Protein AF-0000000083873954 (afdb_homodimer)

Sequence (874 aa):
MDRERCCVRLSVQPSRGLVDEKFVVLVEGALPGVQLTVHAAHQSEDGHSWEAFAHYNANATGAVNVAKDPSLGGTYSGVEPMGLLWSLRPVPGSIPGLRVRKTDVQTPMVVTISVYQGQLTEGFVDEVPLASVVVERWYMAPGVRRIPITEGGLTATLFLPPGPGPFPGLLDLWGGSGGLLEYRAALLASHGVASLALDYLTPRITVETGKMVDSQYIETAYRVLQQHPQILSCRIAMLGLCFGAGVVFKMAAYSQVIKPRCAVCLSGTHVQPVNGFMEELIDVLRKQENKCRFSEENEVIWRDLVLPIPTDPKLKVDVGRIRCPLLLVVGEDDQSWPAHESAMDMKEMMERAGNSHLLTILSYPNTGHLIEPPYTPHTRASRFRGVKGSQTLMALWGGEMVAHSRAQEDAWRKILVFLRENLYGGSNPGPASLSNLMDRERCCVRLSVQPSRGLVDEKFVVLVEGALPGVQLTVHAAHQSEDGHSWEAFAHYNANATGAVNVAKDPSLGGTYSGVEPMGLLWSLRPVPGSIPGLRVRKTDVQTPMVVTISVYQGQLTEGFVDEVPLASVVVERWYMAPGVRRIPITEGGLTATLFLPPGPGPFPGLLDLWGGSGGLLEYRAALLASHGVASLALDYLTPRITVETGKMVDSQYIETAYRVLQQHPQILSCRIAMLGLCFGAGVVFKMAAYSQVIKPRCAVCLSGTHVQPVNGFMEELIDVLRKQENKCRFSEENEVIWRDLVLPIPTDPKLKVDVGRIRCPLLLVVGEDDQSWPAHESAMDMKEMMERAGNSHLLTILSYPNTGHLIEPPYTPHTRASRFRGVKGSQTLMALWGGEMVAHSRAQEDAWRKILVFLRENLYGGSNPGPASLSNL

Structure (mmCIF, N/CA/C/O backbone):
data_AF-0000000083873954-model_v1
#
loop_
_entity.id
_entity.type
_entity.pdbx_description
1 polymer 'Acyl-CoA thioesterase 19'
#
loop_
_atom_site.group_PDB
_atom_site.id
_atom_site.type_symbol
_atom_site.label_atom_id
_atom_site.label_alt_id
_atom_site.label_comp_id
_atom_site.label_asym_id
_atom_site.label_entity_id
_atom_site.label_seq_id
_atom_site.pdbx_PDB_ins_code
_atom_site.Cartn_x
_atom_site.Cartn_y
_atom_site.Cartn_z
_atom_site.occupancy
_atom_site.B_iso_or_equiv
_atom_site.auth_seq_id
_atom_site.auth_comp_id
_atom_site.auth_asym_id
_atom_site.auth_atom_id
_atom_site.pdbx_PDB_model_num
ATOM 1 N N . MET A 1 1 ? 30.406 24.078 -0.153 1 28.25 1 MET A N 1
ATOM 2 C CA . MET A 1 1 ? 30.344 22.625 -0.349 1 28.25 1 MET A CA 1
ATOM 3 C C . MET A 1 1 ? 29.078 22.062 0.292 1 28.25 1 MET A C 1
ATOM 5 O O . MET A 1 1 ? 28.578 21 -0.123 1 28.25 1 MET A O 1
ATOM 9 N N . ASP A 1 2 ? 28.703 22.5 1.502 1 37.72 2 ASP A N 1
ATOM 10 C CA . ASP A 1 2 ? 27.578 22.266 2.398 1 37.72 2 ASP A CA 1
ATOM 11 C C . ASP A 1 2 ? 26.266 22.672 1.745 1 37.72 2 ASP A C 1
ATOM 13 O O . ASP A 1 2 ? 25.203 22.203 2.129 1 37.72 2 ASP A O 1
ATOM 17 N N . ARG A 1 3 ? 26.391 23.891 1.05 1 40.47 3 ARG A N 1
ATOM 18 C CA . ARG A 1 3 ? 25.312 24.625 0.391 1 40.47 3 ARG A CA 1
ATOM 19 C C . ARG A 1 3 ? 24.547 23.734 -0.567 1 40.47 3 ARG A C 1
ATOM 21 O O . ARG A 1 3 ? 23.328 23.875 -0.711 1 40.47 3 ARG A O 1
ATOM 28 N N . GLU A 1 4 ? 25.391 22.891 -1.502 1 44.5 4 GLU A N 1
ATOM 29 C CA . GLU A 1 4 ? 24.969 22.328 -2.789 1 44.5 4 GLU A CA 1
ATOM 30 C C . GLU A 1 4 ? 24.297 20.984 -2.617 1 44.5 4 GLU A C 1
ATOM 32 O O . GLU A 1 4 ? 24 20.297 -3.602 1 44.5 4 GLU A O 1
ATOM 37 N N . ARG A 1 5 ? 24.75 20.297 -1.562 1 49.09 5 ARG A N 1
ATOM 38 C CA . ARG A 1 5 ? 24.062 19.031 -1.396 1 49.09 5 ARG A CA 1
ATOM 39 C C . ARG A 1 5 ? 22.562 19.188 -1.576 1 49.09 5 ARG A C 1
ATOM 41 O O . ARG A 1 5 ? 21.875 19.766 -0.719 1 49.09 5 ARG A O 1
ATOM 48 N N . CYS A 1 6 ? 22.141 19.406 -2.682 1 55.19 6 CYS A N 1
ATOM 49 C CA . CYS A 1 6 ? 20.922 19.609 -3.465 1 55.19 6 CYS A CA 1
ATOM 50 C C . CYS A 1 6 ? 19.766 18.797 -2.898 1 55.19 6 CYS A C 1
ATOM 52 O O . CYS A 1 6 ? 19.984 17.734 -2.301 1 55.19 6 CYS A O 1
ATOM 54 N N . CYS A 1 7 ? 18.578 19.422 -2.848 1 76.5 7 CYS A N 1
ATOM 55 C CA . CYS A 1 7 ? 17.141 19.266 -2.68 1 76.5 7 CYS A CA 1
ATOM 56 C C . CYS A 1 7 ? 16.609 18.094 -3.5 1 76.5 7 CYS A C 1
ATOM 58 O O . CYS A 1 7 ? 15.531 18.188 -4.082 1 76.5 7 CYS A O 1
ATOM 60 N N . VAL A 1 8 ? 17.578 17.062 -3.531 1 88.31 8 VAL A N 1
ATOM 61 C CA . VAL A 1 8 ? 17.094 15.961 -4.355 1 88.31 8 VAL A CA 1
ATOM 62 C C . VAL A 1 8 ? 15.961 15.227 -3.623 1 88.31 8 VAL A C 1
ATOM 64 O O . VAL A 1 8 ? 16.078 14.93 -2.434 1 88.31 8 VAL A O 1
ATOM 67 N N . ARG A 1 9 ? 14.992 14.984 -4.414 1 90.19 9 ARG A N 1
ATOM 68 C CA . ARG A 1 9 ? 13.828 14.266 -3.893 1 90.19 9 ARG A CA 1
ATOM 69 C C . ARG A 1 9 ? 13.648 12.93 -4.594 1 90.19 9 ARG A C 1
ATOM 71 O O . ARG A 1 9 ? 13.773 12.836 -5.816 1 90.19 9 ARG A O 1
ATOM 78 N N . LEU A 1 10 ? 13.43 11.914 -3.777 1 95.12 10 LEU A N 1
ATOM 79 C CA . LEU A 1 10 ? 13.156 10.57 -4.277 1 95.12 10 LEU A CA 1
ATOM 80 C C . LEU A 1 10 ? 11.773 10.102 -3.84 1 95.12 10 LEU A C 1
ATOM 82 O O . LEU A 1 10 ? 11.422 10.211 -2.664 1 95.12 10 LEU A O 1
ATOM 86 N N . SER A 1 11 ? 11.023 9.648 -4.805 1 94.62 11 SER A N 1
ATOM 87 C CA . SER A 1 11 ? 9.703 9.109 -4.477 1 94.62 11 SER A CA 1
ATOM 88 C C . SER A 1 11 ? 9.445 7.797 -5.211 1 94.62 11 SER A C 1
ATOM 90 O O . SER A 1 11 ? 9.984 7.574 -6.297 1 94.62 11 SER A O 1
ATOM 92 N N . VAL A 1 12 ? 8.758 6.941 -4.559 1 96.81 12 VAL A N 1
ATOM 93 C CA . VAL A 1 12 ? 8.273 5.699 -5.145 1 96.81 12 VAL A CA 1
ATOM 94 C C . VAL A 1 12 ? 6.77 5.566 -4.902 1 96.81 12 VAL A C 1
ATOM 96 O O . VAL A 1 12 ? 6.305 5.672 -3.766 1 96.81 12 VAL A O 1
ATOM 99 N N . GLN A 1 13 ? 6.004 5.332 -5.945 1 94.31 13 GLN A N 1
ATOM 100 C CA . GLN A 1 13 ? 4.555 5.211 -5.844 1 94.31 13 GLN A CA 1
ATOM 101 C C . GLN A 1 13 ? 4.047 4.008 -6.633 1 94.31 13 GLN A C 1
ATOM 103 O O . GLN A 1 13 ? 4.32 3.887 -7.828 1 94.31 13 GLN A O 1
ATOM 108 N N . PRO A 1 14 ? 3.26 3.09 -6.051 1 94.81 14 PRO A N 1
ATOM 109 C CA . PRO A 1 14 ? 2.965 3.094 -4.617 1 94.81 14 PRO A CA 1
ATOM 110 C C . PRO A 1 14 ? 4.137 2.598 -3.771 1 94.81 14 PRO A C 1
ATOM 112 O O . PRO A 1 14 ? 4.914 1.753 -4.223 1 94.81 14 PRO A O 1
ATOM 115 N N . SER A 1 15 ? 4.254 3.113 -2.537 1 96.12 15 SER A N 1
ATOM 116 C CA . SER A 1 15 ? 5.312 2.674 -1.636 1 96.12 15 SER A CA 1
ATOM 117 C C . SER A 1 15 ? 4.945 1.362 -0.951 1 96.12 15 SER A C 1
ATOM 119 O O . SER A 1 15 ? 5.816 0.664 -0.428 1 96.12 15 SER A O 1
ATOM 121 N N . ARG A 1 16 ? 3.65 1.095 -0.907 1 97.06 16 ARG A N 1
ATOM 122 C CA . ARG A 1 16 ? 3.125 -0.187 -0.447 1 97.06 16 ARG A CA 1
ATOM 123 C C . ARG A 1 16 ? 2.25 -0.834 -1.515 1 97.06 16 ARG A C 1
ATOM 125 O O . ARG A 1 16 ? 1.313 -0.212 -2.02 1 97.06 16 ARG A O 1
ATOM 132 N N . GLY A 1 17 ? 2.59 -2.055 -1.876 1 96.69 17 GLY A N 1
ATOM 133 C CA . GLY A 1 17 ? 1.799 -2.76 -2.871 1 96.69 17 GLY A CA 1
ATOM 134 C C . GLY A 1 17 ? 2.088 -4.25 -2.916 1 96.69 17 GLY A C 1
ATOM 135 O O . GLY A 1 17 ? 2.951 -4.742 -2.188 1 96.69 17 GLY A O 1
ATOM 136 N N . LEU A 1 18 ? 1.318 -4.922 -3.686 1 97.69 18 LEU A N 1
ATOM 137 C CA . LEU A 1 18 ? 1.562 -6.344 -3.891 1 97.69 18 LEU A CA 1
ATOM 138 C C . LEU A 1 18 ? 2.836 -6.566 -4.703 1 97.69 18 LEU A C 1
ATOM 140 O O . LEU A 1 18 ? 3.291 -5.664 -5.406 1 97.69 18 LEU A O 1
ATOM 144 N N . VAL A 1 19 ? 3.357 -7.691 -4.629 1 97.88 19 VAL A N 1
ATOM 145 C CA . VAL A 1 19 ? 4.625 -8.039 -5.266 1 97.88 19 VAL A CA 1
ATOM 146 C C . VAL A 1 19 ? 4.477 -7.969 -6.785 1 97.88 19 VAL A C 1
ATOM 148 O O . VAL A 1 19 ? 5.453 -7.738 -7.5 1 97.88 19 VAL A O 1
ATOM 151 N N . ASP A 1 20 ? 3.242 -8.164 -7.273 1 97.88 20 ASP A N 1
ATOM 152 C CA . ASP A 1 20 ? 3.047 -8.203 -8.719 1 97.88 20 ASP A CA 1
ATOM 153 C C . ASP A 1 20 ? 2.494 -6.875 -9.234 1 97.88 20 ASP A C 1
ATOM 155 O O . ASP A 1 20 ? 1.973 -6.801 -10.344 1 97.88 20 ASP A O 1
ATOM 159 N N . GLU A 1 21 ? 2.529 -5.848 -8.406 1 96.06 21 GLU A N 1
ATOM 160 C CA . GLU A 1 21 ? 2.158 -4.496 -8.812 1 96.06 21 GLU A CA 1
ATOM 161 C C . GLU A 1 21 ? 3.391 -3.66 -9.141 1 96.06 21 GLU A C 1
ATOM 163 O O . GLU A 1 21 ? 4.391 -3.709 -8.422 1 96.06 21 GLU A O 1
ATOM 168 N N . LYS A 1 22 ? 3.275 -2.924 -10.195 1 96.75 22 LYS A N 1
ATOM 169 C CA . LYS A 1 22 ? 4.375 -2.031 -10.547 1 96.75 22 LYS A CA 1
ATOM 170 C C . LYS A 1 22 ? 4.387 -0.794 -9.656 1 96.75 22 LYS A C 1
ATOM 172 O O . LYS A 1 22 ? 3.361 -0.438 -9.07 1 96.75 22 LYS A O 1
ATOM 177 N N . PHE A 1 23 ? 5.535 -0.218 -9.445 1 96.44 23 PHE A N 1
ATOM 178 C CA . PHE A 1 23 ? 5.676 1.108 -8.859 1 96.44 23 PHE A CA 1
ATOM 179 C C . PHE A 1 23 ? 6.555 1.998 -9.727 1 96.44 23 PHE A C 1
ATOM 181 O O . PHE A 1 23 ? 7.215 1.516 -10.656 1 96.44 23 PHE A O 1
ATOM 188 N N . VAL A 1 24 ? 6.512 3.27 -9.531 1 97.44 24 VAL A N 1
ATOM 189 C CA . VAL A 1 24 ? 7.297 4.254 -10.273 1 97.44 24 VAL A CA 1
ATOM 190 C C . VAL A 1 24 ? 8.297 4.926 -9.336 1 97.44 24 VAL A C 1
ATOM 192 O O . VAL A 1 24 ? 7.926 5.418 -8.266 1 97.44 24 VAL A O 1
ATOM 195 N N . VAL A 1 25 ? 9.508 4.906 -9.734 1 98.31 25 VAL A N 1
ATOM 196 C CA . VAL A 1 25 ? 10.586 5.59 -9.023 1 98.31 25 VAL A CA 1
ATOM 197 C C . VAL A 1 25 ? 10.914 6.906 -9.719 1 98.31 25 VAL A C 1
ATOM 199 O O . VAL A 1 25 ? 11.258 6.918 -10.906 1 98.31 25 VAL A O 1
ATOM 202 N N . LEU A 1 26 ? 10.828 8 -8.969 1 97.69 26 LEU A N 1
ATOM 203 C CA . LEU A 1 26 ? 11.094 9.328 -9.516 1 97.69 26 LEU A CA 1
ATOM 204 C C . LEU A 1 26 ? 12.148 10.062 -8.688 1 97.69 26 LEU A C 1
ATOM 206 O O . LEU A 1 26 ? 12.062 10.102 -7.461 1 97.69 26 LEU A O 1
ATOM 210 N N . VAL A 1 27 ? 13.117 10.539 -9.344 1 96.88 27 VAL A N 1
ATOM 211 C CA . VAL A 1 27 ? 14.102 11.445 -8.766 1 96.88 27 VAL A CA 1
ATOM 212 C C . VAL A 1 27 ? 13.883 12.859 -9.297 1 96.88 27 VAL A C 1
ATOM 214 O O . VAL A 1 27 ? 13.742 13.062 -10.5 1 96.88 27 VAL A O 1
ATOM 217 N N . GLU A 1 28 ? 13.852 13.773 -8.406 1 92.94 28 GLU A N 1
ATOM 218 C CA . GLU A 1 28 ? 13.672 15.172 -8.789 1 92.94 28 GLU A CA 1
ATOM 219 C C . GLU A 1 28 ? 14.641 16.078 -8.047 1 92.94 28 GLU A C 1
ATOM 221 O O . GLU A 1 28 ? 15.164 15.711 -6.996 1 92.94 28 GLU A O 1
ATOM 226 N N . GLY A 1 29 ? 14.859 17.281 -8.602 1 89.19 29 GLY A N 1
ATOM 227 C CA . GLY A 1 29 ? 15.641 18.312 -7.934 1 89.19 29 GLY A CA 1
ATOM 228 C C . GLY A 1 29 ? 17.125 18.156 -8.148 1 89.19 29 GLY A C 1
ATOM 229 O O . GLY A 1 29 ? 17.922 18.859 -7.52 1 89.19 29 GLY A O 1
ATOM 230 N N . ALA A 1 30 ? 17.562 17.203 -9 1 92.44 30 ALA A N 1
ATOM 231 C CA . ALA A 1 30 ? 18.984 17.062 -9.32 1 92.44 30 ALA A CA 1
ATOM 232 C C . ALA A 1 30 ? 19.422 18.109 -10.336 1 92.44 30 ALA A C 1
ATOM 234 O O . ALA A 1 30 ? 18.594 18.797 -10.93 1 92.44 30 ALA A O 1
ATOM 235 N N . LEU A 1 31 ? 20.734 18.328 -10.406 1 92.25 31 LEU A N 1
ATOM 236 C CA . LEU A 1 31 ? 21.25 19.203 -11.461 1 92.25 31 LEU A CA 1
ATOM 237 C C . LEU A 1 31 ? 21.047 18.594 -12.836 1 92.25 31 LEU A C 1
ATOM 239 O O . LEU A 1 31 ? 21.219 17.375 -13.008 1 92.25 31 LEU A O 1
ATOM 243 N N . PRO A 1 32 ? 20.656 19.422 -13.797 1 93.88 32 PRO A N 1
ATOM 244 C CA . PRO A 1 32 ? 20.5 18.891 -15.156 1 93.88 32 PRO A CA 1
ATOM 245 C C . PRO A 1 32 ? 21.75 18.188 -15.664 1 93.88 32 PRO A C 1
ATOM 247 O O . PRO A 1 32 ? 22.859 18.703 -15.492 1 93.88 32 PRO A O 1
ATOM 250 N N . GLY A 1 33 ? 21.562 17 -16.172 1 94.75 33 GLY A N 1
ATOM 251 C CA . GLY A 1 33 ? 22.641 16.281 -16.828 1 94.75 33 GLY A CA 1
ATOM 252 C C . GLY A 1 33 ? 23.516 15.508 -15.867 1 94.75 33 GLY A C 1
ATOM 253 O O . GLY A 1 33 ? 24.391 14.75 -16.281 1 94.75 33 GLY A O 1
ATOM 254 N N . VAL A 1 34 ? 23.25 15.656 -14.609 1 95.88 34 VAL A N 1
ATOM 255 C CA . VAL A 1 34 ? 24.109 15.008 -13.625 1 95.88 34 VAL A CA 1
ATOM 256 C C . VAL A 1 34 ? 23.922 13.492 -13.695 1 95.88 34 VAL A C 1
ATOM 258 O O . VAL A 1 34 ? 22.844 13.008 -14.023 1 95.88 34 VAL A O 1
ATOM 261 N N . GLN A 1 35 ? 25 12.805 -13.43 1 97.75 35 GLN A N 1
ATOM 262 C CA . GLN A 1 35 ? 24.953 11.344 -13.383 1 97.75 35 GLN A CA 1
ATOM 263 C C . GLN A 1 35 ? 24.484 10.859 -12.016 1 97.75 35 GLN A C 1
ATOM 265 O O . GLN A 1 35 ? 24.938 11.367 -10.977 1 97.75 35 GLN A O 1
ATOM 270 N N . LEU A 1 36 ? 23.578 9.93 -12.008 1 98.12 36 LEU A N 1
ATOM 271 C CA . LEU A 1 36 ? 23 9.391 -10.781 1 98.12 36 LEU A CA 1
ATOM 272 C C . LEU A 1 36 ? 23 7.871 -10.805 1 98.12 36 LEU A C 1
ATOM 274 O O . LEU A 1 36 ? 22.922 7.262 -11.875 1 98.12 36 LEU A O 1
ATOM 278 N N . THR A 1 37 ? 23.078 7.246 -9.695 1 98.75 37 THR A N 1
ATOM 279 C CA . THR A 1 37 ? 22.828 5.82 -9.492 1 98.75 37 THR A CA 1
ATOM 280 C C . THR A 1 37 ? 21.594 5.605 -8.609 1 98.75 37 THR A C 1
ATOM 282 O O . THR A 1 37 ? 21.516 6.145 -7.508 1 98.75 37 THR A O 1
ATOM 285 N N . VAL A 1 38 ? 20.641 4.945 -9.125 1 98.81 38 VAL A N 1
ATOM 286 C CA . VAL A 1 38 ? 19.516 4.492 -8.312 1 98.81 38 VAL A CA 1
ATOM 287 C C . VAL A 1 38 ? 19.766 3.064 -7.832 1 98.81 38 VAL A C 1
ATOM 289 O O . VAL A 1 38 ? 20.078 2.182 -8.633 1 98.81 38 VAL A O 1
ATOM 292 N N . HIS A 1 39 ? 19.672 2.857 -6.535 1 98.75 39 HIS A N 1
ATOM 293 C CA . HIS A 1 39 ? 20.094 1.623 -5.883 1 98.75 39 HIS A CA 1
ATOM 294 C C . HIS A 1 39 ? 18.969 1.025 -5.055 1 98.75 39 HIS A C 1
ATOM 296 O O . HIS A 1 39 ? 18.234 1.752 -4.375 1 98.75 39 HIS A O 1
ATOM 302 N N . ALA A 1 40 ? 18.734 -0.279 -5.199 1 98.81 40 ALA A N 1
ATOM 303 C CA . ALA A 1 40 ? 17.812 -1.037 -4.359 1 98.81 40 ALA A CA 1
ATOM 304 C C . ALA A 1 40 ? 18.562 -1.998 -3.445 1 98.81 40 ALA A C 1
ATOM 306 O O . ALA A 1 40 ? 19.469 -2.703 -3.889 1 98.81 40 ALA A O 1
ATOM 307 N N . ALA A 1 41 ? 18.172 -1.979 -2.178 1 98.31 41 ALA A N 1
ATOM 308 C CA . ALA A 1 41 ? 18.766 -2.887 -1.189 1 98.31 41 ALA A CA 1
ATOM 309 C C . ALA A 1 41 ? 17.672 -3.664 -0.455 1 98.31 41 ALA A C 1
ATOM 311 O O . ALA A 1 41 ? 16.656 -3.092 -0.047 1 98.31 41 ALA A O 1
ATOM 312 N N . HIS A 1 42 ? 17.859 -4.969 -0.32 1 98.19 42 HIS A N 1
ATOM 313 C CA . HIS A 1 42 ? 16.938 -5.859 0.359 1 98.19 42 HIS A CA 1
ATOM 314 C C . HIS A 1 42 ? 17.672 -6.867 1.236 1 98.19 42 HIS A C 1
ATOM 316 O O . HIS A 1 42 ? 18.719 -7.383 0.847 1 98.19 42 HIS A O 1
ATOM 322 N N . GLN A 1 43 ? 17.172 -7.039 2.451 1 97.62 43 GLN A N 1
ATOM 323 C CA . GLN A 1 43 ? 17.641 -8.133 3.301 1 97.62 43 GLN A CA 1
ATOM 324 C C . GLN A 1 43 ? 16.594 -9.242 3.385 1 97.62 43 GLN A C 1
ATOM 326 O O . GLN A 1 43 ? 15.492 -9.031 3.896 1 97.62 43 GLN A O 1
ATOM 331 N N . SER A 1 44 ? 16.969 -10.391 2.861 1 96.56 44 SER A N 1
ATOM 332 C CA . SER A 1 44 ? 16.031 -11.508 2.863 1 96.56 44 SER A CA 1
ATOM 333 C C . SER A 1 44 ? 15.836 -12.062 4.27 1 96.56 44 SER A C 1
ATOM 335 O O . SER A 1 44 ? 16.594 -11.742 5.18 1 96.56 44 SER A O 1
ATOM 337 N N . GLU A 1 45 ? 14.812 -12.875 4.453 1 95.19 45 GLU A N 1
ATOM 338 C CA . GLU A 1 45 ? 14.43 -13.406 5.758 1 95.19 45 GLU A CA 1
ATOM 339 C C . GLU A 1 45 ? 15.523 -14.289 6.336 1 95.19 45 GLU A C 1
ATOM 341 O O . GLU A 1 45 ? 15.648 -14.414 7.559 1 95.19 45 GLU A O 1
ATOM 346 N N . ASP A 1 46 ? 16.344 -14.844 5.504 1 93.75 46 ASP A N 1
ATOM 347 C CA . ASP A 1 46 ? 17.422 -15.719 5.953 1 93.75 46 ASP A CA 1
ATOM 348 C C . ASP A 1 46 ? 18.672 -14.914 6.277 1 93.75 46 ASP A C 1
ATOM 350 O O . ASP A 1 46 ? 19.75 -15.484 6.504 1 93.75 46 ASP A O 1
ATOM 354 N N . GLY A 1 47 ? 18.641 -13.625 6.156 1 95.44 47 GLY A N 1
ATOM 355 C CA . GLY A 1 47 ? 19.688 -12.758 6.664 1 95.44 47 GLY A CA 1
ATOM 356 C C . GLY A 1 47 ? 20.672 -12.32 5.59 1 95.44 47 GLY A C 1
ATOM 357 O O . GLY A 1 47 ? 21.656 -11.641 5.879 1 95.44 47 GLY A O 1
ATOM 358 N N . HIS A 1 48 ? 20.453 -12.688 4.336 1 97.12 48 HIS A N 1
ATOM 359 C CA . HIS A 1 48 ? 21.375 -12.32 3.264 1 97.12 48 HIS A CA 1
ATOM 360 C C . HIS A 1 48 ? 20.984 -10.969 2.656 1 97.12 48 HIS A C 1
ATOM 362 O O . HIS A 1 48 ? 19.812 -10.609 2.621 1 97.12 48 HIS A O 1
ATOM 368 N N . SER A 1 49 ? 21.969 -10.266 2.152 1 97.38 49 SER A N 1
ATOM 369 C CA . SER A 1 49 ? 21.781 -8.938 1.564 1 97.38 49 SER A CA 1
ATOM 370 C C . SER A 1 49 ? 21.781 -9.008 0.041 1 97.38 49 SER A C 1
ATOM 372 O O . SER A 1 49 ? 22.578 -9.727 -0.557 1 97.38 49 SER A O 1
ATOM 374 N N . TRP A 1 50 ? 20.891 -8.336 -0.531 1 98.06 50 TRP A N 1
ATOM 375 C CA . TRP A 1 50 ? 20.703 -8.266 -1.977 1 98.06 50 TRP A CA 1
ATOM 376 C C . TRP A 1 50 ? 20.734 -6.82 -2.461 1 98.06 50 TRP A C 1
ATOM 378 O O . TRP A 1 50 ? 20.328 -5.91 -1.739 1 98.06 50 TRP A O 1
ATOM 388 N N . GLU A 1 51 ? 21.234 -6.629 -3.691 1 98.25 51 GLU A N 1
ATOM 389 C CA . GLU A 1 51 ? 21.234 -5.273 -4.234 1 98.25 51 GLU A CA 1
ATOM 390 C C . GLU A 1 51 ? 21 -5.277 -5.742 1 98.25 51 GLU A C 1
ATOM 392 O O . GLU A 1 51 ? 21.188 -6.305 -6.398 1 98.25 51 GLU A O 1
ATOM 397 N N . ALA A 1 52 ? 20.484 -4.27 -6.262 1 98.69 52 ALA A N 1
ATOM 398 C CA . ALA A 1 52 ? 20.391 -3.898 -7.672 1 98.69 52 ALA A CA 1
ATOM 399 C C . ALA A 1 52 ? 20.641 -2.404 -7.863 1 98.69 52 ALA A C 1
ATOM 401 O O . ALA A 1 52 ? 20.453 -1.616 -6.934 1 98.69 52 ALA A O 1
ATOM 402 N N . PHE A 1 53 ? 21.156 -2 -8.961 1 98.75 53 PHE A N 1
ATOM 403 C CA . PHE A 1 53 ? 21.359 -0.578 -9.203 1 98.75 53 PHE A CA 1
ATOM 404 C C . PHE A 1 53 ? 21.375 -0.286 -10.703 1 98.75 53 PHE A C 1
ATOM 406 O O . PHE A 1 53 ? 21.578 -1.19 -11.516 1 98.75 53 PHE A O 1
ATOM 413 N N . ALA A 1 54 ? 21.125 0.896 -11.07 1 98.81 54 ALA A N 1
ATOM 414 C CA . ALA A 1 54 ? 21.094 1.368 -12.453 1 98.81 54 ALA A CA 1
ATOM 415 C C . ALA A 1 54 ? 21.594 2.809 -12.555 1 98.81 54 ALA A C 1
ATOM 417 O O . ALA A 1 54 ? 21.484 3.576 -11.594 1 98.81 54 ALA A O 1
ATOM 418 N N . HIS A 1 55 ? 22.172 3.133 -13.688 1 98.81 55 HIS A N 1
ATOM 419 C CA . HIS A 1 55 ? 22.75 4.445 -13.93 1 98.81 55 HIS A CA 1
ATOM 420 C C . HIS A 1 55 ? 21.859 5.297 -14.82 1 98.81 55 HIS A C 1
ATOM 422 O O . HIS A 1 55 ? 21.375 4.824 -15.852 1 98.81 55 HIS A O 1
ATOM 428 N N . TYR A 1 56 ? 21.656 6.547 -14.406 1 98.69 56 TYR A N 1
ATOM 429 C CA . TYR A 1 56 ? 20.812 7.477 -15.164 1 98.69 56 TYR A CA 1
ATOM 430 C C . TYR A 1 56 ? 21.5 8.836 -15.281 1 98.69 56 TYR A C 1
ATOM 432 O O . TYR A 1 56 ? 22.375 9.18 -14.477 1 98.69 56 TYR A O 1
ATOM 440 N N . ASN A 1 57 ? 21.125 9.523 -16.297 1 97.81 57 ASN A N 1
ATOM 441 C CA . ASN A 1 57 ? 21.375 10.961 -16.391 1 97.81 57 ASN A CA 1
ATOM 442 C C . ASN A 1 57 ? 20.094 11.758 -16.141 1 97.81 57 ASN A C 1
ATOM 444 O O . ASN A 1 57 ? 19.062 11.5 -16.75 1 97.81 57 ASN A O 1
ATOM 448 N N . ALA A 1 58 ? 20.219 12.711 -15.195 1 97 58 ALA A N 1
ATOM 449 C CA . ALA A 1 58 ? 19.062 13.586 -15 1 97 58 ALA A CA 1
ATOM 450 C C . ALA A 1 58 ? 18.734 14.359 -16.281 1 97 58 ALA A C 1
ATOM 452 O O . ALA A 1 58 ? 19.641 14.812 -16.984 1 97 58 ALA A O 1
ATOM 453 N N . ASN A 1 59 ? 17.5 14.508 -16.562 1 96.56 59 ASN A N 1
ATOM 454 C CA . ASN A 1 59 ? 17.109 15.25 -17.75 1 96.56 59 ASN A CA 1
ATOM 455 C C . ASN A 1 59 ? 17.281 16.75 -17.562 1 96.56 59 ASN A C 1
ATOM 457 O O . ASN A 1 59 ? 17.922 17.188 -16.609 1 96.56 59 ASN A O 1
ATOM 461 N N . ALA A 1 60 ? 16.703 17.547 -18.5 1 95.5 60 ALA A N 1
ATOM 462 C CA . ALA A 1 60 ? 16.906 19 -18.531 1 95.5 60 ALA A CA 1
ATOM 463 C C . ALA A 1 60 ? 16.281 19.656 -17.312 1 95.5 60 ALA A C 1
ATOM 465 O O . ALA A 1 60 ? 16.703 20.734 -16.891 1 95.5 60 ALA A O 1
ATOM 466 N N . THR A 1 61 ? 15.32 19.016 -16.719 1 93.25 61 THR A N 1
ATOM 467 C CA . THR A 1 61 ? 14.656 19.594 -15.562 1 93.25 61 THR A CA 1
ATOM 468 C C . THR A 1 61 ? 15.219 19 -14.273 1 93.25 61 THR A C 1
ATOM 470 O O . THR A 1 61 ? 14.703 19.266 -13.18 1 93.25 61 THR A O 1
ATOM 473 N N . GLY A 1 62 ? 16.25 18.141 -14.414 1 94.5 62 GLY A N 1
ATOM 474 C CA . GLY A 1 62 ? 16.875 17.547 -13.242 1 94.5 62 GLY A CA 1
ATOM 475 C C . GLY A 1 62 ? 16.125 16.359 -12.695 1 94.5 62 GLY A C 1
ATOM 476 O O . GLY A 1 62 ? 16.203 16.062 -11.5 1 94.5 62 GLY A O 1
ATOM 477 N N . ALA A 1 63 ? 15.43 15.68 -13.555 1 96.75 63 ALA A N 1
ATOM 478 C CA . ALA A 1 63 ? 14.586 14.578 -13.102 1 96.75 63 ALA A CA 1
ATOM 479 C C . ALA A 1 63 ? 14.984 13.266 -13.758 1 96.75 63 ALA A C 1
ATOM 481 O O . ALA A 1 63 ? 15.625 13.258 -14.82 1 96.75 63 ALA A O 1
ATOM 482 N N . VAL A 1 64 ? 14.719 12.188 -13.102 1 98.25 64 VAL A N 1
ATOM 483 C CA . VAL A 1 64 ? 14.82 10.828 -13.633 1 98.25 64 VAL A CA 1
ATOM 484 C C . VAL A 1 64 ? 13.531 10.07 -13.336 1 98.25 64 VAL A C 1
ATOM 486 O O . VAL A 1 64 ? 13.039 10.062 -12.203 1 98.25 64 VAL A O 1
ATOM 489 N N . ASN A 1 65 ? 12.922 9.547 -14.297 1 98.5 65 ASN A N 1
ATOM 490 C CA . ASN A 1 65 ? 11.82 8.602 -14.18 1 98.5 65 ASN A CA 1
ATOM 491 C C . ASN A 1 65 ? 12.25 7.191 -14.562 1 98.5 65 ASN A C 1
ATOM 493 O O . ASN A 1 65 ? 12.391 6.879 -15.75 1 98.5 65 ASN A O 1
ATOM 497 N N . VAL A 1 66 ? 12.352 6.34 -13.633 1 98.25 66 VAL A N 1
ATOM 498 C CA . VAL A 1 66 ? 12.93 5.016 -13.82 1 98.25 66 VAL A CA 1
ATOM 499 C C . VAL A 1 66 ? 12.062 4.199 -14.773 1 98.25 66 VAL A C 1
ATOM 501 O O . VAL A 1 66 ? 12.555 3.316 -15.477 1 98.25 66 VAL A O 1
ATOM 504 N N . ALA A 1 67 ? 10.773 4.453 -14.812 1 97.56 67 ALA A N 1
ATOM 505 C CA . ALA A 1 67 ? 9.844 3.695 -15.648 1 97.56 67 ALA A CA 1
ATOM 506 C C . ALA A 1 67 ? 9.938 4.137 -17.109 1 97.56 67 ALA A C 1
ATOM 508 O O . ALA A 1 67 ? 9.461 3.434 -18 1 97.56 67 ALA A O 1
ATOM 509 N N . LYS A 1 68 ? 10.547 5.297 -17.391 1 97.69 68 LYS A N 1
ATOM 510 C CA . LYS A 1 68 ? 10.516 5.855 -18.734 1 97.69 68 LYS A CA 1
ATOM 511 C C . LYS A 1 68 ? 11.922 6.062 -19.281 1 97.69 68 LYS A C 1
ATOM 513 O O . LYS A 1 68 ? 12.148 5.965 -20.484 1 97.69 68 LYS A O 1
ATOM 518 N N . ASP A 1 69 ? 12.828 6.406 -18.406 1 98 69 ASP A N 1
ATOM 519 C CA . ASP A 1 69 ? 14.195 6.715 -18.828 1 98 69 ASP A CA 1
ATOM 520 C C . ASP A 1 69 ? 15.039 5.445 -18.938 1 98 69 ASP A C 1
ATOM 522 O O . ASP A 1 69 ? 14.922 4.547 -18.094 1 98 69 ASP A O 1
ATOM 526 N N . PRO A 1 70 ? 15.898 5.34 -19.875 1 97.69 70 PRO A N 1
ATOM 527 C CA . PRO A 1 70 ? 16.75 4.156 -20.016 1 97.69 70 PRO A CA 1
ATOM 528 C C . PRO A 1 70 ? 17.938 4.172 -19.047 1 97.69 70 PRO A C 1
ATOM 530 O O . PRO A 1 70 ? 18.609 5.195 -18.906 1 97.69 70 PRO A O 1
ATOM 533 N N . SER A 1 71 ? 18.109 3.121 -18.359 1 97.94 71 SER A N 1
ATOM 534 C CA . SER A 1 71 ? 19.344 2.938 -17.609 1 97.94 71 SER A CA 1
ATOM 535 C C . SER A 1 71 ? 20.531 2.77 -18.531 1 97.94 71 SER A C 1
ATOM 537 O O . SER A 1 71 ? 20.453 2.074 -19.547 1 97.94 71 SER A O 1
ATOM 539 N N . LEU A 1 72 ? 21.625 3.336 -18.188 1 97.75 72 LEU A N 1
ATOM 540 C CA . LEU A 1 72 ? 22.844 3.312 -19 1 97.75 72 LEU A CA 1
ATOM 541 C C . LEU A 1 72 ? 23.781 2.203 -18.531 1 97.75 72 LEU A C 1
ATOM 543 O O . LEU A 1 72 ? 24.844 1.995 -19.125 1 97.75 72 LEU A O 1
ATOM 547 N N . GLY A 1 73 ? 23.391 1.527 -17.516 1 97.62 73 GLY A N 1
ATOM 548 C CA . GLY A 1 73 ? 24.203 0.441 -16.969 1 97.62 73 GLY A CA 1
ATOM 549 C C . GLY A 1 73 ? 23.797 0.043 -15.57 1 97.62 73 GLY A C 1
ATOM 550 O O . GLY A 1 73 ? 22.781 0.514 -15.047 1 97.62 73 GLY A O 1
ATOM 551 N N . GLY A 1 74 ? 24.641 -0.873 -14.953 1 98.12 74 GLY A N 1
ATOM 552 C CA . GLY A 1 74 ? 24.359 -1.483 -13.664 1 98.12 74 GLY A CA 1
ATOM 553 C C . GLY A 1 74 ? 23.922 -2.934 -13.773 1 98.12 74 GLY A C 1
ATOM 554 O O . GLY A 1 74 ? 24.484 -3.697 -14.555 1 98.12 74 GLY A O 1
ATOM 555 N N . THR A 1 75 ? 22.953 -3.236 -12.922 1 98.19 75 THR A N 1
ATOM 556 C CA . THR A 1 75 ? 22.5 -4.621 -12.945 1 98.19 75 THR A CA 1
ATOM 557 C C . THR A 1 75 ? 21.547 -4.863 -14.117 1 98.19 75 THR A C 1
ATOM 559 O O . THR A 1 75 ? 21.234 -6.012 -14.445 1 98.19 75 THR A O 1
ATOM 562 N N . TYR A 1 76 ? 21.078 -3.803 -14.711 1 97.75 76 TYR A N 1
ATOM 563 C CA . TYR A 1 76 ? 20.297 -3.881 -15.945 1 97.75 76 TYR A CA 1
ATOM 564 C C . TYR A 1 76 ? 20.5 -2.633 -16.797 1 97.75 76 TYR A C 1
ATOM 566 O O . TYR A 1 76 ? 21.062 -1.636 -16.328 1 97.75 76 TYR A O 1
ATOM 574 N N . SER A 1 77 ? 20.062 -2.693 -18.078 1 97.69 77 SER A N 1
ATOM 575 C CA . SER A 1 77 ? 20.062 -1.561 -18.984 1 97.69 77 SER A CA 1
ATOM 576 C C . SER A 1 77 ? 18.75 -1.444 -19.734 1 97.69 77 SER A C 1
ATOM 578 O O . SER A 1 77 ? 17.984 -2.408 -19.812 1 97.69 77 SER A O 1
ATOM 580 N N . GLY A 1 78 ? 18.484 -0.245 -20.25 1 97.44 78 GLY A N 1
ATOM 581 C CA . GLY A 1 78 ? 17.266 -0.008 -21 1 97.44 78 GLY A CA 1
ATOM 582 C C . GLY A 1 78 ? 16.125 0.507 -20.141 1 97.44 78 GLY A C 1
ATOM 583 O O . GLY A 1 78 ? 16.344 0.935 -19 1 97.44 78 GLY A O 1
ATOM 584 N N . VAL A 1 79 ? 14.992 0.636 -20.719 1 97.94 79 VAL A N 1
ATOM 585 C CA . VAL A 1 79 ? 13.812 1.105 -20 1 97.94 79 VAL A CA 1
ATOM 586 C C . VAL A 1 79 ? 13.117 -0.073 -19.312 1 97.94 79 VAL A C 1
ATOM 588 O O . VAL A 1 79 ? 12.414 -0.845 -19.969 1 97.94 79 VAL A O 1
ATOM 591 N N . GLU A 1 80 ? 13.375 -0.241 -18.078 1 97.25 80 GLU A N 1
ATOM 592 C CA . GLU A 1 80 ? 12.867 -1.352 -17.281 1 97.25 80 GLU A CA 1
ATOM 593 C C . GLU A 1 80 ? 12.266 -0.856 -15.969 1 97.25 80 GLU A C 1
ATOM 595 O O . GLU A 1 80 ? 12.961 -0.787 -14.953 1 97.25 80 GLU A O 1
ATOM 600 N N . PRO A 1 81 ? 10.977 -0.653 -15.969 1 96.5 81 PRO A N 1
ATOM 601 C CA . PRO A 1 81 ? 10.344 -0.027 -14.805 1 96.5 81 PRO A CA 1
ATOM 602 C C . PRO A 1 81 ? 10.609 -0.782 -13.508 1 96.5 81 PRO A C 1
ATOM 604 O O . PRO A 1 81 ? 10.703 -0.17 -12.438 1 96.5 81 PRO A O 1
ATOM 607 N N . MET A 1 82 ? 10.719 -2.119 -13.594 1 98.31 82 MET A N 1
ATOM 608 C CA . MET A 1 82 ? 10.859 -2.908 -12.375 1 98.31 82 MET A CA 1
ATOM 609 C C . MET A 1 82 ? 12.234 -3.566 -12.305 1 98.31 82 MET A C 1
ATOM 611 O O . MET A 1 82 ? 12.422 -4.555 -11.594 1 98.31 82 MET A O 1
ATOM 615 N N . GLY A 1 83 ? 13.164 -3.006 -13.023 1 98.5 83 GLY A N 1
ATOM 616 C CA . GLY A 1 83 ? 14.5 -3.572 -13.094 1 98.5 83 GLY A CA 1
ATOM 617 C C . GLY A 1 83 ? 15.195 -3.639 -11.742 1 98.5 83 GLY A C 1
ATOM 618 O O . GLY A 1 83 ? 15.992 -4.547 -11.492 1 98.5 83 GLY A O 1
ATOM 619 N N . LEU A 1 84 ? 14.867 -2.719 -10.844 1 98.69 84 LEU A N 1
ATOM 620 C CA . LEU A 1 84 ? 15.5 -2.643 -9.531 1 98.69 84 LEU A CA 1
ATOM 621 C C . LEU A 1 84 ? 15.086 -3.824 -8.664 1 98.69 84 LEU A C 1
ATOM 623 O O . LEU A 1 84 ? 15.727 -4.102 -7.645 1 98.69 84 LEU A O 1
ATOM 627 N N . LEU A 1 85 ? 14.016 -4.52 -9.031 1 98.56 85 LEU A N 1
ATOM 628 C CA . LEU A 1 85 ? 13.555 -5.66 -8.25 1 98.56 85 LEU A CA 1
ATOM 629 C C . LEU A 1 85 ? 14.016 -6.973 -8.883 1 98.56 85 LEU A C 1
ATOM 631 O O . LEU A 1 85 ? 14.672 -7.785 -8.234 1 98.56 85 LEU A O 1
ATOM 635 N N . TRP A 1 86 ? 13.734 -7.16 -10.172 1 98.12 86 TRP A N 1
ATOM 636 C CA . TRP A 1 86 ? 14.016 -8.469 -10.766 1 98.12 86 TRP A CA 1
ATOM 637 C C . TRP A 1 86 ? 15.508 -8.656 -10.984 1 98.12 86 TRP A C 1
ATOM 639 O O . TRP A 1 86 ? 15.969 -9.773 -11.242 1 98.12 86 TRP A O 1
ATOM 649 N N . SER A 1 87 ? 16.328 -7.551 -10.867 1 98.5 87 SER A N 1
ATOM 650 C CA . SER A 1 87 ? 17.766 -7.695 -11.07 1 98.5 87 SER A CA 1
ATOM 651 C C . SER A 1 87 ? 18.516 -7.738 -9.742 1 98.5 87 SER A C 1
ATOM 653 O O . SER A 1 87 ? 19.75 -7.652 -9.711 1 98.5 87 SER A O 1
ATOM 655 N N . LEU A 1 88 ? 17.812 -7.805 -8.648 1 98.5 88 LEU A N 1
ATOM 656 C CA . LEU A 1 88 ? 18.453 -7.992 -7.355 1 98.5 88 LEU A CA 1
ATOM 657 C C . LEU A 1 88 ? 19.406 -9.195 -7.395 1 98.5 88 LEU A C 1
ATOM 659 O O . LEU A 1 88 ? 19.047 -10.258 -7.902 1 98.5 88 LEU A O 1
ATOM 663 N N . ARG A 1 89 ? 20.531 -9.031 -6.875 1 97.69 89 ARG A N 1
ATOM 664 C CA . ARG A 1 89 ? 21.531 -10.078 -6.758 1 97.69 89 ARG A CA 1
ATOM 665 C C . ARG A 1 89 ? 22.203 -10.039 -5.391 1 97.69 89 ARG A C 1
ATOM 667 O O . ARG A 1 89 ? 22.172 -9.023 -4.703 1 97.69 89 ARG A O 1
ATOM 674 N N . PRO A 1 90 ? 22.75 -11.18 -4.984 1 97.25 90 PRO A N 1
ATOM 675 C CA . PRO A 1 90 ? 23.5 -11.141 -3.729 1 97.25 90 PRO A CA 1
ATOM 676 C C . PRO A 1 90 ? 24.656 -10.125 -3.762 1 97.25 90 PRO A C 1
ATOM 678 O O . PRO A 1 90 ? 25.312 -9.969 -4.789 1 97.25 90 PRO A O 1
ATOM 681 N N . VAL A 1 91 ? 24.828 -9.438 -2.672 1 96.62 91 VAL A N 1
ATOM 682 C CA . VAL A 1 91 ? 25.922 -8.469 -2.621 1 96.62 91 VAL A CA 1
ATOM 683 C C . VAL A 1 91 ? 27.25 -9.195 -2.777 1 96.62 91 VAL A C 1
ATOM 685 O O . VAL A 1 91 ? 27.359 -10.391 -2.494 1 96.62 91 VAL A O 1
ATOM 688 N N . PRO A 1 92 ? 28.297 -8.477 -3.221 1 93.94 92 PRO A N 1
ATOM 689 C CA . PRO A 1 92 ? 29.609 -9.102 -3.344 1 93.94 92 PRO A CA 1
ATOM 690 C C . PRO A 1 92 ? 30.094 -9.727 -2.037 1 93.94 92 PRO A C 1
ATOM 692 O O . PRO A 1 92 ? 29.906 -9.148 -0.963 1 93.94 92 PRO A O 1
ATOM 695 N N . GLY A 1 93 ? 30.625 -10.883 -2.127 1 93.44 93 GLY A N 1
ATOM 696 C CA . GLY A 1 93 ? 31.141 -11.586 -0.956 1 93.44 93 GLY A CA 1
ATOM 697 C C . GLY A 1 93 ? 30.141 -12.57 -0.373 1 93.44 93 GLY A C 1
ATOM 698 O O . GLY A 1 93 ? 30.484 -13.344 0.522 1 93.44 93 GLY A O 1
ATOM 699 N N . SER A 1 94 ? 28.969 -12.594 -0.895 1 95.31 94 SER A N 1
ATOM 700 C CA . SER A 1 94 ? 27.953 -13.539 -0.428 1 95.31 94 SER A CA 1
ATOM 701 C C . SER A 1 94 ? 28.297 -14.961 -0.844 1 95.31 94 SER A C 1
ATOM 703 O O . SER A 1 94 ? 29.047 -15.18 -1.8 1 95.31 94 SER A O 1
ATOM 705 N N . ILE A 1 95 ? 27.734 -15.883 -0.139 1 94.31 95 ILE A N 1
ATOM 706 C CA . ILE A 1 95 ? 27.906 -17.281 -0.512 1 94.31 95 ILE A CA 1
ATOM 707 C C . ILE A 1 95 ? 27.203 -17.562 -1.839 1 94.31 95 ILE A C 1
ATOM 709 O O . ILE A 1 95 ? 26.172 -16.953 -2.139 1 94.31 95 ILE A O 1
ATOM 713 N N . PRO A 1 96 ? 27.75 -18.422 -2.6 1 93.25 96 PRO A N 1
ATOM 714 C CA . PRO A 1 96 ? 27.141 -18.719 -3.898 1 93.25 96 PRO A CA 1
ATOM 715 C C . PRO A 1 96 ? 25.828 -19.484 -3.775 1 93.25 96 PRO A C 1
ATOM 717 O O . PRO A 1 96 ? 25.609 -20.188 -2.779 1 93.25 96 PRO A O 1
ATOM 720 N N . GLY A 1 97 ? 25 -19.328 -4.773 1 95.44 97 GLY A N 1
ATOM 721 C CA . GLY A 1 97 ? 23.844 -20.188 -4.941 1 95.44 97 GLY A CA 1
ATOM 722 C C . GLY A 1 97 ? 22.641 -19.75 -4.121 1 95.44 97 GLY A C 1
ATOM 723 O O . GLY A 1 97 ? 21.781 -20.562 -3.77 1 95.44 97 GLY A O 1
ATOM 724 N N . LEU A 1 98 ? 22.594 -18.484 -3.797 1 95.69 98 LEU A N 1
ATOM 725 C CA . LEU A 1 98 ? 21.469 -17.953 -3.051 1 95.69 98 LEU A CA 1
ATOM 726 C C . LEU A 1 98 ? 20.266 -17.719 -3.967 1 95.69 98 LEU A C 1
ATOM 728 O O . LEU A 1 98 ? 20.438 -17.453 -5.16 1 95.69 98 LEU A O 1
ATOM 732 N N . ARG A 1 99 ? 19.062 -17.891 -3.408 1 94.69 99 ARG A N 1
ATOM 733 C CA . ARG A 1 99 ? 17.797 -17.625 -4.078 1 94.69 99 ARG A CA 1
ATOM 734 C C . ARG A 1 99 ? 16.828 -16.922 -3.139 1 94.69 99 ARG A C 1
ATOM 736 O O . ARG A 1 99 ? 16.656 -17.328 -1.986 1 94.69 99 ARG A O 1
ATOM 743 N N . VAL A 1 100 ? 16.25 -15.914 -3.637 1 91.94 100 VAL A N 1
ATOM 744 C CA . VAL A 1 100 ? 15.266 -15.195 -2.828 1 91.94 100 VAL A CA 1
ATOM 745 C C . VAL A 1 100 ? 13.938 -15.961 -2.826 1 91.94 100 VAL A C 1
ATOM 747 O O . VAL A 1 100 ? 13.352 -16.203 -3.883 1 91.94 100 VAL A O 1
ATOM 750 N N . ARG A 1 101 ? 13.445 -16.359 -1.695 1 89.19 101 ARG A N 1
ATOM 751 C CA . ARG A 1 101 ? 12.133 -16.984 -1.517 1 89.19 101 ARG A CA 1
ATOM 752 C C . ARG A 1 101 ? 11.43 -16.422 -0.284 1 89.19 101 ARG A C 1
ATOM 754 O O . ARG A 1 101 ? 12.031 -16.328 0.788 1 89.19 101 ARG A O 1
ATOM 761 N N . LYS A 1 102 ? 10.242 -16.094 -0.493 1 93.94 102 LYS A N 1
ATOM 762 C CA . LYS A 1 102 ? 9.453 -15.578 0.624 1 93.94 102 LYS A CA 1
ATOM 763 C C . LYS A 1 102 ? 8.938 -16.719 1.504 1 93.94 102 LYS A C 1
ATOM 765 O O . LYS A 1 102 ? 8.414 -17.703 0.999 1 93.94 102 LYS A O 1
ATOM 770 N N . THR A 1 103 ? 9.086 -16.594 2.816 1 94.44 103 THR A N 1
ATOM 771 C CA . THR A 1 103 ? 8.633 -17.609 3.744 1 94.44 103 THR A CA 1
ATOM 772 C C . THR A 1 103 ? 7.414 -17.141 4.531 1 94.44 103 THR A C 1
ATOM 774 O O . THR A 1 103 ? 6.352 -17.766 4.488 1 94.44 103 THR A O 1
ATOM 777 N N . ASP A 1 104 ? 7.531 -16.031 5.188 1 97.12 104 ASP A N 1
ATOM 778 C CA . ASP A 1 104 ? 6.418 -15.477 5.953 1 97.12 104 ASP A CA 1
ATOM 779 C C . ASP A 1 104 ? 5.602 -14.508 5.109 1 97.12 104 ASP A C 1
ATOM 781 O O . ASP A 1 104 ? 5.953 -13.328 4.992 1 97.12 104 ASP A O 1
ATOM 785 N N . VAL A 1 105 ? 4.461 -14.992 4.648 1 97.81 105 VAL A N 1
ATOM 786 C CA . VAL A 1 105 ? 3.668 -14.195 3.719 1 97.81 105 VAL A CA 1
ATOM 787 C C . VAL A 1 105 ? 2.898 -13.125 4.484 1 97.81 105 VAL A C 1
ATOM 789 O O . VAL A 1 105 ? 2.277 -12.242 3.881 1 97.81 105 VAL A O 1
ATOM 792 N N . GLN A 1 106 ? 2.939 -13.094 5.809 1 97.44 106 GLN A N 1
ATOM 793 C CA . GLN A 1 106 ? 2.215 -12.117 6.617 1 97.44 106 GLN A CA 1
ATOM 794 C C . GLN A 1 106 ? 3.035 -10.852 6.816 1 97.44 106 GLN A C 1
ATOM 796 O O . GLN A 1 106 ? 2.555 -9.875 7.406 1 97.44 106 GLN A O 1
ATOM 801 N N . THR A 1 107 ? 4.254 -10.836 6.395 1 97.5 107 THR A N 1
ATOM 802 C CA . THR A 1 107 ? 5.109 -9.656 6.398 1 97.5 107 THR A CA 1
ATOM 803 C C . THR A 1 107 ? 5.543 -9.297 4.98 1 97.5 107 THR A C 1
ATOM 805 O O . THR A 1 107 ? 5.578 -10.156 4.098 1 97.5 107 THR A O 1
ATOM 808 N N . PRO A 1 108 ? 5.836 -8.078 4.73 1 97.75 108 PRO A N 1
ATOM 809 C CA . PRO A 1 108 ? 6.234 -7.68 3.377 1 97.75 108 PRO A CA 1
ATOM 810 C C . PRO A 1 108 ? 7.723 -7.906 3.109 1 97.75 108 PRO A C 1
ATOM 812 O O . PRO A 1 108 ? 8.5 -8.102 4.047 1 97.75 108 PRO A O 1
ATOM 815 N N . MET A 1 109 ? 8.055 -7.996 1.854 1 97.88 109 MET A N 1
ATOM 816 C CA . MET A 1 109 ? 9.422 -7.723 1.432 1 97.88 109 MET A CA 1
ATOM 817 C C . MET A 1 109 ? 9.734 -6.234 1.526 1 97.88 109 MET A C 1
ATOM 819 O O . MET A 1 109 ? 9.023 -5.41 0.957 1 97.88 109 MET A O 1
ATOM 823 N N . VAL A 1 110 ? 10.75 -5.875 2.275 1 98.38 110 VAL A N 1
ATOM 824 C CA . VAL A 1 110 ? 11.133 -4.48 2.463 1 98.38 110 VAL A CA 1
ATOM 825 C C . VAL A 1 110 ? 12.344 -4.152 1.597 1 98.38 110 VAL A C 1
ATOM 827 O O . VAL A 1 110 ? 13.367 -4.84 1.659 1 98.38 110 VAL A O 1
ATOM 830 N N . VAL A 1 111 ? 12.242 -3.141 0.777 1 98.56 111 VAL A N 1
ATOM 831 C CA . VAL A 1 111 ? 13.32 -2.719 -0.113 1 98.56 111 VAL A CA 1
ATOM 832 C C . VAL A 1 111 ? 13.625 -1.238 0.11 1 98.56 111 VAL A C 1
ATOM 834 O O . VAL A 1 111 ? 12.719 -0.403 0.096 1 98.56 111 VAL A O 1
ATOM 837 N N . THR A 1 112 ? 14.828 -0.923 0.361 1 98.44 112 THR A N 1
ATOM 838 C CA . THR A 1 112 ? 15.266 0.469 0.429 1 98.44 112 THR A CA 1
ATOM 839 C C . THR A 1 112 ? 15.766 0.947 -0.93 1 98.44 112 THR A C 1
ATOM 841 O O . THR A 1 112 ? 16.688 0.355 -1.504 1 98.44 112 THR A O 1
ATOM 844 N N . ILE A 1 113 ? 15.172 1.967 -1.468 1 98.69 113 ILE A N 1
ATOM 845 C CA . ILE A 1 113 ? 15.602 2.59 -2.715 1 98.69 113 ILE A CA 1
ATOM 846 C C . ILE A 1 113 ? 16.359 3.883 -2.414 1 98.69 113 ILE A C 1
ATOM 848 O O . ILE A 1 113 ? 15.852 4.746 -1.687 1 98.69 113 ILE A O 1
ATOM 852 N N . SER A 1 114 ? 17.531 4.004 -2.947 1 98.25 114 SER A N 1
ATOM 853 C CA . SER A 1 114 ? 18.375 5.168 -2.705 1 98.25 114 SER A CA 1
ATOM 854 C C . SER A 1 114 ? 18.906 5.75 -4.012 1 98.25 114 SER A C 1
ATOM 856 O O . SER A 1 114 ? 18.969 5.051 -5.027 1 98.25 114 SER A O 1
ATOM 858 N N . VAL A 1 115 ? 19.219 7 -4 1 97.62 115 VAL A N 1
ATOM 859 C CA . VAL A 1 115 ? 19.859 7.668 -5.133 1 97.62 115 VAL A CA 1
ATOM 860 C C . VAL A 1 115 ? 21.219 8.219 -4.711 1 97.62 115 VAL A C 1
ATOM 862 O O . VAL A 1 115 ? 21.344 8.828 -3.65 1 97.62 115 VAL A O 1
ATOM 865 N N . TYR A 1 116 ? 22.219 7.953 -5.488 1 97.25 116 TYR A N 1
ATOM 866 C CA . TYR A 1 116 ? 23.594 8.414 -5.27 1 97.25 116 TYR A CA 1
ATOM 867 C C . TYR A 1 116 ? 24.047 9.312 -6.414 1 97.25 116 TYR A C 1
ATOM 869 O O . TYR A 1 116 ? 23.578 9.18 -7.543 1 97.25 116 TYR A O 1
ATOM 877 N N . GLN A 1 117 ? 24.938 10.203 -6.07 1 94.94 117 GLN A N 1
ATOM 878 C CA . GLN A 1 117 ? 25.609 10.992 -7.105 1 94.94 117 GLN A CA 1
ATOM 879 C C . GLN A 1 117 ? 26.656 10.164 -7.844 1 94.94 117 GLN A C 1
ATOM 881 O O . GLN A 1 117 ? 27.391 9.398 -7.223 1 94.94 117 GLN A O 1
ATOM 886 N N . GLY A 1 118 ? 26.625 10.305 -9.164 1 96.38 118 GLY A N 1
ATOM 887 C CA . GLY A 1 118 ? 27.609 9.609 -9.969 1 96.38 118 GLY A CA 1
ATOM 888 C C . GLY A 1 118 ? 27.203 8.203 -10.359 1 96.38 118 GLY A C 1
ATOM 889 O O . GLY A 1 118 ? 26.125 7.746 -9.977 1 96.38 118 GLY A O 1
ATOM 890 N N . GLN A 1 119 ? 27.969 7.629 -11.172 1 97.12 119 GLN A N 1
ATOM 891 C CA . GLN A 1 119 ? 27.734 6.254 -11.609 1 97.12 119 GLN A CA 1
ATOM 892 C C . GLN A 1 119 ? 28.547 5.266 -10.773 1 97.12 119 GLN A C 1
ATOM 894 O O . GLN A 1 119 ? 29.625 4.844 -11.188 1 97.12 119 GLN A O 1
ATOM 899 N N . LEU A 1 120 ? 27.969 4.906 -9.695 1 97.12 120 LEU A N 1
ATOM 900 C CA . LEU A 1 120 ? 28.625 3.984 -8.766 1 97.12 120 LEU A CA 1
ATOM 901 C C . LEU A 1 120 ? 28.375 2.537 -9.18 1 97.12 120 LEU A C 1
ATOM 903 O O . LEU A 1 120 ? 27.312 2.215 -9.719 1 97.12 120 LEU A O 1
ATOM 907 N N . THR A 1 121 ? 29.359 1.688 -8.922 1 96.12 121 THR A N 1
ATOM 908 C CA . THR A 1 121 ? 29.188 0.273 -9.234 1 96.12 121 THR A CA 1
ATOM 909 C C . THR A 1 121 ? 29.406 -0.583 -7.988 1 96.12 121 THR A C 1
ATOM 911 O O . THR A 1 121 ? 29.078 -1.773 -7.984 1 96.12 121 THR A O 1
ATOM 914 N N . GLU A 1 122 ? 30.031 0.015 -6.93 1 93.81 122 GLU A N 1
ATOM 915 C CA . GLU A 1 122 ? 30.297 -0.678 -5.672 1 93.81 122 GLU A CA 1
ATOM 916 C C . GLU A 1 122 ? 30.438 0.309 -4.516 1 93.81 122 GLU A C 1
ATOM 918 O O . GLU A 1 122 ? 30.344 1.522 -4.715 1 93.81 122 GLU A O 1
ATOM 923 N N . GLY A 1 123 ? 30.438 -0.191 -3.316 1 93.25 123 GLY A N 1
ATOM 924 C CA . GLY A 1 123 ? 30.719 0.626 -2.146 1 93.25 123 GLY A CA 1
ATOM 925 C C . GLY A 1 123 ? 29.531 1.441 -1.687 1 93.25 123 GLY A C 1
ATOM 926 O O . GLY A 1 123 ? 29.688 2.527 -1.125 1 93.25 123 GLY A O 1
ATOM 927 N N . PHE A 1 124 ? 28.375 0.987 -1.974 1 93.75 124 PHE A N 1
ATOM 928 C CA . PHE A 1 124 ? 27.156 1.732 -1.639 1 93.75 124 PHE A CA 1
ATOM 929 C C . PHE A 1 124 ? 27.031 1.911 -0.131 1 93.75 124 PHE A C 1
ATOM 931 O O . PHE A 1 124 ? 26.516 2.928 0.338 1 93.75 124 PHE A O 1
ATOM 938 N N . VAL A 1 125 ? 27.516 0.966 0.65 1 88.62 125 VAL A N 1
ATOM 939 C CA . VAL A 1 125 ? 27.391 0.982 2.104 1 88.62 125 VAL A CA 1
ATOM 940 C C . VAL A 1 125 ? 28.234 2.119 2.682 1 88.62 125 VAL A C 1
ATOM 942 O O . VAL A 1 125 ? 27.906 2.66 3.742 1 88.62 125 VAL A O 1
ATOM 945 N N . ASP A 1 126 ? 29.266 2.5 1.988 1 91.69 126 ASP A N 1
ATOM 946 C CA . ASP A 1 126 ? 30.203 3.508 2.471 1 91.69 126 ASP A CA 1
ATOM 947 C C . ASP A 1 126 ? 29.812 4.898 1.974 1 91.69 126 ASP A C 1
ATOM 949 O O . ASP A 1 126 ? 30.469 5.891 2.322 1 91.69 126 ASP A O 1
ATOM 953 N N . GLU A 1 127 ? 28.844 4.949 1.161 1 93.44 127 GLU A N 1
ATOM 954 C CA . GLU A 1 127 ? 28.422 6.223 0.578 1 93.44 127 GLU A CA 1
ATOM 955 C C . GLU A 1 127 ? 27.125 6.719 1.21 1 93.44 127 GLU A C 1
ATOM 957 O O . GLU A 1 127 ? 26.25 5.918 1.543 1 93.44 127 GLU A O 1
ATOM 962 N N . VAL A 1 128 ? 27.094 8.008 1.366 1 92.25 128 VAL A N 1
ATOM 963 C CA . VAL A 1 128 ? 25.844 8.609 1.851 1 92.25 128 VAL A CA 1
ATOM 964 C C . VAL A 1 128 ? 24.938 8.938 0.67 1 92.25 128 VAL A C 1
ATOM 966 O O . VAL A 1 128 ? 25.328 9.711 -0.217 1 92.25 128 VAL A O 1
ATOM 969 N N . PRO A 1 129 ? 23.797 8.344 0.589 1 95.94 129 PRO A N 1
ATOM 970 C CA . PRO A 1 129 ? 22.906 8.664 -0.521 1 95.94 129 PRO A CA 1
ATOM 971 C C . PRO A 1 129 ? 22.375 10.094 -0.465 1 95.94 129 PRO A C 1
ATOM 973 O O . PRO A 1 129 ? 22.359 10.711 0.603 1 95.94 129 PRO A O 1
ATOM 976 N N . LEU A 1 130 ? 21.953 10.578 -1.63 1 93.81 130 LEU A N 1
ATOM 977 C CA . LEU A 1 130 ? 21.297 11.875 -1.712 1 93.81 130 LEU A CA 1
ATOM 978 C C . LEU A 1 130 ? 19.922 11.828 -1.072 1 93.81 130 LEU A C 1
ATOM 980 O O . LEU A 1 130 ? 19.5 12.789 -0.426 1 93.81 130 LEU A O 1
ATOM 984 N N . ALA A 1 131 ? 19.219 10.766 -1.3 1 94 131 ALA A N 1
ATOM 985 C CA . ALA A 1 131 ? 17.891 10.508 -0.748 1 94 131 ALA A CA 1
ATOM 986 C C . ALA A 1 131 ? 17.594 9.008 -0.693 1 94 131 ALA A C 1
ATOM 988 O O . ALA A 1 131 ? 18.188 8.227 -1.44 1 94 131 ALA A O 1
ATOM 989 N N . SER A 1 132 ? 16.734 8.594 0.195 1 96.88 132 SER A N 1
ATOM 990 C CA . SER A 1 132 ? 16.312 7.203 0.308 1 96.88 132 SER A CA 1
ATOM 991 C C . SER A 1 132 ? 14.828 7.105 0.674 1 96.88 132 SER A C 1
ATOM 993 O O . SER A 1 132 ? 14.297 7.977 1.37 1 96.88 132 SER A O 1
ATOM 995 N N . VAL A 1 133 ? 14.195 6.102 0.174 1 97.19 133 VAL A N 1
ATOM 996 C CA . VAL A 1 133 ? 12.828 5.742 0.558 1 97.19 133 VAL A CA 1
ATOM 997 C C . VAL A 1 133 ? 12.742 4.238 0.81 1 97.19 133 VAL A C 1
ATOM 999 O O . VAL A 1 133 ? 13.602 3.477 0.357 1 97.19 133 VAL A O 1
ATOM 1002 N N . VAL A 1 134 ? 11.789 3.822 1.599 1 98.44 134 VAL A N 1
ATOM 1003 C CA . VAL A 1 134 ? 11.539 2.41 1.871 1 98.44 134 VAL A CA 1
ATOM 1004 C C . VAL A 1 134 ? 10.227 1.98 1.222 1 98.44 134 VAL A C 1
ATOM 1006 O O . VAL A 1 134 ? 9.227 2.697 1.298 1 98.44 134 VAL A O 1
ATOM 1009 N N . VAL A 1 135 ? 10.219 0.874 0.561 1 98.06 135 VAL A N 1
ATOM 1010 C CA . VAL A 1 135 ? 9.016 0.353 -0.076 1 98.06 135 VAL A CA 1
ATOM 1011 C C . VAL A 1 135 ? 8.711 -1.044 0.46 1 98.06 135 VAL A C 1
ATOM 1013 O O . VAL A 1 135 ? 9.625 -1.789 0.823 1 98.06 135 VAL A O 1
ATOM 1016 N N . GLU A 1 136 ? 7.414 -1.353 0.535 1 98.44 136 GLU A N 1
ATOM 1017 C CA . GLU A 1 136 ? 6.945 -2.668 0.96 1 98.44 136 GLU A CA 1
ATOM 1018 C C . GLU A 1 136 ? 6.25 -3.402 -0.184 1 98.44 136 GLU A C 1
ATOM 1020 O O . GLU A 1 136 ? 5.383 -2.84 -0.853 1 98.44 136 GLU A O 1
ATOM 1025 N N . ARG A 1 137 ? 6.621 -4.648 -0.421 1 98.06 137 ARG A N 1
ATOM 1026 C CA . ARG A 1 137 ? 5.961 -5.543 -1.364 1 98.06 137 ARG A CA 1
ATOM 1027 C C . ARG A 1 137 ? 5.312 -6.719 -0.641 1 98.06 137 ARG A C 1
ATOM 1029 O O . ARG A 1 137 ? 5.988 -7.469 0.065 1 98.06 137 ARG A O 1
ATOM 1036 N N . TRP A 1 138 ? 4.062 -6.883 -0.84 1 98.19 138 TRP A N 1
ATOM 1037 C CA . TRP A 1 138 ? 3.275 -7.855 -0.089 1 98.19 138 TRP A CA 1
ATOM 1038 C C . TRP A 1 138 ? 2.801 -8.984 -0.993 1 98.19 138 TRP A C 1
ATOM 1040 O O . TRP A 1 138 ? 2.426 -8.758 -2.145 1 98.19 138 TRP A O 1
ATOM 1050 N N . TYR A 1 139 ? 2.781 -10.156 -0.421 1 98.12 139 TYR A N 1
ATOM 1051 C CA . TYR A 1 139 ? 2.166 -11.281 -1.124 1 98.12 139 TYR A CA 1
ATOM 1052 C C . TYR A 1 139 ? 0.694 -11.414 -0.754 1 98.12 139 TYR A C 1
ATOM 1054 O O . TYR A 1 139 ? -0.086 -12.016 -1.494 1 98.12 139 TYR A O 1
ATOM 1062 N N . MET A 1 140 ? 0.331 -10.891 0.361 1 97.94 140 MET A N 1
ATOM 1063 C CA . MET A 1 140 ? -1.029 -10.992 0.883 1 97.94 140 MET A CA 1
ATOM 1064 C C . MET A 1 140 ? -1.701 -9.617 0.922 1 97.94 140 MET A C 1
ATOM 1066 O O . MET A 1 140 ? -1.202 -8.695 1.565 1 97.94 140 MET A O 1
ATOM 1070 N N . ALA A 1 141 ? -2.795 -9.477 0.262 1 97.75 141 ALA A N 1
ATOM 1071 C CA . ALA A 1 141 ? -3.58 -8.242 0.304 1 97.75 141 ALA A CA 1
ATOM 1072 C C . ALA A 1 141 ? -4.312 -8.109 1.637 1 97.75 141 ALA A C 1
ATOM 1074 O O . ALA A 1 141 ? -4.527 -9.094 2.34 1 97.75 141 ALA A O 1
ATOM 1075 N N . PRO A 1 142 ? -4.742 -6.836 1.96 1 97.69 142 PRO A N 1
ATOM 1076 C CA . PRO A 1 142 ? -5.566 -6.688 3.162 1 97.69 142 PRO A CA 1
ATOM 1077 C C . PRO A 1 142 ? -6.84 -7.523 3.113 1 97.69 142 PRO A C 1
ATOM 1079 O O . PRO A 1 142 ? -7.488 -7.609 2.066 1 97.69 142 PRO A O 1
ATOM 1082 N N . GLY A 1 143 ? -7.125 -8.203 4.219 1 97.62 143 GLY A N 1
ATOM 1083 C CA . GLY A 1 143 ? -8.375 -8.93 4.324 1 97.62 143 GLY A CA 1
ATOM 1084 C C . GLY A 1 143 ? -8.25 -10.398 3.949 1 97.62 143 GLY A C 1
ATOM 1085 O O . GLY A 1 143 ? -9.125 -11.203 4.262 1 97.62 143 GLY A O 1
ATOM 1086 N N . VAL A 1 144 ? -7.184 -10.758 3.217 1 98.44 144 VAL A N 1
ATOM 1087 C CA . VAL A 1 144 ? -6.953 -12.172 2.932 1 98.44 144 VAL A CA 1
ATOM 1088 C C . VAL A 1 144 ? -6.715 -12.93 4.238 1 98.44 144 VAL A C 1
ATOM 1090 O O . VAL A 1 144 ? -5.988 -12.453 5.113 1 98.44 144 VAL A O 1
ATOM 1093 N N . ARG A 1 145 ? -7.344 -14.062 4.398 1 98.38 145 ARG A N 1
ATOM 1094 C CA . ARG A 1 145 ? -7.207 -14.875 5.609 1 98.38 145 ARG A CA 1
ATOM 1095 C C . ARG A 1 145 ? -6.309 -16.078 5.363 1 98.38 145 ARG A C 1
ATOM 1097 O O . ARG A 1 145 ? -6.395 -16.719 4.316 1 98.38 145 ARG A O 1
ATOM 1104 N N . ARG A 1 146 ? -5.395 -16.281 6.211 1 98.75 146 ARG A N 1
ATOM 1105 C CA . ARG A 1 146 ? -4.508 -17.438 6.223 1 98.75 146 ARG A CA 1
ATOM 1106 C C . ARG A 1 146 ? -4.98 -18.484 7.227 1 98.75 146 ARG A C 1
ATOM 1108 O O . ARG A 1 146 ? -5.051 -18.219 8.43 1 98.75 146 ARG A O 1
ATOM 1115 N N . ILE A 1 147 ? -5.289 -19.75 6.762 1 98.56 147 ILE A N 1
ATOM 1116 C CA . ILE A 1 147 ? -5.879 -20.766 7.621 1 98.56 147 ILE A CA 1
ATOM 1117 C C . ILE A 1 147 ? -5.086 -22.062 7.496 1 98.56 147 ILE A C 1
ATOM 1119 O O . ILE A 1 147 ? -5.168 -22.75 6.477 1 98.56 147 ILE A O 1
ATOM 1123 N N . PRO A 1 148 ? -4.367 -22.469 8.492 1 98.38 148 PRO A N 1
ATOM 1124 C CA . PRO A 1 148 ? -3.719 -23.781 8.453 1 98.38 148 PRO A CA 1
ATOM 1125 C C . PRO A 1 148 ? -4.719 -24.922 8.375 1 98.38 148 PRO A C 1
ATOM 1127 O O . PRO A 1 148 ? -5.75 -24.906 9.055 1 98.38 148 PRO A O 1
ATOM 1130 N N . ILE A 1 149 ? -4.484 -25.875 7.52 1 98.44 149 ILE A N 1
ATOM 1131 C CA . ILE A 1 149 ? -5.352 -27.031 7.34 1 98.44 149 ILE A CA 1
ATOM 1132 C C . ILE A 1 149 ? -4.594 -28.297 7.723 1 98.44 149 ILE A C 1
ATOM 1134 O O . ILE A 1 149 ? -3.568 -28.625 7.121 1 98.44 149 ILE A O 1
ATOM 1138 N N . THR A 1 150 ? -5.07 -28.969 8.727 1 96.56 150 THR A N 1
ATOM 1139 C CA . THR A 1 150 ? -4.465 -30.219 9.156 1 96.56 150 THR A CA 1
ATOM 1140 C C . THR A 1 150 ? -5.449 -31.375 9 1 96.56 150 THR A C 1
ATOM 1142 O O . THR A 1 150 ? -5.109 -32.531 9.273 1 96.56 150 THR A O 1
ATOM 1145 N N . GLU A 1 151 ? -6.574 -31.047 8.594 1 92.75 151 GLU A N 1
ATOM 1146 C CA . GLU A 1 151 ? -7.613 -32.062 8.391 1 92.75 151 GLU A CA 1
ATOM 1147 C C . GLU A 1 151 ? -7.133 -33.156 7.473 1 92.75 151 GLU A C 1
ATOM 1149 O O . GLU A 1 151 ? -6.484 -32.906 6.457 1 92.75 151 GLU A O 1
ATOM 1154 N N . GLY A 1 152 ? -7.457 -34.469 7.859 1 92 152 GLY A N 1
ATOM 1155 C CA . GLY A 1 152 ? -7.074 -35.594 7.043 1 92 152 GLY A CA 1
ATOM 1156 C C . GLY A 1 152 ? -5.578 -35.844 7.023 1 92 152 GLY A C 1
ATOM 1157 O O . GLY A 1 152 ? -5.059 -36.469 6.105 1 92 152 GLY A O 1
ATOM 1158 N N . GLY A 1 153 ? -4.844 -35.188 7.922 1 94.88 153 GLY A N 1
ATOM 1159 C CA . GLY A 1 153 ? -3.4 -35.375 7.977 1 94.88 153 GLY A CA 1
ATOM 1160 C C . GLY A 1 153 ? -2.646 -34.469 7.02 1 94.88 153 GLY A C 1
ATOM 1161 O O . GLY A 1 153 ? -1.45 -34.656 6.793 1 94.88 153 GLY A O 1
ATOM 1162 N N . LEU A 1 154 ? -3.355 -33.5 6.527 1 98.06 154 LEU A N 1
ATOM 1163 C CA . LEU A 1 154 ? -2.762 -32.625 5.531 1 98.06 154 LEU A CA 1
ATOM 1164 C C . LEU A 1 154 ? -1.785 -31.641 6.18 1 98.06 154 LEU A C 1
ATOM 1166 O O . LEU A 1 154 ? -1.96 -31.266 7.336 1 98.06 154 LEU A O 1
ATOM 1170 N N . THR A 1 155 ? -0.709 -31.375 5.527 1 98.56 155 THR A N 1
ATOM 1171 C CA . THR A 1 155 ? 0.119 -30.188 5.762 1 98.56 155 THR A CA 1
ATOM 1172 C C . THR A 1 155 ? -0.136 -29.125 4.695 1 98.56 155 THR A C 1
ATOM 1174 O O . THR A 1 155 ? 0.455 -29.172 3.613 1 98.56 155 THR A O 1
ATOM 1177 N N . ALA A 1 156 ? -1.072 -28.234 5.02 1 98.75 156 ALA A N 1
ATOM 1178 C CA . ALA A 1 156 ? -1.551 -27.281 4.008 1 98.75 156 ALA A CA 1
ATOM 1179 C C . ALA A 1 156 ? -1.992 -25.969 4.648 1 98.75 156 ALA A C 1
ATOM 1181 O O . ALA A 1 156 ? -2.172 -25.906 5.867 1 98.75 156 ALA A O 1
ATOM 1182 N N . THR A 1 157 ? -2.016 -24.938 3.912 1 98.88 157 THR A N 1
ATOM 1183 C CA . THR A 1 157 ? -2.559 -23.641 4.312 1 98.88 157 THR A CA 1
ATOM 1184 C C . THR A 1 157 ? -3.551 -23.125 3.271 1 98.88 157 THR A C 1
ATOM 1186 O O . THR A 1 157 ? -3.236 -23.078 2.08 1 98.88 157 THR A O 1
ATOM 1189 N N . LEU A 1 158 ? -4.73 -22.828 3.746 1 98.88 158 LEU A N 1
ATOM 1190 C CA . LEU A 1 158 ? -5.75 -22.234 2.885 1 98.88 158 LEU A CA 1
ATOM 1191 C C . LEU A 1 158 ? -5.738 -20.719 2.988 1 98.88 158 LEU A C 1
ATOM 1193 O O . LEU A 1 158 ? -5.703 -20.156 4.09 1 98.88 158 LEU A O 1
ATOM 1197 N N . PHE A 1 159 ? -5.727 -20.062 1.878 1 98.88 159 PHE A N 1
ATOM 1198 C CA . PHE A 1 159 ? -5.875 -18.609 1.804 1 98.88 159 PHE A CA 1
ATOM 1199 C C . PHE A 1 159 ? -7.223 -18.234 1.196 1 98.88 159 PHE A C 1
ATOM 1201 O O . PHE A 1 159 ? -7.562 -18.688 0.101 1 98.88 159 PHE A O 1
ATOM 1208 N N . LEU A 1 160 ? -7.996 -17.422 1.889 1 98.56 160 LEU A N 1
ATOM 1209 C CA . LEU A 1 160 ? -9.305 -16.984 1.43 1 98.56 160 LEU A CA 1
ATOM 1210 C C . LEU A 1 160 ? -9.289 -15.492 1.091 1 98.56 160 LEU A C 1
ATOM 1212 O O . LEU A 1 160 ? -8.766 -14.68 1.859 1 98.56 160 LEU A O 1
ATOM 1216 N N . PRO A 1 161 ? -9.797 -15.141 -0.13 1 96.81 161 PRO A N 1
ATOM 1217 C CA . PRO A 1 161 ? -9.961 -13.719 -0.441 1 96.81 161 PRO A CA 1
ATOM 1218 C C . PRO A 1 161 ? -10.859 -12.992 0.559 1 96.81 161 PRO A C 1
ATOM 1220 O O . PRO A 1 161 ? -11.555 -13.633 1.344 1 96.81 161 PRO A O 1
ATOM 1223 N N . PRO A 1 162 ? -10.742 -11.641 0.521 1 93.94 162 PRO A N 1
ATOM 1224 C CA . PRO A 1 162 ? -11.711 -10.906 1.328 1 93.94 162 PRO A CA 1
ATOM 1225 C C . PRO A 1 162 ? -13.133 -11.023 0.788 1 93.94 162 PRO A C 1
ATOM 1227 O O . PRO A 1 162 ? -13.336 -11.125 -0.426 1 93.94 162 PRO A O 1
ATOM 1230 N N . GLY A 1 163 ? -14.117 -10.953 1.728 1 89.25 163 GLY A N 1
ATOM 1231 C CA . GLY A 1 163 ? -15.508 -11.047 1.31 1 89.25 163 GLY A CA 1
ATOM 1232 C C . GLY A 1 163 ? -16.172 -12.336 1.739 1 89.25 163 GLY A C 1
ATOM 1233 O O . GLY A 1 163 ? -15.547 -13.188 2.371 1 89.25 163 GLY A O 1
ATOM 1234 N N . PRO A 1 164 ? -17.375 -12.461 1.346 1 87.62 164 PRO A N 1
ATOM 1235 C CA . PRO A 1 164 ? -18.156 -13.578 1.867 1 87.62 164 PRO A CA 1
ATOM 1236 C C . PRO A 1 164 ? -17.938 -14.867 1.083 1 87.62 164 PRO A C 1
ATOM 1238 O O . PRO A 1 164 ? -18.141 -15.961 1.62 1 87.62 164 PRO A O 1
ATOM 1241 N N . GLY A 1 165 ? -17.438 -14.758 -0.128 1 87.81 165 GLY A N 1
ATOM 1242 C CA . GLY A 1 165 ? -17.438 -15.922 -1 1 87.81 165 GLY A CA 1
ATOM 1243 C C . GLY A 1 165 ? -18.812 -16.281 -1.526 1 87.81 165 GLY A C 1
ATOM 1244 O O . GLY A 1 165 ? -19.703 -15.422 -1.585 1 87.81 165 GLY A O 1
ATOM 1245 N N . PRO A 1 166 ? -19.188 -17.578 -1.888 1 91.69 166 PRO A N 1
ATOM 1246 C CA . PRO A 1 166 ? -18.125 -18.562 -2.119 1 91.69 166 PRO A CA 1
ATOM 1247 C C . PRO A 1 166 ? -17.156 -18.141 -3.23 1 91.69 166 PRO A C 1
ATOM 1249 O O . PRO A 1 166 ? -17.547 -17.406 -4.148 1 91.69 166 PRO A O 1
ATOM 1252 N N . PHE A 1 167 ? -15.93 -18.516 -3.111 1 94.75 167 PHE A N 1
ATOM 1253 C CA . PHE A 1 167 ? -14.867 -18.219 -4.059 1 94.75 167 PHE A CA 1
ATOM 1254 C C . PHE A 1 167 ? -14.531 -19.453 -4.898 1 94.75 167 PHE A C 1
ATOM 1256 O O . PHE A 1 167 ? -14.734 -20.578 -4.461 1 94.75 167 PHE A O 1
ATOM 1263 N N . PRO A 1 168 ? -14.039 -19.203 -6.137 1 95.69 168 PRO A N 1
ATOM 1264 C CA . PRO A 1 168 ? -13.359 -20.344 -6.754 1 95.69 168 PRO A CA 1
ATOM 1265 C C . PRO A 1 168 ? -12.141 -20.797 -5.953 1 95.69 168 PRO A C 1
ATOM 1267 O O . PRO A 1 168 ? -11.625 -20.047 -5.125 1 95.69 168 PRO A O 1
ATOM 1270 N N . GLY A 1 169 ? -11.797 -22.062 -6.18 1 97.81 169 GLY A N 1
ATOM 1271 C CA . GLY A 1 169 ? -10.688 -22.641 -5.438 1 97.81 169 GLY A CA 1
ATOM 1272 C C . GLY A 1 169 ? -9.539 -23.078 -6.324 1 97.81 169 GLY A C 1
ATOM 1273 O O . GLY A 1 169 ? -9.695 -23.188 -7.543 1 97.81 169 GLY A O 1
ATOM 1274 N N . LEU A 1 170 ? -8.445 -23.266 -5.723 1 98.81 170 LEU A N 1
ATOM 1275 C CA . LEU A 1 170 ? -7.262 -23.734 -6.434 1 98.81 170 LEU A CA 1
ATOM 1276 C C . LEU A 1 170 ? -6.355 -24.547 -5.508 1 98.81 170 LEU A C 1
ATOM 1278 O O . LEU A 1 170 ? -6.102 -24.141 -4.371 1 98.81 170 LEU A O 1
ATOM 1282 N N . LEU A 1 171 ? -5.969 -25.703 -5.926 1 98.94 171 LEU A N 1
ATOM 1283 C CA . LEU A 1 171 ? -4.945 -26.484 -5.25 1 98.94 171 LEU A CA 1
ATOM 1284 C C . LEU A 1 171 ? -3.562 -26.188 -5.82 1 98.94 171 LEU A C 1
ATOM 1286 O O . LEU A 1 171 ? -3.312 -26.406 -7.004 1 98.94 171 LEU A O 1
ATOM 1290 N N . ASP A 1 172 ? -2.65 -25.672 -5.012 1 98.81 172 ASP A N 1
ATOM 1291 C CA . ASP A 1 172 ? -1.339 -25.203 -5.438 1 98.81 172 ASP A CA 1
ATOM 1292 C C . ASP A 1 172 ? -0.241 -26.188 -5.043 1 98.81 172 ASP A C 1
ATOM 1294 O O . ASP A 1 172 ? -0.009 -26.422 -3.855 1 98.81 172 ASP A O 1
ATOM 1298 N N . LEU A 1 173 ? 0.48 -26.703 -6.035 1 98.25 173 LEU A N 1
ATOM 1299 C CA . LEU A 1 173 ? 1.527 -27.703 -5.832 1 98.25 173 LEU A CA 1
ATOM 1300 C C . LEU A 1 173 ? 2.869 -27.188 -6.348 1 98.25 173 LEU A C 1
ATOM 1302 O O . LEU A 1 173 ? 3.039 -26.984 -7.551 1 98.25 173 LEU A O 1
ATOM 1306 N N . TRP A 1 174 ? 3.82 -27.047 -5.473 1 95.5 174 TRP A N 1
ATOM 1307 C CA . TRP A 1 174 ? 5.145 -26.562 -5.836 1 95.5 174 TRP A CA 1
ATOM 1308 C C . TRP A 1 174 ? 6.043 -27.703 -6.305 1 95.5 174 TRP A C 1
ATOM 1310 O O . TRP A 1 174 ? 5.559 -28.797 -6.582 1 95.5 174 TRP A O 1
ATOM 1320 N N . GLY A 1 175 ? 7.348 -27.453 -6.41 1 91.81 175 GLY A N 1
ATOM 1321 C CA . GLY A 1 175 ? 8.258 -28.375 -7.062 1 91.81 175 GLY A CA 1
ATOM 1322 C C . GLY A 1 175 ? 8.93 -29.328 -6.094 1 91.81 175 GLY A C 1
ATOM 1323 O O . GLY A 1 175 ? 8.398 -29.609 -5.016 1 91.81 175 GLY A O 1
ATOM 1324 N N . GLY A 1 176 ? 10.047 -29.891 -6.52 1 87.06 176 GLY A N 1
ATOM 1325 C CA . GLY A 1 176 ? 10.672 -31.062 -5.922 1 87.06 176 GLY A CA 1
ATOM 1326 C C . GLY A 1 176 ? 11.43 -30.75 -4.648 1 87.06 176 GLY A C 1
ATOM 1327 O O . GLY A 1 176 ? 11.906 -31.656 -3.957 1 87.06 176 GLY A O 1
ATOM 1328 N N . SER A 1 177 ? 11.531 -29.453 -4.297 1 84.25 177 SER A N 1
ATOM 1329 C CA . SER A 1 177 ? 12.266 -29.125 -3.08 1 84.25 177 SER A CA 1
ATOM 1330 C C . SER A 1 177 ? 11.43 -29.406 -1.837 1 84.25 177 SER A C 1
ATOM 1332 O O . SER A 1 177 ? 11.961 -29.484 -0.728 1 84.25 177 SER A O 1
ATOM 1334 N N . GLY A 1 178 ? 10.172 -29.562 -2.092 1 87.25 178 GLY A N 1
ATOM 1335 C CA . GLY A 1 178 ? 9.273 -29.781 -0.967 1 87.25 178 GLY A CA 1
ATOM 1336 C C . GLY A 1 178 ? 9.055 -28.531 -0.131 1 87.25 178 GLY A C 1
ATOM 1337 O O . GLY A 1 178 ? 9.25 -27.422 -0.609 1 87.25 178 GLY A O 1
ATOM 1338 N N . GLY A 1 179 ? 8.398 -28.812 1.087 1 92.44 179 GLY A N 1
ATOM 1339 C CA . GLY A 1 179 ? 8.078 -27.703 1.984 1 92.44 179 GLY A CA 1
ATOM 1340 C C . GLY A 1 179 ? 6.73 -27.078 1.692 1 92.44 179 GLY A C 1
ATOM 1341 O O . GLY A 1 179 ? 6.168 -27.266 0.614 1 92.44 179 GLY A O 1
ATOM 1342 N N . LEU A 1 180 ? 6.262 -26.422 2.68 1 96.94 180 LEU A N 1
ATOM 1343 C CA . LEU A 1 180 ? 5.016 -25.672 2.529 1 96.94 180 LEU A CA 1
ATOM 1344 C C . LEU A 1 180 ? 5.293 -24.25 2.072 1 96.94 180 LEU A C 1
ATOM 1346 O O . LEU A 1 180 ? 5.559 -23.359 2.895 1 96.94 180 LEU A O 1
ATOM 1350 N N . LEU A 1 181 ? 5.27 -24.031 0.812 1 96.31 181 LEU A N 1
ATOM 1351 C CA . LEU A 1 181 ? 5.461 -22.719 0.221 1 96.31 181 LEU A CA 1
ATOM 1352 C C . LEU A 1 181 ? 4.125 -22.016 0.019 1 96.31 181 LEU A C 1
ATOM 1354 O O . LEU A 1 181 ? 3.264 -22.5 -0.717 1 96.31 181 LEU A O 1
ATOM 1358 N N . GLU A 1 182 ? 4.004 -20.828 0.587 1 98.19 182 GLU A N 1
ATOM 1359 C CA . GLU A 1 182 ? 2.678 -20.219 0.721 1 98.19 182 GLU A CA 1
ATOM 1360 C C . GLU A 1 182 ? 2.523 -19.016 -0.202 1 98.19 182 GLU A C 1
ATOM 1362 O O . GLU A 1 182 ? 1.405 -18.562 -0.457 1 98.19 182 GLU A O 1
ATOM 1367 N N . TYR A 1 183 ? 3.6 -18.438 -0.688 1 97.81 183 TYR A N 1
ATOM 1368 C CA . TYR A 1 183 ? 3.555 -17.078 -1.194 1 97.81 183 TYR A CA 1
ATOM 1369 C C . TYR A 1 183 ? 2.758 -17 -2.492 1 97.81 183 TYR A C 1
ATOM 1371 O O . TYR A 1 183 ? 2.033 -16.031 -2.729 1 97.81 183 TYR A O 1
ATOM 1379 N N . ARG A 1 184 ? 2.844 -18 -3.375 1 98.12 184 ARG A N 1
ATOM 1380 C CA . ARG A 1 184 ? 2.045 -17.984 -4.594 1 98.12 184 ARG A CA 1
ATOM 1381 C C . ARG A 1 184 ? 0.559 -18.125 -4.281 1 98.12 184 ARG A C 1
ATOM 1383 O O . ARG A 1 184 ? -0.267 -17.406 -4.848 1 98.12 184 ARG A O 1
ATOM 1390 N N . ALA A 1 185 ? 0.213 -19 -3.379 1 98.75 185 ALA A N 1
ATOM 1391 C CA . ALA A 1 185 ? -1.179 -19.203 -2.979 1 98.75 185 ALA A CA 1
ATOM 1392 C C . ALA A 1 185 ? -1.756 -17.922 -2.369 1 98.75 185 ALA A C 1
ATOM 1394 O O . ALA A 1 185 ? -2.898 -17.547 -2.654 1 98.75 185 ALA A O 1
ATOM 1395 N N . ALA A 1 186 ? -0.974 -17.297 -1.531 1 98.75 186 ALA A N 1
ATOM 1396 C CA . ALA A 1 186 ? -1.4 -16.047 -0.928 1 98.75 186 ALA A CA 1
ATOM 1397 C C . ALA A 1 186 ? -1.681 -14.984 -1.996 1 98.75 186 ALA A C 1
ATOM 1399 O O . ALA A 1 186 ? -2.682 -14.273 -1.924 1 98.75 186 ALA A O 1
ATOM 1400 N N . LEU A 1 187 ? -0.793 -14.906 -2.951 1 98.62 187 LEU A N 1
ATOM 1401 C CA . LEU A 1 187 ? -0.939 -13.922 -4.023 1 98.62 187 LEU A CA 1
ATOM 1402 C C . LEU A 1 187 ? -2.164 -14.234 -4.879 1 98.62 187 LEU A C 1
ATOM 1404 O O . LEU A 1 187 ? -2.887 -13.32 -5.285 1 98.62 187 LEU A O 1
ATOM 1408 N N . LEU A 1 188 ? -2.414 -15.508 -5.133 1 98.69 188 LEU A N 1
ATOM 1409 C CA . LEU A 1 188 ? -3.594 -15.906 -5.891 1 98.69 188 LEU A CA 1
ATOM 1410 C C . LEU A 1 188 ? -4.871 -15.531 -5.141 1 98.69 188 LEU A C 1
ATOM 1412 O O . LEU A 1 188 ? -5.824 -15.031 -5.742 1 98.69 188 LEU A O 1
ATOM 1416 N N . ALA A 1 189 ? -4.906 -15.773 -3.844 1 98.5 189 ALA A N 1
ATOM 1417 C CA . ALA A 1 189 ? -6.055 -15.383 -3.031 1 98.5 189 ALA A CA 1
ATOM 1418 C C . ALA A 1 189 ? -6.258 -13.867 -3.059 1 98.5 189 ALA A C 1
ATOM 1420 O O . ALA A 1 189 ? -7.395 -13.391 -3.029 1 98.5 189 ALA A O 1
ATOM 1421 N N . SER A 1 190 ? -5.164 -13.164 -3.137 1 97.81 190 SER A N 1
ATOM 1422 C CA . SER A 1 190 ? -5.211 -11.703 -3.215 1 97.81 190 SER A CA 1
ATOM 1423 C C . SER A 1 190 ? -5.863 -11.242 -4.516 1 97.81 190 SER A C 1
ATOM 1425 O O . SER A 1 190 ? -6.281 -10.094 -4.633 1 97.81 190 SER A O 1
ATOM 1427 N N . HIS A 1 191 ? -5.902 -12.164 -5.453 1 96.06 191 HIS A N 1
ATOM 1428 C CA . HIS A 1 191 ? -6.551 -11.867 -6.727 1 96.06 191 HIS A CA 1
ATOM 1429 C C . HIS A 1 191 ? -7.895 -12.578 -6.84 1 96.06 191 HIS A C 1
ATOM 1431 O O . HIS A 1 191 ? -8.438 -12.719 -7.941 1 96.06 191 HIS A O 1
ATOM 1437 N N . GLY A 1 192 ? -8.383 -13.148 -5.766 1 94.75 192 GLY A N 1
ATOM 1438 C CA . GLY A 1 192 ? -9.773 -13.578 -5.738 1 94.75 192 GLY A CA 1
ATOM 1439 C C . GLY A 1 192 ? -9.938 -15.078 -5.898 1 94.75 192 GLY A C 1
ATOM 1440 O O . GLY A 1 192 ? -11.062 -15.57 -6.008 1 94.75 192 GLY A O 1
ATOM 1441 N N . VAL A 1 193 ? -8.875 -15.828 -5.938 1 97.19 193 VAL A N 1
ATOM 1442 C CA . VAL A 1 193 ? -8.961 -17.281 -6.051 1 97.19 193 VAL A CA 1
ATOM 1443 C C . VAL A 1 193 ? -8.5 -17.938 -4.746 1 97.19 193 VAL A C 1
ATOM 1445 O O . VAL A 1 193 ? -7.305 -17.922 -4.434 1 97.19 193 VAL A O 1
ATOM 1448 N N . ALA A 1 194 ? -9.453 -18.453 -3.998 1 98.25 194 ALA A N 1
ATOM 1449 C CA . ALA A 1 194 ? -9.055 -19.188 -2.807 1 98.25 194 ALA A CA 1
ATOM 1450 C C . ALA A 1 194 ? -8.047 -20.281 -3.154 1 98.25 194 ALA A C 1
ATOM 1452 O O . ALA A 1 194 ? -8.227 -21.016 -4.125 1 98.25 194 ALA A O 1
ATOM 1453 N N . SER A 1 195 ? -6.996 -20.359 -2.373 1 98.88 195 SER A N 1
ATOM 1454 C CA . SER A 1 195 ? -5.914 -21.25 -2.781 1 98.88 195 SER A CA 1
ATOM 1455 C C . SER A 1 195 ? -5.383 -22.062 -1.598 1 98.88 195 SER A C 1
ATOM 1457 O O . SER A 1 195 ? -5.098 -21.5 -0.538 1 98.88 195 SER A O 1
ATOM 1459 N N . LEU A 1 196 ? -5.238 -23.328 -1.777 1 98.88 196 LEU A N 1
ATOM 1460 C CA . LEU A 1 196 ? -4.664 -24.234 -0.793 1 98.88 196 LEU A CA 1
ATOM 1461 C C . LEU A 1 196 ? -3.236 -24.609 -1.17 1 98.88 196 LEU A C 1
ATOM 1463 O O . LEU A 1 196 ? -3.018 -25.344 -2.135 1 98.88 196 LEU A O 1
ATOM 1467 N N . ALA A 1 197 ? -2.299 -24.047 -0.453 1 98.81 197 ALA A N 1
ATOM 1468 C CA . ALA A 1 197 ? -0.918 -24.5 -0.579 1 98.81 197 ALA A CA 1
ATOM 1469 C C . ALA A 1 197 ? -0.725 -25.859 0.112 1 98.81 197 ALA A C 1
ATOM 1471 O O . ALA A 1 197 ? -1.06 -26 1.289 1 98.81 197 ALA A O 1
ATOM 1472 N N . LEU A 1 198 ? -0.124 -26.797 -0.602 1 98.69 198 LEU A N 1
ATOM 1473 C CA . LEU A 1 198 ? -0.011 -28.141 -0.06 1 98.69 198 LEU A CA 1
ATOM 1474 C C . LEU A 1 198 ? 1.437 -28.625 -0.085 1 98.69 198 LEU A C 1
ATOM 1476 O O . LEU A 1 198 ? 2.105 -28.547 -1.118 1 98.69 198 LEU A O 1
ATOM 1480 N N . ASP A 1 199 ? 1.928 -29.031 1.022 1 97.94 199 ASP A N 1
ATOM 1481 C CA . ASP A 1 199 ? 3.164 -29.812 1.048 1 97.94 199 ASP A CA 1
ATOM 1482 C C . ASP A 1 199 ? 2.887 -31.281 0.798 1 97.94 199 ASP A C 1
ATOM 1484 O O . ASP A 1 199 ? 2.27 -31.953 1.628 1 97.94 199 ASP A O 1
ATOM 1488 N N . TYR A 1 200 ? 3.369 -31.766 -0.292 1 96.56 200 TYR A N 1
ATOM 1489 C CA . TYR A 1 200 ? 3.051 -33.156 -0.644 1 96.56 200 TYR A CA 1
ATOM 1490 C C . TYR A 1 200 ? 4.316 -33.969 -0.75 1 96.56 200 TYR A C 1
ATOM 1492 O O . TYR A 1 200 ? 4.25 -35.188 -1.03 1 96.56 200 TYR A O 1
ATOM 1500 N N . LEU A 1 201 ? 5.441 -33.375 -0.527 1 93.75 201 LEU A N 1
ATOM 1501 C CA . LEU A 1 201 ? 6.691 -34.094 -0.599 1 93.75 201 LEU A CA 1
ATOM 1502 C C . LEU A 1 201 ? 7.293 -34.312 0.79 1 93.75 201 LEU A C 1
ATOM 1504 O O . LEU A 1 201 ? 7.914 -35.312 1.067 1 93.75 201 LEU A O 1
ATOM 1508 N N . THR A 1 202 ? 7.121 -33.25 1.658 1 93.94 202 THR A N 1
ATOM 1509 C CA . THR A 1 202 ? 7.672 -33.344 3.006 1 93.94 202 THR A CA 1
ATOM 1510 C C . THR A 1 202 ? 6.602 -33.031 4.051 1 93.94 202 THR A C 1
ATOM 1512 O O . THR A 1 202 ? 6.84 -32.281 4.984 1 93.94 202 THR A O 1
ATOM 1515 N N . PRO A 1 203 ? 5.414 -33.531 3.783 1 95.5 203 PRO A N 1
ATOM 1516 C CA . PRO A 1 203 ? 4.406 -33.281 4.82 1 95.5 203 PRO A CA 1
ATOM 1517 C C . PRO A 1 203 ? 4.754 -33.938 6.148 1 95.5 203 PRO A C 1
ATOM 1519 O O . PRO A 1 203 ? 5.633 -34.812 6.195 1 95.5 203 PRO A O 1
ATOM 1522 N N . ARG A 1 204 ? 4.102 -33.562 7.152 1 94.19 204 ARG A N 1
ATOM 1523 C CA . ARG A 1 204 ? 4.367 -34.094 8.484 1 94.19 204 ARG A CA 1
ATOM 1524 C C . ARG A 1 204 ? 4.281 -35.594 8.5 1 94.19 204 ARG A C 1
ATOM 1526 O O . ARG A 1 204 ? 5.133 -36.281 9.094 1 94.19 204 ARG A O 1
ATOM 1533 N N . ILE A 1 205 ? 3.352 -36.156 7.844 1 93.44 205 ILE A N 1
ATOM 1534 C CA . ILE A 1 205 ? 3.129 -37.594 7.848 1 93.44 205 ILE A CA 1
ATOM 1535 C C . ILE A 1 205 ? 4.32 -38.312 7.207 1 93.44 205 ILE A C 1
ATOM 1537 O O . ILE A 1 205 ? 4.727 -39.375 7.656 1 93.44 205 ILE A O 1
ATOM 1541 N N . THR A 1 206 ? 4.852 -37.75 6.145 1 91.81 206 THR A N 1
ATOM 1542 C CA . THR A 1 206 ? 6.012 -38.312 5.484 1 91.81 206 THR A CA 1
ATOM 1543 C C . THR A 1 206 ? 7.246 -38.25 6.383 1 91.81 206 THR A C 1
ATOM 1545 O O . THR A 1 206 ? 8.023 -39.188 6.473 1 91.81 206 THR A O 1
ATOM 1548 N N . VAL A 1 207 ? 7.375 -37.094 7.055 1 90.25 207 VAL A N 1
ATOM 1549 C CA . VAL A 1 207 ? 8.523 -36.906 7.945 1 90.25 207 VAL A CA 1
ATOM 1550 C C . VAL A 1 207 ? 8.43 -37.906 9.109 1 90.25 207 VAL A C 1
ATOM 1552 O O . VAL A 1 207 ? 9.438 -38.5 9.508 1 90.25 207 VAL A O 1
ATOM 1555 N N . GLU A 1 208 ? 7.32 -38.156 9.57 1 93.81 208 GLU A N 1
ATOM 1556 C CA . GLU A 1 208 ? 7.113 -39 10.75 1 93.81 208 GLU A CA 1
ATOM 1557 C C . GLU A 1 208 ? 7.211 -40.469 10.391 1 93.81 208 GLU A C 1
ATOM 1559 O O . GLU A 1 208 ? 7.734 -41.281 11.172 1 93.81 208 GLU A O 1
ATOM 1564 N N . THR A 1 209 ? 6.793 -40.875 9.227 1 92.5 209 THR A N 1
ATOM 1565 C CA . THR A 1 209 ? 6.68 -42.281 8.891 1 92.5 209 THR A CA 1
ATOM 1566 C C . THR A 1 209 ? 7.816 -42.719 7.973 1 92.5 209 THR A C 1
ATOM 1568 O O . THR A 1 209 ? 8.086 -43.906 7.836 1 92.5 209 THR A O 1
ATOM 1571 N N . GLY A 1 210 ? 8.336 -41.781 7.254 1 89.06 210 GLY A N 1
ATOM 1572 C CA . GLY A 1 210 ? 9.352 -42.094 6.266 1 89.06 210 GLY A CA 1
ATOM 1573 C C . GLY A 1 210 ? 8.773 -42.531 4.938 1 89.06 210 GLY A C 1
ATOM 1574 O O . GLY A 1 210 ? 9.523 -42.844 4.008 1 89.06 210 GLY A O 1
ATOM 1575 N N . LYS A 1 211 ? 7.473 -42.562 4.848 1 90.81 211 LYS A N 1
ATOM 1576 C CA . LYS A 1 211 ? 6.797 -43 3.629 1 90.81 211 LYS A CA 1
ATOM 1577 C C . LYS A 1 211 ? 6.227 -41.812 2.859 1 90.81 211 LYS A C 1
ATOM 1579 O O . LYS A 1 211 ? 5.648 -40.906 3.451 1 90.81 211 LYS A O 1
ATOM 1584 N N . MET A 1 212 ? 6.41 -41.844 1.58 1 91.94 212 MET A N 1
ATOM 1585 C CA . MET A 1 212 ? 5.863 -40.781 0.742 1 91.94 212 MET A CA 1
ATOM 1586 C C . MET A 1 212 ? 4.348 -40.938 0.609 1 91.94 212 MET A C 1
ATOM 1588 O O . MET A 1 212 ? 3.82 -42.031 0.62 1 91.94 212 MET A O 1
ATOM 1592 N N . VAL A 1 213 ? 3.775 -39.812 0.414 1 93.19 213 VAL A N 1
ATOM 1593 C CA . VAL A 1 213 ? 2.324 -39.844 0.276 1 93.19 213 VAL A CA 1
ATOM 1594 C C . VAL A 1 213 ? 1.938 -40.344 -1.108 1 93.19 213 VAL A C 1
ATOM 1596 O O . VAL A 1 213 ? 2.787 -40.469 -1.997 1 93.19 213 VAL A O 1
ATOM 1599 N N . ASP A 1 214 ? 0.614 -40.719 -1.241 1 93.75 214 ASP A N 1
ATOM 1600 C CA . ASP A 1 214 ? 0.109 -41.25 -2.512 1 93.75 214 ASP A CA 1
ATOM 1601 C C . ASP A 1 214 ? -1.002 -40.344 -3.061 1 93.75 214 ASP A C 1
ATOM 1603 O O . ASP A 1 214 ? -1.167 -39.219 -2.619 1 93.75 214 ASP A O 1
ATOM 1607 N N . SER A 1 215 ? -1.7 -40.844 -4.102 1 95.81 215 SER A N 1
ATOM 1608 C CA . SER A 1 215 ? -2.719 -40.031 -4.785 1 95.81 215 SER A CA 1
ATOM 1609 C C . SER A 1 215 ? -3.875 -39.688 -3.852 1 95.81 215 SER A C 1
ATOM 1611 O O . SER A 1 215 ? -4.523 -38.656 -4.012 1 95.81 215 SER A O 1
ATOM 1613 N N . GLN A 1 216 ? -4.137 -40.531 -2.879 1 96.25 216 GLN A N 1
ATOM 1614 C CA . GLN A 1 216 ? -5.227 -40.281 -1.939 1 96.25 216 GLN A CA 1
ATOM 1615 C C . GLN A 1 216 ? -4.984 -39 -1.135 1 96.25 216 GLN A C 1
ATOM 1617 O O . GLN A 1 216 ? -5.934 -38.312 -0.782 1 96.25 216 GLN A O 1
ATOM 1622 N N . TYR A 1 217 ? -3.723 -38.75 -0.849 1 97.5 217 TYR A N 1
ATOM 1623 C CA . TYR A 1 217 ? -3.355 -37.531 -0.126 1 97.5 217 TYR A CA 1
ATOM 1624 C C . TYR A 1 217 ? -3.74 -36.281 -0.918 1 97.5 217 TYR A C 1
ATOM 1626 O O . TYR A 1 217 ? -4.293 -35.344 -0.362 1 97.5 217 TYR A O 1
ATOM 1634 N N . ILE A 1 218 ? -3.475 -36.344 -2.219 1 98.19 218 ILE A N 1
ATOM 1635 C CA . ILE A 1 218 ? -3.82 -35.219 -3.096 1 98.19 218 ILE A CA 1
ATOM 1636 C C . ILE A 1 218 ? -5.34 -35.125 -3.205 1 98.19 218 ILE A C 1
ATOM 1638 O O . ILE A 1 218 ? -5.887 -34 -3.176 1 98.19 218 ILE A O 1
ATOM 1642 N N . GLU A 1 219 ? -6.02 -36.219 -3.334 1 98.31 219 GLU A N 1
ATOM 1643 C CA . GLU A 1 219 ? -7.477 -36.25 -3.42 1 98.31 219 GLU A CA 1
ATOM 1644 C C . GLU A 1 219 ? -8.117 -35.719 -2.148 1 98.31 219 GLU A C 1
ATOM 1646 O O . GLU A 1 219 ? -9.133 -35 -2.211 1 98.31 219 GLU A O 1
ATOM 1651 N N . THR A 1 220 ? -7.496 -36.031 -1.028 1 98.31 220 THR A N 1
ATOM 1652 C CA . THR A 1 220 ? -7.992 -35.5 0.24 1 98.31 220 THR A CA 1
ATOM 1653 C C . THR A 1 220 ? -7.918 -34 0.26 1 98.31 220 THR A C 1
ATOM 1655 O O . THR A 1 220 ? -8.867 -33.312 0.684 1 98.31 220 THR A O 1
ATOM 1658 N N . ALA A 1 221 ? -6.797 -33.469 -0.147 1 98.69 221 ALA A N 1
ATOM 1659 C CA . ALA A 1 221 ? -6.637 -32 -0.211 1 98.69 221 ALA A CA 1
ATOM 1660 C C . ALA A 1 221 ? -7.691 -31.375 -1.121 1 98.69 221 ALA A C 1
ATOM 1662 O O . ALA A 1 221 ? -8.289 -30.359 -0.778 1 98.69 221 ALA A O 1
ATOM 1663 N N . TYR A 1 222 ? -7.914 -31.984 -2.246 1 98.44 222 TYR A N 1
ATOM 1664 C CA . TYR A 1 222 ? -8.914 -31.516 -3.189 1 98.44 222 TYR A CA 1
ATOM 1665 C C . TYR A 1 222 ? -10.312 -31.547 -2.57 1 98.44 222 TYR A C 1
ATOM 1667 O O . TYR A 1 222 ? -11.102 -30.609 -2.75 1 98.44 222 TYR A O 1
ATOM 1675 N N . ARG A 1 223 ? -10.656 -32.594 -1.837 1 98 223 ARG A N 1
ATOM 1676 C CA . ARG A 1 223 ? -11.945 -32.719 -1.177 1 98 223 ARG A CA 1
ATOM 1677 C C . ARG A 1 223 ? -12.141 -31.641 -0.124 1 98 223 ARG A C 1
ATOM 1679 O O . ARG A 1 223 ? -13.258 -31.156 0.076 1 98 223 ARG A O 1
ATOM 1686 N N . VAL A 1 224 ? -11.055 -31.344 0.563 1 97.94 224 VAL A N 1
ATOM 1687 C CA . VAL A 1 224 ? -11.125 -30.266 1.55 1 97.94 224 VAL A CA 1
ATOM 1688 C C . VAL A 1 224 ? -11.586 -28.984 0.878 1 97.94 224 VAL A C 1
ATOM 1690 O O . VAL A 1 224 ? -12.422 -28.25 1.424 1 97.94 224 VAL A O 1
ATOM 1693 N N . LEU A 1 225 ? -11.055 -28.672 -0.295 1 97.81 225 LEU A N 1
ATOM 1694 C CA . LEU A 1 225 ? -11.492 -27.5 -1.052 1 97.81 225 LEU A CA 1
ATOM 1695 C C . LEU A 1 225 ? -12.953 -27.641 -1.464 1 97.81 225 LEU A C 1
ATOM 1697 O O . LEU A 1 225 ? -13.75 -26.719 -1.274 1 97.81 225 LEU A O 1
ATOM 1701 N N . GLN A 1 226 ? -13.336 -28.781 -1.93 1 97.12 226 GLN A N 1
ATOM 1702 C CA . GLN A 1 226 ? -14.68 -29.031 -2.438 1 97.12 226 GLN A CA 1
ATOM 1703 C C . GLN A 1 226 ? -15.727 -28.875 -1.337 1 97.12 226 GLN A C 1
ATOM 1705 O O . GLN A 1 226 ? -16.844 -28.438 -1.598 1 97.12 226 GLN A O 1
ATOM 1710 N N . GLN A 1 227 ? -15.352 -29.188 -0.202 1 97.31 227 GLN A N 1
ATOM 1711 C CA . GLN A 1 227 ? -16.312 -29.25 0.895 1 97.31 227 GLN A CA 1
ATOM 1712 C C . GLN A 1 227 ? -16.297 -27.969 1.709 1 97.31 227 GLN A C 1
ATOM 1714 O O . GLN A 1 227 ? -17.156 -27.766 2.58 1 97.31 227 GLN A O 1
ATOM 1719 N N . HIS A 1 228 ? -15.352 -27.156 1.459 1 96.62 228 HIS A N 1
ATOM 1720 C CA . HIS A 1 228 ? -15.281 -25.922 2.223 1 96.62 228 HIS A CA 1
ATOM 1721 C C . HIS A 1 228 ? -16.469 -25.016 1.923 1 96.62 228 HIS A C 1
ATOM 1723 O O . HIS A 1 228 ? -16.781 -24.766 0.757 1 96.62 228 HIS A O 1
ATOM 1729 N N . PRO A 1 229 ? -17.047 -24.438 2.916 1 95.88 229 PRO A N 1
ATOM 1730 C CA . PRO A 1 229 ? -18.297 -23.688 2.721 1 95.88 229 PRO A CA 1
ATOM 1731 C C . PRO A 1 229 ? -18.094 -22.406 1.916 1 95.88 229 PRO A C 1
ATOM 1733 O O . PRO A 1 229 ? -19.031 -21.906 1.298 1 95.88 229 PRO A O 1
ATOM 1736 N N . GLN A 1 230 ? -16.922 -21.859 1.863 1 95.19 230 GLN A N 1
ATOM 1737 C CA . GLN A 1 230 ? -16.688 -20.609 1.159 1 95.19 230 GLN A CA 1
ATOM 1738 C C . GLN A 1 230 ? -16.078 -20.859 -0.214 1 95.19 230 GLN A C 1
ATOM 1740 O O . GLN A 1 230 ? -15.586 -19.922 -0.856 1 95.19 230 GLN A O 1
ATOM 1745 N N . ILE A 1 231 ? -16.047 -22.047 -0.643 1 96.25 231 ILE A N 1
ATOM 1746 C CA . ILE A 1 231 ? -15.453 -22.359 -1.935 1 96.25 231 ILE A CA 1
ATOM 1747 C C . ILE A 1 231 ? -16.484 -23.031 -2.842 1 96.25 231 ILE A C 1
ATOM 1749 O O . ILE A 1 231 ? -17.25 -23.875 -2.395 1 96.25 231 ILE A O 1
ATOM 1753 N N . LEU A 1 232 ? -16.516 -22.578 -4.055 1 94.12 232 LEU A N 1
ATOM 1754 C CA . LEU A 1 232 ? -17.359 -23.188 -5.066 1 94.12 232 LEU A CA 1
ATOM 1755 C C . LEU A 1 232 ? -16.828 -24.578 -5.453 1 94.12 232 LEU A C 1
ATOM 1757 O O . LEU A 1 232 ? -15.82 -24.672 -6.148 1 94.12 232 LEU A O 1
ATOM 1761 N N .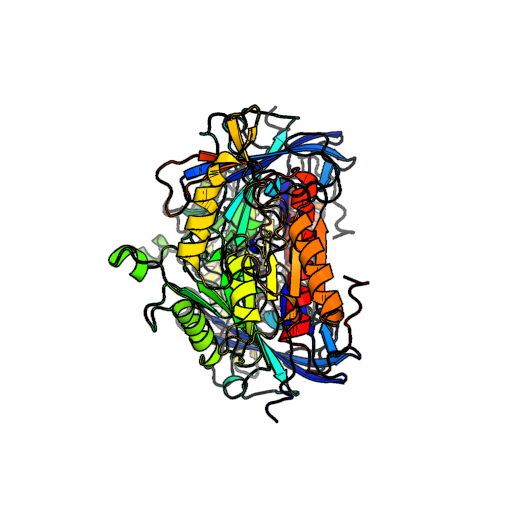 SER A 1 233 ? -17.562 -25.594 -5.113 1 94.06 233 SER A N 1
ATOM 1762 C CA . SER A 1 233 ? -17.094 -26.969 -5.219 1 94.06 233 SER A CA 1
ATOM 1763 C C . SER A 1 233 ? -16.844 -27.359 -6.672 1 94.06 233 SER A C 1
ATOM 1765 O O . SER A 1 233 ? -15.992 -28.203 -6.957 1 94.06 233 SER A O 1
ATOM 1767 N N . CYS A 1 234 ? -17.547 -26.719 -7.617 1 93 234 CYS A N 1
ATOM 1768 C CA . CYS A 1 234 ? -17.438 -27.109 -9.016 1 93 234 CYS A CA 1
ATOM 1769 C C . CYS A 1 234 ? -16.469 -26.188 -9.758 1 93 234 CYS A C 1
ATOM 1771 O O . CYS A 1 234 ? -16.281 -26.328 -10.969 1 93 234 CYS A O 1
ATOM 1773 N N . ARG A 1 235 ? -15.82 -25.266 -9.07 1 94.94 235 ARG A N 1
ATOM 1774 C CA . ARG A 1 235 ? -14.914 -24.297 -9.695 1 94.94 235 ARG A CA 1
ATOM 1775 C C . ARG A 1 235 ? -13.555 -24.312 -9.016 1 94.94 235 ARG A C 1
ATOM 1777 O O . ARG A 1 235 ? -13.109 -23.281 -8.484 1 94.94 235 ARG A O 1
ATOM 1784 N N . ILE A 1 236 ? -12.969 -25.438 -9.07 1 97.88 236 ILE A N 1
ATOM 1785 C CA . ILE A 1 236 ? -11.664 -25.625 -8.445 1 97.88 236 ILE A CA 1
ATOM 1786 C C . ILE A 1 236 ? -10.617 -25.938 -9.508 1 97.88 236 ILE A C 1
ATOM 1788 O O . ILE A 1 236 ? -10.828 -26.812 -10.352 1 97.88 236 ILE A O 1
ATOM 1792 N N . ALA A 1 237 ? -9.57 -25.188 -9.531 1 98.75 237 ALA A N 1
ATOM 1793 C CA . ALA A 1 237 ? -8.445 -25.406 -10.438 1 98.75 237 ALA A CA 1
ATOM 1794 C C . ALA A 1 237 ? -7.277 -26.062 -9.711 1 98.75 237 ALA A C 1
ATOM 1796 O O . ALA A 1 237 ? -7.312 -26.25 -8.492 1 98.75 237 ALA A O 1
ATOM 1797 N N . MET A 1 238 ? -6.293 -26.5 -10.484 1 98.81 238 MET A N 1
ATOM 1798 C CA . MET A 1 238 ? -5.004 -26.953 -9.969 1 98.81 238 MET A CA 1
ATOM 1799 C C . MET A 1 238 ? -3.859 -26.203 -10.633 1 98.81 238 MET A C 1
ATOM 1801 O O . MET A 1 238 ? -3.934 -25.875 -11.82 1 98.81 238 MET A O 1
ATOM 1805 N N . LEU A 1 239 ? -2.912 -25.891 -9.875 1 98.88 239 LEU A N 1
ATOM 1806 C CA . LEU A 1 239 ? -1.689 -25.266 -10.367 1 98.88 239 LEU A CA 1
ATOM 1807 C C . LEU A 1 239 ? -0.457 -26.016 -9.867 1 98.88 239 LEU A C 1
ATOM 1809 O O . LEU A 1 239 ? -0.33 -26.266 -8.664 1 98.88 239 LEU A O 1
ATOM 1813 N N . GLY A 1 240 ? 0.423 -26.406 -10.781 1 98.44 240 GLY A N 1
ATOM 1814 C CA . GLY A 1 240 ? 1.627 -27.141 -10.414 1 98.44 240 GLY A CA 1
ATOM 1815 C C . GLY A 1 240 ? 2.877 -26.609 -11.094 1 98.44 240 GLY A C 1
ATOM 1816 O O . GLY A 1 240 ? 2.838 -26.203 -12.258 1 98.44 240 GLY A O 1
ATOM 1817 N N . LEU A 1 241 ? 3.93 -26.594 -10.352 1 97.31 241 LEU A N 1
ATOM 1818 C CA . LEU A 1 241 ? 5.242 -26.234 -10.867 1 97.31 241 LEU A CA 1
ATOM 1819 C C . LEU A 1 241 ? 6.203 -27.406 -10.797 1 97.31 241 LEU A C 1
ATOM 1821 O O . LEU A 1 241 ? 6.309 -28.078 -9.766 1 97.31 241 LEU A O 1
ATOM 1825 N N . CYS A 1 242 ? 6.938 -27.672 -11.922 1 95.75 242 CYS A N 1
ATOM 1826 C CA . CYS A 1 242 ? 7.965 -28.703 -11.953 1 95.75 242 CYS A CA 1
ATOM 1827 C C . CYS A 1 242 ? 7.391 -30.062 -11.555 1 95.75 242 CYS A C 1
ATOM 1829 O O . CYS A 1 242 ? 6.43 -30.531 -12.164 1 95.75 242 CYS A O 1
ATOM 1831 N N . PHE A 1 243 ? 7.793 -30.625 -10.414 1 93.31 243 PHE A N 1
ATOM 1832 C CA . PHE A 1 243 ? 7.258 -31.875 -9.891 1 93.31 243 PHE A CA 1
ATOM 1833 C C . PHE A 1 243 ? 5.758 -31.766 -9.648 1 93.31 243 PHE A C 1
ATOM 1835 O O . PHE A 1 243 ? 5.008 -32.719 -9.906 1 93.31 243 PHE A O 1
ATOM 1842 N N . GLY A 1 244 ? 5.344 -30.625 -9.211 1 96.12 244 GLY A N 1
ATOM 1843 C CA . GLY A 1 244 ? 3.932 -30.391 -8.977 1 96.12 244 GLY A CA 1
ATOM 1844 C C . GLY A 1 244 ? 3.098 -30.422 -10.242 1 96.12 244 GLY A C 1
ATOM 1845 O O . GLY A 1 244 ? 1.945 -30.875 -10.219 1 96.12 244 GLY A O 1
ATOM 1846 N N . ALA A 1 245 ? 3.656 -29.969 -11.312 1 97.56 245 ALA A N 1
ATOM 1847 C CA . ALA A 1 245 ? 2.973 -30.078 -12.602 1 97.56 245 ALA A CA 1
ATOM 1848 C C . ALA A 1 245 ? 2.742 -31.531 -12.977 1 97.56 245 ALA A C 1
ATOM 1850 O O . ALA A 1 245 ? 1.681 -31.891 -13.492 1 97.56 245 ALA A O 1
ATOM 1851 N N . GLY A 1 246 ? 3.754 -32.375 -12.758 1 96.12 246 GLY A N 1
ATOM 1852 C CA . GLY A 1 246 ? 3.6 -33.781 -12.984 1 96.12 246 GLY A CA 1
ATOM 1853 C C . GLY A 1 246 ? 2.428 -34.406 -12.227 1 96.12 246 GLY A C 1
ATOM 1854 O O . GLY A 1 246 ? 1.672 -35.188 -12.781 1 96.12 246 GLY A O 1
ATOM 1855 N N . VAL A 1 247 ? 2.299 -33.969 -11 1 97.31 247 VAL A N 1
ATOM 1856 C CA . VAL A 1 247 ? 1.193 -34.438 -10.18 1 97.31 247 VAL A CA 1
ATOM 1857 C C . VAL A 1 247 ? -0.133 -33.969 -10.773 1 97.31 247 VAL A C 1
ATOM 1859 O O . VAL A 1 247 ? -1.091 -34.75 -10.852 1 97.31 247 VAL A O 1
ATOM 1862 N N . VAL A 1 248 ? -0.212 -32.75 -11.219 1 98.5 248 VAL A N 1
ATOM 1863 C CA . VAL A 1 248 ? -1.429 -32.188 -11.797 1 98.5 248 VAL A CA 1
ATOM 1864 C C . VAL A 1 248 ? -1.831 -33 -13.031 1 98.5 248 VAL A C 1
ATOM 1866 O O . VAL A 1 248 ? -2.996 -33.375 -13.188 1 98.5 248 VAL A O 1
ATOM 1869 N N . PHE A 1 249 ? -0.853 -33.344 -13.922 1 98.25 249 PHE A N 1
ATOM 1870 C CA . PHE A 1 249 ? -1.146 -34.125 -15.117 1 98.25 249 PHE A CA 1
ATOM 1871 C C . PHE A 1 249 ? -1.757 -35.469 -14.75 1 98.25 249 PHE A C 1
ATOM 1873 O O . PHE A 1 249 ? -2.793 -35.844 -15.289 1 98.25 249 PHE A O 1
ATOM 1880 N N . LYS A 1 250 ? -1.128 -36.094 -13.828 1 97.75 250 LYS A N 1
ATOM 1881 C CA . LYS A 1 250 ? -1.547 -37.438 -13.453 1 97.75 250 LYS A CA 1
ATOM 1882 C C . LYS A 1 250 ? -2.945 -37.438 -12.844 1 97.75 250 LYS A C 1
ATOM 1884 O O . LYS A 1 250 ? -3.801 -38.219 -13.227 1 97.75 250 LYS A O 1
ATOM 1889 N N . MET A 1 251 ? -3.119 -36.5 -11.891 1 98.12 251 MET A N 1
ATOM 1890 C CA . MET A 1 251 ? -4.402 -36.469 -11.195 1 98.12 251 MET A CA 1
ATOM 1891 C C . MET A 1 251 ? -5.523 -36.062 -12.156 1 98.12 251 MET A C 1
ATOM 1893 O O . MET A 1 251 ? -6.605 -36.656 -12.125 1 98.12 251 MET A O 1
ATOM 1897 N N . ALA A 1 252 ? -5.34 -35.094 -13.008 1 98.19 252 ALA A N 1
ATOM 1898 C CA . ALA A 1 252 ? -6.352 -34.625 -13.945 1 98.19 252 ALA A CA 1
ATOM 1899 C C . ALA A 1 252 ? -6.703 -35.719 -14.961 1 98.19 252 ALA A C 1
ATOM 1901 O O . ALA A 1 252 ? -7.844 -35.812 -15.414 1 98.19 252 ALA A O 1
ATOM 1902 N N . ALA A 1 253 ? -5.762 -36.562 -15.297 1 97.94 253 ALA A N 1
ATOM 1903 C CA . ALA A 1 253 ? -5.965 -37.594 -16.328 1 97.94 253 ALA A CA 1
ATOM 1904 C C . ALA A 1 253 ? -6.648 -38.812 -15.75 1 97.94 253 ALA A C 1
ATOM 1906 O O . ALA A 1 253 ? -7.48 -39.438 -16.406 1 97.94 253 ALA A O 1
ATOM 1907 N N . TYR A 1 254 ? -6.336 -39.156 -14.445 1 97.19 254 TYR A N 1
ATOM 1908 C CA . TYR A 1 254 ? -6.664 -40.531 -14.039 1 97.19 254 TYR A CA 1
ATOM 1909 C C . TYR A 1 254 ? -7.555 -40.531 -12.805 1 97.19 254 TYR A C 1
ATOM 1911 O O . TYR A 1 254 ? -8.258 -41.5 -12.539 1 97.19 254 TYR A O 1
ATOM 1919 N N . SER A 1 255 ? -7.438 -39.5 -11.992 1 97.5 255 SER A N 1
ATOM 1920 C CA . SER A 1 255 ? -8.195 -39.531 -10.742 1 97.5 255 SER A CA 1
ATOM 1921 C C . SER A 1 255 ? -9.695 -39.5 -11.008 1 97.5 255 SER A C 1
ATOM 1923 O O . SER A 1 255 ? -10.164 -38.75 -11.883 1 97.5 255 SER A O 1
ATOM 1925 N N . GLN A 1 256 ? -10.438 -40.25 -10.273 1 95.69 256 GLN A N 1
ATOM 1926 C CA . GLN A 1 256 ? -11.891 -40.219 -10.352 1 95.69 256 GLN A CA 1
ATOM 1927 C C . GLN A 1 256 ? -12.484 -39.156 -9.422 1 95.69 256 GLN A C 1
ATOM 1929 O O . GLN A 1 256 ? -13.641 -38.781 -9.562 1 95.69 256 GLN A O 1
ATOM 1934 N N . VAL A 1 257 ? -11.664 -38.688 -8.578 1 95.88 257 VAL A N 1
ATOM 1935 C CA . VAL A 1 257 ? -12.086 -37.719 -7.566 1 95.88 257 VAL A CA 1
ATOM 1936 C C . VAL A 1 257 ? -11.781 -36.281 -8.055 1 95.88 257 VAL A C 1
ATOM 1938 O O . VAL A 1 257 ? -12.633 -35.406 -7.953 1 95.88 257 VAL A O 1
ATOM 1941 N N . ILE A 1 258 ? -10.672 -36.125 -8.617 1 97.88 258 ILE A N 1
ATOM 1942 C CA . ILE A 1 258 ? -10.203 -34.812 -9 1 97.88 258 ILE A CA 1
ATOM 1943 C C . ILE A 1 258 ? -10.633 -34.5 -10.43 1 97.88 258 ILE A C 1
ATOM 1945 O O . ILE A 1 258 ? -10.117 -35.094 -11.383 1 97.88 258 ILE A O 1
ATOM 1949 N N . LYS A 1 259 ? -11.594 -33.656 -10.523 1 96.56 259 LYS A N 1
ATOM 1950 C CA . LYS A 1 259 ? -12.062 -33.094 -11.797 1 96.56 259 LYS A CA 1
ATOM 1951 C C . LYS A 1 259 ? -11.969 -31.578 -11.82 1 96.56 259 LYS A C 1
ATOM 1953 O O . LYS A 1 259 ? -12.984 -30.891 -11.727 1 96.56 259 LYS A O 1
ATOM 1958 N N . PRO A 1 260 ? -10.742 -31.078 -12 1 98.06 260 PRO A N 1
ATOM 1959 C CA . PRO A 1 260 ? -10.578 -29.625 -11.93 1 98.06 260 PRO A CA 1
ATOM 1960 C C . PRO A 1 260 ? -11.289 -28.906 -13.07 1 98.06 260 PRO A C 1
ATOM 1962 O O . PRO A 1 260 ? -11.383 -29.422 -14.18 1 98.06 260 PRO A O 1
ATOM 1965 N N . ARG A 1 261 ? -11.742 -27.703 -12.773 1 97.5 261 ARG A N 1
ATOM 1966 C CA . ARG A 1 261 ? -12.352 -26.859 -13.797 1 97.5 261 ARG A CA 1
ATOM 1967 C C . ARG A 1 261 ? -11.328 -26.422 -14.836 1 97.5 261 ARG A C 1
ATOM 1969 O O . ARG A 1 261 ? -11.664 -26.234 -16 1 97.5 261 ARG A O 1
ATOM 1976 N N . CYS A 1 262 ? -10.125 -26.234 -14.422 1 98.5 262 CYS A N 1
ATOM 1977 C CA . CYS A 1 262 ? -8.984 -25.953 -15.281 1 98.5 262 CYS A CA 1
ATOM 1978 C C . CYS A 1 262 ? -7.676 -26.25 -14.555 1 98.5 262 CYS A C 1
ATOM 1980 O O . CYS A 1 262 ? -7.676 -26.516 -13.352 1 98.5 262 CYS A O 1
ATOM 1982 N N . ALA A 1 263 ? -6.539 -26.234 -15.328 1 98.81 263 ALA A N 1
ATOM 1983 C CA . ALA A 1 263 ? -5.234 -26.516 -14.742 1 98.81 263 ALA A CA 1
ATOM 1984 C C . ALA A 1 263 ? -4.148 -25.656 -15.367 1 98.81 263 ALA A C 1
ATOM 1986 O O . ALA A 1 263 ? -4.203 -25.344 -16.562 1 98.81 263 ALA A O 1
ATOM 1987 N N . VAL A 1 264 ? -3.258 -25.188 -14.508 1 98.94 264 VAL A N 1
ATOM 1988 C CA . VAL A 1 264 ? -2.076 -24.438 -14.93 1 98.94 264 VAL A CA 1
ATOM 1989 C C . VAL A 1 264 ? -0.815 -25.219 -14.539 1 98.94 264 VAL A C 1
ATOM 1991 O O . VAL A 1 264 ? -0.631 -25.547 -13.367 1 98.94 264 VAL A O 1
ATOM 1994 N N . CYS A 1 265 ? 0.041 -25.484 -15.453 1 98.81 265 CYS A N 1
ATOM 1995 C CA . CYS A 1 265 ? 1.274 -26.219 -15.188 1 98.81 265 CYS A CA 1
ATOM 1996 C C . CYS A 1 265 ? 2.49 -25.438 -15.664 1 98.81 265 CYS A C 1
ATOM 1998 O O . CYS A 1 265 ? 2.568 -25.047 -16.828 1 98.81 265 CYS A O 1
ATOM 2000 N N . LEU A 1 266 ? 3.404 -25.172 -14.742 1 98.62 266 LEU A N 1
ATOM 2001 C CA . LEU A 1 266 ? 4.633 -24.422 -15.016 1 98.62 266 LEU A CA 1
ATOM 2002 C C . LEU A 1 266 ? 5.836 -25.359 -15.047 1 98.62 266 LEU A C 1
ATOM 2004 O O . LEU A 1 266 ? 6.066 -26.125 -14.102 1 98.62 266 LEU A O 1
ATOM 2008 N N . SER A 1 267 ? 6.586 -25.328 -16.125 1 98.25 267 SER A N 1
ATOM 2009 C CA . SER A 1 267 ? 7.879 -26 -16.234 1 98.25 267 SER A CA 1
ATOM 2010 C C . SER A 1 267 ? 7.773 -27.469 -15.891 1 98.25 267 SER A C 1
ATOM 2012 O O . SER A 1 267 ? 8.586 -28 -15.125 1 98.25 267 SER A O 1
ATOM 2014 N N . GLY A 1 268 ? 6.754 -28.094 -16.391 1 96.31 268 GLY A N 1
ATOM 2015 C CA . GLY A 1 268 ? 6.5 -29.484 -16.047 1 96.31 268 GLY A CA 1
ATOM 2016 C C . GLY A 1 268 ? 6.723 -30.453 -17.203 1 96.31 268 GLY A C 1
ATOM 2017 O O . GLY A 1 268 ? 6.945 -30.016 -18.328 1 96.31 268 GLY A O 1
ATOM 2018 N N . THR A 1 269 ? 6.754 -31.734 -16.875 1 96.12 269 THR A N 1
ATOM 2019 C CA . THR A 1 269 ? 6.789 -32.812 -17.844 1 96.12 269 THR A CA 1
ATOM 2020 C C . THR A 1 269 ? 5.77 -33.875 -17.5 1 96.12 269 THR A C 1
ATOM 2022 O O . THR A 1 269 ? 5.469 -34.094 -16.328 1 96.12 269 THR A O 1
ATOM 2025 N N . HIS A 1 270 ? 5.227 -34.469 -18.516 1 97.31 270 HIS A N 1
ATOM 2026 C CA . HIS A 1 270 ? 4.258 -35.562 -18.328 1 97.31 270 HIS A CA 1
ATOM 2027 C C . HIS A 1 270 ? 4.941 -36.906 -18.312 1 97.31 270 HIS A C 1
ATOM 2029 O O . HIS A 1 270 ? 4.289 -37.938 -18.125 1 97.31 270 HIS A O 1
ATOM 2035 N N . VAL A 1 271 ? 6.273 -36.906 -18.422 1 95.88 271 VAL A N 1
ATOM 2036 C CA . VAL A 1 271 ? 7.039 -38.125 -18.406 1 95.88 271 VAL A CA 1
ATOM 2037 C C . VAL A 1 271 ? 7.133 -38.656 -16.969 1 95.88 271 VAL A C 1
ATOM 2039 O O . VAL A 1 271 ? 7.824 -38.094 -16.141 1 95.88 271 VAL A O 1
ATOM 2042 N N . GLN A 1 272 ? 6.504 -39.719 -16.734 1 94.75 272 GLN A N 1
ATOM 2043 C CA . GLN A 1 272 ? 6.461 -40.438 -15.453 1 94.75 272 GLN A CA 1
ATOM 2044 C C . GLN A 1 272 ? 5.785 -41.781 -15.594 1 94.75 272 GLN A C 1
ATOM 2046 O O . GLN A 1 272 ? 4.965 -42 -16.5 1 94.75 272 GLN A O 1
ATOM 2051 N N . PRO A 1 273 ? 6.113 -42.719 -14.695 1 94.25 273 PRO A N 1
ATOM 2052 C CA . PRO A 1 273 ? 5.398 -44 -14.766 1 94.25 273 PRO A CA 1
ATOM 2053 C C . PRO A 1 273 ? 3.9 -43.844 -14.508 1 94.25 273 PRO A C 1
ATOM 2055 O O . PRO A 1 273 ? 3.496 -43.219 -13.523 1 94.25 273 PRO A O 1
ATOM 2058 N N . VAL A 1 274 ? 3.094 -44.438 -15.352 1 94.38 274 VAL A N 1
ATOM 2059 C CA . VAL A 1 274 ? 1.644 -44.312 -15.258 1 94.38 274 VAL A CA 1
ATOM 2060 C C . VAL A 1 274 ? 1.14 -45.031 -14.023 1 94.38 274 VAL A C 1
ATOM 2062 O O . VAL A 1 274 ? 0.244 -44.562 -13.328 1 94.38 274 VAL A O 1
ATOM 2065 N N . ASN A 1 275 ? 1.697 -46.281 -13.734 1 90.31 275 ASN A N 1
ATOM 2066 C CA . ASN A 1 275 ? 1.245 -47.094 -12.609 1 90.31 275 ASN A CA 1
ATOM 2067 C C . ASN A 1 275 ? 1.979 -46.75 -11.32 1 90.31 275 ASN A C 1
ATOM 2069 O O . ASN A 1 275 ? 1.785 -47.375 -10.289 1 90.31 275 ASN A O 1
ATOM 2073 N N . GLY A 1 276 ? 2.588 -45.688 -11.188 1 90.06 276 GLY A N 1
ATOM 2074 C CA . GLY A 1 276 ? 3.289 -45.219 -10 1 90.06 276 GLY A CA 1
ATOM 2075 C C . GLY A 1 276 ? 2.924 -43.812 -9.602 1 90.06 276 GLY A C 1
ATOM 2076 O O . GLY A 1 276 ? 2.047 -43.188 -10.211 1 90.06 276 GLY A O 1
ATOM 2077 N N . PHE A 1 277 ? 3.467 -43.469 -8.492 1 91.12 277 PHE A N 1
ATOM 2078 C CA . PHE A 1 277 ? 3.291 -42.094 -8.023 1 91.12 277 PHE A CA 1
ATOM 2079 C C . PHE A 1 277 ? 4.633 -41.469 -7.668 1 91.12 277 PHE A C 1
ATOM 2081 O O . PHE A 1 277 ? 5.582 -41.531 -8.453 1 91.12 277 PHE A O 1
ATOM 2088 N N . MET A 1 278 ? 4.836 -40.844 -6.582 1 85.19 278 MET A N 1
ATOM 2089 C CA . MET A 1 278 ? 6.016 -40.031 -6.273 1 85.19 278 MET A CA 1
ATOM 2090 C C . MET A 1 278 ? 7.242 -40.938 -6.098 1 85.19 278 MET A C 1
ATOM 2092 O O . MET A 1 278 ? 8.305 -40.656 -6.66 1 85.19 278 MET A O 1
ATOM 2096 N N . GLU A 1 279 ? 7.102 -41.969 -5.344 1 83.75 279 GLU A N 1
ATOM 2097 C CA . GLU A 1 279 ? 8.227 -42.844 -5.062 1 83.75 279 GLU A CA 1
ATOM 2098 C C . GLU A 1 279 ? 8.758 -43.5 -6.34 1 83.75 279 GLU A C 1
ATOM 2100 O O . GLU A 1 279 ? 9.969 -43.562 -6.543 1 83.75 279 GLU A O 1
ATOM 2105 N N . GLU A 1 280 ? 7.875 -43.938 -7.133 1 86.94 280 GLU A N 1
ATOM 2106 C CA . GLU A 1 280 ? 8.266 -44.594 -8.383 1 86.94 280 GLU A CA 1
ATOM 2107 C C . GLU A 1 280 ? 8.922 -43.594 -9.336 1 86.94 280 GLU A C 1
ATOM 2109 O O . GLU A 1 280 ? 9.859 -43.938 -10.055 1 86.94 280 GLU A O 1
ATOM 2114 N N . LEU A 1 281 ? 8.367 -42.438 -9.391 1 86.06 281 LEU A N 1
ATOM 2115 C CA . LEU A 1 281 ? 8.93 -41.375 -10.242 1 86.06 281 LEU A CA 1
ATOM 2116 C C . LEU A 1 281 ? 10.359 -41.062 -9.82 1 86.06 281 LEU A C 1
ATOM 2118 O O . LEU A 1 281 ? 11.258 -40.969 -10.664 1 86.06 281 LEU A O 1
ATOM 2122 N N . ILE A 1 282 ? 10.578 -40.875 -8.586 1 84.25 282 ILE A N 1
ATOM 2123 C CA . ILE A 1 282 ? 11.898 -40.562 -8.062 1 84.25 282 ILE A CA 1
ATOM 2124 C C . ILE A 1 282 ? 12.875 -41.688 -8.375 1 84.25 282 ILE A C 1
ATOM 2126 O O . ILE A 1 282 ? 14.023 -41.438 -8.75 1 84.25 282 ILE A O 1
ATOM 2130 N N . ASP A 1 283 ? 12.359 -42.906 -8.258 1 85.31 283 ASP A N 1
ATOM 2131 C CA . ASP A 1 283 ? 13.188 -44.062 -8.555 1 85.31 283 ASP A CA 1
ATOM 2132 C C . ASP A 1 283 ? 13.602 -44.094 -10.023 1 85.31 283 ASP A C 1
ATOM 2134 O O . ASP A 1 283 ? 14.75 -44.406 -10.344 1 85.31 283 ASP A O 1
ATOM 2138 N N . VAL A 1 284 ? 12.703 -43.812 -10.805 1 84.88 284 VAL A N 1
ATOM 2139 C CA . VAL A 1 284 ? 12.977 -43.781 -12.242 1 84.88 284 VAL A CA 1
ATOM 2140 C C . VAL A 1 284 ? 13.992 -42.719 -12.57 1 84.88 284 VAL A C 1
ATOM 2142 O O . VAL A 1 284 ? 14.898 -42.938 -13.383 1 84.88 284 VAL A O 1
ATOM 2145 N N . LEU A 1 285 ? 13.852 -41.594 -12.016 1 86.06 285 LEU A N 1
ATOM 2146 C CA . LEU A 1 285 ? 14.781 -40.469 -12.25 1 86.06 285 LEU A CA 1
ATOM 2147 C C . LEU A 1 285 ? 16.172 -40.812 -11.742 1 86.06 285 LEU A C 1
ATOM 2149 O O . LEU A 1 285 ? 17.172 -40.5 -12.383 1 86.06 285 LEU A O 1
ATOM 2153 N N . ARG A 1 286 ? 16.219 -41.531 -10.633 1 84.75 286 ARG A N 1
ATOM 2154 C CA . ARG A 1 286 ? 17.5 -41.938 -10.062 1 84.75 286 ARG A CA 1
ATOM 2155 C C . ARG A 1 286 ? 18.219 -42.906 -10.984 1 84.75 286 ARG A C 1
ATOM 2157 O O . ARG A 1 286 ? 19.453 -42.875 -11.102 1 84.75 286 ARG A O 1
ATOM 2164 N N . LYS A 1 287 ? 17.453 -43.719 -11.555 1 87.44 287 LYS A N 1
ATOM 2165 C CA . LYS A 1 287 ? 18.031 -44.719 -12.461 1 87.44 287 LYS A CA 1
ATOM 2166 C C . LYS A 1 287 ? 18.625 -44.031 -13.703 1 87.44 287 LYS A C 1
ATOM 2168 O O . LYS A 1 287 ? 19.484 -44.625 -14.359 1 87.44 287 LYS A O 1
ATOM 2173 N N . GLN A 1 288 ? 18.172 -42.875 -13.961 1 90 288 GLN A N 1
ATOM 2174 C CA . GLN A 1 288 ? 18.641 -42.188 -15.148 1 90 288 GLN A CA 1
ATOM 2175 C C . GLN A 1 288 ? 19.672 -41.125 -14.781 1 90 288 GLN A C 1
ATOM 2177 O O . GLN A 1 288 ? 19.969 -40.219 -15.586 1 90 288 GLN A O 1
ATOM 2182 N N . GLU A 1 289 ? 20.25 -41.156 -13.641 1 87.38 289 GLU A N 1
ATOM 2183 C CA . GLU A 1 289 ? 21.141 -40.156 -13.109 1 87.38 289 GLU A CA 1
ATOM 2184 C C . GLU A 1 289 ? 22.375 -40 -13.984 1 87.38 289 GLU A C 1
ATOM 2186 O O . GLU A 1 289 ? 22.984 -38.906 -14.016 1 87.38 289 GLU A O 1
ATOM 2191 N N . ASN A 1 290 ? 22.703 -41.031 -14.719 1 91 290 ASN A N 1
ATOM 2192 C CA . ASN A 1 290 ? 23.875 -41 -15.586 1 91 290 ASN A CA 1
ATOM 2193 C C . ASN A 1 290 ? 23.688 -40.031 -16.75 1 91 290 ASN A C 1
ATOM 2195 O O . ASN A 1 290 ? 24.656 -39.656 -17.422 1 91 290 ASN A O 1
ATOM 2199 N N . LYS A 1 291 ? 22.516 -39.562 -16.953 1 93 291 LYS A N 1
ATOM 2200 C CA . LYS A 1 291 ? 22.219 -38.656 -18.062 1 93 291 LYS A CA 1
ATOM 2201 C C . LYS A 1 291 ? 22.406 -37.219 -17.641 1 93 291 LYS A C 1
ATOM 2203 O O . LYS A 1 291 ? 22.344 -36.312 -18.484 1 93 291 LYS A O 1
ATOM 2208 N N . CYS A 1 292 ? 22.656 -37.031 -16.422 1 92.56 292 CYS A N 1
ATOM 2209 C CA . CYS A 1 292 ? 22.875 -35.656 -15.93 1 92.56 292 CYS A CA 1
ATOM 2210 C C . CYS A 1 292 ? 24.188 -35.094 -16.484 1 92.56 292 CYS A C 1
ATOM 2212 O O . CYS A 1 292 ? 25.172 -35.812 -16.609 1 92.56 292 CYS A O 1
ATOM 2214 N N . ARG A 1 293 ? 24.141 -33.812 -16.781 1 95.5 293 ARG A N 1
ATOM 2215 C CA . ARG A 1 293 ? 25.328 -33.125 -17.234 1 95.5 293 ARG A CA 1
ATOM 2216 C C . ARG A 1 293 ? 25.703 -32 -16.25 1 95.5 293 ARG A C 1
ATOM 2218 O O . ARG A 1 293 ? 24.938 -31.672 -15.359 1 95.5 293 ARG A O 1
ATOM 2225 N N . PHE A 1 294 ? 26.906 -31.562 -16.438 1 95.44 294 PHE A N 1
ATOM 2226 C CA . PHE A 1 294 ? 27.422 -30.453 -15.641 1 95.44 294 PHE A CA 1
ATOM 2227 C C . PHE A 1 294 ? 27.891 -29.312 -16.531 1 95.44 294 PHE A C 1
ATOM 2229 O O . PHE A 1 294 ? 28.484 -29.547 -17.594 1 95.44 294 PHE A O 1
ATOM 2236 N N . SER A 1 295 ? 27.594 -28.125 -16.141 1 95.62 295 SER A N 1
ATOM 2237 C CA . SER A 1 295 ? 28.109 -26.969 -16.859 1 95.62 295 SER A CA 1
ATOM 2238 C C . SER A 1 295 ? 29.609 -26.766 -16.578 1 95.62 295 SER A C 1
ATOM 2240 O O . SER A 1 295 ? 30.203 -27.5 -15.781 1 95.62 295 SER A O 1
ATOM 2242 N N . GLU A 1 296 ? 30.188 -25.766 -17.281 1 95.12 296 GLU A N 1
ATOM 2243 C CA . GLU A 1 296 ? 31.594 -25.406 -17.062 1 95.12 296 GLU A CA 1
ATOM 2244 C C . GLU A 1 296 ? 31.812 -24.938 -15.617 1 95.12 296 GLU A C 1
ATOM 2246 O O . GLU A 1 296 ? 32.906 -25.109 -15.07 1 95.12 296 GLU A O 1
ATOM 2251 N N . GLU A 1 297 ? 30.828 -24.438 -14.992 1 94.44 297 GLU A N 1
ATOM 2252 C CA . GLU A 1 297 ? 30.906 -23.938 -13.625 1 94.44 297 GLU A CA 1
ATOM 2253 C C . GLU A 1 297 ? 30.5 -25.016 -12.617 1 94.44 297 GLU A C 1
ATOM 2255 O O . GLU A 1 297 ? 30.234 -24.719 -11.453 1 94.44 297 GLU A O 1
ATOM 2260 N N . ASN A 1 298 ? 30.328 -26.25 -13.117 1 94.38 298 ASN A N 1
ATOM 2261 C CA . ASN A 1 298 ? 30.016 -27.422 -12.305 1 94.38 298 ASN A CA 1
ATOM 2262 C C . ASN A 1 298 ? 28.578 -27.344 -11.758 1 94.38 298 ASN A C 1
ATOM 2264 O O . ASN A 1 298 ? 28.328 -27.75 -10.625 1 94.38 298 ASN A O 1
ATOM 2268 N N . GLU A 1 299 ? 27.719 -26.703 -12.484 1 96.69 299 GLU A N 1
ATOM 2269 C CA . GLU A 1 299 ? 26.281 -26.703 -12.188 1 96.69 299 GLU A CA 1
ATOM 2270 C C . GLU A 1 299 ? 25.594 -27.906 -12.828 1 96.69 299 GLU A C 1
ATOM 2272 O O . GLU A 1 299 ? 25.859 -28.234 -13.984 1 96.69 299 GLU A O 1
ATOM 2277 N N . VAL A 1 300 ? 24.734 -28.562 -12.078 1 95.44 300 VAL A N 1
ATOM 2278 C CA . VAL A 1 300 ? 24.094 -29.781 -12.57 1 95.44 300 VAL A CA 1
ATOM 2279 C C . VAL A 1 300 ? 22.969 -29.406 -13.555 1 95.44 300 VAL A C 1
ATOM 2281 O O . VAL A 1 300 ? 22.172 -28.5 -13.281 1 95.44 300 VAL A O 1
ATOM 2284 N N . ILE A 1 301 ? 22.906 -30.016 -14.625 1 96.81 301 ILE A N 1
ATOM 2285 C CA . ILE A 1 301 ? 21.859 -29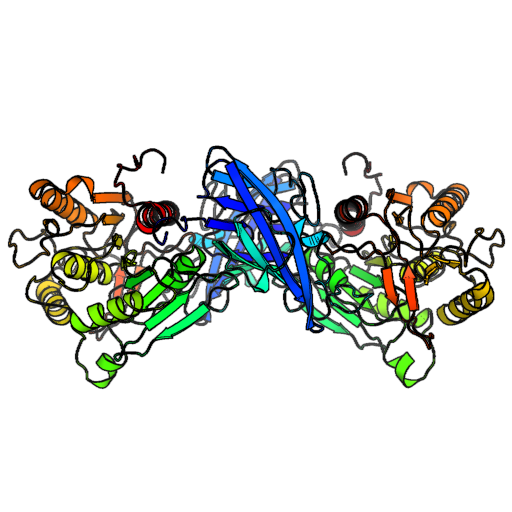.906 -15.648 1 96.81 301 ILE A CA 1
ATOM 2286 C C . ILE A 1 301 ? 21.047 -31.203 -15.695 1 96.81 301 ILE A C 1
ATOM 2288 O O . ILE A 1 301 ? 21.562 -32.25 -16.094 1 96.81 301 ILE A O 1
ATOM 2292 N N . TRP A 1 302 ? 19.766 -31.172 -15.422 1 94.06 302 TRP A N 1
ATOM 2293 C CA . TRP A 1 302 ? 18.922 -32.375 -15.281 1 94.06 302 TRP A CA 1
ATOM 2294 C C . TRP A 1 302 ? 18.062 -32.562 -16.531 1 94.06 302 TRP A C 1
ATOM 2296 O O . TRP A 1 302 ? 17.391 -33.594 -16.656 1 94.06 302 TRP A O 1
ATOM 2306 N N . ARG A 1 303 ? 18.078 -31.672 -17.391 1 94.38 303 ARG A N 1
ATOM 2307 C CA . ARG A 1 303 ? 17.156 -31.609 -18.516 1 94.38 303 ARG A CA 1
ATOM 2308 C C . ARG A 1 303 ? 17.172 -32.906 -19.312 1 94.38 303 ARG A C 1
ATOM 2310 O O . ARG A 1 303 ? 16.125 -33.312 -19.828 1 94.38 303 ARG A O 1
ATOM 2317 N N . ASP A 1 304 ? 18.188 -33.688 -19.328 1 94.12 304 ASP A N 1
ATOM 2318 C CA . ASP A 1 304 ? 18.359 -34.844 -20.188 1 94.12 304 ASP A CA 1
ATOM 2319 C C . ASP A 1 304 ? 17.844 -36.125 -19.5 1 94.12 304 ASP A C 1
ATOM 2321 O O . ASP A 1 304 ? 17.781 -37.188 -20.109 1 94.12 304 ASP A O 1
ATOM 2325 N N . LEU A 1 305 ? 17.484 -36.031 -18.297 1 92.12 305 LEU A N 1
ATOM 2326 C CA . LEU A 1 305 ? 17.062 -37.188 -17.516 1 92.12 305 LEU A CA 1
ATOM 2327 C C . LEU A 1 305 ? 15.867 -37.875 -18.156 1 92.12 305 LEU A C 1
ATOM 2329 O O . LEU A 1 305 ? 15.719 -39.094 -18.062 1 92.12 305 LEU A O 1
ATOM 2333 N N . VAL A 1 306 ? 15.023 -37.094 -18.781 1 92.12 306 VAL A N 1
ATOM 2334 C CA . VAL A 1 306 ? 13.797 -37.688 -19.297 1 92.12 306 VAL A CA 1
ATOM 2335 C C . VAL A 1 306 ? 13.75 -37.562 -20.812 1 92.12 306 VAL A C 1
ATOM 2337 O O . VAL A 1 306 ? 12.688 -37.688 -21.422 1 92.12 306 VAL A O 1
ATOM 2340 N N . LEU A 1 307 ? 14.82 -37.188 -21.391 1 92.88 307 LEU A N 1
ATOM 2341 C CA . LEU A 1 307 ? 14.93 -37.156 -22.844 1 92.88 307 LEU A CA 1
ATOM 2342 C C . LEU A 1 307 ? 15.586 -38.438 -23.375 1 92.88 307 LEU A C 1
ATOM 2344 O O . LEU A 1 307 ? 16.453 -39 -22.719 1 92.88 307 LEU A O 1
ATOM 2348 N N . PRO A 1 308 ? 15.328 -38.75 -24.594 1 94.88 308 PRO A N 1
ATOM 2349 C CA . PRO A 1 308 ? 14.195 -38.281 -25.391 1 94.88 308 PRO A CA 1
ATOM 2350 C C . PRO A 1 308 ? 12.844 -38.625 -24.781 1 94.88 308 PRO A C 1
ATOM 2352 O O . PRO A 1 308 ? 12.75 -39.562 -23.984 1 94.88 308 PRO A O 1
ATOM 2355 N N . ILE A 1 309 ? 11.844 -37.875 -25.109 1 96.38 309 ILE A N 1
ATOM 2356 C CA . ILE A 1 309 ? 10.508 -38.219 -24.625 1 96.38 309 ILE A CA 1
ATOM 2357 C C . ILE A 1 309 ? 10.141 -39.625 -25.016 1 96.38 309 ILE A C 1
ATOM 2359 O O . ILE A 1 309 ? 10.172 -40 -26.203 1 96.38 309 ILE A O 1
ATOM 2363 N N . PRO A 1 310 ? 9.758 -40.406 -24.062 1 94.75 310 PRO A N 1
ATOM 2364 C CA . PRO A 1 310 ? 9.492 -41.812 -24.359 1 94.75 310 PRO A CA 1
ATOM 2365 C C . PRO A 1 310 ? 8.273 -42 -25.266 1 94.75 310 PRO A C 1
ATOM 2367 O O . PRO A 1 310 ? 7.309 -41.25 -25.172 1 94.75 310 PRO A O 1
ATOM 2370 N N . THR A 1 311 ? 8.297 -43.125 -26.047 1 94.44 311 THR A N 1
ATOM 2371 C CA . THR A 1 311 ? 7.152 -43.5 -26.875 1 94.44 311 THR A CA 1
ATOM 2372 C C . THR A 1 311 ? 6.258 -44.469 -26.141 1 94.44 311 THR A C 1
ATOM 2374 O O . THR A 1 311 ? 5.082 -44.625 -26.484 1 94.44 311 THR A O 1
ATOM 2377 N N . ASP A 1 312 ? 6.848 -45.156 -25.141 1 94.56 312 ASP A N 1
ATOM 2378 C CA . ASP A 1 312 ? 6.109 -46.125 -24.328 1 94.56 312 ASP A CA 1
ATOM 2379 C C . ASP A 1 312 ? 5.012 -45.438 -23.516 1 94.56 312 ASP A C 1
ATOM 2381 O O . ASP A 1 312 ? 5.301 -44.625 -22.641 1 94.56 312 ASP A O 1
ATOM 2385 N N . PRO A 1 313 ? 3.764 -45.781 -23.781 1 94.56 313 PRO A N 1
ATOM 2386 C CA . PRO A 1 313 ? 2.652 -45.125 -23.078 1 94.56 313 PRO A CA 1
ATOM 2387 C C . PRO A 1 313 ? 2.676 -45.406 -21.562 1 94.56 313 PRO A C 1
ATOM 2389 O O . PRO A 1 313 ? 2 -44.688 -20.812 1 94.56 313 PRO A O 1
ATOM 2392 N N . LYS A 1 314 ? 3.451 -46.344 -21.125 1 94.94 314 LYS A N 1
ATOM 2393 C CA . LYS A 1 314 ? 3.527 -46.656 -19.703 1 94.94 314 LYS A CA 1
ATOM 2394 C C . LYS A 1 314 ? 4.453 -45.688 -18.984 1 94.94 314 LYS A C 1
ATOM 2396 O O . LYS A 1 314 ? 4.445 -45.625 -17.75 1 94.94 314 LYS A O 1
ATOM 2401 N N . LEU A 1 315 ? 5.156 -44.844 -19.781 1 94.56 315 LEU A N 1
ATOM 2402 C CA . LEU A 1 315 ? 6.195 -44 -19.172 1 94.56 315 LEU A CA 1
ATOM 2403 C C . LEU A 1 315 ? 5.836 -42.531 -19.266 1 94.56 315 LEU A C 1
ATOM 2405 O O . LEU A 1 315 ? 6.66 -41.656 -18.953 1 94.56 315 LEU A O 1
ATOM 2409 N N . LYS A 1 316 ? 4.66 -42.219 -19.672 1 96.44 316 LYS A N 1
ATOM 2410 C CA . LYS A 1 316 ? 4.203 -40.844 -19.656 1 96.44 316 LYS A CA 1
ATOM 2411 C C . LYS A 1 316 ? 2.691 -40.75 -19.469 1 96.44 316 LYS A C 1
ATOM 2413 O O . LYS A 1 316 ? 1.959 -41.656 -19.891 1 96.44 316 LYS A O 1
ATOM 2418 N N . VAL A 1 317 ? 2.229 -39.781 -18.797 1 97.69 317 VAL A N 1
ATOM 2419 C CA . VAL A 1 317 ? 0.808 -39.562 -18.547 1 97.69 317 VAL A CA 1
ATOM 2420 C C . VAL A 1 317 ? 0.067 -39.375 -19.875 1 97.69 317 VAL A C 1
ATOM 2422 O O . VAL A 1 317 ? 0.543 -38.688 -20.766 1 97.69 317 VAL A O 1
ATOM 2425 N N . ASP A 1 318 ? -1.077 -40.094 -20.031 1 98.31 318 ASP A N 1
ATOM 2426 C CA . ASP A 1 318 ? -1.94 -39.875 -21.188 1 98.31 318 ASP A CA 1
ATOM 2427 C C . ASP A 1 318 ? -2.73 -38.594 -21.062 1 98.31 318 ASP A C 1
ATOM 2429 O O . ASP A 1 318 ? -3.918 -38.594 -20.719 1 98.31 318 ASP A O 1
ATOM 2433 N N . VAL A 1 319 ? -2.115 -37.5 -21.453 1 98.31 319 VAL A N 1
ATOM 2434 C CA . VAL A 1 319 ? -2.711 -36.188 -21.25 1 98.31 319 VAL A CA 1
ATOM 2435 C C . VAL A 1 319 ? -3.918 -36.031 -22.172 1 98.31 319 VAL A C 1
ATOM 2437 O O . VAL A 1 319 ? -4.723 -35.094 -22 1 98.31 319 VAL A O 1
ATOM 2440 N N . GLY A 1 320 ? -4.074 -36.844 -23.141 1 97.88 320 GLY A N 1
ATOM 2441 C CA . GLY A 1 320 ? -5.281 -36.875 -23.938 1 97.88 320 GLY A CA 1
ATOM 2442 C C . GLY A 1 320 ? -6.535 -37.125 -23.125 1 97.88 320 GLY A C 1
ATOM 2443 O O . GLY A 1 320 ? -7.645 -36.812 -23.578 1 97.88 320 GLY A O 1
ATOM 2444 N N . ARG A 1 321 ? -6.383 -37.656 -21.984 1 97.75 321 ARG A N 1
ATOM 2445 C CA . ARG A 1 321 ? -7.508 -38 -21.109 1 97.75 321 ARG A CA 1
ATOM 2446 C C . ARG A 1 321 ? -7.992 -36.75 -20.344 1 97.75 321 ARG A C 1
ATOM 2448 O O . ARG A 1 321 ? -9.07 -36.781 -19.75 1 97.75 321 ARG A O 1
ATOM 2455 N N . ILE A 1 322 ? -7.199 -35.719 -20.344 1 98.06 322 ILE A N 1
ATOM 2456 C CA . ILE A 1 322 ? -7.574 -34.531 -19.625 1 98.06 322 ILE A CA 1
ATOM 2457 C C . ILE A 1 322 ? -8.742 -33.844 -20.328 1 98.06 322 ILE A C 1
ATOM 2459 O O . ILE A 1 322 ? -8.703 -33.625 -21.547 1 98.06 322 ILE A O 1
ATOM 2463 N N . ARG A 1 323 ? -9.766 -33.438 -19.547 1 95.88 323 ARG A N 1
ATOM 2464 C CA . ARG A 1 323 ? -11.008 -32.938 -20.125 1 95.88 323 ARG A CA 1
ATOM 2465 C C . ARG A 1 323 ? -11.25 -31.5 -19.734 1 95.88 323 ARG A C 1
ATOM 2467 O O . ARG A 1 323 ? -12.312 -30.938 -20.031 1 95.88 323 ARG A O 1
ATOM 2474 N N . CYS A 1 324 ? -10.391 -30.875 -19.047 1 97.5 324 CYS A N 1
ATOM 2475 C CA . CYS A 1 324 ? -10.508 -29.484 -18.672 1 97.5 324 CYS A CA 1
ATOM 2476 C C . CYS A 1 324 ? -9.469 -28.625 -19.375 1 97.5 324 CYS A C 1
ATOM 2478 O O . CYS A 1 324 ? -8.469 -29.141 -19.875 1 97.5 324 CYS A O 1
ATOM 2480 N N . PRO A 1 325 ? -9.75 -27.281 -19.531 1 98.5 325 PRO A N 1
ATOM 2481 C CA . PRO A 1 325 ? -8.734 -26.391 -20.094 1 98.5 325 PRO A CA 1
ATOM 2482 C C . PRO A 1 325 ? -7.395 -26.484 -19.359 1 98.5 325 PRO A C 1
ATOM 2484 O O . PRO A 1 325 ? -7.363 -26.531 -18.125 1 98.5 325 PRO A O 1
ATOM 2487 N N . LEU A 1 326 ? -6.312 -26.594 -20.141 1 98.81 326 LEU A N 1
ATOM 2488 C CA . LEU A 1 326 ? -4.957 -26.75 -19.641 1 98.81 326 LEU A CA 1
ATOM 2489 C C . LEU A 1 326 ? -4.043 -25.656 -20.172 1 98.81 326 LEU A C 1
ATOM 2491 O O . LEU A 1 326 ? -3.955 -25.453 -21.391 1 98.81 326 LEU A O 1
ATOM 2495 N N . LEU A 1 327 ? -3.438 -24.891 -19.25 1 98.88 327 LEU A N 1
ATOM 2496 C CA . LEU A 1 327 ? -2.432 -23.906 -19.609 1 98.88 327 LEU A CA 1
ATOM 2497 C C . LEU A 1 327 ? -1.031 -24.406 -19.266 1 98.88 327 LEU A C 1
ATOM 2499 O O . LEU A 1 327 ? -0.741 -24.688 -18.109 1 98.88 327 LEU A O 1
ATOM 2503 N N . LEU A 1 328 ? -0.182 -24.516 -20.281 1 98.88 328 LEU A N 1
ATOM 2504 C CA . LEU A 1 328 ? 1.226 -24.844 -20.094 1 98.88 328 LEU A CA 1
ATOM 2505 C C . LEU A 1 328 ? 2.1 -23.594 -20.219 1 98.88 328 LEU A C 1
ATOM 2507 O O . LEU A 1 328 ? 2.004 -22.859 -21.203 1 98.88 328 LEU A O 1
ATOM 2511 N N . VAL A 1 329 ? 2.9 -23.328 -19.203 1 98.88 329 VAL A N 1
ATOM 2512 C CA . VAL A 1 329 ? 3.891 -22.266 -19.234 1 98.88 329 VAL A CA 1
ATOM 2513 C C . VAL A 1 329 ? 5.297 -22.859 -19.25 1 98.88 329 VAL A C 1
ATOM 2515 O O . VAL A 1 329 ? 5.711 -23.5 -18.281 1 98.88 329 VAL A O 1
ATOM 2518 N N . VAL A 1 330 ? 6.055 -22.594 -20.328 1 98.69 330 VAL A N 1
ATOM 2519 C CA . VAL A 1 330 ? 7.336 -23.297 -20.438 1 98.69 330 VAL A CA 1
ATOM 2520 C C . VAL A 1 330 ? 8.422 -22.297 -20.859 1 98.69 330 VAL A C 1
ATOM 2522 O O . VAL A 1 330 ? 8.164 -21.391 -21.656 1 98.69 330 VAL A O 1
ATOM 2525 N N . GLY A 1 331 ? 9.57 -22.438 -20.219 1 98.69 331 GLY A N 1
ATOM 2526 C CA . GLY A 1 331 ? 10.773 -21.75 -20.672 1 98.69 331 GLY A CA 1
ATOM 2527 C C . GLY A 1 331 ? 11.586 -22.562 -21.656 1 98.69 331 GLY A C 1
ATOM 2528 O O . GLY A 1 331 ? 11.828 -23.75 -21.438 1 98.69 331 GLY A O 1
ATOM 2529 N N . GLU A 1 332 ? 12.062 -21.953 -22.688 1 98.62 332 GLU A N 1
ATOM 2530 C CA . GLU A 1 332 ? 12.766 -22.688 -23.75 1 98.62 332 GLU A CA 1
ATOM 2531 C C . GLU A 1 332 ? 14.219 -22.953 -23.359 1 98.62 332 GLU A C 1
ATOM 2533 O O . GLU A 1 332 ? 14.891 -23.766 -23.984 1 98.62 332 GLU A O 1
ATOM 2538 N N . ASP A 1 333 ? 14.633 -22.25 -22.344 1 98.5 333 ASP A N 1
ATOM 2539 C CA . ASP A 1 333 ? 15.977 -22.484 -21.828 1 98.5 333 ASP A CA 1
ATOM 2540 C C . ASP A 1 333 ? 15.93 -23.156 -20.453 1 98.5 333 ASP A C 1
ATOM 2542 O O . ASP A 1 333 ? 16.75 -22.859 -19.578 1 98.5 333 ASP A O 1
ATOM 2546 N N . ASP A 1 334 ? 14.953 -23.891 -20.203 1 98.5 334 ASP A N 1
ATOM 2547 C CA . ASP A 1 334 ? 14.859 -24.703 -19 1 98.5 334 ASP A CA 1
ATOM 2548 C C . ASP A 1 334 ? 15.938 -25.797 -18.984 1 98.5 334 ASP A C 1
ATOM 2550 O O . ASP A 1 334 ? 15.914 -26.719 -19.797 1 98.5 334 ASP A O 1
ATOM 2554 N N . GLN A 1 335 ? 16.812 -25.688 -18 1 97.88 335 GLN A N 1
ATOM 2555 C CA . GLN A 1 335 ? 17.906 -26.641 -17.906 1 97.88 335 GLN A CA 1
ATOM 2556 C C . GLN A 1 335 ? 17.641 -27.703 -16.859 1 97.88 335 GLN A C 1
ATOM 2558 O O . GLN A 1 335 ? 18.484 -28.578 -16.609 1 97.88 335 GLN A O 1
ATOM 2563 N N . SER A 1 336 ? 16.5 -27.625 -16.266 1 95.69 336 SER A N 1
ATOM 2564 C CA . SER A 1 336 ? 16.094 -28.625 -15.281 1 95.69 336 SER A CA 1
ATOM 2565 C C . SER A 1 336 ? 15.219 -29.688 -15.914 1 95.69 336 SER A C 1
ATOM 2567 O O . SER A 1 336 ? 15.445 -30.891 -15.711 1 95.69 336 SER A O 1
ATOM 2569 N N . TRP A 1 337 ? 14.18 -29.281 -16.625 1 95.12 337 TRP A N 1
ATOM 2570 C CA . TRP A 1 337 ? 13.273 -30.156 -17.344 1 95.12 337 TRP A CA 1
ATOM 2571 C C . TRP A 1 337 ? 13.211 -29.797 -18.828 1 95.12 337 TRP A C 1
ATOM 2573 O O . TRP A 1 337 ? 13.383 -28.625 -19.188 1 95.12 337 TRP A O 1
ATOM 2583 N N . PRO A 1 338 ? 13.016 -30.812 -19.641 1 96.94 338 PRO A N 1
ATOM 2584 C CA . PRO A 1 338 ? 12.703 -30.484 -21.031 1 96.94 338 PRO A CA 1
ATOM 2585 C C . PRO A 1 338 ? 11.258 -30.031 -21.219 1 96.94 338 PRO A C 1
ATOM 2587 O O . PRO A 1 338 ? 10.508 -30.656 -21.969 1 96.94 338 PRO A O 1
ATOM 2590 N N . ALA A 1 339 ? 10.945 -28.906 -20.625 1 97.5 339 ALA A N 1
ATOM 2591 C CA . ALA A 1 339 ? 9.562 -28.438 -20.531 1 97.5 339 ALA A CA 1
ATOM 2592 C C . ALA A 1 339 ? 9 -28.141 -21.922 1 97.5 339 ALA A C 1
ATOM 2594 O O . ALA A 1 339 ? 7.84 -28.453 -22.203 1 97.5 339 ALA A O 1
ATOM 2595 N N . HIS A 1 340 ? 9.797 -27.5 -22.797 1 97.88 340 HIS A N 1
ATOM 2596 C CA . HIS A 1 340 ? 9.336 -27.188 -24.141 1 97.88 340 HIS A CA 1
ATOM 2597 C C . HIS A 1 340 ? 9.055 -28.453 -24.938 1 97.88 340 HIS A C 1
ATOM 2599 O O . HIS A 1 340 ? 8.008 -28.578 -25.578 1 97.88 340 HIS A O 1
ATOM 2605 N N . GLU A 1 341 ? 9.922 -29.422 -24.953 1 97.88 341 GLU A N 1
ATOM 2606 C CA . GLU A 1 341 ? 9.75 -30.688 -25.656 1 97.88 341 GLU A CA 1
ATOM 2607 C C . GLU A 1 341 ? 8.539 -31.453 -25.125 1 97.88 341 GLU A C 1
ATOM 2609 O O . GLU A 1 341 ? 7.789 -32.062 -25.891 1 97.88 341 GLU A O 1
ATOM 2614 N N . SER A 1 342 ? 8.453 -31.406 -23.844 1 98.25 342 SER A N 1
ATOM 2615 C CA . SER A 1 342 ? 7.297 -32.062 -23.219 1 98.25 342 SER A CA 1
ATOM 2616 C C . SER A 1 342 ? 5.992 -31.422 -23.688 1 98.25 342 SER A C 1
ATOM 2618 O O . SER A 1 342 ? 5.031 -32.125 -24.016 1 98.25 342 SER A O 1
ATOM 2620 N N . ALA A 1 343 ? 5.945 -30.094 -23.719 1 98.56 343 ALA A N 1
ATOM 2621 C CA . ALA A 1 343 ? 4.75 -29.375 -24.156 1 98.56 343 ALA A CA 1
ATOM 2622 C C . ALA A 1 343 ? 4.379 -29.734 -25.594 1 98.56 343 ALA A C 1
ATOM 2624 O O . ALA A 1 343 ? 3.197 -29.891 -25.906 1 98.56 343 ALA A O 1
ATOM 2625 N N . MET A 1 344 ? 5.363 -29.875 -26.422 1 98.12 344 MET A N 1
ATOM 2626 C CA . MET A 1 344 ? 5.102 -30.234 -27.812 1 98.12 344 MET A CA 1
ATOM 2627 C C . MET A 1 344 ? 4.535 -31.656 -27.922 1 98.12 344 MET A C 1
ATOM 2629 O O . MET A 1 344 ? 3.625 -31.906 -28.719 1 98.12 344 MET A O 1
ATOM 2633 N N . ASP A 1 345 ? 5.121 -32.531 -27.156 1 98.38 345 ASP A N 1
ATOM 2634 C CA . ASP A 1 345 ? 4.594 -33.875 -27.141 1 98.38 345 ASP A CA 1
ATOM 2635 C C . ASP A 1 345 ? 3.16 -33.906 -26.625 1 98.38 345 ASP A C 1
ATOM 2637 O O . ASP A 1 345 ? 2.305 -34.594 -27.188 1 98.38 345 ASP A O 1
ATOM 2641 N N . MET A 1 346 ? 2.877 -33.156 -25.594 1 98.56 346 MET A N 1
ATOM 2642 C CA . MET A 1 346 ? 1.53 -33.062 -25.031 1 98.56 346 MET A CA 1
ATOM 2643 C C . MET A 1 346 ? 0.553 -32.5 -26.062 1 98.56 346 MET A C 1
ATOM 2645 O O . MET A 1 346 ? -0.589 -32.938 -26.141 1 98.56 346 MET A O 1
ATOM 2649 N N . LYS A 1 347 ? 1.001 -31.5 -26.766 1 98.62 347 LYS A N 1
ATOM 2650 C CA . LYS A 1 347 ? 0.179 -30.922 -27.828 1 98.62 347 LYS A CA 1
ATOM 2651 C C . LYS A 1 347 ? -0.248 -31.984 -28.828 1 98.62 347 LYS A C 1
ATOM 2653 O O . LYS A 1 347 ? -1.422 -32.062 -29.188 1 98.62 347 LYS A O 1
ATOM 2658 N N . GLU A 1 348 ? 0.658 -32.844 -29.234 1 98.12 348 GLU A N 1
ATOM 2659 C CA . GLU A 1 348 ? 0.365 -33.906 -30.172 1 98.12 348 GLU A CA 1
ATOM 2660 C C . GLU A 1 348 ? -0.604 -34.906 -29.578 1 98.12 348 GLU A C 1
ATOM 2662 O O . GLU A 1 348 ? -1.535 -35.375 -30.266 1 98.12 348 GLU A O 1
ATOM 2667 N N . MET A 1 349 ? -0.348 -35.25 -28.359 1 98.06 349 MET A N 1
ATOM 2668 C CA . MET A 1 349 ? -1.195 -36.25 -27.688 1 98.06 349 MET A CA 1
ATOM 2669 C C . MET A 1 349 ? -2.629 -35.75 -27.562 1 98.06 349 MET A C 1
ATOM 2671 O O . MET A 1 349 ? -3.578 -36.469 -27.828 1 98.06 349 MET A O 1
ATOM 2675 N N . MET A 1 350 ? -2.77 -34.5 -27.203 1 98.12 350 MET A N 1
ATOM 2676 C CA . MET A 1 350 ? -4.102 -33.906 -27.031 1 98.12 350 MET A CA 1
ATOM 2677 C C . MET A 1 350 ? -4.789 -33.719 -28.375 1 98.12 350 MET A C 1
ATOM 2679 O O . MET A 1 350 ? -6.008 -33.875 -28.484 1 98.12 350 MET A O 1
ATOM 2683 N N . GLU A 1 351 ? -4.035 -33.438 -29.422 1 98 351 GLU A N 1
ATOM 2684 C CA . GLU A 1 351 ? -4.578 -33.344 -30.781 1 98 351 GLU A CA 1
ATOM 2685 C C . GLU A 1 351 ? -5.137 -34.688 -31.234 1 98 351 GLU A C 1
ATOM 2687 O O . GLU A 1 351 ? -6.25 -34.781 -31.75 1 98 351 GLU A O 1
ATOM 2692 N N . ARG A 1 352 ? -4.449 -35.75 -31.016 1 97.69 352 ARG A N 1
ATOM 2693 C CA . ARG A 1 352 ? -4.871 -37.094 -31.391 1 97.69 352 ARG A CA 1
ATOM 2694 C C . ARG A 1 352 ? -6.145 -37.5 -30.656 1 97.69 352 ARG A C 1
ATOM 2696 O O . ARG A 1 352 ? -6.984 -38.188 -31.203 1 97.69 352 ARG A O 1
ATOM 2703 N N . ALA A 1 353 ? -6.262 -36.938 -29.484 1 97.81 353 ALA A N 1
ATOM 2704 C CA . ALA A 1 353 ? -7.418 -37.281 -28.656 1 97.81 353 ALA A CA 1
ATOM 2705 C C . ALA A 1 353 ? -8.602 -36.375 -28.984 1 97.81 353 ALA A C 1
ATOM 2707 O O . ALA A 1 353 ? -9.695 -36.531 -28.438 1 97.81 353 ALA A O 1
ATOM 2708 N N . GLY A 1 354 ? -8.422 -35.312 -29.812 1 97.5 354 GLY A N 1
ATOM 2709 C CA . GLY A 1 354 ? -9.477 -34.375 -30.172 1 97.5 354 GLY A CA 1
ATOM 2710 C C . GLY A 1 354 ? -9.68 -33.281 -29.156 1 97.5 354 GLY A C 1
ATOM 2711 O O . GLY A 1 354 ? -10.742 -32.656 -29.094 1 97.5 354 GLY A O 1
ATOM 2712 N N . ASN A 1 355 ? -8.648 -33.031 -28.312 1 97.19 355 ASN A N 1
ATOM 2713 C CA . ASN A 1 355 ? -8.781 -32.062 -27.219 1 97.19 355 ASN A CA 1
ATOM 2714 C C . ASN A 1 355 ? -7.863 -30.875 -27.422 1 97.19 355 ASN A C 1
ATOM 2716 O O . ASN A 1 355 ? -7.492 -30.203 -26.453 1 97.19 355 ASN A O 1
ATOM 2720 N N . SER A 1 356 ? -7.488 -30.562 -28.688 1 96.62 356 SER A N 1
ATOM 2721 C CA . SER A 1 356 ? -6.578 -29.453 -28.969 1 96.62 356 SER A CA 1
ATOM 2722 C C . SER A 1 356 ? -7.145 -28.125 -28.484 1 96.62 356 SER A C 1
ATOM 2724 O O . SER A 1 356 ? -6.395 -27.234 -28.078 1 96.62 356 SER A O 1
ATOM 2726 N N . HIS A 1 357 ? -8.469 -28.031 -28.469 1 96.88 357 HIS A N 1
ATOM 2727 C CA . HIS A 1 357 ? -9.141 -26.781 -28.109 1 96.88 357 HIS A CA 1
ATOM 2728 C C . HIS A 1 357 ? -8.992 -26.5 -26.609 1 96.88 357 HIS A C 1
ATOM 2730 O O . HIS A 1 357 ? -9.211 -25.375 -26.172 1 96.88 357 HIS A O 1
ATOM 2736 N N . LEU A 1 358 ? -8.555 -27.453 -25.828 1 97.94 358 LEU A N 1
ATOM 2737 C CA . LEU A 1 358 ? -8.422 -27.297 -24.375 1 97.94 358 LEU A CA 1
ATOM 2738 C C . LEU A 1 358 ? -7.027 -26.828 -24 1 97.94 358 LEU A C 1
ATOM 2740 O O . LEU A 1 358 ? -6.793 -26.406 -22.859 1 97.94 358 LEU A O 1
ATOM 2744 N N . LEU A 1 359 ? -6.105 -26.812 -24.953 1 98.62 359 LEU A N 1
ATOM 2745 C CA . LEU A 1 359 ? -4.703 -26.594 -24.609 1 98.62 359 LEU A CA 1
ATOM 2746 C C . LEU A 1 359 ? -4.254 -25.203 -25.016 1 98.62 359 LEU A C 1
ATOM 2748 O O . LEU A 1 359 ? -4.484 -24.781 -26.141 1 98.62 359 LEU A O 1
ATOM 2752 N N . THR A 1 360 ? -3.732 -24.453 -24.125 1 98.62 360 THR A N 1
ATOM 2753 C CA . THR A 1 360 ? -2.99 -23.219 -24.375 1 98.62 360 THR A CA 1
ATOM 2754 C C . THR A 1 360 ? -1.537 -23.375 -23.938 1 98.62 360 THR A C 1
ATOM 2756 O O . THR A 1 360 ? -1.261 -23.859 -22.844 1 98.62 360 THR A O 1
ATOM 2759 N N . ILE A 1 361 ? -0.575 -23.016 -24.797 1 98.69 361 ILE A N 1
ATOM 2760 C CA . ILE A 1 361 ? 0.844 -23.094 -24.469 1 98.69 361 ILE A CA 1
ATOM 2761 C C . ILE A 1 361 ? 1.468 -21.703 -24.531 1 98.69 361 ILE A C 1
ATOM 2763 O O . ILE A 1 361 ? 1.379 -21.016 -25.562 1 98.69 361 ILE A O 1
ATOM 2767 N N . LEU A 1 362 ? 1.991 -21.25 -23.422 1 98.88 362 LEU A N 1
ATOM 2768 C CA . LEU A 1 362 ? 2.867 -20.094 -23.391 1 98.88 362 LEU A CA 1
ATOM 2769 C C . LEU A 1 362 ? 4.332 -20.5 -23.375 1 98.88 362 LEU A C 1
ATOM 2771 O O . LEU A 1 362 ? 4.824 -21.031 -22.375 1 98.88 362 LEU A O 1
ATOM 2775 N N . SER A 1 363 ? 5.02 -20.344 -24.453 1 98.75 363 SER A N 1
ATOM 2776 C CA . SER A 1 363 ? 6.426 -20.703 -24.594 1 98.75 363 SER A CA 1
ATOM 2777 C C . SER A 1 363 ? 7.305 -19.453 -24.672 1 98.75 363 SER A C 1
ATOM 2779 O O . SER A 1 363 ? 7.074 -18.578 -25.516 1 98.75 363 SER A O 1
ATOM 2781 N N . TYR A 1 364 ? 8.344 -19.391 -23.844 1 98.81 364 TYR A N 1
ATOM 2782 C CA . TYR A 1 364 ? 9.133 -18.156 -23.734 1 98.81 364 TYR A CA 1
ATOM 2783 C C . TYR A 1 364 ? 10.594 -18.422 -24.047 1 98.81 364 TYR A C 1
ATOM 2785 O O . TYR A 1 364 ? 11.281 -19.141 -23.312 1 98.81 364 TYR A O 1
ATOM 2793 N N . PRO A 1 365 ? 11.125 -17.781 -25.078 1 98.62 365 PRO A N 1
ATOM 2794 C CA . PRO A 1 365 ? 12.555 -17.922 -25.375 1 98.62 365 PRO A CA 1
ATOM 2795 C C . PRO A 1 365 ? 13.445 -17.359 -24.266 1 98.62 365 PRO A C 1
ATOM 2797 O O . PRO A 1 365 ? 13.086 -16.391 -23.609 1 98.62 365 PRO A O 1
ATOM 2800 N N . ASN A 1 366 ? 14.625 -18 -24.078 1 98.56 366 ASN A N 1
ATOM 2801 C CA . ASN A 1 366 ? 15.656 -17.562 -23.141 1 98.56 366 ASN A CA 1
ATOM 2802 C C . ASN A 1 366 ? 15.133 -17.5 -21.719 1 98.56 366 ASN A C 1
ATOM 2804 O O . ASN A 1 366 ? 15.633 -16.719 -20.891 1 98.56 366 ASN A O 1
ATOM 2808 N N . THR A 1 367 ? 14.125 -18.234 -21.438 1 98.75 367 THR A N 1
ATOM 2809 C CA . THR A 1 367 ? 13.539 -18.344 -20.109 1 98.75 367 THR A CA 1
ATOM 2810 C C . THR A 1 367 ? 13.844 -19.703 -19.484 1 98.75 367 THR A C 1
ATOM 2812 O O . THR A 1 367 ? 13.789 -20.719 -20.172 1 98.75 367 THR A O 1
ATOM 2815 N N . GLY A 1 368 ? 14.156 -19.688 -18.219 1 98.62 368 GLY A N 1
ATOM 2816 C CA . GLY A 1 368 ? 14.57 -20.891 -17.531 1 98.62 368 GLY A CA 1
ATOM 2817 C C . GLY A 1 368 ? 13.43 -21.578 -16.797 1 98.62 368 GLY A C 1
ATOM 2818 O O . GLY A 1 368 ? 12.266 -21.453 -17.188 1 98.62 368 GLY A O 1
ATOM 2819 N N . HIS A 1 369 ? 13.773 -22.375 -15.82 1 98.19 369 HIS A N 1
ATOM 2820 C CA . HIS A 1 369 ? 12.883 -23.312 -15.133 1 98.19 369 HIS A CA 1
ATOM 2821 C C . HIS A 1 369 ? 12.039 -22.594 -14.086 1 98.19 369 HIS A C 1
ATOM 2823 O O . HIS A 1 369 ? 10.867 -22.938 -13.883 1 98.19 369 HIS A O 1
ATOM 2829 N N . LEU A 1 370 ? 12.625 -21.578 -13.422 1 96.94 370 LEU A N 1
ATOM 2830 C CA . LEU A 1 370 ? 12.023 -20.984 -12.234 1 96.94 370 LEU A CA 1
ATOM 2831 C C . LEU A 1 370 ? 11.148 -19.797 -12.594 1 96.94 370 LEU A C 1
ATOM 2833 O O . LEU A 1 370 ? 11.484 -18.656 -12.273 1 96.94 370 LEU A O 1
ATOM 2837 N N . ILE A 1 371 ? 10.023 -20.078 -13.133 1 97.12 371 ILE A N 1
ATOM 2838 C CA . ILE A 1 371 ? 9.094 -19.016 -13.477 1 97.12 371 ILE A CA 1
ATOM 2839 C C . ILE A 1 371 ? 8.258 -18.641 -12.25 1 97.12 371 ILE A C 1
ATOM 2841 O O . ILE A 1 371 ? 7.285 -19.328 -11.922 1 97.12 371 ILE A O 1
ATOM 2845 N N . GLU A 1 372 ? 8.648 -17.562 -11.609 1 95.62 372 GLU A N 1
ATOM 2846 C CA . GLU A 1 372 ? 8.07 -17.062 -10.367 1 95.62 372 GLU A CA 1
ATOM 2847 C C . GLU A 1 372 ? 7.109 -15.914 -10.633 1 95.62 372 GLU A C 1
ATOM 2849 O O . GLU A 1 372 ? 6.926 -15.5 -11.773 1 95.62 372 GLU A O 1
ATOM 2854 N N . PRO A 1 373 ? 6.379 -15.453 -9.539 1 96.5 373 PRO A N 1
ATOM 2855 C CA . PRO A 1 373 ? 5.594 -14.234 -9.703 1 96.5 373 PRO A CA 1
ATOM 2856 C C . PRO A 1 373 ? 6.43 -13.055 -10.203 1 96.5 373 PRO A C 1
ATOM 2858 O O . PRO A 1 373 ? 7.656 -13.062 -10.062 1 96.5 373 PRO A O 1
ATOM 2861 N N . PRO A 1 374 ? 5.75 -12.078 -10.695 1 97.62 374 PRO A N 1
ATOM 2862 C CA . PRO A 1 374 ? 6.449 -10.961 -11.328 1 97.62 374 PRO A CA 1
ATOM 2863 C C . PRO A 1 374 ? 7.445 -10.281 -10.391 1 97.62 374 PRO A C 1
ATOM 2865 O O . PRO A 1 374 ? 7.219 -10.227 -9.18 1 97.62 374 PRO A O 1
ATOM 2868 N N . TYR A 1 375 ? 8.578 -9.867 -11 1 98.06 375 TYR A N 1
ATOM 2869 C CA . TYR A 1 375 ? 9.578 -8.984 -10.406 1 98.06 375 TYR A CA 1
ATOM 2870 C C . TYR A 1 375 ? 10.391 -9.719 -9.352 1 98.06 375 TYR A C 1
ATOM 2872 O O . TYR A 1 375 ? 11.125 -9.094 -8.586 1 98.06 375 TYR A O 1
ATOM 2880 N N . THR A 1 376 ? 10.188 -11.055 -9.25 1 97.25 376 THR A N 1
ATOM 2881 C CA . THR A 1 376 ? 11.102 -11.898 -8.492 1 97.25 376 THR A CA 1
ATOM 2882 C C . THR A 1 376 ? 12.484 -11.914 -9.133 1 97.25 376 THR A C 1
ATOM 2884 O O . THR A 1 376 ? 12.602 -12.031 -10.359 1 97.25 376 THR A O 1
ATOM 2887 N N . PRO A 1 377 ? 13.492 -11.781 -8.336 1 97.75 377 PRO A N 1
ATOM 2888 C CA . PRO A 1 377 ? 14.844 -11.812 -8.906 1 97.75 377 PRO A CA 1
ATOM 2889 C C . PRO A 1 377 ? 15.125 -13.102 -9.688 1 97.75 377 PRO A C 1
ATOM 2891 O O . PRO A 1 377 ? 14.766 -14.188 -9.227 1 97.75 377 PRO A O 1
ATOM 2894 N N . HIS A 1 378 ? 15.734 -12.922 -10.82 1 96.81 378 HIS A N 1
ATOM 2895 C CA . HIS A 1 378 ? 16.125 -14.062 -11.641 1 96.81 378 HIS A CA 1
ATOM 2896 C C . HIS A 1 378 ? 17.234 -14.875 -10.977 1 96.81 378 HIS A C 1
ATOM 2898 O O . HIS A 1 378 ? 18.234 -14.305 -10.523 1 96.81 378 HIS A O 1
ATOM 2904 N N . THR A 1 379 ? 17.047 -16.141 -10.875 1 96.5 379 THR A N 1
ATOM 2905 C CA . THR A 1 379 ? 18.031 -17.078 -10.359 1 96.5 379 THR A CA 1
ATOM 2906 C C . THR A 1 379 ? 18.406 -18.109 -11.414 1 96.5 379 THR A C 1
ATOM 2908 O O . THR A 1 379 ? 17.703 -19.109 -11.586 1 96.5 379 THR A O 1
ATOM 2911 N N . ARG A 1 380 ? 19.516 -17.859 -12.031 1 97.12 380 ARG A N 1
ATOM 2912 C CA . ARG A 1 380 ? 19.922 -18.766 -13.102 1 97.12 380 ARG A CA 1
ATOM 2913 C C . ARG A 1 380 ? 20.391 -20.109 -12.531 1 97.12 380 ARG A C 1
ATOM 2915 O O . ARG A 1 380 ? 20.203 -21.156 -13.148 1 97.12 380 ARG A O 1
ATOM 2922 N N . ALA A 1 381 ? 21.062 -20.062 -11.391 1 97.38 381 ALA A N 1
ATOM 2923 C CA . ALA A 1 381 ? 21.547 -21.234 -10.672 1 97.38 381 ALA A CA 1
ATOM 2924 C C . ALA A 1 381 ? 21.484 -21.016 -9.164 1 97.38 381 ALA A C 1
ATOM 2926 O O . ALA A 1 381 ? 21.578 -19.891 -8.68 1 97.38 381 ALA A O 1
ATOM 2927 N N . SER A 1 382 ? 21.25 -22.031 -8.484 1 96.81 382 SER A N 1
ATOM 2928 C CA . SER A 1 382 ? 21.219 -21.953 -7.027 1 96.81 382 SER A CA 1
ATOM 2929 C C . SER A 1 382 ? 21.484 -23.312 -6.387 1 96.81 382 SER A C 1
ATOM 2931 O O . SER A 1 382 ? 21.438 -24.344 -7.059 1 96.81 382 SER A O 1
ATOM 2933 N N . ARG A 1 383 ? 21.828 -23.312 -5.125 1 93.25 383 ARG A N 1
ATOM 2934 C CA . ARG A 1 383 ? 21.938 -24.547 -4.344 1 93.25 383 ARG A CA 1
ATOM 2935 C C . ARG A 1 383 ? 20.578 -25.234 -4.23 1 93.25 383 ARG A C 1
ATOM 2937 O O . ARG A 1 383 ? 19.547 -24.578 -4.039 1 93.25 383 ARG A O 1
ATOM 2944 N N . PHE A 1 384 ? 20.641 -26.453 -4.398 1 90.25 384 PHE A N 1
ATOM 2945 C CA . PHE A 1 384 ? 19.406 -27.234 -4.391 1 90.25 384 PHE A CA 1
ATOM 2946 C C . PHE A 1 384 ? 19.641 -28.609 -3.76 1 90.25 384 PHE A C 1
ATOM 2948 O O . PHE A 1 384 ? 20.656 -29.25 -4.02 1 90.25 384 PHE A O 1
ATOM 2955 N N . ARG A 1 385 ? 18.812 -28.922 -2.857 1 81.94 385 ARG A N 1
ATOM 2956 C CA . ARG A 1 385 ? 18.781 -30.266 -2.287 1 81.94 385 ARG A CA 1
ATOM 2957 C C . ARG A 1 385 ? 17.422 -30.906 -2.514 1 81.94 385 ARG A C 1
ATOM 2959 O O . ARG A 1 385 ? 16.406 -30.438 -1.999 1 81.94 385 ARG A O 1
ATOM 2966 N N . GLY A 1 386 ? 17.438 -31.953 -3.268 1 76.88 386 GLY A N 1
ATOM 2967 C CA . GLY A 1 386 ? 16.203 -32.688 -3.492 1 76.88 386 GLY A CA 1
ATOM 2968 C C . GLY A 1 386 ? 15.742 -33.469 -2.271 1 76.88 386 GLY A C 1
ATOM 2969 O O . GLY A 1 386 ? 16.531 -33.719 -1.351 1 76.88 386 GLY A O 1
ATOM 2970 N N . VAL A 1 387 ? 14.516 -33.75 -2.098 1 70.88 387 VAL A N 1
ATOM 2971 C CA . VAL A 1 387 ? 13.898 -34.375 -0.937 1 70.88 387 VAL A CA 1
ATOM 2972 C C . VAL A 1 387 ? 14.648 -35.656 -0.572 1 70.88 387 VAL A C 1
ATOM 2974 O O . VAL A 1 387 ? 14.812 -35.969 0.608 1 70.88 387 VAL A O 1
ATOM 2977 N N . LYS A 1 388 ? 15.117 -36.469 -1.402 1 69.31 388 LYS A N 1
ATOM 2978 C CA . LYS A 1 388 ? 15.82 -37.688 -1.053 1 69.31 388 LYS A CA 1
ATOM 2979 C C . LYS A 1 388 ? 17.312 -37.562 -1.332 1 69.31 388 LYS A C 1
ATOM 2981 O O . LYS A 1 388 ? 18.047 -38.562 -1.312 1 69.31 388 LYS A O 1
ATOM 2986 N N . GLY A 1 389 ? 17.562 -36.312 -1.565 1 67.94 389 GLY A N 1
ATOM 2987 C CA . GLY A 1 389 ? 18.969 -36.125 -1.853 1 67.94 389 GLY A CA 1
ATOM 2988 C C . GLY A 1 389 ? 19.812 -35.906 -0.608 1 67.94 389 GLY A C 1
ATOM 2989 O O . GLY A 1 389 ? 19.359 -35.25 0.342 1 67.94 389 GLY A O 1
ATOM 2990 N N . SER A 1 390 ? 20.922 -36.5 -0.594 1 70.69 390 SER A N 1
ATOM 2991 C CA . SER A 1 390 ? 21.812 -36.375 0.559 1 70.69 390 SER A CA 1
ATOM 2992 C C . SER A 1 390 ? 22.75 -35.188 0.406 1 70.69 390 SER A C 1
ATOM 2994 O O . SER A 1 390 ? 23.312 -34.688 1.391 1 70.69 390 SER A O 1
ATOM 2996 N N . GLN A 1 391 ? 22.844 -34.719 -0.802 1 80.12 391 GLN A N 1
ATOM 2997 C CA . GLN A 1 391 ? 23.844 -33.688 -1.028 1 80.12 391 GLN A CA 1
ATOM 2998 C C . GLN A 1 391 ? 23.203 -32.438 -1.663 1 80.12 391 GLN A C 1
ATOM 3000 O O . GLN A 1 391 ? 22.281 -32.562 -2.461 1 80.12 391 GLN A O 1
ATOM 3005 N N . THR A 1 392 ? 23.703 -31.328 -1.158 1 87.69 392 THR A N 1
ATOM 3006 C CA . THR A 1 392 ? 23.344 -30.062 -1.811 1 87.69 392 THR A CA 1
ATOM 3007 C C . THR A 1 392 ? 24.203 -29.859 -3.061 1 87.69 392 THR A C 1
ATOM 3009 O O . THR A 1 392 ? 25.422 -30.016 -3.023 1 87.69 392 THR A O 1
ATOM 3012 N N . LEU A 1 393 ? 23.531 -29.688 -4.145 1 90.62 393 LEU A N 1
ATOM 3013 C CA . LEU A 1 393 ? 24.219 -29.453 -5.418 1 90.62 393 LEU A CA 1
ATOM 3014 C C . LEU A 1 393 ? 23.875 -28.062 -5.965 1 90.62 393 LEU A C 1
ATOM 3016 O O . LEU A 1 393 ? 22.906 -27.438 -5.523 1 90.62 393 LEU A O 1
ATOM 3020 N N . MET A 1 394 ? 24.75 -27.609 -6.82 1 95.75 394 MET A N 1
ATOM 3021 C CA . MET A 1 394 ? 24.422 -26.406 -7.574 1 95.75 394 MET A CA 1
ATOM 3022 C C . MET A 1 394 ? 23.625 -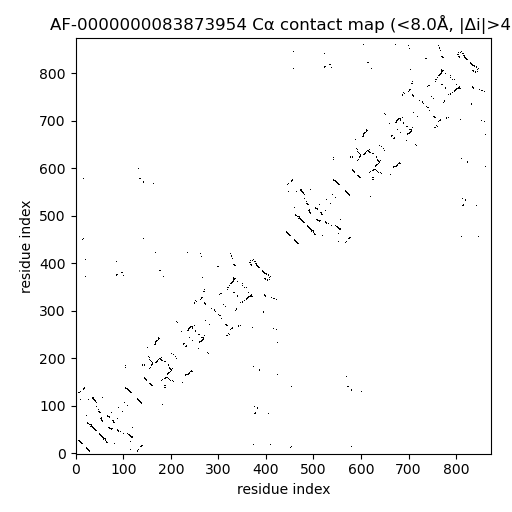26.734 -8.828 1 95.75 394 MET A C 1
ATOM 3024 O O . MET A 1 394 ? 24.141 -27.344 -9.758 1 95.75 394 MET A O 1
ATOM 3028 N N . ALA A 1 395 ? 22.391 -26.359 -8.828 1 96.06 395 ALA A N 1
ATOM 3029 C CA . ALA A 1 395 ? 21.516 -26.656 -9.953 1 96.06 395 ALA A CA 1
ATOM 3030 C C . ALA A 1 395 ? 21.516 -25.516 -10.961 1 96.06 395 ALA A C 1
ATOM 3032 O O . ALA A 1 395 ? 21.438 -24.344 -10.586 1 96.06 395 ALA A O 1
ATOM 3033 N N . LEU A 1 396 ? 21.609 -25.844 -12.203 1 97.81 396 LEU A N 1
ATOM 3034 C CA . LEU A 1 396 ? 21.391 -24.859 -13.266 1 97.81 396 LEU A CA 1
ATOM 3035 C C . LEU A 1 396 ? 19.922 -24.844 -13.703 1 97.81 396 LEU A C 1
ATOM 3037 O O . LEU A 1 396 ? 19.438 -25.828 -14.258 1 97.81 396 LEU A O 1
ATOM 3041 N N . TRP A 1 397 ? 19.266 -23.734 -13.492 1 97.62 397 TRP A N 1
ATOM 3042 C CA . TRP A 1 397 ? 17.859 -23.609 -13.844 1 97.62 397 TRP A CA 1
ATOM 3043 C C . TRP A 1 397 ? 17.688 -23.062 -15.258 1 97.62 397 TRP A C 1
ATOM 3045 O O . TRP A 1 397 ? 16.75 -23.422 -15.961 1 97.62 397 TRP A O 1
ATOM 3055 N N . GLY A 1 398 ? 18.594 -22.188 -15.648 1 98.19 398 GLY A N 1
ATOM 3056 C CA . GLY A 1 398 ? 18.578 -21.594 -16.969 1 98.19 398 GLY A CA 1
ATOM 3057 C C . GLY A 1 398 ? 17.938 -20.219 -17 1 98.19 398 GLY A C 1
ATOM 3058 O O . GLY A 1 398 ? 17.641 -19.641 -15.961 1 98.19 398 GLY A O 1
ATOM 3059 N N . GLY A 1 399 ? 17.891 -19.641 -18.281 1 98.38 399 GLY A N 1
ATOM 3060 C CA . GLY A 1 399 ? 17.266 -18.359 -18.531 1 98.38 399 GLY A CA 1
ATOM 3061 C C . GLY A 1 399 ? 18.266 -17.203 -18.562 1 98.38 399 GLY A C 1
ATOM 3062 O O . GLY A 1 399 ? 19.328 -17.281 -17.953 1 98.38 399 GLY A O 1
ATOM 3063 N N . GLU A 1 400 ? 17.875 -16.234 -19.297 1 98.19 400 GLU A N 1
ATOM 3064 C CA . GLU A 1 400 ? 18.531 -14.938 -19.297 1 98.19 400 GLU A CA 1
ATOM 3065 C C . GLU A 1 400 ? 17.734 -13.891 -18.531 1 98.19 400 GLU A C 1
ATOM 3067 O O . GLU A 1 400 ? 16.5 -13.82 -18.672 1 98.19 400 GLU A O 1
ATOM 3072 N N . MET A 1 401 ? 18.391 -13.117 -17.828 1 97.81 401 MET A N 1
ATOM 3073 C CA . MET A 1 401 ? 17.766 -12.297 -16.797 1 97.81 401 MET A CA 1
ATOM 3074 C C . MET A 1 401 ? 16.609 -11.484 -17.359 1 97.81 401 MET A C 1
ATOM 3076 O O . MET A 1 401 ? 15.477 -11.617 -16.891 1 97.81 401 MET A O 1
ATOM 3080 N N . VAL A 1 402 ? 16.828 -10.648 -18.375 1 97.81 402 VAL A N 1
ATOM 3081 C CA . VAL A 1 402 ? 15.812 -9.742 -18.891 1 97.81 402 VAL A CA 1
ATOM 3082 C C . VAL A 1 402 ? 14.664 -10.539 -19.5 1 97.81 402 VAL A C 1
ATOM 3084 O O . VAL A 1 402 ? 13.5 -10.297 -19.188 1 97.81 402 VAL A O 1
ATOM 3087 N N . ALA A 1 403 ? 14.984 -11.547 -20.328 1 98.12 403 ALA A N 1
ATOM 3088 C CA . ALA A 1 403 ? 13.969 -12.359 -20.984 1 98.12 403 ALA A CA 1
ATOM 3089 C C . ALA A 1 403 ? 13.141 -13.133 -19.969 1 98.12 403 ALA A C 1
ATOM 3091 O O . ALA A 1 403 ? 11.914 -13.227 -20.078 1 98.12 403 ALA A O 1
ATOM 3092 N N . HIS A 1 404 ? 13.844 -13.688 -19.031 1 98.5 404 HIS A N 1
ATOM 3093 C CA . HIS A 1 404 ? 13.164 -14.445 -17.984 1 98.5 404 HIS A CA 1
ATOM 3094 C C . HIS A 1 404 ? 12.211 -13.562 -17.188 1 98.5 404 HIS A C 1
ATOM 3096 O O . HIS A 1 404 ? 11.078 -13.961 -16.906 1 98.5 404 HIS A O 1
ATOM 3102 N N . SER A 1 405 ? 12.703 -12.359 -16.859 1 98.12 405 SER A N 1
ATOM 3103 C CA . SER A 1 405 ? 11.883 -11.438 -16.062 1 98.12 405 SER A CA 1
ATOM 3104 C C . SER A 1 405 ? 10.648 -11.008 -16.844 1 98.12 405 SER A C 1
ATOM 3106 O O . SER A 1 405 ? 9.555 -10.914 -16.281 1 98.12 405 SER A O 1
ATOM 3108 N N . ARG A 1 406 ? 10.781 -10.789 -18.078 1 97.94 406 ARG A N 1
ATOM 3109 C CA . ARG A 1 406 ? 9.641 -10.43 -18.906 1 97.94 406 ARG A CA 1
ATOM 3110 C C . ARG A 1 406 ? 8.656 -11.586 -19.031 1 97.94 406 ARG A C 1
ATOM 3112 O O . ARG A 1 406 ? 7.445 -11.375 -19.047 1 97.94 406 ARG A O 1
ATOM 3119 N N . ALA A 1 407 ? 9.203 -12.766 -19.109 1 98.75 407 ALA A N 1
ATOM 3120 C CA . ALA A 1 407 ? 8.352 -13.953 -19.156 1 98.75 407 ALA A CA 1
ATOM 3121 C C . ALA A 1 407 ? 7.531 -14.102 -17.875 1 98.75 407 ALA A C 1
ATOM 3123 O O . ALA A 1 407 ? 6.34 -14.422 -17.938 1 98.75 407 ALA A O 1
ATOM 3124 N N . GLN A 1 408 ? 8.188 -13.844 -16.766 1 98.5 408 GLN A N 1
ATOM 3125 C CA . GLN A 1 408 ? 7.492 -13.922 -15.492 1 98.5 408 GLN A CA 1
ATOM 3126 C C . GLN A 1 408 ? 6.305 -12.969 -15.445 1 98.5 408 GLN A C 1
ATOM 3128 O O . GLN A 1 408 ? 5.211 -13.344 -15.023 1 98.5 408 GLN A O 1
ATOM 3133 N N . GLU A 1 409 ? 6.516 -11.805 -15.844 1 98.25 409 GLU A N 1
ATOM 3134 C CA . GLU A 1 409 ? 5.465 -10.789 -15.836 1 98.25 409 GLU A CA 1
ATOM 3135 C C . GLU A 1 409 ? 4.332 -11.164 -16.781 1 98.25 409 GLU A C 1
ATOM 3137 O O . GLU A 1 4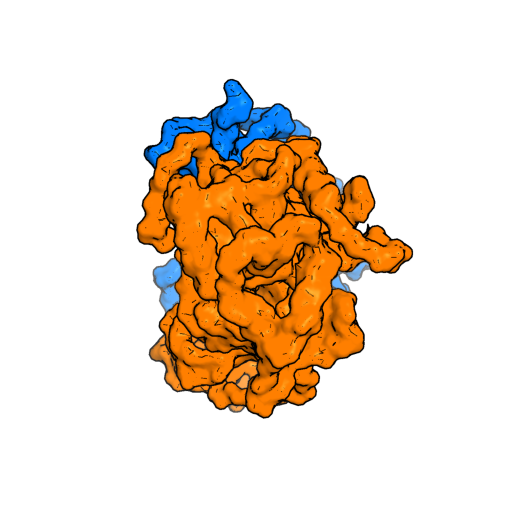09 ? 3.158 -11.125 -16.406 1 98.25 409 GLU A O 1
ATOM 3142 N N . ASP A 1 410 ? 4.656 -11.523 -17.984 1 98.62 410 ASP A N 1
ATOM 3143 C CA . ASP A 1 410 ? 3.66 -11.867 -19 1 98.62 410 ASP A CA 1
ATOM 3144 C C . ASP A 1 410 ? 2.879 -13.117 -18.609 1 98.62 410 ASP A C 1
ATOM 3146 O O . ASP A 1 410 ? 1.649 -13.133 -18.688 1 98.62 410 ASP A O 1
ATOM 3150 N N . ALA A 1 411 ? 3.572 -14.125 -18.188 1 98.81 411 ALA A N 1
ATOM 3151 C CA . ALA A 1 411 ? 2.941 -15.391 -17.828 1 98.81 411 ALA A CA 1
ATOM 3152 C C . ALA A 1 411 ? 1.952 -15.203 -16.672 1 98.81 411 ALA A C 1
ATOM 3154 O O . ALA A 1 411 ? 0.841 -15.734 -16.703 1 98.81 411 ALA A O 1
ATOM 3155 N N . TRP A 1 412 ? 2.371 -14.453 -15.703 1 98.75 412 TRP A N 1
ATOM 3156 C CA . TRP A 1 412 ? 1.497 -14.242 -14.555 1 98.75 412 TRP A CA 1
ATOM 3157 C C . TRP A 1 412 ? 0.204 -13.547 -14.969 1 98.75 412 TRP A C 1
ATOM 3159 O O . TRP A 1 412 ? -0.886 -13.961 -14.57 1 98.75 412 TRP A O 1
ATOM 3169 N N . ARG A 1 413 ? 0.382 -12.5 -15.75 1 98.06 413 ARG A N 1
ATOM 3170 C CA . ARG A 1 413 ? -0.8 -11.812 -16.266 1 98.06 413 ARG A CA 1
ATOM 3171 C C . ARG A 1 413 ? -1.725 -12.781 -16.984 1 98.06 413 ARG A C 1
ATOM 3173 O O . ARG A 1 413 ? -2.934 -12.797 -16.75 1 98.06 413 ARG A O 1
ATOM 3180 N N . LYS A 1 414 ? -1.231 -13.633 -17.797 1 98.69 414 LYS A N 1
ATOM 3181 C CA . LYS A 1 414 ? -2.02 -14.555 -18.609 1 98.69 414 LYS A CA 1
ATOM 3182 C C . LYS A 1 414 ? -2.586 -15.688 -17.766 1 98.69 414 LYS A C 1
ATOM 3184 O O . LYS A 1 414 ? -3.682 -16.188 -18.031 1 98.69 414 LYS A O 1
ATOM 3189 N N . ILE A 1 415 ? -1.871 -16.109 -16.75 1 98.81 415 ILE A N 1
ATOM 3190 C CA . ILE A 1 415 ? -2.375 -17.094 -15.805 1 98.81 415 ILE A CA 1
ATOM 3191 C C . ILE A 1 415 ? -3.619 -16.562 -15.102 1 98.81 415 ILE A C 1
ATOM 3193 O O . ILE A 1 415 ? -4.637 -17.25 -15.023 1 98.81 415 ILE A O 1
ATOM 3197 N N . LEU A 1 416 ? -3.521 -15.312 -14.617 1 97.56 416 LEU A N 1
ATOM 3198 C CA . LEU A 1 416 ? -4.66 -14.727 -13.922 1 97.56 416 LEU A CA 1
ATOM 3199 C C . LEU A 1 416 ? -5.863 -14.609 -14.852 1 97.56 416 LEU A C 1
ATOM 3201 O O . LEU A 1 416 ? -6.996 -14.883 -14.445 1 97.56 416 LEU A O 1
ATOM 3205 N N . VAL A 1 417 ? -5.637 -14.172 -16.062 1 96.19 417 VAL A N 1
ATOM 3206 C CA . VAL A 1 417 ? -6.715 -14.062 -17.047 1 96.19 417 VAL A CA 1
ATOM 3207 C C . VAL A 1 417 ? -7.324 -15.438 -17.297 1 96.19 417 VAL A C 1
ATOM 3209 O O . VAL A 1 417 ? -8.547 -15.594 -17.312 1 96.19 417 VAL A O 1
ATOM 3212 N N . PHE A 1 418 ? -6.492 -16.438 -17.484 1 98.19 418 PHE A N 1
ATOM 3213 C CA . PHE A 1 418 ? -6.918 -17.812 -17.734 1 98.19 418 PHE A CA 1
ATOM 3214 C C . PHE A 1 418 ? -7.785 -18.328 -16.594 1 98.19 418 PHE A C 1
ATOM 3216 O O . PHE A 1 418 ? -8.844 -18.906 -16.828 1 98.19 418 PHE A O 1
ATOM 3223 N N . LEU A 1 419 ? -7.332 -18.141 -15.367 1 97.44 419 LEU A N 1
ATOM 3224 C CA . LEU A 1 419 ? -8.078 -18.594 -14.195 1 97.44 419 LEU A CA 1
ATOM 3225 C C . LEU A 1 419 ? -9.414 -17.875 -14.094 1 97.44 419 LEU A C 1
ATOM 3227 O O . LEU A 1 419 ? -10.438 -18.5 -13.812 1 97.44 419 LEU A O 1
ATOM 3231 N N . ARG A 1 420 ? -9.367 -16.609 -14.344 1 92.31 420 ARG A N 1
ATOM 3232 C CA . ARG A 1 420 ? -10.602 -15.828 -14.273 1 92.31 420 ARG A CA 1
ATOM 3233 C C . ARG A 1 420 ? -11.617 -16.312 -15.297 1 92.31 420 ARG A C 1
ATOM 3235 O O . ARG A 1 420 ? -12.797 -16.484 -14.977 1 92.31 420 ARG A O 1
ATOM 3242 N N . GLU A 1 421 ? -11.164 -16.531 -16.484 1 92.81 421 GLU A N 1
ATOM 3243 C CA . GLU A 1 421 ? -12.047 -16.953 -17.562 1 92.81 421 GLU A CA 1
ATOM 3244 C C . GLU A 1 421 ? -12.664 -18.328 -17.266 1 92.81 421 GLU A C 1
ATOM 3246 O O . GLU A 1 421 ? -13.844 -18.547 -17.531 1 92.81 421 GLU A O 1
ATOM 3251 N N . ASN A 1 422 ? -11.914 -19.188 -16.672 1 95.25 422 ASN A N 1
ATOM 3252 C CA . ASN A 1 422 ? -12.375 -20.562 -16.5 1 95.25 422 ASN A CA 1
ATOM 3253 C C . ASN A 1 422 ? -13.078 -20.75 -15.164 1 95.25 422 ASN A C 1
ATOM 3255 O O . ASN A 1 422 ? -13.945 -21.609 -15.039 1 95.25 422 ASN A O 1
ATOM 3259 N N . LEU A 1 423 ? -12.742 -19.938 -14.203 1 93.31 423 LEU A N 1
ATOM 3260 C CA . LEU A 1 423 ? -13.297 -20.156 -12.875 1 93.31 423 LEU A CA 1
ATOM 3261 C C . LEU A 1 423 ? -14.508 -19.25 -12.633 1 93.31 423 LEU A C 1
ATOM 3263 O O . LEU A 1 423 ? -15.398 -19.594 -11.852 1 93.31 423 LEU A O 1
ATOM 3267 N N . TYR A 1 424 ? -14.531 -18.062 -13.195 1 81.62 424 TYR A N 1
ATOM 3268 C CA . TYR A 1 424 ? -15.625 -17.125 -12.992 1 81.62 424 TYR A CA 1
ATOM 3269 C C . TYR A 1 424 ? -16.562 -17.109 -14.195 1 81.62 424 TYR A C 1
ATOM 3271 O O . TYR A 1 424 ? -17.703 -16.656 -14.102 1 81.62 424 TYR A O 1
ATOM 3279 N N . GLY A 1 425 ? -16.047 -17.484 -15.398 1 72.38 425 GLY A N 1
ATOM 3280 C CA . GLY A 1 425 ? -16.875 -17.469 -16.594 1 72.38 425 GLY A CA 1
ATOM 3281 C C . GLY A 1 425 ? -17.969 -18.531 -16.594 1 72.38 425 GLY A C 1
ATOM 3282 O O . GLY A 1 425 ? -17.875 -19.516 -15.859 1 72.38 425 GLY A O 1
ATOM 3283 N N . GLY A 1 426 ? -19.172 -18.172 -16.969 1 58.62 426 GLY A N 1
ATOM 3284 C CA . GLY A 1 426 ? -20.312 -19.062 -17.094 1 58.62 426 GLY A CA 1
ATOM 3285 C C . GLY A 1 426 ? -20.031 -20.266 -17.969 1 58.62 426 GLY A C 1
ATOM 3286 O O . GLY A 1 426 ? -18.984 -20.344 -18.625 1 58.62 426 GLY A O 1
ATOM 3287 N N . SER A 1 427 ? -20.656 -21.453 -17.891 1 44.66 427 SER A N 1
ATOM 3288 C CA . SER A 1 427 ? -20.562 -22.734 -18.578 1 44.66 427 SER A CA 1
ATOM 3289 C C . SER A 1 427 ? -20.391 -22.547 -20.078 1 44.66 427 SER A C 1
ATOM 3291 O O . SER A 1 427 ? -20.312 -23.531 -20.828 1 44.66 427 SER A O 1
ATOM 3293 N N . ASN A 1 428 ? -20.859 -21.453 -20.766 1 37.47 428 ASN A N 1
ATOM 3294 C CA . ASN A 1 428 ? -20.75 -21.641 -22.203 1 37.47 428 ASN A CA 1
ATOM 3295 C C . ASN A 1 428 ? -19.297 -21.547 -22.672 1 37.47 428 ASN A C 1
ATOM 3297 O O . ASN A 1 428 ? -18.688 -20.484 -22.562 1 37.47 428 ASN A O 1
ATOM 3301 N N . PRO A 1 429 ? -18.672 -22.672 -22.828 1 37.09 429 PRO A N 1
ATOM 3302 C CA . PRO A 1 429 ? -17.281 -22.797 -23.266 1 37.09 429 PRO A CA 1
ATOM 3303 C C . PRO A 1 429 ? -16.969 -21.938 -24.469 1 37.09 429 PRO A C 1
ATOM 3305 O O . PRO A 1 429 ? -16.062 -22.266 -25.25 1 37.09 429 PRO A O 1
ATOM 3308 N N . GLY A 1 430 ? -17.609 -20.781 -24.797 1 34.06 430 GLY A N 1
ATOM 3309 C CA . GLY A 1 430 ? -17.062 -20.266 -26.047 1 34.06 430 GLY A CA 1
ATOM 3310 C C . GLY A 1 430 ? -15.594 -19.906 -25.969 1 34.06 430 GLY A C 1
ATOM 3311 O O . GLY A 1 430 ? -15.062 -19.719 -24.875 1 34.06 430 GLY A O 1
ATOM 3312 N N . PRO A 1 431 ? -14.758 -20.281 -27.031 1 29.12 431 PRO A N 1
ATOM 3313 C CA . PRO A 1 431 ? -13.312 -20.047 -27.094 1 29.12 431 PRO A CA 1
ATOM 3314 C C . PRO A 1 431 ? -12.945 -18.609 -26.766 1 29.12 431 PRO A C 1
ATOM 3316 O O . PRO A 1 431 ? -13.508 -17.672 -27.328 1 29.12 431 PRO A O 1
ATOM 3319 N N . ALA A 1 432 ? -12.703 -18.156 -25.625 1 39.44 432 ALA A N 1
ATOM 3320 C CA . ALA A 1 432 ? -12.062 -16.859 -25.391 1 39.44 432 ALA A CA 1
ATOM 3321 C C . ALA A 1 432 ? -10.836 -16.688 -26.281 1 39.44 432 ALA A C 1
ATOM 3323 O O . ALA A 1 432 ? -9.891 -17.469 -26.203 1 39.44 432 ALA A O 1
ATOM 3324 N N . SER A 1 433 ? -10.945 -16.219 -27.594 1 29.94 433 SER A N 1
ATOM 3325 C CA . SER A 1 433 ? -9.773 -15.953 -28.438 1 29.94 433 SER A CA 1
ATOM 3326 C C . SER A 1 433 ? -8.68 -15.258 -27.641 1 29.94 433 SER A C 1
ATOM 3328 O O . SER A 1 433 ? -8.914 -14.219 -27.016 1 29.94 433 SER A O 1
ATOM 3330 N N . LEU A 1 434 ? -7.66 -15.93 -27.109 1 33.47 434 LEU A N 1
ATOM 3331 C CA . LEU A 1 434 ? 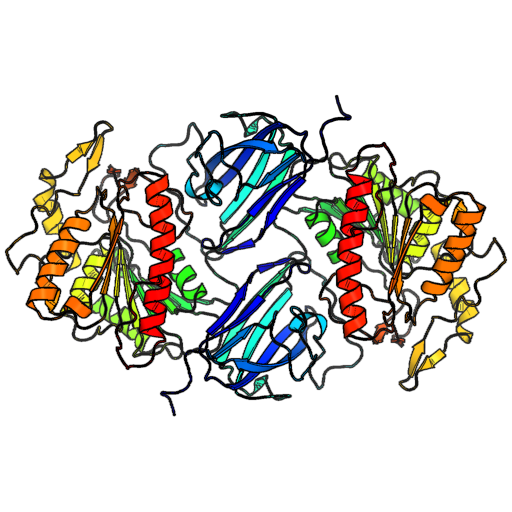-6.391 -15.555 -26.5 1 33.47 434 LEU A CA 1
ATOM 3332 C C . LEU A 1 434 ? -5.766 -14.375 -27.234 1 33.47 434 LEU A C 1
ATOM 3334 O O . LEU A 1 434 ? -4.637 -13.977 -26.938 1 33.47 434 LEU A O 1
ATOM 3338 N N . SER A 1 435 ? -6.281 -13.945 -28.359 1 30.16 435 SER A N 1
ATOM 3339 C CA . SER A 1 435 ? -5.559 -12.961 -29.156 1 30.16 435 SER A CA 1
ATOM 3340 C C . SER A 1 435 ? -5.285 -11.695 -28.359 1 30.16 435 SER A C 1
ATOM 3342 O O . SER A 1 435 ? -4.363 -10.938 -28.672 1 30.16 435 SER A O 1
ATOM 3344 N N . ASN A 1 436 ? -6.352 -11.188 -27.578 1 28.17 436 ASN A N 1
ATOM 3345 C CA . ASN A 1 436 ? -6.07 -9.867 -27.031 1 28.17 436 ASN A CA 1
ATOM 3346 C C . ASN A 1 436 ? -5.418 -9.961 -25.656 1 28.17 436 ASN A C 1
ATOM 3348 O O . ASN A 1 436 ? -5.508 -9.023 -24.844 1 28.17 436 ASN A O 1
ATOM 3352 N N . LEU A 1 437 ? -5.012 -11.07 -25.188 1 26.23 437 LEU A N 1
ATOM 3353 C CA . LEU A 1 437 ? -4.18 -11.109 -23.984 1 26.23 437 LEU A CA 1
ATOM 3354 C C . LEU A 1 437 ? -2.758 -10.656 -24.297 1 26.23 437 LEU A C 1
ATOM 3356 O O . LEU A 1 437 ? -2.205 -11.008 -25.344 1 26.23 437 LEU A O 1
ATOM 3360 N N . MET B 1 1 ? -31.328 -20.297 -9.43 1 28.28 1 MET B N 1
ATOM 3361 C CA . MET B 1 1 ? -31.141 -19.172 -8.523 1 28.28 1 MET B CA 1
ATOM 3362 C C . MET B 1 1 ? -29.688 -19.078 -8.078 1 28.28 1 MET B C 1
ATOM 3364 O O . MET B 1 1 ? -29.219 -18 -7.672 1 28.28 1 MET B O 1
ATOM 3368 N N . ASP B 1 2 ? -29.031 -20.188 -7.77 1 37.88 2 ASP B N 1
ATOM 3369 C CA . ASP B 1 2 ? -27.672 -20.516 -7.359 1 37.88 2 ASP B CA 1
ATOM 3370 C C . ASP B 1 2 ? -26.656 -20.125 -8.438 1 37.88 2 ASP B C 1
ATOM 3372 O O . ASP B 1 2 ? -25.469 -19.922 -8.141 1 37.88 2 ASP B O 1
ATOM 3376 N N . ARG B 1 3 ? -27.078 -20.406 -9.727 1 40.06 3 ARG B N 1
ATOM 3377 C CA . ARG B 1 3 ? -26.344 -20.234 -10.977 1 40.06 3 ARG B CA 1
ATOM 3378 C C . ARG B 1 3 ? -25.844 -18.797 -11.117 1 40.06 3 ARG B C 1
ATOM 3380 O O . ARG B 1 3 ? -24.797 -18.562 -11.727 1 40.06 3 ARG B O 1
ATOM 3387 N N . GLU B 1 4 ? -26.828 -17.703 -10.836 1 45.16 4 GLU B N 1
ATOM 3388 C CA . GLU B 1 4 ? -26.797 -16.344 -11.344 1 45.16 4 GLU B CA 1
ATOM 3389 C C . GLU B 1 4 ? -25.891 -15.453 -10.477 1 45.16 4 GLU B C 1
ATOM 3391 O O . GLU B 1 4 ? -25.891 -14.234 -10.641 1 45.16 4 GLU B O 1
ATOM 3396 N N . ARG B 1 5 ? -25.875 -15.82 -9.195 1 49.72 5 ARG B N 1
ATOM 3397 C CA . ARG B 1 5 ? -25.016 -14.906 -8.453 1 49.72 5 ARG B CA 1
ATOM 3398 C C . ARG B 1 5 ? -23.703 -14.68 -9.188 1 49.72 5 ARG B C 1
ATOM 3400 O O . ARG B 1 5 ? -22.891 -15.602 -9.344 1 49.72 5 ARG B O 1
ATOM 3407 N N . CYS B 1 6 ? -23.75 -13.93 -10.195 1 57.09 6 CYS B N 1
ATOM 3408 C CA . CYS B 1 6 ? -22.812 -13.344 -11.133 1 57.09 6 CYS B CA 1
ATOM 3409 C C . CYS B 1 6 ? -21.469 -13.07 -10.461 1 57.09 6 CYS B C 1
ATOM 3411 O O . CYS B 1 6 ? -21.406 -12.836 -9.25 1 57.09 6 CYS B O 1
ATOM 3413 N N . CYS B 1 7 ? -20.391 -13.562 -11.078 1 77.31 7 CYS B N 1
ATOM 3414 C CA . CYS B 1 7 ? -18.938 -13.438 -11.055 1 77.31 7 CYS B CA 1
ATOM 3415 C C . CYS B 1 7 ? -18.516 -11.984 -10.922 1 77.31 7 CYS B C 1
ATOM 3417 O O . CYS B 1 7 ? -17.672 -11.5 -11.695 1 77.31 7 CYS B O 1
ATOM 3419 N N . VAL B 1 8 ? -19.312 -11.289 -10 1 88.44 8 VAL B N 1
ATOM 3420 C CA . VAL B 1 8 ? -18.938 -9.891 -9.867 1 88.44 8 VAL B CA 1
ATOM 3421 C C . VAL B 1 8 ? -17.578 -9.789 -9.172 1 88.44 8 VAL B C 1
ATOM 3423 O O . VAL B 1 8 ? -17.328 -10.461 -8.172 1 88.44 8 VAL B O 1
ATOM 3426 N N . ARG B 1 9 ? -16.828 -8.945 -9.789 1 90.19 9 ARG B N 1
ATOM 3427 C CA . ARG B 1 9 ? -15.492 -8.703 -9.25 1 90.19 9 ARG B CA 1
ATOM 3428 C C . ARG B 1 9 ? -15.352 -7.262 -8.773 1 90.19 9 ARG B C 1
ATOM 3430 O O . ARG B 1 9 ? -15.789 -6.328 -9.453 1 90.19 9 ARG B O 1
ATOM 3437 N N . LEU B 1 10 ? -14.805 -7.125 -7.582 1 95.25 10 LEU B N 1
ATOM 3438 C CA . LEU B 1 10 ? -14.523 -5.816 -7 1 95.25 10 LEU B CA 1
ATOM 3439 C C . LEU B 1 10 ? -13.023 -5.652 -6.75 1 95.25 10 LEU B C 1
ATOM 3441 O O . LEU B 1 10 ? -12.383 -6.535 -6.176 1 95.25 10 LEU B O 1
ATOM 3445 N N . SER B 1 11 ? -12.5 -4.562 -7.242 1 94.75 11 SER B N 1
ATOM 3446 C CA . SER B 1 11 ? -11.094 -4.281 -6.992 1 94.75 11 SER B CA 1
ATOM 3447 C C . SER B 1 11 ? -10.883 -2.826 -6.578 1 94.75 11 SER B C 1
ATOM 3449 O O . SER B 1 11 ? -11.664 -1.949 -6.961 1 94.75 11 SER B O 1
ATOM 3451 N N . VAL B 1 12 ? -9.953 -2.633 -5.734 1 96.88 12 VAL B N 1
ATOM 3452 C CA . VAL B 1 12 ? -9.492 -1.306 -5.332 1 96.88 12 VAL B CA 1
ATOM 3453 C C . VAL B 1 12 ? -7.977 -1.213 -5.484 1 96.88 12 VAL B C 1
ATOM 3455 O O . VAL B 1 12 ? -7.242 -2.053 -4.957 1 96.88 12 VAL B O 1
ATOM 3458 N N . GLN B 1 13 ? -7.492 -0.216 -6.18 1 94.31 13 GLN B N 1
ATOM 3459 C CA . GLN B 1 13 ? -6.062 -0.041 -6.414 1 94.31 13 GLN B CA 1
ATOM 3460 C C . GLN B 1 13 ? -5.641 1.408 -6.188 1 94.31 13 GLN B C 1
ATOM 3462 O O . GLN B 1 13 ? -6.211 2.326 -6.781 1 94.31 13 GLN B O 1
ATOM 3467 N N . PRO B 1 14 ? -4.629 1.705 -5.363 1 94.88 14 PRO B N 1
ATOM 3468 C CA . PRO B 1 14 ? -3.967 0.701 -4.527 1 94.88 14 PRO B CA 1
ATOM 3469 C C . PRO B 1 14 ? -4.809 0.292 -3.32 1 94.88 14 PRO B C 1
ATOM 3471 O O . PRO B 1 14 ? -5.57 1.104 -2.791 1 94.88 14 PRO B O 1
ATOM 3474 N N . SER B 1 15 ? -4.648 -0.966 -2.871 1 96.19 15 SER B N 1
ATOM 3475 C CA . SER B 1 15 ? -5.375 -1.441 -1.697 1 96.19 15 SER B CA 1
ATOM 3476 C C . SER B 1 15 ? -4.684 -1.007 -0.408 1 96.19 15 SER B C 1
ATOM 3478 O O . SER B 1 15 ? -5.297 -1.015 0.662 1 96.19 15 SER B O 1
ATOM 3480 N N . ARG B 1 16 ? -3.404 -0.706 -0.529 1 97.06 16 ARG B N 1
ATOM 3481 C CA . ARG B 1 16 ? -2.623 -0.109 0.549 1 97.06 16 ARG B CA 1
ATOM 3482 C C . ARG B 1 16 ? -1.991 1.206 0.105 1 97.06 16 ARG B C 1
ATOM 3484 O O . ARG B 1 16 ? -1.3 1.255 -0.915 1 97.06 16 ARG B O 1
ATOM 3491 N N . GLY B 1 17 ? -2.275 2.254 0.84 1 96.69 17 GLY B N 1
ATOM 3492 C CA . GLY B 1 17 ? -1.696 3.545 0.503 1 96.69 17 GLY B CA 1
ATOM 3493 C C . GLY B 1 17 ? -1.809 4.559 1.625 1 96.69 17 GLY B C 1
ATOM 3494 O O . GLY B 1 17 ? -2.377 4.27 2.678 1 96.69 17 GLY B O 1
ATOM 3495 N N . LEU B 1 18 ? -1.199 5.668 1.412 1 97.69 18 LEU B N 1
ATOM 3496 C CA . LEU B 1 18 ? -1.32 6.762 2.369 1 97.69 18 LEU B CA 1
ATOM 3497 C C . LEU B 1 18 ? -2.73 7.344 2.354 1 97.69 18 LEU B C 1
ATOM 3499 O O . LEU B 1 18 ? -3.461 7.184 1.373 1 97.69 18 LEU B O 1
ATOM 3503 N N . VAL B 1 19 ? -3.068 8 3.348 1 97.88 19 VAL B N 1
ATOM 3504 C CA . VAL B 1 19 ? -4.41 8.547 3.529 1 97.88 19 VAL B CA 1
ATOM 3505 C C . VAL B 1 19 ? -4.684 9.609 2.471 1 97.88 19 VAL B C 1
ATOM 3507 O O . VAL B 1 19 ? -5.836 9.852 2.105 1 97.88 19 VAL B O 1
ATOM 3510 N N . ASP B 1 20 ? -3.611 10.242 1.982 1 97.81 20 ASP B N 1
ATOM 3511 C CA . ASP B 1 20 ? -3.809 11.336 1.033 1 97.81 20 ASP B CA 1
ATOM 3512 C C . ASP B 1 20 ? -3.572 10.867 -0.4 1 97.81 20 ASP B C 1
ATOM 3514 O O . ASP B 1 20 ? -3.383 11.688 -1.304 1 97.81 20 ASP B O 1
ATOM 3518 N N . GLU B 1 21 ? -3.504 9.57 -0.609 1 96 21 GLU B N 1
ATOM 3519 C CA . GLU B 1 21 ? -3.416 8.992 -1.944 1 96 21 GLU B CA 1
ATOM 3520 C C . GLU B 1 21 ? -4.781 8.508 -2.428 1 96 21 GLU B C 1
ATOM 3522 O O . GLU B 1 21 ? -5.539 7.906 -1.667 1 96 21 GLU B O 1
ATOM 3527 N N . LYS B 1 22 ? -5.043 8.789 -3.666 1 96.69 22 LYS B N 1
ATOM 3528 C CA . LYS B 1 22 ? -6.297 8.305 -4.238 1 96.69 22 LYS B CA 1
ATOM 3529 C C . LYS B 1 22 ? -6.211 6.812 -4.562 1 96.69 22 LYS B C 1
ATOM 3531 O O . LYS B 1 22 ? -5.117 6.27 -4.73 1 96.69 22 LYS B O 1
ATOM 3536 N N . PHE B 1 23 ? -7.324 6.137 -4.527 1 96.5 23 PHE B N 1
ATOM 3537 C CA . PHE B 1 23 ? -7.461 4.793 -5.07 1 96.5 23 PHE B CA 1
ATOM 3538 C C . PHE B 1 23 ? -8.641 4.715 -6.035 1 96.5 23 PHE B C 1
ATOM 3540 O O . PHE B 1 23 ? -9.453 5.633 -6.102 1 96.5 23 PHE B O 1
ATOM 3547 N N . VAL B 1 24 ? -8.695 3.723 -6.844 1 97.5 24 VAL B N 1
ATOM 3548 C CA . VAL B 1 24 ? -9.758 3.498 -7.816 1 97.5 24 VAL B CA 1
ATOM 3549 C C . VAL B 1 24 ? -10.547 2.248 -7.438 1 97.5 24 VAL B C 1
ATOM 3551 O O . VAL B 1 24 ? -9.969 1.182 -7.219 1 97.5 24 VAL B O 1
ATOM 3554 N N . VAL B 1 25 ? -11.812 2.4 -7.359 1 98.31 25 VAL B N 1
ATOM 3555 C CA . VAL B 1 25 ? -12.727 1.294 -7.113 1 98.31 25 VAL B CA 1
ATOM 3556 C C . VAL B 1 25 ? -13.383 0.869 -8.422 1 98.31 25 VAL B C 1
ATOM 3558 O O . VAL B 1 25 ? -14.031 1.678 -9.094 1 98.31 25 VAL B O 1
ATOM 3561 N N . LEU B 1 26 ? -13.234 -0.407 -8.75 1 97.75 26 LEU B N 1
ATOM 3562 C CA . LEU B 1 26 ? -13.789 -0.94 -9.984 1 97.75 26 LEU B CA 1
ATOM 3563 C C . LEU B 1 26 ? -14.664 -2.16 -9.711 1 97.75 26 LEU B C 1
ATOM 3565 O O . LEU B 1 26 ? -14.258 -3.066 -8.984 1 97.75 26 LEU B O 1
ATOM 3569 N N . VAL B 1 27 ? -15.828 -2.125 -10.219 1 96.94 27 VAL B N 1
ATOM 3570 C CA . VAL B 1 27 ? -16.719 -3.279 -10.25 1 96.94 27 VAL B CA 1
ATOM 3571 C C . VAL B 1 27 ? -16.812 -3.83 -11.672 1 96.94 27 VAL B C 1
ATOM 3573 O O . VAL B 1 27 ? -17.016 -3.076 -12.625 1 96.94 27 VAL B O 1
ATOM 3576 N N . GLU B 1 28 ? -16.656 -5.09 -11.773 1 93 28 GLU B N 1
ATOM 3577 C CA . GLU B 1 28 ? -16.75 -5.738 -13.078 1 93 28 GLU B CA 1
ATOM 3578 C C . GLU B 1 28 ? -17.578 -7.012 -13.008 1 93 28 GLU B C 1
ATOM 3580 O O . GLU B 1 28 ? -17.766 -7.586 -11.93 1 93 28 GLU B O 1
ATOM 3585 N N . GLY B 1 29 ? -18.078 -7.449 -14.164 1 89.31 29 GLY B N 1
ATOM 3586 C CA . GLY B 1 29 ? -18.766 -8.727 -14.273 1 89.31 29 GLY B CA 1
ATOM 3587 C C . GLY B 1 29 ? -20.234 -8.648 -13.906 1 89.31 29 GLY B C 1
ATOM 3588 O O . GLY B 1 29 ? -20.906 -9.672 -13.805 1 89.31 29 GLY B O 1
ATOM 3589 N N . ALA B 1 30 ? -20.766 -7.426 -13.641 1 92.5 30 ALA B N 1
ATOM 3590 C CA . ALA B 1 30 ? -22.188 -7.266 -13.367 1 92.5 30 ALA B CA 1
ATOM 3591 C C . ALA B 1 30 ? -23 -7.297 -14.664 1 92.5 30 ALA B C 1
ATOM 3593 O O . ALA B 1 30 ? -22.453 -7.227 -15.758 1 92.5 30 ALA B O 1
ATOM 3594 N N . LEU B 1 31 ? -24.312 -7.543 -14.523 1 92.31 31 LEU B N 1
ATOM 3595 C CA . LEU B 1 31 ? -25.188 -7.434 -15.688 1 92.31 31 LEU B CA 1
ATOM 3596 C C . LEU B 1 31 ? -25.281 -5.988 -16.172 1 92.31 31 LEU B C 1
ATOM 3598 O O . LEU B 1 31 ? -25.344 -5.066 -15.352 1 92.31 31 LEU B O 1
ATOM 3602 N N . PRO B 1 32 ? -25.266 -5.816 -17.484 1 94 32 PRO B N 1
ATOM 3603 C CA . PRO B 1 32 ? -25.406 -4.453 -18 1 94 32 PRO B CA 1
ATOM 3604 C C . PRO B 1 32 ? -26.672 -3.752 -17.484 1 94 32 PRO B C 1
ATOM 3606 O O . PRO B 1 32 ? -27.75 -4.355 -17.438 1 94 32 PRO B O 1
ATOM 3609 N N . GLY B 1 33 ? -26.484 -2.561 -17 1 94.81 33 GLY B N 1
ATOM 3610 C CA . GLY B 1 33 ? -27.609 -1.722 -16.609 1 94.81 33 GLY B CA 1
ATOM 3611 C C . GLY B 1 33 ? -28.094 -1.999 -15.211 1 94.81 33 GLY B C 1
ATOM 3612 O O . GLY B 1 33 ? -28.953 -1.282 -14.695 1 94.81 33 GLY B O 1
ATOM 3613 N N . VAL B 1 34 ? -27.516 -2.982 -14.578 1 95.94 34 VAL B N 1
ATOM 3614 C CA . VAL B 1 34 ? -28 -3.357 -13.258 1 95.94 34 VAL B CA 1
ATOM 3615 C C . VAL B 1 34 ? -27.672 -2.256 -12.25 1 95.94 34 VAL B C 1
ATOM 3617 O O . VAL B 1 34 ? -26.656 -1.554 -12.398 1 95.94 34 VAL B O 1
ATOM 3620 N N . GLN B 1 35 ? -28.531 -2.105 -11.305 1 97.81 35 GLN B N 1
ATOM 3621 C CA . GLN B 1 35 ? -28.312 -1.146 -10.227 1 97.81 35 GLN B CA 1
ATOM 3622 C C . GLN B 1 35 ? -27.453 -1.748 -9.125 1 97.81 35 GLN B C 1
ATOM 3624 O O . GLN B 1 35 ? -27.672 -2.891 -8.711 1 97.81 35 GLN B O 1
ATOM 3629 N N . LEU B 1 36 ? -26.469 -1.015 -8.695 1 98.19 36 LEU B N 1
ATOM 3630 C CA . LEU B 1 36 ? -25.531 -1.47 -7.676 1 98.19 36 LEU B CA 1
ATOM 3631 C C . LEU B 1 36 ? -25.344 -0.415 -6.59 1 98.19 36 LEU B C 1
ATOM 3633 O O . LEU B 1 36 ? -25.484 0.782 -6.852 1 98.19 36 LEU B O 1
ATOM 3637 N N . THR B 1 37 ? -25.062 -0.811 -5.402 1 98.75 37 THR B N 1
ATOM 3638 C CA . THR B 1 37 ? -24.594 0.04 -4.312 1 98.75 37 THR B CA 1
ATOM 3639 C C . THR B 1 37 ? -23.172 -0.306 -3.922 1 98.75 37 THR B C 1
ATOM 3641 O O . THR B 1 37 ? -22.859 -1.465 -3.633 1 98.75 37 THR B O 1
ATOM 3644 N N . VAL B 1 38 ? -22.297 0.628 -4.02 1 98.81 38 VAL B N 1
ATOM 3645 C CA . VAL B 1 38 ? -20.953 0.477 -3.471 1 98.81 38 VAL B CA 1
ATOM 3646 C C . VAL B 1 38 ? -20.906 1.072 -2.064 1 98.81 38 VAL B C 1
ATOM 3648 O O . VAL B 1 38 ? -21.312 2.215 -1.852 1 98.81 38 VAL B O 1
ATOM 3651 N N . HIS B 1 39 ? -20.438 0.29 -1.121 1 98.75 39 HIS B N 1
ATOM 3652 C CA . HIS B 1 39 ? -20.531 0.608 0.3 1 98.75 39 HIS B CA 1
ATOM 3653 C C . HIS B 1 39 ? -19.156 0.55 0.958 1 98.75 39 HIS B C 1
ATOM 3655 O O . HIS B 1 39 ? -18.359 -0.351 0.672 1 98.75 39 HIS B O 1
ATOM 3661 N N . ALA B 1 40 ? -18.828 1.572 1.751 1 98.81 40 ALA B N 1
ATOM 3662 C CA . ALA B 1 40 ? -17.625 1.59 2.586 1 98.81 40 ALA B CA 1
ATOM 3663 C C . ALA B 1 40 ? -17.984 1.493 4.066 1 98.81 40 ALA B C 1
ATOM 3665 O O . ALA B 1 40 ? -18.891 2.184 4.535 1 98.81 40 ALA B O 1
ATOM 3666 N N . ALA B 1 41 ? -17.281 0.61 4.746 1 98.31 41 ALA B N 1
ATOM 3667 C CA . ALA B 1 41 ? -17.453 0.443 6.188 1 98.31 41 ALA B CA 1
ATOM 3668 C C . ALA B 1 41 ? -16.125 0.569 6.926 1 98.31 41 ALA B C 1
ATOM 3670 O O . ALA B 1 41 ? -15.117 0.002 6.504 1 98.31 41 ALA B O 1
ATOM 3671 N N . HIS B 1 42 ? -16.125 1.334 8.008 1 98.19 42 HIS B N 1
ATOM 3672 C CA . HIS B 1 42 ? -14.945 1.56 8.836 1 98.19 42 HIS B CA 1
ATOM 3673 C C . HIS B 1 42 ? -15.305 1.522 10.32 1 98.19 42 HIS B C 1
ATOM 3675 O O . HIS B 1 42 ? -16.344 2.035 10.727 1 98.19 42 HIS B O 1
ATOM 3681 N N . GLN B 1 43 ? -14.492 0.823 11.094 1 97.62 43 GLN B N 1
ATOM 3682 C CA . GLN B 1 43 ? -14.578 0.896 12.547 1 97.62 43 GLN B CA 1
ATOM 3683 C C . GLN B 1 43 ? -13.43 1.719 13.125 1 97.62 43 GLN B C 1
ATOM 3685 O O . GLN B 1 43 ? -12.258 1.337 13 1 97.62 43 GLN B O 1
ATOM 3690 N N . SER B 1 44 ? -13.789 2.826 13.711 1 96.5 44 SER B N 1
ATOM 3691 C CA . SER B 1 44 ? -12.758 3.697 14.266 1 96.5 44 SER B CA 1
ATOM 3692 C C . SER B 1 44 ? -12.133 3.082 15.516 1 96.5 44 SER B C 1
ATOM 3694 O O . SER B 1 44 ? -12.656 2.111 16.062 1 96.5 44 SER B O 1
ATOM 3696 N N . GLU B 1 45 ? -11.016 3.631 15.945 1 95.12 45 GLU B N 1
ATOM 3697 C CA . GLU B 1 45 ? -10.234 3.092 17.062 1 95.12 45 GLU B CA 1
ATOM 3698 C C . GLU B 1 45 ? -11.016 3.148 18.359 1 95.12 45 GLU B C 1
ATOM 3700 O O . GLU B 1 45 ? -10.797 2.334 19.266 1 95.12 45 GLU B O 1
ATOM 3705 N N . ASP B 1 46 ? -11.953 4.027 18.438 1 93.69 46 ASP B N 1
ATOM 3706 C CA . ASP B 1 46 ? -12.766 4.172 19.641 1 93.69 46 ASP B CA 1
ATOM 3707 C C . ASP B 1 46 ? -13.977 3.24 19.609 1 93.69 46 ASP B C 1
ATOM 3709 O O . ASP B 1 46 ? -14.867 3.338 20.453 1 93.69 46 ASP B O 1
ATOM 3713 N N . GLY B 1 47 ? -14.133 2.455 18.609 1 95.44 47 GLY B N 1
ATOM 3714 C CA . GLY B 1 47 ? -15.109 1.375 18.578 1 95.44 47 GLY B CA 1
ATOM 3715 C C . GLY B 1 47 ? -16.391 1.738 17.844 1 95.44 47 GLY B C 1
ATOM 3716 O O . GLY B 1 47 ? -17.328 0.949 17.812 1 95.44 47 GLY B O 1
ATOM 3717 N N . HIS B 1 48 ? -16.453 2.914 17.25 1 97.19 48 HIS B N 1
ATOM 3718 C CA . HIS B 1 48 ? -17.656 3.328 16.547 1 97.19 48 HIS B CA 1
ATOM 3719 C C . HIS B 1 48 ? -17.625 2.896 15.078 1 97.19 48 HIS B C 1
ATOM 3721 O O . HIS B 1 48 ? -16.547 2.816 14.484 1 97.19 48 HIS B O 1
ATOM 3727 N N . SER B 1 49 ? -18.781 2.666 14.508 1 97.38 49 SER B N 1
ATOM 3728 C CA . SER B 1 49 ? -18.906 2.209 13.125 1 97.38 49 SER B CA 1
ATOM 3729 C C . SER B 1 49 ? -19.297 3.357 12.195 1 97.38 49 SER B C 1
ATOM 3731 O O . SER B 1 49 ? -20.156 4.18 12.547 1 97.38 49 SER B O 1
ATOM 3733 N N . TRP B 1 50 ? -18.672 3.424 11.117 1 98.12 50 TRP B N 1
ATOM 3734 C CA . TRP B 1 50 ? -18.891 4.445 10.094 1 98.12 50 TRP B CA 1
ATOM 3735 C C . TRP B 1 50 ? -19.219 3.805 8.75 1 98.12 50 TRP B C 1
ATOM 3737 O O . TRP B 1 50 ? -18.734 2.711 8.438 1 98.12 50 TRP B O 1
ATOM 3747 N N . GLU B 1 51 ? -20.047 4.508 7.961 1 98.25 51 GLU B N 1
ATOM 3748 C CA . GLU B 1 51 ? -20.359 3.975 6.637 1 98.25 51 GLU B CA 1
ATOM 3749 C C . GLU B 1 51 ? -20.531 5.098 5.617 1 98.25 51 GLU B C 1
ATOM 3751 O O . GLU B 1 51 ? -20.75 6.25 5.992 1 98.25 51 GLU B O 1
ATOM 3756 N N . ALA B 1 52 ? -20.312 4.844 4.414 1 98.69 52 ALA B N 1
ATOM 3757 C CA . ALA B 1 52 ? -20.641 5.625 3.225 1 98.69 52 ALA B CA 1
ATOM 3758 C C . ALA B 1 52 ? -21.094 4.719 2.086 1 98.69 52 ALA B C 1
ATOM 3760 O O . ALA B 1 52 ? -20.781 3.529 2.062 1 98.69 52 ALA B O 1
ATOM 3761 N N . PHE B 1 53 ? -21.938 5.172 1.233 1 98.75 53 PHE B N 1
ATOM 3762 C CA . PHE B 1 53 ? -22.359 4.359 0.103 1 98.75 53 PHE B CA 1
ATOM 3763 C C . PHE B 1 53 ? -22.812 5.238 -1.058 1 98.75 53 PHE B C 1
ATOM 3765 O O . PHE B 1 53 ? -23.109 6.422 -0.869 1 98.75 53 PHE B O 1
ATOM 3772 N N . ALA B 1 54 ? -22.812 4.734 -2.215 1 98.81 54 ALA B N 1
ATOM 3773 C CA . ALA B 1 54 ? -23.203 5.418 -3.445 1 98.81 54 ALA B CA 1
ATOM 3774 C C . ALA B 1 54 ? -23.875 4.449 -4.418 1 98.81 54 ALA B C 1
ATOM 3776 O O . ALA B 1 54 ? -23.609 3.246 -4.395 1 98.81 54 ALA B O 1
ATOM 3777 N N . HIS B 1 55 ? -24.766 4.98 -5.223 1 98.81 55 HIS B N 1
ATOM 3778 C CA . HIS B 1 55 ? -25.547 4.195 -6.168 1 98.81 55 HIS B CA 1
ATOM 3779 C C . HIS B 1 55 ? -25.031 4.367 -7.594 1 98.81 55 HIS B C 1
ATOM 3781 O O . HIS B 1 55 ? -24.781 5.492 -8.039 1 98.81 55 HIS B O 1
ATOM 3787 N N . TYR B 1 56 ? -24.859 3.242 -8.289 1 98.69 56 TYR B N 1
ATOM 3788 C CA . TYR B 1 56 ? -24.375 3.256 -9.664 1 98.69 56 TYR B CA 1
ATOM 3789 C C . TYR B 1 56 ? -25.219 2.334 -10.547 1 98.69 56 TYR B C 1
ATOM 3791 O O . TYR B 1 56 ? -25.875 1.422 -10.047 1 98.69 56 TYR B O 1
ATOM 3799 N N . ASN B 1 57 ? -25.219 2.658 -11.781 1 97.88 57 ASN B N 1
ATOM 3800 C CA . ASN B 1 57 ? -25.641 1.719 -12.812 1 97.88 57 ASN B CA 1
ATOM 3801 C C . ASN B 1 57 ? -24.453 1.135 -13.562 1 97.88 57 ASN B C 1
ATOM 3803 O O . ASN B 1 57 ? -23.594 1.874 -14.047 1 97.88 57 ASN B O 1
ATOM 3807 N N . ALA B 1 58 ? -24.438 -0.204 -13.641 1 97.12 58 ALA B N 1
ATOM 3808 C CA . ALA B 1 58 ? -23.375 -0.807 -14.453 1 97.12 58 ALA B CA 1
ATOM 3809 C C . ALA B 1 58 ? -23.5 -0.374 -15.914 1 97.12 58 ALA B C 1
ATOM 3811 O O . ALA B 1 58 ? -24.609 -0.275 -16.453 1 97.12 58 ALA B O 1
ATOM 3812 N N . ASN B 1 59 ? -22.406 -0.121 -16.531 1 96.62 59 ASN B N 1
ATOM 3813 C CA . ASN B 1 59 ? -22.438 0.288 -17.922 1 96.62 59 ASN B CA 1
ATOM 3814 C C . ASN B 1 59 ? -22.734 -0.892 -18.859 1 96.62 59 ASN B C 1
ATOM 3816 O O . ASN B 1 59 ? -23.141 -1.963 -18.391 1 96.62 59 ASN B O 1
ATOM 3820 N N . ALA B 1 60 ? -22.516 -0.683 -20.188 1 95.62 60 ALA B N 1
ATOM 3821 C CA . ALA B 1 60 ? -22.891 -1.678 -21.188 1 95.62 60 ALA B CA 1
ATOM 3822 C C . ALA B 1 60 ? -22.031 -2.936 -21.047 1 95.62 60 ALA B C 1
ATOM 3824 O O . ALA B 1 60 ? -22.469 -4.023 -21.453 1 95.62 60 ALA B O 1
ATOM 3825 N N . THR B 1 61 ? -20.891 -2.811 -20.469 1 93.5 61 THR B N 1
ATOM 3826 C CA . THR B 1 61 ? -20.016 -3.963 -20.312 1 93.5 61 THR B CA 1
ATOM 3827 C C . THR B 1 61 ? -20.141 -4.562 -18.906 1 93.5 61 THR B C 1
ATOM 3829 O O . THR B 1 61 ? -19.391 -5.469 -18.547 1 93.5 61 THR B O 1
ATOM 3832 N N . GLY B 1 62 ? -21.062 -3.996 -18.109 1 94.62 62 GLY B N 1
ATOM 3833 C CA . GLY B 1 62 ? -21.281 -4.52 -16.781 1 94.62 62 GLY B CA 1
ATOM 3834 C C . GLY B 1 62 ? -20.281 -4.012 -15.758 1 94.62 62 GLY B C 1
ATOM 3835 O O . GLY B 1 62 ? -20 -4.691 -14.766 1 94.62 62 GLY B O 1
ATOM 3836 N N . ALA B 1 63 ? -19.766 -2.848 -16 1 96.94 63 ALA B N 1
ATOM 3837 C CA . ALA B 1 63 ? -18.703 -2.332 -15.141 1 96.94 63 ALA B CA 1
ATOM 3838 C C . ALA B 1 63 ? -19.109 -1.007 -14.5 1 96.94 63 ALA B C 1
ATOM 3840 O O . ALA B 1 63 ? -20 -0.319 -15 1 96.94 63 ALA B O 1
ATOM 3841 N N . VAL B 1 64 ? -18.547 -0.72 -13.375 1 98.25 64 VAL B N 1
ATOM 3842 C CA . VAL B 1 64 ? -18.625 0.574 -12.703 1 98.25 64 VAL B CA 1
ATOM 3843 C C . VAL B 1 64 ? -17.234 1.036 -12.312 1 98.25 64 VAL B C 1
ATOM 3845 O O . VAL B 1 64 ? -16.469 0.276 -11.711 1 98.25 64 VAL B O 1
ATOM 3848 N N . ASN B 1 65 ? -16.844 2.139 -12.711 1 98.5 65 ASN B N 1
ATOM 3849 C CA . ASN B 1 65 ? -15.641 2.832 -12.25 1 98.5 65 ASN B CA 1
ATOM 3850 C C . ASN B 1 65 ? -15.992 4.02 -11.359 1 98.5 65 ASN B C 1
ATOM 3852 O O . ASN B 1 65 ? -16.406 5.07 -11.844 1 98.5 65 ASN B O 1
ATOM 3856 N N . VAL B 1 66 ? -15.742 3.914 -10.125 1 98.31 66 VAL B N 1
ATOM 3857 C CA . VAL B 1 66 ? -16.188 4.887 -9.133 1 98.31 66 VAL B CA 1
ATOM 3858 C C . VAL B 1 66 ? -15.516 6.23 -9.375 1 98.31 66 VAL B C 1
ATOM 3860 O O . VAL B 1 66 ? -16.062 7.281 -9.047 1 98.31 66 VAL B O 1
ATOM 3863 N N . ALA B 1 67 ? -14.328 6.242 -9.93 1 97.62 67 ALA B N 1
ATOM 3864 C CA . ALA B 1 67 ? -13.578 7.473 -10.164 1 97.62 67 ALA B CA 1
ATOM 3865 C C . ALA B 1 67 ? -14.102 8.211 -11.391 1 97.62 67 ALA B C 1
ATOM 3867 O O . ALA B 1 67 ? -13.805 9.398 -11.586 1 97.62 67 ALA B O 1
ATOM 3868 N N . LYS B 1 68 ? -14.891 7.551 -12.25 1 97.75 68 LYS B N 1
ATOM 3869 C CA . LYS B 1 68 ? -15.289 8.148 -13.523 1 97.75 68 LYS B CA 1
ATOM 3870 C C . LYS B 1 68 ? -16.812 8.234 -13.641 1 97.75 68 LYS B C 1
ATOM 3872 O O . LYS B 1 68 ? -17.344 9.148 -14.273 1 97.75 68 LYS B O 1
ATOM 3877 N N . ASP B 1 69 ? -17.484 7.25 -13.094 1 98 69 ASP B N 1
ATOM 3878 C CA . ASP B 1 69 ? -18.938 7.18 -13.219 1 98 69 ASP B CA 1
ATOM 3879 C C . ASP B 1 69 ? -19.625 8.016 -12.141 1 98 69 ASP B C 1
ATOM 3881 O O . ASP B 1 69 ? -19.172 8.039 -10.992 1 98 69 ASP B O 1
ATOM 3885 N N . PRO B 1 70 ? -20.688 8.672 -12.438 1 97.69 70 PRO B N 1
ATOM 3886 C CA . PRO B 1 70 ? -21.391 9.469 -11.438 1 97.69 70 PRO B CA 1
ATOM 3887 C C . PRO B 1 70 ? -22.266 8.625 -10.516 1 97.69 70 PRO B C 1
ATOM 3889 O O . PRO B 1 70 ? -23 7.746 -10.984 1 97.69 70 PRO B O 1
ATOM 3892 N N . SER B 1 71 ? -22.125 8.836 -9.273 1 97.88 71 SER B N 1
ATOM 3893 C CA . SER B 1 71 ? -23.078 8.273 -8.328 1 97.88 71 SER B CA 1
ATOM 3894 C C . SER B 1 71 ? -24.453 8.922 -8.484 1 97.88 71 SER B C 1
ATOM 3896 O O . SER B 1 71 ? -24.562 10.133 -8.641 1 97.88 71 SER B O 1
ATOM 3898 N N . LEU B 1 72 ? -25.469 8.172 -8.383 1 97.69 72 LEU B N 1
ATOM 3899 C CA . LEU B 1 72 ? -26.844 8.625 -8.555 1 97.69 72 LEU B CA 1
ATOM 3900 C C . LEU B 1 72 ? -27.484 8.938 -7.207 1 97.69 72 LEU B C 1
ATOM 3902 O O . LEU B 1 72 ? -28.641 9.383 -7.148 1 97.69 72 LEU B O 1
ATOM 3906 N N . GLY B 1 73 ? -26.766 8.688 -6.176 1 97.62 73 GLY B N 1
ATOM 3907 C CA . GLY B 1 73 ? -27.266 8.945 -4.832 1 97.62 73 GLY B CA 1
ATOM 3908 C C . GLY B 1 73 ? -26.453 8.242 -3.754 1 97.62 73 GLY B C 1
ATOM 3909 O O . GLY B 1 73 ? -25.406 7.66 -4.031 1 97.62 73 GLY B O 1
ATOM 3910 N N . GLY B 1 74 ? -26.984 8.336 -2.482 1 98.12 74 GLY B N 1
ATOM 3911 C CA . GLY B 1 74 ? -26.297 7.852 -1.295 1 98.12 74 GLY B CA 1
ATOM 3912 C C . GLY B 1 74 ? -25.75 8.969 -0.431 1 98.12 74 GLY B C 1
ATOM 3913 O O . GLY B 1 74 ? -26.406 9.992 -0.226 1 98.12 74 GLY B O 1
ATOM 3914 N N . THR B 1 75 ? -24.547 8.68 0.076 1 98.19 75 THR B N 1
ATOM 3915 C CA . THR B 1 75 ? -23.953 9.688 0.943 1 98.19 75 THR B CA 1
ATOM 3916 C C . THR B 1 75 ? -23.344 10.812 0.117 1 98.19 75 THR B C 1
ATOM 3918 O O . THR B 1 75 ? -22.984 11.867 0.656 1 98.19 75 THR B O 1
ATOM 3921 N N . TYR B 1 76 ? -23.172 10.57 -1.155 1 97.75 76 TYR B N 1
ATOM 3922 C CA . TYR B 1 76 ? -22.75 11.602 -2.092 1 97.75 76 TYR B CA 1
ATOM 3923 C C . TYR B 1 76 ? -23.312 11.344 -3.484 1 97.75 76 TYR B C 1
ATOM 3925 O O . TYR B 1 76 ? -23.844 10.258 -3.756 1 97.75 76 TYR B O 1
ATOM 3933 N N . SER B 1 77 ? -23.219 12.352 -4.379 1 97.69 77 SER B N 1
ATOM 3934 C CA . SER B 1 77 ? -23.609 12.242 -5.781 1 97.69 77 SER B CA 1
ATOM 3935 C C . SER B 1 77 ? -22.562 12.859 -6.695 1 97.69 77 SER B C 1
ATOM 3937 O O . SER B 1 77 ? -21.719 13.648 -6.25 1 97.69 77 SER B O 1
ATOM 3939 N N . GLY B 1 78 ? -22.594 12.445 -7.957 1 97.5 78 GLY B N 1
ATOM 3940 C CA . GLY B 1 78 ? -21.641 12.969 -8.93 1 97.5 78 GLY B CA 1
ATOM 3941 C C . GLY B 1 78 ? -20.391 12.125 -9.062 1 97.5 78 GLY B C 1
ATOM 3942 O O . GLY B 1 78 ? -20.344 10.984 -8.594 1 97.5 78 GLY B O 1
ATOM 3943 N N . VAL B 1 79 ? -19.484 12.602 -9.82 1 97.94 79 VAL B N 1
ATOM 3944 C CA . VAL B 1 79 ? -18.219 11.898 -10.016 1 97.94 79 VAL B CA 1
ATOM 3945 C C . VAL B 1 79 ? -17.234 12.289 -8.914 1 97.94 79 VAL B C 1
ATOM 3947 O O . VAL B 1 79 ? -16.625 13.367 -8.961 1 97.94 79 VAL B O 1
ATOM 3950 N N . GLU B 1 80 ? -17.125 11.484 -7.922 1 97.25 80 GLU B N 1
ATOM 3951 C CA . GLU B 1 80 ? -16.297 11.719 -6.746 1 97.25 80 GLU B CA 1
ATOM 3952 C C . GLU B 1 80 ? -15.43 10.5 -6.426 1 97.25 80 GLU B C 1
ATOM 3954 O O . GLU B 1 80 ? -15.828 9.641 -5.637 1 97.25 80 GLU B O 1
ATOM 3959 N N . PRO B 1 81 ? -14.219 10.516 -6.922 1 96.5 81 PRO B N 1
ATOM 3960 C CA . PRO B 1 81 ? -13.375 9.32 -6.801 1 96.5 81 PRO B CA 1
ATOM 3961 C C . PRO B 1 81 ? -13.195 8.867 -5.355 1 96.5 81 PRO B C 1
ATOM 3963 O O . PRO B 1 81 ? -13.062 7.672 -5.09 1 96.5 81 PRO B O 1
ATOM 3966 N N . MET B 1 82 ? -13.172 9.828 -4.414 1 98.31 82 MET B N 1
ATOM 3967 C CA . MET B 1 82 ? -12.891 9.469 -3.027 1 98.31 82 MET B CA 1
ATOM 3968 C C . MET B 1 82 ? -14.109 9.711 -2.143 1 98.31 82 MET B C 1
ATOM 3970 O O . MET B 1 82 ? -13.984 9.844 -0.925 1 98.31 82 MET B O 1
ATOM 3974 N N . GLY B 1 83 ? -15.258 9.734 -2.756 1 98.5 83 GLY B N 1
ATOM 3975 C CA . GLY B 1 83 ? -16.484 10.016 -2.031 1 98.5 83 GLY B CA 1
ATOM 3976 C C . GLY B 1 83 ? -16.781 9 -0.941 1 98.5 83 GLY B C 1
ATOM 3977 O O . GLY B 1 83 ? -17.359 9.336 0.089 1 98.5 83 GLY B O 1
ATOM 3978 N N . LEU B 1 84 ? -16.344 7.762 -1.129 1 98.69 84 LEU B N 1
ATOM 3979 C CA . LEU B 1 84 ? -16.594 6.684 -0.182 1 98.69 84 LEU B CA 1
ATOM 3980 C C . LEU B 1 84 ? -15.828 6.906 1.118 1 98.69 84 LEU B C 1
ATOM 3982 O O . LEU B 1 84 ? -16.125 6.273 2.135 1 98.69 84 LEU B O 1
ATOM 3986 N N . LEU B 1 85 ? -14.828 7.781 1.106 1 98.56 85 LEU B N 1
ATOM 3987 C CA . LEU B 1 85 ? -14.047 8.047 2.309 1 98.56 85 LEU B CA 1
ATOM 3988 C C . LEU B 1 85 ? -14.492 9.344 2.975 1 98.56 85 LEU B C 1
ATOM 3990 O O . LEU B 1 85 ? -14.852 9.344 4.152 1 98.56 85 LEU B O 1
ATOM 3994 N N . TRP B 1 86 ? -14.555 10.438 2.209 1 98.12 86 TRP B N 1
ATOM 3995 C CA . TRP B 1 86 ? -14.82 11.719 2.848 1 98.12 86 TRP B CA 1
ATOM 3996 C C . TRP B 1 86 ? -16.297 11.836 3.244 1 98.12 86 TRP B C 1
ATOM 3998 O O . TRP B 1 86 ? -16.672 12.727 4.012 1 98.12 86 TRP B O 1
ATOM 4008 N N . SER B 1 87 ? -17.172 10.898 2.742 1 98.5 87 SER B N 1
ATOM 4009 C CA . SER B 1 87 ? -18.578 10.977 3.1 1 98.5 87 SER B CA 1
ATOM 4010 C C . SER B 1 87 ? -18.938 9.953 4.18 1 98.5 87 SER B C 1
ATOM 4012 O O . SER B 1 87 ? -20.109 9.727 4.461 1 98.5 87 SER B O 1
ATOM 4014 N N . LEU B 1 88 ? -17.969 9.297 4.742 1 98.5 88 LEU B N 1
ATOM 4015 C CA . LEU B 1 88 ? -18.219 8.414 5.875 1 98.5 88 LEU B CA 1
ATOM 4016 C C . LEU B 1 88 ? -18.984 9.141 6.969 1 98.5 88 LEU B C 1
ATOM 4018 O O . LEU B 1 88 ? -18.656 10.281 7.312 1 98.5 88 LEU B O 1
ATOM 4022 N N . ARG B 1 89 ? -19.938 8.523 7.484 1 97.69 89 ARG B N 1
ATOM 4023 C CA . ARG B 1 89 ? -20.75 9.039 8.586 1 97.69 89 ARG B CA 1
ATOM 4024 C C . ARG B 1 89 ? -21.031 7.945 9.609 1 97.69 89 ARG B C 1
ATOM 4026 O O . ARG B 1 89 ? -20.938 6.754 9.297 1 97.69 89 ARG B O 1
ATOM 4033 N N . PRO B 1 90 ? -21.312 8.359 10.836 1 97.25 90 PRO B N 1
ATOM 4034 C CA . PRO B 1 90 ? -21.703 7.332 11.805 1 97.25 90 PRO B CA 1
ATOM 4035 C C . PRO B 1 90 ? -22.922 6.531 11.352 1 97.25 90 PRO B C 1
ATOM 4037 O O . PRO B 1 90 ? -23.859 7.094 10.766 1 97.25 90 PRO B O 1
ATOM 4040 N N . VAL B 1 91 ? -22.891 5.254 11.594 1 96.69 91 VAL B N 1
ATOM 4041 C CA . VAL B 1 91 ? -24.031 4.43 11.219 1 96.69 91 VAL B CA 1
ATOM 4042 C C . VAL B 1 91 ? -25.266 4.875 12 1 96.69 91 VAL B C 1
ATOM 4044 O O . VAL B 1 91 ? -25.156 5.469 13.07 1 96.69 91 VAL B O 1
ATOM 4047 N N . PRO B 1 92 ? -26.469 4.586 11.469 1 93.94 92 PRO B N 1
ATOM 4048 C CA . PRO B 1 92 ? -27.688 4.945 12.195 1 93.94 92 PRO B CA 1
ATOM 4049 C C . PRO B 1 92 ? -27.719 4.371 13.609 1 93.94 92 PRO B C 1
ATOM 4051 O O . PRO B 1 92 ? -27.328 3.223 13.82 1 93.94 92 PRO B O 1
ATOM 4054 N N . GLY B 1 93 ? -28.125 5.172 14.531 1 93.38 93 GLY B N 1
ATOM 4055 C CA . GLY B 1 93 ? -28.219 4.738 15.914 1 93.38 93 GLY B CA 1
ATOM 4056 C C . GLY B 1 93 ? -26.984 5.105 16.734 1 93.38 93 GLY B C 1
ATOM 4057 O O . GLY B 1 93 ? -26.984 4.949 17.953 1 93.38 93 GLY B O 1
ATOM 4058 N N . SER B 1 94 ? -26 5.641 16.125 1 95.31 94 SER B N 1
ATOM 4059 C CA . SER B 1 94 ? -24.797 6.062 16.828 1 95.31 94 SER B CA 1
ATOM 4060 C C . SER B 1 94 ? -25.062 7.297 17.688 1 95.31 94 SER B C 1
ATOM 4062 O O . SER B 1 94 ? -26.016 8.047 17.438 1 95.31 94 SER B O 1
ATOM 4064 N N . ILE B 1 95 ? -24.219 7.477 18.656 1 94.38 95 ILE B N 1
ATOM 4065 C CA . ILE B 1 95 ? -24.328 8.68 19.484 1 94.38 95 ILE B CA 1
ATOM 4066 C C . ILE B 1 95 ? -23.984 9.906 18.641 1 94.38 95 ILE B C 1
ATOM 4068 O O . ILE B 1 95 ? -23.141 9.836 17.734 1 94.38 95 ILE B O 1
ATOM 4072 N N . PRO B 1 96 ? -24.594 10.984 18.938 1 93.31 96 PRO B N 1
ATOM 4073 C CA . PRO B 1 96 ? -24.328 12.195 18.141 1 93.31 96 PRO B CA 1
ATOM 4074 C C . PRO B 1 96 ? -22.953 12.781 18.422 1 93.31 96 PRO B C 1
ATOM 4076 O O . PRO B 1 96 ? -22.391 12.57 19.516 1 93.31 96 PRO B O 1
ATOM 4079 N N . GLY B 1 97 ? -22.469 13.5 17.469 1 95.5 97 GLY B N 1
ATOM 4080 C CA . GLY B 1 97 ? -21.297 14.336 17.672 1 95.5 97 GLY B CA 1
ATOM 4081 C C . GLY B 1 97 ? -19.984 13.578 17.547 1 95.5 97 GLY B C 1
ATOM 4082 O O . GLY B 1 97 ? -18.984 13.977 18.141 1 95.5 97 GLY B O 1
ATOM 4083 N N . LEU B 1 98 ? -20 12.484 16.812 1 95.69 98 LEU B N 1
ATOM 4084 C CA . LEU B 1 98 ? -18.781 11.711 16.609 1 95.69 98 LEU B CA 1
ATOM 4085 C C . LEU B 1 98 ? -17.906 12.359 15.539 1 95.69 98 LEU B C 1
ATOM 4087 O O . LEU B 1 98 ? -18.422 13.008 14.625 1 95.69 98 LEU B O 1
ATOM 4091 N N . ARG B 1 99 ? -16.578 12.227 15.711 1 94.69 99 ARG B N 1
ATOM 4092 C CA . ARG B 1 99 ? -15.578 12.672 14.75 1 94.69 99 ARG B CA 1
ATOM 4093 C C . ARG B 1 99 ? -14.477 11.633 14.586 1 94.69 99 ARG B C 1
ATOM 4095 O O . ARG B 1 99 ? -13.969 11.102 15.578 1 94.69 99 ARG B O 1
ATOM 4102 N N . VAL B 1 100 ? -14.172 11.367 13.375 1 91.75 100 VAL B N 1
ATOM 4103 C CA . VAL B 1 100 ? -13.094 10.414 13.117 1 91.75 100 VAL B CA 1
ATOM 4104 C C . VAL B 1 100 ? -11.742 11.094 13.32 1 91.75 100 VAL B C 1
ATOM 4106 O O . VAL B 1 100 ? -11.438 12.094 12.672 1 91.75 100 VAL B O 1
ATOM 4109 N N . ARG B 1 101 ? -10.914 10.602 14.195 1 89 101 ARG B N 1
ATOM 4110 C CA . ARG B 1 101 ? -9.539 11.055 14.406 1 89 101 ARG B CA 1
ATOM 4111 C C . ARG B 1 101 ? -8.602 9.867 14.602 1 89 101 ARG B C 1
ATOM 4113 O O . ARG B 1 101 ? -8.898 8.953 15.383 1 89 101 ARG B O 1
ATOM 4120 N N . LYS B 1 102 ? -7.574 9.922 13.898 1 93.81 102 LYS B N 1
ATOM 4121 C CA . LYS B 1 102 ? -6.582 8.859 14.023 1 93.81 102 LYS B CA 1
ATOM 4122 C C . LYS B 1 102 ? -5.719 9.062 15.266 1 93.81 102 LYS B C 1
ATOM 4124 O O . LYS B 1 102 ? -5.227 10.164 15.516 1 93.81 102 LYS B O 1
ATOM 4129 N N . THR B 1 103 ? -5.516 8.016 16.062 1 94.25 103 THR B N 1
ATOM 4130 C CA . THR B 1 103 ? -4.707 8.109 17.266 1 94.25 103 THR B CA 1
ATOM 4131 C C . THR B 1 103 ? -3.391 7.352 17.094 1 94.25 103 THR B C 1
ATOM 4133 O O . THR B 1 103 ? -2.312 7.93 17.234 1 94.25 103 THR B O 1
ATOM 4136 N N . ASP B 1 104 ? -3.467 6.105 16.75 1 97.06 104 ASP B N 1
ATOM 4137 C CA . ASP B 1 104 ? -2.266 5.301 16.531 1 97.06 104 ASP B CA 1
ATOM 4138 C C . ASP B 1 104 ? -1.827 5.348 15.07 1 97.06 104 ASP B C 1
ATOM 4140 O O . ASP B 1 104 ? -2.328 4.582 14.242 1 97.06 104 ASP B O 1
ATOM 4144 N N . VAL B 1 105 ? -0.805 6.137 14.82 1 97.75 105 VAL B N 1
ATOM 4145 C CA . VAL B 1 105 ? -0.389 6.359 13.438 1 97.75 105 VAL B CA 1
ATOM 4146 C C . VAL B 1 105 ? 0.426 5.164 12.945 1 97.75 105 VAL B C 1
ATOM 4148 O O . VAL B 1 105 ? 0.753 5.074 11.766 1 97.75 105 VAL B O 1
ATOM 4151 N N . GLN B 1 106 ? 0.747 4.191 13.781 1 97.44 106 GLN B N 1
ATOM 4152 C CA . GLN B 1 106 ? 1.542 3.031 13.398 1 97.44 106 GLN B CA 1
ATOM 4153 C C . GLN B 1 106 ? 0.66 1.925 12.828 1 97.44 106 GLN B C 1
ATOM 4155 O O . GLN B 1 106 ? 1.163 0.896 12.375 1 97.44 106 GLN B O 1
ATOM 4160 N N . THR B 1 107 ? -0.614 2.076 12.891 1 97.44 107 THR B N 1
ATOM 4161 C CA . THR B 1 107 ? -1.571 1.167 12.266 1 97.44 107 THR B CA 1
ATOM 4162 C C . THR B 1 107 ? -2.402 1.896 11.211 1 97.44 107 THR B C 1
ATOM 4164 O O . THR B 1 107 ? -2.568 3.117 11.281 1 97.44 107 THR B O 1
ATOM 4167 N N . PRO B 1 108 ? -2.896 1.207 10.25 1 97.75 108 PRO B N 1
ATOM 4168 C CA . PRO B 1 108 ? -3.684 1.868 9.211 1 97.75 108 PRO B CA 1
ATOM 4169 C C . PRO B 1 108 ? -5.152 2.039 9.602 1 97.75 108 PRO B C 1
ATOM 4171 O O . PRO B 1 108 ? -5.621 1.405 10.547 1 97.75 108 PRO B O 1
ATOM 4174 N N . MET B 1 109 ? -5.797 2.973 8.961 1 97.88 109 MET B N 1
ATOM 4175 C CA . MET B 1 109 ? -7.25 2.934 8.859 1 97.88 109 MET B CA 1
ATOM 4176 C C . MET B 1 109 ? -7.703 1.815 7.926 1 97.88 109 MET B C 1
ATOM 4178 O O . MET B 1 109 ? -7.27 1.75 6.773 1 97.88 109 MET B O 1
ATOM 4182 N N . VAL B 1 110 ? -8.523 0.911 8.422 1 98.38 110 VAL B N 1
ATOM 4183 C CA . VAL B 1 110 ? -9 -0.221 7.637 1 98.38 110 VAL B CA 1
ATOM 4184 C C . VAL B 1 110 ? -10.43 0.04 7.172 1 98.38 110 VAL B C 1
ATOM 4186 O O . VAL B 1 110 ? -11.305 0.343 7.984 1 98.38 110 VAL B O 1
ATOM 4189 N N . VAL B 1 111 ? -10.68 -0.044 5.895 1 98.56 111 VAL B N 1
ATOM 4190 C CA . VAL B 1 111 ? -11.992 0.184 5.312 1 98.56 111 VAL B CA 1
ATOM 4191 C C . VAL B 1 111 ? -12.398 -1.02 4.465 1 98.56 111 VAL B C 1
ATOM 4193 O O . VAL B 1 111 ? -11.633 -1.472 3.609 1 98.56 111 VAL B O 1
ATOM 4196 N N . THR B 1 112 ? -13.523 -1.554 4.703 1 98.44 112 THR B N 1
ATOM 4197 C CA . THR B 1 112 ? -14.086 -2.602 3.857 1 98.44 112 THR B CA 1
ATOM 4198 C C . THR B 1 112 ? -14.984 -2.002 2.779 1 98.44 112 THR B C 1
ATOM 4200 O O . THR B 1 112 ? -15.945 -1.296 3.088 1 98.44 112 THR B O 1
ATOM 4203 N N . ILE B 1 113 ? -14.68 -2.236 1.546 1 98.69 113 ILE B N 1
ATOM 4204 C CA . ILE B 1 113 ? -15.5 -1.811 0.417 1 98.69 113 ILE B CA 1
ATOM 4205 C C . ILE B 1 113 ? -16.281 -2.998 -0.124 1 98.69 113 ILE B C 1
ATOM 4207 O O . ILE B 1 113 ? -15.719 -4.055 -0.414 1 98.69 113 ILE B O 1
ATOM 4211 N N . SER B 1 114 ? -17.562 -2.824 -0.245 1 98.25 114 SER B N 1
ATOM 4212 C CA . SER B 1 114 ? -18.453 -3.891 -0.704 1 98.25 114 SER B CA 1
ATOM 4213 C C . SER B 1 114 ? -19.375 -3.402 -1.816 1 98.25 114 SER B C 1
ATOM 4215 O O . SER B 1 114 ? -19.625 -2.203 -1.94 1 98.25 114 SER B O 1
ATOM 4217 N N . VAL B 1 115 ? -19.828 -4.309 -2.621 1 97.62 115 VAL B N 1
ATOM 4218 C CA . VAL B 1 115 ? -20.812 -4.02 -3.658 1 97.62 115 VAL B CA 1
ATOM 4219 C C . VAL B 1 115 ? -22.062 -4.859 -3.426 1 97.62 115 VAL B C 1
ATOM 4221 O O . VAL B 1 115 ? -21.969 -6.059 -3.158 1 97.62 115 VAL B O 1
ATOM 4224 N N . TYR B 1 116 ? -23.203 -4.234 -3.465 1 97.25 116 TYR B N 1
ATOM 4225 C CA . TYR B 1 116 ? -24.5 -4.867 -3.303 1 97.25 116 TYR B CA 1
ATOM 4226 C C . TYR B 1 116 ? -25.359 -4.703 -4.559 1 97.25 116 TYR B C 1
ATOM 4228 O O . TYR B 1 116 ? -25.172 -3.742 -5.312 1 97.25 116 TYR B O 1
ATOM 4236 N N . GLN B 1 117 ? -26.234 -5.652 -4.746 1 95 117 GLN B N 1
ATOM 4237 C CA . GLN B 1 117 ? -27.234 -5.516 -5.801 1 95 117 GLN B CA 1
ATOM 4238 C C . GLN B 1 117 ? -28.328 -4.539 -5.395 1 95 117 GLN B C 1
ATOM 4240 O O . GLN B 1 117 ? -28.781 -4.551 -4.25 1 95 117 GLN B O 1
ATOM 4245 N N . GLY B 1 118 ? -28.672 -3.688 -6.348 1 96.38 118 GLY B N 1
ATOM 4246 C CA . GLY B 1 118 ? -29.75 -2.752 -6.098 1 96.38 118 GLY B CA 1
ATOM 4247 C C . GLY B 1 118 ? -29.281 -1.466 -5.438 1 96.38 118 GLY B C 1
ATOM 4248 O O . GLY B 1 118 ? -28.094 -1.298 -5.16 1 96.38 118 GLY B O 1
ATOM 4249 N N . GLN B 1 119 ? -30.172 -0.574 -5.324 1 97.12 119 GLN B N 1
ATOM 4250 C CA . GLN B 1 119 ? -29.891 0.698 -4.668 1 97.12 119 GLN B CA 1
ATOM 4251 C C . GLN B 1 119 ? -30.328 0.671 -3.207 1 97.12 119 GLN B C 1
ATOM 4253 O O . GLN B 1 119 ? -31.438 1.121 -2.875 1 97.12 119 GLN B O 1
ATOM 4258 N N . LEU B 1 120 ? -29.453 0.209 -2.408 1 97.06 120 LEU B N 1
ATOM 4259 C CA . LEU B 1 120 ? -29.719 0.09 -0.979 1 97.06 120 LEU B CA 1
ATOM 4260 C C . LEU B 1 120 ? -29.422 1.4 -0.26 1 97.06 120 LEU B C 1
ATOM 4262 O O . LEU B 1 120 ? -28.5 2.133 -0.653 1 97.06 120 LEU B O 1
ATOM 4266 N N . THR B 1 121 ? -30.188 1.679 0.775 1 96.12 121 THR B N 1
ATOM 4267 C CA . THR B 1 121 ? -29.938 2.885 1.556 1 96.12 121 THR B CA 1
ATOM 4268 C C . THR B 1 121 ? -29.719 2.543 3.025 1 96.12 121 THR B C 1
ATOM 4270 O O . THR B 1 121 ? -29.281 3.387 3.805 1 96.12 121 THR B O 1
ATOM 4273 N N . GLU B 1 122 ? -30.094 1.285 3.428 1 93.81 122 GLU B N 1
ATOM 4274 C CA . GLU B 1 122 ? -29.938 0.816 4.801 1 93.81 122 GLU B CA 1
ATOM 4275 C C . GLU B 1 122 ? -29.875 -0.708 4.859 1 93.81 122 GLU B C 1
ATOM 4277 O O . GLU B 1 122 ? -30 -1.38 3.834 1 93.81 122 GLU B O 1
ATOM 4282 N N . GLY B 1 123 ? -29.516 -1.231 5.996 1 93.25 123 GLY B N 1
ATOM 4283 C CA . GLY B 1 123 ? -29.578 -2.666 6.223 1 93.25 123 GLY B CA 1
ATOM 4284 C C . GLY B 1 123 ? -28.406 -3.414 5.613 1 93.25 123 GLY B C 1
ATOM 4285 O O . GLY B 1 123 ? -28.531 -4.578 5.223 1 93.25 123 GLY B O 1
ATOM 4286 N N . PHE B 1 124 ? -27.297 -2.758 5.449 1 93.81 124 PHE B N 1
ATOM 4287 C CA . PHE B 1 124 ? -26.141 -3.363 4.801 1 93.81 124 PHE B CA 1
ATOM 4288 C C . PHE B 1 124 ? -25.641 -4.562 5.598 1 93.81 124 PHE B C 1
ATOM 4290 O O . PHE B 1 124 ? -25.141 -5.531 5.023 1 93.81 124 PHE B O 1
ATOM 4297 N N . VAL B 1 125 ? -25.781 -4.539 6.91 1 88.5 125 VAL B N 1
ATOM 4298 C CA . VAL B 1 125 ? -25.281 -5.59 7.789 1 88.5 125 VAL B CA 1
ATOM 4299 C C . VAL B 1 125 ? -26.062 -6.879 7.559 1 88.5 125 VAL B C 1
ATOM 4301 O O . VAL B 1 125 ? -25.547 -7.977 7.758 1 88.5 125 VAL B O 1
ATOM 4304 N N . ASP B 1 126 ? -27.281 -6.746 7.117 1 91.69 126 ASP B N 1
ATOM 4305 C CA . ASP B 1 126 ? -28.172 -7.891 6.945 1 91.69 126 ASP B CA 1
ATOM 4306 C C . ASP B 1 126 ? -28.094 -8.438 5.523 1 91.69 126 ASP B C 1
ATOM 4308 O O . ASP B 1 126 ? -28.734 -9.445 5.203 1 91.69 126 ASP B O 1
ATOM 4312 N N . GLU B 1 127 ? -27.406 -7.777 4.703 1 93.5 127 GLU B N 1
ATOM 4313 C CA . GLU B 1 127 ? -27.312 -8.172 3.301 1 93.5 127 GLU B CA 1
ATOM 4314 C C . GLU B 1 127 ? -25.953 -8.812 2.998 1 93.5 127 GLU B C 1
ATOM 4316 O O . GLU B 1 127 ? -24.938 -8.406 3.547 1 93.5 127 GLU B O 1
ATOM 4321 N N . VAL B 1 128 ? -26.031 -9.805 2.164 1 92.38 128 VAL B N 1
ATOM 4322 C CA . VAL B 1 128 ? -24.781 -10.422 1.707 1 92.38 128 VAL B CA 1
ATOM 4323 C C . VAL B 1 128 ? -24.266 -9.688 0.47 1 92.38 128 VAL B C 1
ATOM 4325 O O . VAL B 1 128 ? -24.953 -9.617 -0.549 1 92.38 128 VAL B O 1
ATOM 4328 N N . PRO B 1 129 ? -23.141 -9.086 0.544 1 95.94 129 PRO B N 1
ATOM 4329 C CA . PRO B 1 129 ? -22.609 -8.391 -0.632 1 95.94 129 PRO B CA 1
ATOM 4330 C C . PRO B 1 129 ? -22.25 -9.344 -1.771 1 95.94 129 PRO B C 1
ATOM 4332 O O . PRO B 1 129 ? -22.047 -10.539 -1.539 1 95.94 129 PRO B O 1
ATOM 4335 N N . LEU B 1 130 ? -22.219 -8.781 -2.979 1 93.81 130 LEU B N 1
ATOM 4336 C CA . LEU B 1 130 ? -21.766 -9.531 -4.145 1 93.81 130 LEU B CA 1
ATOM 4337 C C . LEU B 1 130 ? -20.266 -9.797 -4.07 1 93.81 130 LEU B C 1
ATOM 4339 O O . LEU B 1 130 ? -19.797 -10.867 -4.469 1 93.81 130 LEU B O 1
ATOM 4343 N N . ALA B 1 131 ? -19.531 -8.828 -3.639 1 94 131 ALA B N 1
ATOM 4344 C CA . ALA B 1 131 ? -18.078 -8.891 -3.457 1 94 131 ALA B CA 1
ATOM 4345 C C . ALA B 1 131 ? -17.609 -7.879 -2.416 1 94 131 ALA B C 1
ATOM 4347 O O . ALA B 1 131 ? -18.297 -6.883 -2.16 1 94 131 ALA B O 1
ATOM 4348 N N . SER B 1 132 ? -16.5 -8.125 -1.784 1 96.81 132 SER B N 1
ATOM 4349 C CA . SER B 1 132 ? -15.906 -7.211 -0.819 1 96.81 132 SER B CA 1
ATOM 4350 C C . SER B 1 132 ? -14.383 -7.234 -0.908 1 96.81 132 SER B C 1
ATOM 4352 O O . SER B 1 132 ? -13.789 -8.266 -1.238 1 96.81 132 SER B O 1
ATOM 4354 N N . VAL B 1 133 ? -13.789 -6.125 -0.661 1 97.19 133 VAL B N 1
ATOM 4355 C CA . VAL B 1 133 ? -12.344 -5.996 -0.521 1 97.19 133 VAL B CA 1
ATOM 4356 C C . VAL B 1 133 ? -12.016 -5.145 0.706 1 97.19 133 VAL B C 1
ATOM 4358 O O . VAL B 1 133 ? -12.859 -4.395 1.191 1 97.19 133 VAL B O 1
ATOM 4361 N N . VAL B 1 134 ? -10.844 -5.32 1.262 1 98.44 134 VAL B N 1
ATOM 4362 C CA . VAL B 1 134 ? -10.367 -4.527 2.389 1 98.44 134 VAL B CA 1
ATOM 4363 C C . VAL B 1 134 ? -9.234 -3.611 1.935 1 98.44 134 VAL B C 1
ATOM 4365 O O . VAL B 1 134 ? -8.344 -4.039 1.199 1 98.44 134 VAL B O 1
ATOM 4368 N N . VAL B 1 135 ? -9.281 -2.385 2.309 1 98.06 135 VAL B N 1
ATOM 4369 C CA . VAL B 1 135 ? -8.234 -1.429 1.954 1 98.06 135 VAL B CA 1
ATOM 4370 C C . VAL B 1 135 ? -7.633 -0.827 3.223 1 98.06 135 VAL B C 1
ATOM 4372 O O . VAL B 1 135 ? -8.32 -0.687 4.238 1 98.06 135 VAL B O 1
ATOM 4375 N N . GLU B 1 136 ? -6.336 -0.514 3.148 1 98.44 136 GLU B N 1
ATOM 4376 C CA . GLU B 1 136 ? -5.617 0.129 4.246 1 98.44 136 GLU B CA 1
ATOM 4377 C C . GLU B 1 136 ? -5.172 1.537 3.863 1 98.44 136 GLU B C 1
ATOM 4379 O O . GLU B 1 136 ? -4.586 1.741 2.797 1 98.44 136 GLU B O 1
ATOM 4384 N N . ARG B 1 137 ? -5.438 2.51 4.703 1 98.06 137 ARG B N 1
ATOM 4385 C CA . ARG B 1 137 ? -4.953 3.883 4.578 1 98.06 137 ARG B CA 1
ATOM 4386 C C . ARG B 1 137 ? -4 4.234 5.711 1 98.06 137 ARG B C 1
ATOM 4388 O O . ARG B 1 137 ? -4.367 4.156 6.887 1 98.06 137 ARG B O 1
ATOM 4395 N N . TRP B 1 138 ? -2.834 4.633 5.379 1 98.19 138 TRP B N 1
ATOM 4396 C CA . TRP B 1 138 ? -1.764 4.844 6.348 1 98.19 138 TRP B CA 1
ATOM 4397 C C . TRP B 1 138 ? -1.42 6.324 6.469 1 98.19 138 TRP B C 1
ATOM 4399 O O . TRP B 1 138 ? -1.393 7.043 5.469 1 98.19 138 TRP B O 1
ATOM 4409 N N . TYR B 1 139 ? -1.115 6.711 7.668 1 98.06 139 TYR B N 1
ATOM 4410 C CA . TYR B 1 139 ? -0.585 8.055 7.867 1 98.06 139 TYR B CA 1
ATOM 4411 C C . TYR B 1 139 ? 0.938 8.055 7.816 1 98.06 139 TYR B C 1
ATOM 4413 O O . TYR B 1 139 ? 1.558 9.102 7.594 1 98.06 139 TYR B O 1
ATOM 4421 N N . MET B 1 140 ? 1.523 6.93 8.039 1 97.88 140 MET B N 1
ATOM 4422 C CA . MET B 1 140 ? 2.975 6.781 8.086 1 97.88 140 MET B CA 1
ATOM 4423 C C . MET B 1 140 ? 3.469 5.902 6.945 1 97.88 140 MET B C 1
ATOM 4425 O O . MET B 1 140 ? 3.055 4.746 6.82 1 97.88 140 MET B O 1
ATOM 4429 N N . ALA B 1 141 ? 4.32 6.422 6.125 1 97.75 141 ALA B N 1
ATOM 4430 C CA . ALA B 1 141 ? 4.938 5.645 5.055 1 97.75 141 ALA B CA 1
ATOM 4431 C C . ALA B 1 141 ? 5.973 4.672 5.609 1 97.75 141 ALA B C 1
ATOM 4433 O O . ALA B 1 141 ? 6.484 4.859 6.715 1 97.75 141 ALA B O 1
ATOM 4434 N N . PRO B 1 142 ? 6.328 3.619 4.773 1 97.69 142 PRO B N 1
ATOM 4435 C CA . PRO B 1 142 ? 7.418 2.742 5.211 1 97.69 142 PRO B CA 1
ATOM 4436 C C . PRO B 1 142 ? 8.727 3.496 5.449 1 97.69 142 PRO B C 1
ATOM 4438 O O . PRO B 1 142 ? 9.078 4.387 4.668 1 97.69 142 PRO B O 1
ATOM 4441 N N . GLY B 1 143 ? 9.367 3.191 6.566 1 97.69 143 GLY B N 1
ATOM 4442 C CA . GLY B 1 143 ? 10.68 3.762 6.832 1 97.69 143 GLY B CA 1
ATOM 4443 C C . GLY B 1 143 ? 10.625 5.016 7.684 1 97.69 143 GLY B C 1
ATOM 4444 O O . GLY B 1 143 ? 11.641 5.445 8.234 1 97.69 143 GLY B O 1
ATOM 4445 N N . VAL B 1 144 ? 9.453 5.66 7.77 1 98.5 144 VAL B N 1
ATOM 4446 C CA . VAL B 1 144 ? 9.32 6.801 8.664 1 98.5 144 VAL B CA 1
ATOM 4447 C C . VAL B 1 144 ? 9.523 6.352 10.109 1 98.5 144 VAL B C 1
ATOM 4449 O O . VAL B 1 144 ? 9.008 5.309 10.523 1 98.5 144 VAL B O 1
ATOM 4452 N N . ARG B 1 145 ? 10.312 7.102 10.867 1 98.38 145 ARG B N 1
ATOM 4453 C CA . ARG B 1 145 ? 10.602 6.762 12.258 1 98.38 145 ARG B CA 1
ATOM 4454 C C . ARG B 1 145 ? 9.812 7.652 13.211 1 98.38 145 ARG B C 1
ATOM 4456 O O . ARG B 1 145 ? 9.688 8.859 12.984 1 98.38 145 ARG B O 1
ATOM 4463 N N . ARG B 1 146 ? 9.18 7.066 14.148 1 98.75 146 ARG B N 1
ATOM 4464 C CA . ARG B 1 146 ? 8.469 7.742 15.227 1 98.75 146 ARG B CA 1
ATOM 4465 C C . ARG B 1 146 ? 9.312 7.785 16.5 1 98.75 146 ARG B C 1
ATOM 4467 O O . ARG B 1 146 ? 9.664 6.738 17.047 1 98.75 146 ARG B O 1
ATOM 4474 N N . ILE B 1 147 ? 9.641 9.008 17.016 1 98.56 147 ILE B N 1
ATOM 4475 C CA . ILE B 1 147 ? 10.555 9.156 18.156 1 98.56 147 ILE B CA 1
ATOM 4476 C C . ILE B 1 147 ? 9.922 10.039 19.219 1 98.56 147 ILE B C 1
ATOM 4478 O O . ILE B 1 147 ? 9.805 11.25 19.047 1 98.56 147 ILE B O 1
ATOM 4482 N N . PRO B 1 148 ? 9.547 9.5 20.344 1 98.38 148 PRO B N 1
ATOM 4483 C CA . PRO B 1 148 ? 9.07 10.352 21.438 1 98.38 148 PRO B CA 1
ATOM 4484 C C . PRO B 1 148 ? 10.148 11.305 21.938 1 98.38 148 PRO B C 1
ATOM 4486 O O . PRO B 1 148 ? 11.312 10.922 22.078 1 98.38 148 PRO B O 1
ATOM 4489 N N . ILE B 1 149 ? 9.805 12.547 22.141 1 98.44 149 ILE B N 1
ATOM 4490 C CA . ILE B 1 149 ? 10.719 13.562 22.641 1 98.44 149 ILE B CA 1
ATOM 4491 C C . ILE B 1 149 ? 10.25 14.062 24 1 98.44 149 ILE B C 1
ATOM 4493 O O . ILE B 1 149 ? 9.148 14.602 24.125 1 98.44 149 ILE B O 1
ATOM 4497 N N . THR B 1 150 ? 11.055 13.859 24.984 1 96.56 150 THR B N 1
ATOM 4498 C CA . THR B 1 150 ? 10.742 14.336 26.328 1 96.56 150 THR B CA 1
ATOM 4499 C C . THR B 1 150 ? 11.773 15.352 26.797 1 96.56 150 THR B C 1
ATOM 4501 O O . THR B 1 150 ? 11.664 15.898 27.906 1 96.56 150 THR B O 1
ATOM 4504 N N . GLU B 1 151 ? 12.703 15.555 26 1 92.62 151 GLU B N 1
ATOM 4505 C CA . GLU B 1 151 ? 13.766 16.5 26.328 1 92.62 151 GLU B CA 1
ATOM 4506 C C . GLU B 1 151 ? 13.188 17.875 26.688 1 92.62 151 GLU B C 1
ATOM 4508 O O . GLU B 1 151 ? 12.273 18.359 26.016 1 92.62 151 GLU B O 1
ATOM 4513 N N . GLY B 1 152 ? 13.766 18.5 27.766 1 91.94 152 GLY B N 1
ATOM 4514 C CA . GLY B 1 152 ? 13.32 19.812 28.172 1 91.94 152 GLY B CA 1
ATOM 4515 C C . GLY B 1 152 ? 11.914 19.828 28.734 1 91.94 152 GLY B C 1
ATOM 4516 O O . GLY B 1 152 ? 11.242 20.859 28.75 1 91.94 152 GLY B O 1
ATOM 4517 N N . GLY B 1 153 ? 11.367 18.656 29.031 1 94.81 153 GLY B N 1
ATOM 4518 C CA . GLY B 1 153 ? 10.031 18.562 29.594 1 94.81 153 GLY B CA 1
ATOM 4519 C C . GLY B 1 153 ? 8.945 18.547 28.531 1 94.81 153 GLY B C 1
ATOM 4520 O O . GLY B 1 153 ? 7.762 18.703 28.844 1 94.81 153 GLY B O 1
ATOM 4521 N N . LEU B 1 154 ? 9.359 18.328 27.328 1 98.06 154 LEU B N 1
ATOM 4522 C CA . LEU B 1 154 ? 8.422 18.375 26.203 1 98.06 154 LEU B CA 1
ATOM 4523 C C . LEU B 1 154 ? 7.547 17.125 26.172 1 98.06 154 LEU B C 1
ATOM 4525 O O . LEU B 1 154 ? 7.98 16.047 26.594 1 98.06 154 LEU B O 1
ATOM 4529 N N . THR B 1 155 ? 6.316 17.281 25.844 1 98.5 155 THR B N 1
ATOM 4530 C CA . THR B 1 155 ? 5.449 16.203 25.359 1 98.5 155 THR B CA 1
ATOM 4531 C C . THR B 1 155 ? 5.281 16.281 23.844 1 98.5 155 THR B C 1
ATOM 4533 O O . THR B 1 155 ? 4.426 17.031 23.359 1 98.5 155 THR B O 1
ATOM 4536 N N . ALA B 1 156 ? 6.152 15.547 23.156 1 98.75 156 ALA B N 1
ATOM 4537 C CA . ALA B 1 156 ? 6.227 15.695 21.703 1 98.75 156 ALA B CA 1
ATOM 4538 C C . ALA B 1 156 ? 6.668 14.391 21.047 1 98.75 156 ALA B C 1
ATOM 4540 O O . ALA B 1 156 ? 7.152 13.477 21.719 1 98.75 156 ALA B O 1
ATOM 4541 N N . THR B 1 157 ? 6.367 14.219 19.828 1 98.88 157 THR B N 1
ATOM 4542 C CA . THR B 1 157 ? 6.84 13.117 19 1 98.88 157 THR B CA 1
ATOM 4543 C C . THR B 1 157 ? 7.453 13.633 17.703 1 98.88 157 THR B C 1
ATOM 4545 O O . THR B 1 157 ? 6.828 14.414 16.984 1 98.88 157 THR B O 1
ATOM 4548 N N . LEU B 1 158 ? 8.672 13.219 17.469 1 98.88 158 LEU B N 1
ATOM 4549 C CA . LEU B 1 158 ? 9.352 13.555 16.219 1 98.88 158 LEU B CA 1
ATOM 4550 C C . LEU B 1 158 ? 9.188 12.445 15.188 1 98.88 158 LEU B C 1
ATOM 4552 O O . LEU B 1 158 ? 9.383 11.266 15.508 1 98.88 158 LEU B O 1
ATOM 4556 N N . PHE B 1 159 ? 8.805 12.805 14.023 1 98.88 159 PHE B N 1
ATOM 4557 C CA . PHE B 1 159 ? 8.758 11.883 12.891 1 98.88 159 PHE B CA 1
ATOM 4558 C C . PHE B 1 159 ? 9.836 12.227 11.875 1 98.88 159 PHE B C 1
ATOM 4560 O O . PHE B 1 159 ? 9.93 13.367 11.406 1 98.88 159 PHE B O 1
ATOM 4567 N N . LEU B 1 160 ? 10.664 11.258 11.523 1 98.56 160 LEU B N 1
ATOM 4568 C CA . LEU B 1 160 ? 11.742 11.445 10.555 1 98.56 160 LEU B CA 1
ATOM 4569 C C . LEU B 1 160 ? 11.461 10.672 9.273 1 98.56 160 LEU B C 1
ATOM 4571 O O . LEU B 1 160 ? 11.07 9.5 9.32 1 98.56 160 LEU B O 1
ATOM 4575 N N . PRO B 1 161 ? 11.578 11.367 8.094 1 96.88 161 PRO B N 1
ATOM 4576 C CA . PRO B 1 161 ? 11.492 10.641 6.824 1 96.88 161 PRO B CA 1
ATOM 4577 C C . PRO B 1 161 ? 12.531 9.531 6.707 1 96.88 161 PRO B C 1
ATOM 4579 O O . PRO B 1 161 ? 13.484 9.492 7.484 1 96.88 161 PRO B O 1
ATOM 4582 N N . PRO B 1 162 ? 12.242 8.633 5.742 1 94.06 162 PRO B N 1
ATOM 4583 C CA . PRO B 1 162 ? 13.305 7.664 5.469 1 94.06 162 PRO B CA 1
ATOM 4584 C C . PRO B 1 162 ? 14.539 8.305 4.824 1 94.06 162 PRO B C 1
ATOM 4586 O O . PRO B 1 162 ? 14.406 9.273 4.07 1 94.06 162 PRO B O 1
ATOM 4589 N N . GLY B 1 163 ? 15.727 7.688 5.109 1 89.25 163 GLY B N 1
ATOM 4590 C CA . GLY B 1 163 ? 16.953 8.211 4.535 1 89.25 163 GLY B CA 1
ATOM 4591 C C . GLY B 1 163 ? 17.859 8.867 5.559 1 89.25 163 GLY B C 1
ATOM 4592 O O . GLY B 1 163 ? 17.531 8.922 6.746 1 89.25 163 GLY B O 1
ATOM 4593 N N . PRO B 1 164 ? 18.906 9.367 5.086 1 87.69 164 PRO B N 1
ATOM 4594 C CA . PRO B 1 164 ? 19.938 9.852 6.016 1 87.69 164 PRO B CA 1
ATOM 4595 C C . PRO B 1 164 ? 19.656 11.273 6.504 1 87.69 164 PRO B C 1
ATOM 4597 O O . PRO B 1 164 ? 20.094 11.648 7.594 1 87.69 164 PRO B O 1
ATOM 4600 N N . GLY B 1 165 ? 18.859 12.008 5.773 1 87.81 165 GLY B N 1
ATOM 4601 C CA . GLY B 1 165 ? 18.75 13.438 6.059 1 87.81 165 GLY B CA 1
ATOM 4602 C C . GLY B 1 165 ? 19.969 14.227 5.613 1 87.81 165 GLY B C 1
ATOM 4603 O O . GLY B 1 165 ? 20.688 13.797 4.715 1 87.81 165 GLY B O 1
ATOM 4604 N N . PRO B 1 166 ? 20.375 15.422 6.234 1 91.75 166 PRO B N 1
ATOM 4605 C CA . PRO B 1 166 ? 19.406 16.125 7.074 1 91.75 166 PRO B CA 1
ATOM 4606 C C . PRO B 1 166 ? 18.156 16.531 6.316 1 91.75 166 PRO B C 1
ATOM 4608 O O . PRO B 1 166 ? 18.203 16.75 5.102 1 91.75 166 PRO B O 1
ATOM 4611 N N . PHE B 1 167 ? 17.047 16.547 7 1 94.75 167 PHE B N 1
ATOM 4612 C CA . PHE B 1 167 ? 15.742 16.906 6.465 1 94.75 167 PHE B CA 1
ATOM 4613 C C . PHE B 1 167 ? 15.336 18.312 6.902 1 94.75 167 PHE B C 1
ATOM 4615 O O . PHE B 1 167 ? 15.781 18.797 7.949 1 94.75 167 PHE B O 1
ATOM 4622 N N . PRO B 1 168 ? 14.523 19 6.07 1 95.69 168 PRO B N 1
ATOM 4623 C CA . PRO B 1 168 ? 13.836 20.141 6.68 1 95.69 168 PRO B CA 1
ATOM 4624 C C . PRO B 1 168 ? 12.938 19.719 7.844 1 95.69 168 PRO B C 1
ATOM 4626 O O . PRO B 1 168 ? 12.57 18.547 7.965 1 95.69 168 PRO B O 1
ATOM 4629 N N . GLY B 1 169 ? 12.695 20.703 8.688 1 97.81 169 GLY B N 1
ATOM 4630 C CA . GLY B 1 169 ? 11.906 20.422 9.875 1 97.81 169 GLY B CA 1
ATOM 4631 C C . GLY B 1 169 ? 10.617 21.219 9.938 1 97.81 169 GLY B C 1
ATOM 4632 O O . GLY B 1 169 ? 10.453 22.203 9.195 1 97.81 169 GLY B O 1
ATOM 4633 N N . LEU B 1 170 ? 9.758 20.797 10.758 1 98.81 170 LEU B N 1
ATOM 4634 C CA . LEU B 1 170 ? 8.484 21.484 10.961 1 98.81 170 LEU B CA 1
ATOM 4635 C C . LEU B 1 170 ? 7.961 21.266 12.375 1 98.81 170 LEU B C 1
ATOM 4637 O O . LEU B 1 170 ? 7.98 20.125 12.867 1 98.81 170 LEU B O 1
ATOM 4641 N N . LEU B 1 171 ? 7.625 22.312 13.047 1 98.88 171 LEU B N 1
ATOM 4642 C CA . LEU B 1 171 ? 6.914 22.234 14.32 1 98.88 171 LEU B CA 1
ATOM 4643 C C . LEU B 1 171 ? 5.406 22.281 14.102 1 98.88 171 LEU B C 1
ATOM 4645 O O . LEU B 1 171 ? 4.875 23.266 13.578 1 98.88 171 LEU B O 1
ATOM 4649 N N . ASP B 1 172 ? 4.684 21.25 14.5 1 98.81 172 ASP B N 1
ATOM 4650 C CA . ASP B 1 172 ? 3.258 21.078 14.234 1 98.81 172 ASP B CA 1
ATOM 4651 C C . ASP B 1 172 ? 2.432 21.328 15.492 1 98.81 172 ASP B C 1
ATOM 4653 O O . ASP B 1 172 ? 2.555 20.609 16.484 1 98.81 172 ASP B O 1
ATOM 4657 N N . LEU B 1 173 ? 1.545 22.312 15.43 1 98.19 173 LEU B N 1
ATOM 4658 C CA . LEU B 1 173 ? 0.714 22.734 16.562 1 98.19 173 LEU B CA 1
ATOM 4659 C C . LEU B 1 173 ? -0.767 22.594 16.219 1 98.19 173 LEU B C 1
ATOM 4661 O O . LEU B 1 173 ? -1.277 23.312 15.352 1 98.19 173 LEU B O 1
ATOM 4665 N N . TRP B 1 174 ? -1.469 21.75 16.938 1 95.31 174 TRP B N 1
ATOM 4666 C CA . TRP B 1 174 ? -2.891 21.516 16.703 1 95.31 174 TRP B CA 1
ATOM 4667 C C . TRP B 1 174 ? -3.738 22.531 17.469 1 95.31 174 TRP B C 1
ATOM 4669 O O . TRP B 1 174 ? -3.221 23.531 17.969 1 95.31 174 TRP B O 1
ATOM 4679 N N . GLY B 1 175 ? -5.043 22.281 17.562 1 91.5 175 GLY B N 1
ATOM 4680 C CA . GLY B 1 175 ? -5.98 23.266 18.062 1 91.5 175 GLY B CA 1
ATOM 4681 C C . GLY B 1 175 ? -6.246 23.141 19.547 1 91.5 175 GLY B C 1
ATOM 4682 O O . GLY B 1 175 ? -5.41 22.625 20.297 1 91.5 175 GLY B O 1
ATOM 4683 N N . GLY B 1 176 ? -7.355 23.703 20 1 86.81 176 GLY B N 1
ATOM 4684 C CA . GLY B 1 176 ? -7.66 23.984 21.391 1 86.81 176 GLY B CA 1
ATOM 4685 C C . GLY B 1 176 ? -8.078 22.766 22.172 1 86.81 176 GLY B C 1
ATOM 4686 O O . GLY B 1 176 ? -8.227 22.828 23.406 1 86.81 176 GLY B O 1
ATOM 4687 N N . SER B 1 177 ? -8.234 21.641 21.484 1 84.12 177 SER B N 1
ATOM 4688 C CA . SER B 1 177 ? -8.648 20.438 22.219 1 84.12 177 SER B CA 1
ATOM 4689 C C . SER B 1 177 ? -7.48 19.828 22.984 1 84.12 177 SER B C 1
ATOM 4691 O O . SER B 1 177 ? -7.68 19.016 23.891 1 84.12 177 SER B O 1
ATOM 4693 N N . GLY B 1 178 ? -6.336 20.281 22.609 1 87.12 178 GLY B N 1
ATOM 4694 C CA . GLY B 1 178 ? -5.148 19.719 23.25 1 87.12 178 GLY B CA 1
ATOM 4695 C C . GLY B 1 178 ? -4.863 18.281 22.812 1 87.12 178 GLY B C 1
ATOM 4696 O O . GLY B 1 178 ? -5.32 17.844 21.75 1 87.12 178 GLY B O 1
ATOM 4697 N N . GLY B 1 179 ? -3.873 17.656 23.609 1 92.44 179 GLY B N 1
ATOM 4698 C CA . GLY B 1 179 ? -3.453 16.312 23.297 1 92.44 179 GLY B CA 1
ATOM 4699 C C . GLY B 1 179 ? -2.316 16.25 22.297 1 92.44 179 GLY B C 1
ATOM 4700 O O . GLY B 1 179 ? -2.035 17.234 21.609 1 92.44 179 GLY B O 1
ATOM 4701 N N . LEU B 1 180 ? -1.7 15.133 22.312 1 96.81 180 LEU B N 1
ATOM 4702 C CA . LEU B 1 180 ? -0.634 14.883 21.344 1 96.81 180 LEU B CA 1
ATOM 4703 C C . LEU B 1 180 ? -1.182 14.203 20.094 1 96.81 180 LEU B C 1
ATOM 4705 O O . LEU B 1 180 ? -1.309 12.977 20.047 1 96.81 180 LEU B O 1
ATOM 4709 N N . LEU B 1 181 ? -1.53 14.984 19.141 1 96.19 181 LEU B N 1
ATOM 4710 C CA . LEU B 1 181 ? -2.025 14.484 17.859 1 96.19 181 LEU B CA 1
ATOM 4711 C C . LEU B 1 181 ? -0.883 14.312 16.875 1 96.19 181 LEU B C 1
ATOM 4713 O O . LEU B 1 181 ? -0.203 15.273 16.516 1 96.19 181 LEU B O 1
ATOM 4717 N N . GLU B 1 182 ? -0.757 13.102 16.344 1 98.19 182 GLU B N 1
ATOM 4718 C CA . GLU B 1 182 ? 0.473 12.758 15.633 1 98.19 182 GLU B CA 1
ATOM 4719 C C . GLU B 1 182 ? 0.231 12.617 14.133 1 98.19 182 GLU B C 1
ATOM 4721 O O . GLU B 1 182 ? 1.177 12.625 13.344 1 98.19 182 GLU B O 1
ATOM 4726 N N . TYR B 1 183 ? -0.995 12.445 13.695 1 97.75 183 TYR B N 1
ATOM 4727 C CA . TYR B 1 183 ? -1.249 11.891 12.367 1 97.75 183 TYR B CA 1
ATOM 4728 C C . TYR B 1 183 ? -0.84 12.875 11.273 1 97.75 183 TYR B C 1
ATOM 4730 O O . TYR B 1 183 ? -0.324 12.469 10.234 1 97.75 183 TYR B O 1
ATOM 4738 N N . ARG B 1 184 ? -1.039 14.188 11.461 1 98.06 184 ARG B N 1
ATOM 4739 C CA . ARG B 1 184 ? -0.602 15.156 10.461 1 98.06 184 ARG B CA 1
ATOM 4740 C C . ARG B 1 184 ? 0.919 15.188 10.359 1 98.06 184 ARG B C 1
ATOM 4742 O O . ARG B 1 184 ? 1.473 15.211 9.258 1 98.06 184 ARG B O 1
ATOM 4749 N N . ALA B 1 185 ? 1.599 15.18 11.484 1 98.75 185 ALA B N 1
ATOM 4750 C CA . ALA B 1 185 ? 3.059 15.188 11.508 1 98.75 185 ALA B CA 1
ATOM 4751 C C . ALA B 1 185 ? 3.623 13.945 10.82 1 98.75 185 ALA B C 1
ATOM 4753 O O . ALA B 1 185 ? 4.594 14.039 10.07 1 98.75 185 ALA B O 1
ATOM 4754 N N . ALA B 1 186 ? 3.02 12.828 11.109 1 98.75 186 ALA B N 1
ATOM 4755 C CA . ALA B 1 186 ? 3.441 11.578 10.469 1 98.75 186 ALA B CA 1
ATOM 4756 C C . ALA B 1 186 ? 3.301 11.672 8.953 1 98.75 186 ALA B C 1
ATOM 4758 O O . ALA B 1 186 ? 4.195 11.25 8.219 1 98.75 186 ALA B O 1
ATOM 4759 N N . LEU B 1 187 ? 2.186 12.195 8.523 1 98.62 187 LEU B N 1
ATOM 4760 C CA . LEU B 1 187 ? 1.924 12.32 7.094 1 98.62 187 LEU B CA 1
ATOM 4761 C C . LEU B 1 187 ? 2.904 13.289 6.445 1 98.62 187 LEU B C 1
ATOM 4763 O O . LEU B 1 187 ? 3.381 13.047 5.332 1 98.62 187 LEU B O 1
ATOM 4767 N N . LEU B 1 188 ? 3.229 14.375 7.133 1 98.69 188 LEU B N 1
ATOM 4768 C CA . LEU B 1 188 ? 4.203 15.336 6.625 1 98.69 188 LEU B CA 1
ATOM 4769 C C . LEU B 1 188 ? 5.578 14.695 6.492 1 98.69 188 LEU B C 1
ATOM 4771 O O . LEU B 1 188 ? 6.273 14.898 5.492 1 98.69 188 LEU B O 1
ATOM 4775 N N . ALA B 1 189 ? 5.988 13.914 7.484 1 98.5 189 ALA B N 1
ATOM 4776 C CA . ALA B 1 189 ? 7.258 13.203 7.418 1 98.5 189 ALA B CA 1
ATOM 4777 C C . ALA B 1 189 ? 7.27 12.211 6.25 1 98.5 189 ALA B C 1
ATOM 4779 O O . ALA B 1 189 ? 8.305 12 5.621 1 98.5 189 ALA B O 1
ATOM 4780 N N . SER B 1 190 ? 6.117 11.656 5.988 1 97.88 190 SER B N 1
ATOM 4781 C CA . SER B 1 190 ? 5.973 10.727 4.871 1 97.88 190 SER B CA 1
ATOM 4782 C C . SER B 1 190 ? 6.191 11.43 3.535 1 97.88 190 SER B C 1
ATOM 4784 O O . SER B 1 190 ? 6.43 10.773 2.518 1 97.88 190 SER B O 1
ATOM 4786 N N . HIS B 1 191 ? 6.09 12.742 3.584 1 96.12 191 HIS B N 1
ATOM 4787 C CA . HIS B 1 191 ? 6.336 13.531 2.385 1 96.12 191 HIS B CA 1
ATOM 4788 C C . HIS B 1 191 ? 7.672 14.258 2.467 1 96.12 191 HIS B C 1
ATOM 4790 O O . HIS B 1 191 ? 7.914 15.211 1.723 1 96.12 191 HIS B O 1
ATOM 4796 N N . GLY B 1 192 ? 8.492 13.93 3.436 1 94.75 192 GLY B N 1
ATOM 4797 C CA . GLY B 1 192 ? 9.875 14.359 3.393 1 94.75 192 GLY B CA 1
ATOM 4798 C C . GLY B 1 192 ? 10.172 15.516 4.328 1 94.75 192 GLY B C 1
ATOM 4799 O O . GLY B 1 192 ? 11.281 16.062 4.316 1 94.75 192 GLY B O 1
ATOM 4800 N N . VAL B 1 193 ? 9.234 15.938 5.133 1 97.19 193 VAL B N 1
ATOM 4801 C CA . VAL B 1 193 ? 9.453 17.016 6.086 1 97.19 193 VAL B CA 1
ATOM 4802 C C . VAL B 1 193 ? 9.438 16.453 7.508 1 97.19 193 VAL B C 1
ATOM 4804 O O . VAL B 1 193 ? 8.383 16.094 8.023 1 97.19 193 VAL B O 1
ATOM 4807 N N . ALA B 1 194 ? 10.609 16.375 8.102 1 98.25 194 ALA B N 1
ATOM 4808 C CA . ALA B 1 194 ? 10.633 15.977 9.508 1 98.25 194 ALA B CA 1
ATOM 4809 C C . ALA B 1 194 ? 9.703 16.859 10.344 1 98.25 194 ALA B C 1
ATOM 4811 O O . ALA B 1 194 ? 9.711 18.078 10.203 1 98.25 194 ALA B O 1
ATOM 4812 N N . SER B 1 195 ? 8.922 16.219 11.188 1 98.88 195 SER B N 1
ATOM 4813 C CA . SER B 1 195 ? 7.883 17 11.852 1 98.88 195 SER B CA 1
ATOM 4814 C C . SER B 1 195 ? 7.781 16.641 13.328 1 98.88 195 SER B C 1
ATOM 4816 O O . SER B 1 195 ? 7.73 15.453 13.68 1 98.88 195 SER B O 1
ATOM 4818 N N . LEU B 1 196 ? 7.742 17.609 14.164 1 98.88 196 LEU B N 1
ATOM 4819 C CA . LEU B 1 196 ? 7.566 17.453 15.609 1 98.88 196 LEU B CA 1
ATOM 4820 C C . LEU B 1 196 ? 6.145 17.812 16.016 1 98.88 196 LEU B C 1
ATOM 4822 O O . LEU B 1 196 ? 5.766 18.984 16 1 98.88 196 LEU B O 1
ATOM 4826 N N . ALA B 1 197 ? 5.371 16.797 16.328 1 98.75 197 ALA B N 1
ATOM 4827 C CA . ALA B 1 197 ? 4.074 17.031 16.953 1 98.75 197 ALA B CA 1
ATOM 4828 C C . ALA B 1 197 ? 4.23 17.422 18.406 1 98.75 197 ALA B C 1
ATOM 4830 O O . ALA B 1 197 ? 4.883 16.719 19.188 1 98.75 197 ALA B O 1
ATOM 4831 N N . LEU B 1 198 ? 3.58 18.516 18.797 1 98.69 198 LEU B N 1
ATOM 4832 C CA . LEU B 1 198 ? 3.775 19.031 20.156 1 98.69 198 LEU B CA 1
ATOM 4833 C C . LEU B 1 198 ? 2.441 19.203 20.859 1 98.69 198 LEU B C 1
ATOM 4835 O O . LEU B 1 198 ? 1.514 19.812 20.328 1 98.69 198 LEU B O 1
ATOM 4839 N N . ASP B 1 199 ? 2.316 18.625 22 1 97.81 199 ASP B N 1
ATOM 4840 C CA . ASP B 1 199 ? 1.235 18.984 22.906 1 97.81 199 ASP B CA 1
ATOM 4841 C C . ASP B 1 199 ? 1.608 20.203 23.75 1 97.81 199 ASP B C 1
ATOM 4843 O O . ASP B 1 199 ? 2.496 20.141 24.594 1 97.81 199 ASP B O 1
ATOM 4847 N N . TYR B 1 200 ? 0.917 21.266 23.516 1 96.38 200 TYR B N 1
ATOM 4848 C CA . TYR B 1 200 ? 1.29 22.5 24.203 1 96.38 200 TYR B CA 1
ATOM 4849 C C . TYR B 1 200 ? 0.152 23 25.094 1 96.38 200 TYR B C 1
ATOM 4851 O O . TYR B 1 200 ? 0.281 24.031 25.75 1 96.38 200 TYR B O 1
ATOM 4859 N N . LEU B 1 201 ? -0.938 22.281 25.078 1 93.56 201 LEU B N 1
ATOM 4860 C CA . LEU B 1 201 ? -2.066 22.688 25.906 1 93.56 201 LEU B CA 1
ATOM 4861 C C . LEU B 1 201 ? -2.242 21.75 27.094 1 93.56 201 LEU B C 1
ATOM 4863 O O . LEU B 1 201 ? -2.641 22.172 28.188 1 93.56 201 LEU B O 1
ATOM 4867 N N . THR B 1 202 ? -1.968 20.438 26.844 1 93.81 202 THR B N 1
ATOM 4868 C CA . THR B 1 202 ? -2.125 19.453 27.922 1 93.81 202 THR B CA 1
ATOM 4869 C C . THR B 1 202 ? -0.857 18.625 28.078 1 93.81 202 THR B C 1
ATOM 4871 O O . THR B 1 202 ? -0.922 17.391 28.188 1 93.81 202 THR B O 1
ATOM 4874 N N . PRO B 1 203 ? 0.257 19.281 27.938 1 95.31 203 PRO B N 1
ATOM 4875 C CA . PRO B 1 203 ? 1.471 18.484 28.156 1 95.31 203 PRO B CA 1
ATOM 4876 C C . PRO B 1 203 ? 1.573 17.938 29.578 1 95.31 203 PRO B C 1
ATOM 4878 O O . PRO B 1 203 ? 0.846 18.391 30.469 1 95.31 203 PRO B O 1
ATOM 4881 N N . ARG B 1 204 ? 2.424 17.031 29.75 1 93.94 204 ARG B N 1
ATOM 4882 C CA . ARG B 1 204 ? 2.592 16.391 31.062 1 93.94 204 ARG B CA 1
ATOM 4883 C C . ARG B 1 204 ? 2.857 17.422 32.156 1 93.94 204 ARG B C 1
ATOM 4885 O O . ARG B 1 204 ? 2.281 17.344 33.25 1 93.94 204 ARG B O 1
ATOM 4892 N N . ILE B 1 205 ? 3.637 18.391 31.875 1 93.31 205 ILE B N 1
ATOM 4893 C CA . ILE B 1 205 ? 4.016 19.391 32.875 1 93.31 205 ILE B CA 1
ATOM 4894 C C . ILE B 1 205 ? 2.787 20.188 33.281 1 93.31 205 ILE B C 1
ATOM 4896 O O . ILE B 1 205 ? 2.648 20.547 34.469 1 93.31 205 ILE B O 1
ATOM 4900 N N . THR B 1 206 ? 1.935 20.516 32.344 1 91.5 206 THR B N 1
ATOM 4901 C CA . THR B 1 206 ? 0.716 21.25 32.656 1 91.5 206 THR B CA 1
ATOM 4902 C C . THR B 1 206 ? -0.232 20.406 33.5 1 91.5 206 THR B C 1
ATOM 4904 O O . THR B 1 206 ? -0.84 20.891 34.438 1 91.5 206 THR B O 1
ATOM 4907 N N . VAL B 1 207 ? -0.311 19.125 33.156 1 90.12 207 VAL B N 1
ATOM 4908 C CA . VAL B 1 207 ? -1.185 18.234 33.875 1 90.12 207 VAL B CA 1
ATOM 4909 C C . VAL B 1 207 ? -0.669 18.062 35.312 1 90.12 207 VAL B C 1
ATOM 4911 O O . VAL B 1 207 ? -1.452 18.062 36.25 1 90.12 207 VAL B O 1
ATOM 4914 N N . GLU B 1 208 ? 0.545 18.047 35.5 1 93.69 208 GLU B N 1
ATOM 4915 C CA . GLU B 1 208 ? 1.161 17.797 36.781 1 93.69 208 GLU B CA 1
ATOM 4916 C C . GLU B 1 208 ? 1.143 19.047 37.656 1 93.69 208 GLU B C 1
ATOM 4918 O O . GLU B 1 208 ? 0.945 18.969 38.875 1 93.69 208 GLU B O 1
ATOM 4923 N N . THR B 1 209 ? 1.271 20.203 37.094 1 92.31 209 THR B N 1
ATOM 4924 C CA . THR B 1 209 ? 1.453 21.422 37.875 1 92.31 209 THR B CA 1
ATOM 4925 C C . THR B 1 209 ? 0.167 22.25 37.906 1 92.31 209 THR B C 1
ATOM 4927 O O . THR B 1 209 ? 0.006 23.125 38.75 1 92.31 209 THR B O 1
ATOM 4930 N N . GLY B 1 210 ? -0.641 22.031 36.875 1 88.81 210 GLY B N 1
ATOM 4931 C CA . GLY B 1 210 ? -1.843 22.844 36.75 1 88.81 210 GLY B CA 1
ATOM 4932 C C . GLY B 1 210 ? -1.592 24.188 36.062 1 88.81 210 GLY B C 1
ATOM 4933 O O . GLY B 1 210 ? -2.516 24.984 35.906 1 88.81 210 GLY B O 1
ATOM 4934 N N . LYS B 1 211 ? -0.364 24.422 35.688 1 90.56 211 LYS B N 1
ATOM 4935 C CA . LYS B 1 211 ? 0.004 25.672 35.031 1 90.56 211 LYS B CA 1
ATOM 4936 C C . LYS B 1 211 ? 0.202 25.484 33.531 1 90.56 211 LYS B C 1
ATOM 4938 O O . LYS B 1 211 ? 0.805 24.5 33.094 1 90.56 211 LYS B O 1
ATOM 4943 N N . MET B 1 212 ? -0.305 26.422 32.812 1 91.81 212 MET B N 1
ATOM 4944 C CA . MET B 1 212 ? -0.127 26.375 31.359 1 91.81 212 MET B CA 1
ATOM 4945 C C . MET B 1 212 ? 1.302 26.734 30.969 1 91.81 212 MET B C 1
ATOM 4947 O O . MET B 1 212 ? 1.942 27.547 31.641 1 91.81 212 MET B O 1
ATOM 4951 N N . VAL B 1 213 ? 1.678 26.203 29.891 1 92.94 213 VAL B N 1
ATOM 4952 C CA . VAL B 1 213 ? 3.031 26.484 29.422 1 92.94 213 VAL B CA 1
ATOM 4953 C C . VAL B 1 213 ? 3.088 27.875 28.812 1 92.94 213 VAL B C 1
ATOM 4955 O O . VAL B 1 213 ? 2.051 28.484 28.547 1 92.94 213 VAL B O 1
ATOM 4958 N N . ASP B 1 214 ? 4.363 28.391 28.641 1 93.62 214 ASP B N 1
ATOM 4959 C CA . ASP B 1 214 ? 4.562 29.703 28.062 1 93.62 214 ASP B CA 1
ATOM 4960 C C . ASP B 1 214 ? 5.371 29.641 26.781 1 93.62 214 ASP B C 1
ATOM 4962 O O . ASP B 1 214 ? 5.512 28.562 26.188 1 93.62 214 ASP B O 1
ATOM 4966 N N . SER B 1 215 ? 5.809 30.781 26.281 1 95.75 215 SER B N 1
ATOM 4967 C CA . SER B 1 215 ? 6.508 30.875 25 1 95.75 215 SER B CA 1
ATOM 4968 C C . SER B 1 215 ? 7.824 30.094 25.031 1 95.75 215 SER B C 1
ATOM 4970 O O . SER B 1 215 ? 8.281 29.578 24.016 1 95.75 215 SER B O 1
ATOM 4972 N N . GLN B 1 216 ? 8.43 30 26.203 1 96.19 216 GLN B N 1
ATOM 4973 C CA . GLN B 1 216 ? 9.695 29.281 26.328 1 96.19 216 GLN B CA 1
ATOM 4974 C C . GLN B 1 216 ? 9.531 27.797 25.984 1 96.19 216 GLN B C 1
ATOM 4976 O O . GLN B 1 216 ? 10.445 27.188 25.453 1 96.19 216 GLN B O 1
ATOM 4981 N N . TYR B 1 217 ? 8.375 27.266 26.312 1 97.44 217 TYR B N 1
ATOM 4982 C CA . TYR B 1 217 ? 8.078 25.875 26 1 97.44 217 TYR B CA 1
ATOM 4983 C C . TYR B 1 217 ? 8.086 25.641 24.484 1 97.44 217 TYR B C 1
ATOM 4985 O O . TYR B 1 217 ? 8.648 24.656 24 1 97.44 217 TYR B O 1
ATOM 4993 N N . ILE B 1 218 ? 7.48 26.578 23.766 1 98.19 218 ILE B N 1
ATOM 4994 C CA . ILE B 1 218 ? 7.445 26.5 22.312 1 98.19 218 ILE B CA 1
ATOM 4995 C C . ILE B 1 218 ? 8.852 26.672 21.75 1 98.19 218 ILE B C 1
ATOM 4997 O O . ILE B 1 218 ? 9.25 25.969 20.828 1 98.19 218 ILE B O 1
ATOM 5001 N N . GLU B 1 219 ? 9.609 27.609 22.297 1 98.31 219 GLU B N 1
ATOM 5002 C CA . GLU B 1 219 ? 10.977 27.875 21.859 1 98.31 219 GLU B CA 1
ATOM 5003 C C . GLU B 1 219 ? 11.867 26.656 22.109 1 98.31 219 GLU B C 1
ATOM 5005 O O . GLU B 1 219 ? 12.742 26.344 21.297 1 98.31 219 GLU B O 1
ATOM 5010 N N . THR B 1 220 ? 11.609 26 23.219 1 98.31 220 THR B N 1
ATOM 5011 C CA . THR B 1 220 ? 12.359 24.781 23.531 1 98.31 220 THR B CA 1
ATOM 5012 C C . THR B 1 220 ? 12.117 23.719 22.453 1 98.31 220 THR B C 1
ATOM 5014 O O . THR B 1 220 ? 13.062 23.062 22 1 98.31 220 THR B O 1
ATOM 5017 N N . ALA B 1 221 ? 10.875 23.516 22.109 1 98.62 221 ALA B N 1
ATOM 5018 C CA . ALA B 1 221 ? 10.539 22.562 21.062 1 98.62 221 ALA B CA 1
ATOM 5019 C C . ALA B 1 221 ? 11.227 22.906 19.75 1 98.62 221 ALA B C 1
ATOM 5021 O O . ALA B 1 221 ? 11.758 22.031 19.062 1 98.62 221 ALA B O 1
ATOM 5022 N N . TYR B 1 222 ? 11.203 24.172 19.406 1 98.44 222 TYR B N 1
ATOM 5023 C CA . TYR B 1 222 ? 11.859 24.641 18.188 1 98.44 222 TYR B CA 1
ATOM 5024 C C . TYR B 1 222 ? 13.359 24.391 18.25 1 98.44 222 TYR B C 1
ATOM 5026 O O . TYR B 1 222 ? 13.961 23.984 17.25 1 98.44 222 TYR B O 1
ATOM 5034 N N . ARG B 1 223 ? 14 24.609 19.375 1 98 223 ARG B N 1
ATOM 5035 C CA . ARG B 1 223 ? 15.43 24.375 19.547 1 98 223 ARG B CA 1
ATOM 5036 C C . ARG B 1 223 ? 15.773 22.891 19.391 1 98 223 ARG B C 1
ATOM 5038 O O . ARG B 1 223 ? 16.828 22.562 18.859 1 98 223 ARG B O 1
ATOM 5045 N N . VAL B 1 224 ? 14.883 22.078 19.906 1 97.94 224 VAL B N 1
ATOM 5046 C CA . VAL B 1 224 ? 15.094 20.641 19.734 1 97.94 224 VAL B CA 1
ATOM 5047 C C . VAL B 1 224 ? 15.203 20.297 18.25 1 97.94 224 VAL B C 1
ATOM 5049 O O . VAL B 1 224 ? 16.062 19.516 17.844 1 97.94 224 VAL B O 1
ATOM 5052 N N . LEU B 1 225 ? 14.328 20.859 17.422 1 97.88 225 LEU B N 1
ATOM 5053 C CA . LEU B 1 225 ? 14.414 20.672 15.977 1 97.88 225 LEU B CA 1
ATOM 5054 C C . LEU B 1 225 ? 15.719 21.234 15.422 1 97.88 225 LEU B C 1
ATOM 5056 O O . LEU B 1 225 ? 16.422 20.562 14.664 1 97.88 225 LEU B O 1
ATOM 5060 N N . GLN B 1 226 ? 16.094 22.406 15.859 1 97.19 226 GLN B N 1
ATOM 5061 C CA . GLN B 1 226 ? 17.281 23.109 15.359 1 97.19 226 GLN B CA 1
ATOM 5062 C C . GLN B 1 226 ? 18.547 22.328 15.664 1 97.19 226 GLN B C 1
ATOM 5064 O O . GLN B 1 226 ? 19.5 22.344 14.883 1 97.19 226 GLN B O 1
ATOM 5069 N N . GLN B 1 227 ? 18.531 21.656 16.719 1 97.31 227 GLN B N 1
ATOM 5070 C CA . GLN B 1 227 ? 19.75 21.031 17.203 1 97.31 227 GLN B CA 1
ATOM 5071 C C . GLN B 1 227 ? 19.812 19.562 16.797 1 97.31 227 GLN B C 1
ATOM 5073 O O . GLN B 1 227 ? 20.828 18.891 16.969 1 97.31 227 GLN B O 1
ATOM 5078 N N . HIS B 1 228 ? 18.734 19.094 16.297 1 96.75 228 HIS B N 1
ATOM 5079 C CA . HIS B 1 228 ? 18.719 17.688 15.922 1 96.75 228 HIS B CA 1
ATOM 5080 C C . HIS B 1 228 ? 19.672 17.422 14.758 1 96.75 228 HIS B C 1
ATOM 5082 O O . HIS B 1 228 ? 19.641 18.125 13.75 1 96.75 228 HIS B O 1
ATOM 5088 N N . PRO B 1 229 ? 20.422 16.375 14.82 1 95.88 229 PRO B N 1
ATOM 5089 C CA . PRO B 1 229 ? 21.469 16.156 13.82 1 95.88 229 PRO B CA 1
ATOM 5090 C C . PRO B 1 229 ? 20.906 15.836 12.438 1 95.88 229 PRO B C 1
ATOM 5092 O O . PRO B 1 229 ? 21.594 16.047 11.43 1 95.88 229 PRO B O 1
ATOM 5095 N N . GLN B 1 230 ? 19.734 15.359 12.32 1 95.25 230 GLN B N 1
ATOM 5096 C CA . GLN B 1 230 ? 19.172 14.984 11.023 1 95.25 230 GLN B CA 1
ATOM 5097 C C . GLN B 1 230 ? 18.25 16.078 10.492 1 95.25 230 GLN B C 1
ATOM 5099 O O . GLN B 1 230 ? 17.5 15.844 9.531 1 95.25 230 GLN B O 1
ATOM 5104 N N . ILE B 1 231 ? 18.234 17.203 11.094 1 96.31 231 ILE B N 1
ATOM 5105 C CA . ILE B 1 231 ? 17.344 18.281 10.648 1 96.31 231 ILE B CA 1
ATOM 5106 C C . ILE B 1 231 ? 18.172 19.5 10.266 1 96.31 231 ILE B C 1
ATOM 5108 O O . ILE B 1 231 ? 19.141 19.859 10.961 1 96.31 231 ILE B O 1
ATOM 5112 N N . LEU B 1 232 ? 17.828 20.078 9.156 1 94.12 232 LEU B N 1
ATOM 5113 C CA . LEU B 1 232 ? 18.438 21.328 8.734 1 94.12 232 LEU B CA 1
ATOM 5114 C C . LEU B 1 232 ? 18 22.484 9.625 1 94.12 232 LEU B C 1
ATOM 5116 O O . LEU B 1 232 ? 16.859 22.938 9.531 1 94.12 232 LEU B O 1
ATOM 5120 N N . SER B 1 233 ? 18.906 23.016 10.398 1 94.12 233 SER B N 1
ATOM 5121 C CA . SER B 1 233 ? 18.594 23.984 11.445 1 94.12 233 SER B CA 1
ATOM 5122 C C . SER B 1 233 ? 18.016 25.266 10.867 1 94.12 233 SER B C 1
ATOM 5124 O O . SER B 1 233 ? 17.219 25.938 11.523 1 94.12 233 SER B O 1
ATOM 5126 N N . CYS B 1 234 ? 18.359 25.594 9.609 1 92.94 234 CYS B N 1
ATOM 5127 C CA . CYS B 1 234 ? 17.922 26.859 9.023 1 92.94 234 CYS B CA 1
ATOM 5128 C C . CYS B 1 234 ? 16.703 26.656 8.148 1 92.94 234 CYS B C 1
ATOM 5130 O O . CYS B 1 234 ? 16.203 27.594 7.535 1 92.94 234 CYS B O 1
ATOM 5132 N N . ARG B 1 235 ? 16.141 25.438 8.078 1 94.94 235 ARG B N 1
ATOM 5133 C CA . ARG B 1 235 ? 14.992 25.125 7.23 1 94.94 235 ARG B CA 1
ATOM 5134 C C . ARG B 1 235 ? 13.875 24.484 8.039 1 94.94 235 ARG B C 1
ATOM 5136 O O . ARG B 1 235 ? 13.469 23.359 7.746 1 94.94 235 ARG B O 1
ATOM 5143 N N . ILE B 1 236 ? 13.438 25.234 8.969 1 97.88 236 ILE B N 1
ATOM 5144 C CA . ILE B 1 236 ? 12.383 24.734 9.852 1 97.88 236 ILE B CA 1
ATOM 5145 C C . ILE B 1 236 ? 11.133 25.594 9.68 1 97.88 236 ILE B C 1
ATOM 5147 O O . ILE B 1 236 ? 11.211 26.828 9.711 1 97.88 236 ILE B O 1
ATOM 5151 N N . ALA B 1 237 ? 10.039 24.984 9.414 1 98.75 237 ALA B N 1
ATOM 5152 C CA . ALA B 1 237 ? 8.742 25.656 9.289 1 98.75 237 ALA B CA 1
ATOM 5153 C C . ALA B 1 237 ? 7.898 25.453 10.547 1 98.75 237 ALA B C 1
ATOM 5155 O O . ALA B 1 237 ? 8.289 24.703 11.445 1 98.75 237 ALA B O 1
ATOM 5156 N N . MET B 1 238 ? 6.801 26.188 10.633 1 98.81 238 MET B N 1
ATOM 5157 C CA . MET B 1 238 ? 5.758 25.969 11.633 1 98.81 238 MET B CA 1
ATOM 5158 C C . MET B 1 238 ? 4.398 25.812 10.969 1 98.81 238 MET B C 1
ATOM 5160 O O . MET B 1 238 ? 4.109 26.438 9.953 1 98.81 238 MET B O 1
ATOM 5164 N N . LEU B 1 239 ? 3.65 24.922 11.484 1 98.88 239 LEU B N 1
ATOM 5165 C CA . LEU B 1 239 ? 2.275 24.719 11.039 1 98.88 239 LEU B CA 1
ATOM 5166 C C . LEU B 1 239 ? 1.32 24.703 12.234 1 98.88 239 LEU B C 1
ATOM 5168 O O . LEU B 1 239 ? 1.552 24 13.219 1 98.88 239 LEU B O 1
ATOM 5172 N N . GLY B 1 240 ? 0.286 25.547 12.172 1 98.38 240 GLY B N 1
ATOM 5173 C CA . GLY B 1 240 ? -0.681 25.641 13.258 1 98.38 240 GLY B CA 1
ATOM 5174 C C . GLY B 1 240 ? -2.119 25.609 12.773 1 98.38 240 GLY B C 1
ATOM 5175 O O . GLY B 1 240 ? -2.441 26.172 11.727 1 98.38 240 GLY B O 1
ATOM 5176 N N . LEU B 1 241 ? -2.93 24.953 13.531 1 97.25 241 LEU B N 1
ATOM 5177 C CA . LEU B 1 241 ? -4.367 24.906 13.281 1 97.25 241 LEU B CA 1
ATOM 5178 C C . LEU B 1 241 ? -5.133 25.562 14.438 1 97.25 241 LEU B C 1
ATOM 5180 O O . LEU B 1 241 ? -4.879 25.25 15.602 1 97.25 241 LEU B O 1
ATOM 5184 N N . CYS B 1 242 ? -6.109 26.469 14.102 1 95.69 242 CYS B N 1
ATOM 5185 C CA . CYS B 1 242 ? -6.977 27.062 15.102 1 95.69 242 CYS B CA 1
ATOM 5186 C C . CYS B 1 242 ? -6.16 27.766 16.172 1 95.69 242 CYS B C 1
ATOM 5188 O O . CYS B 1 242 ? -5.344 28.641 15.875 1 95.69 242 CYS B O 1
ATOM 5190 N N . PHE B 1 243 ? -6.176 27.297 17.422 1 93.12 243 PHE B N 1
ATOM 5191 C CA . PHE B 1 243 ? -5.375 27.828 18.516 1 93.12 243 PHE B CA 1
ATOM 5192 C C . PHE B 1 243 ? -3.891 27.75 18.188 1 93.12 243 PHE B C 1
ATOM 5194 O O . PHE B 1 243 ? -3.131 28.672 18.516 1 93.12 243 PHE B O 1
ATOM 5201 N N . GLY B 1 244 ? -3.506 26.719 17.531 1 95.94 244 GLY B N 1
ATOM 5202 C CA . GLY B 1 244 ? -2.117 26.547 17.141 1 95.94 244 GLY B CA 1
ATOM 5203 C C . GLY B 1 244 ? -1.648 27.578 16.141 1 95.94 244 GLY B C 1
ATOM 5204 O O . GLY B 1 244 ? -0.487 28 16.172 1 95.94 244 GLY B O 1
ATOM 5205 N N . ALA B 1 245 ? -2.527 27.984 15.266 1 97.5 245 ALA B N 1
ATOM 5206 C CA . ALA B 1 245 ? -2.203 29.062 14.344 1 97.5 245 ALA B CA 1
ATOM 5207 C C . ALA B 1 245 ? -1.909 30.359 15.102 1 97.5 245 ALA B C 1
ATOM 5209 O O . ALA B 1 245 ? -0.991 31.094 14.734 1 97.5 245 ALA B O 1
ATOM 5210 N N . GLY B 1 246 ? -2.719 30.641 16.109 1 96 246 GLY B N 1
ATOM 5211 C CA . GLY B 1 246 ? -2.463 31.797 16.953 1 96 246 GLY B CA 1
ATOM 5212 C C . GLY B 1 246 ? -1.069 31.812 17.562 1 96 246 GLY B C 1
ATOM 5213 O O . G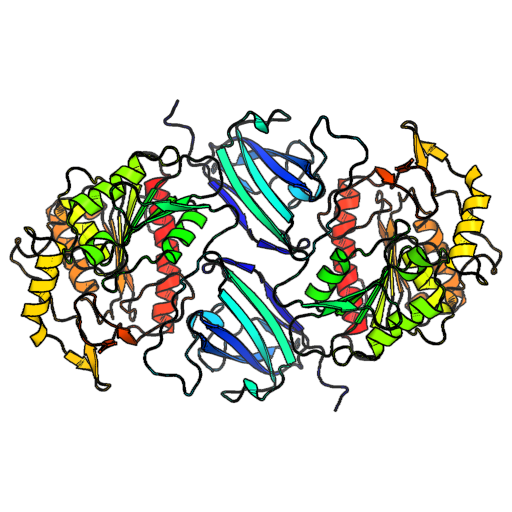LY B 1 246 ? -0.402 32.844 17.578 1 96 246 GLY B O 1
ATOM 5214 N N . VAL B 1 247 ? -0.666 30.641 17.984 1 97.19 247 VAL B N 1
ATOM 5215 C CA . VAL B 1 247 ? 0.667 30.5 18.562 1 97.19 247 VAL B CA 1
ATOM 5216 C C . VAL B 1 247 ? 1.724 30.766 17.5 1 97.19 247 VAL B C 1
ATOM 5218 O O . VAL B 1 247 ? 2.713 31.453 17.75 1 97.19 247 VAL B O 1
ATOM 5221 N N . VAL B 1 248 ? 1.53 30.266 16.312 1 98.5 248 VAL B N 1
ATOM 5222 C CA . VAL B 1 248 ? 2.475 30.438 15.219 1 98.5 248 VAL B CA 1
ATOM 5223 C C . VAL B 1 248 ? 2.623 31.922 14.891 1 98.5 248 VAL B C 1
ATOM 5225 O O . VAL B 1 248 ? 3.742 32.438 14.758 1 98.5 248 VAL B O 1
ATOM 5228 N N . PHE B 1 249 ? 1.488 32.688 14.82 1 98.19 249 PHE B N 1
ATOM 5229 C CA . PHE B 1 249 ? 1.542 34.125 14.547 1 98.19 249 PHE B CA 1
ATOM 5230 C C . PHE B 1 249 ? 2.385 34.844 15.594 1 98.19 249 PHE B C 1
ATOM 5232 O O . PHE B 1 249 ? 3.271 35.625 15.25 1 98.19 249 PHE B O 1
ATOM 5239 N N . LYS B 1 250 ? 2.109 34.531 16.797 1 97.69 250 LYS B N 1
ATOM 5240 C CA . LYS B 1 250 ? 2.77 35.219 17.906 1 97.69 250 LYS B CA 1
ATOM 5241 C C . LYS B 1 250 ? 4.27 34.938 17.906 1 97.69 250 LYS B C 1
ATOM 5243 O O . LYS B 1 250 ? 5.078 35.875 18.031 1 97.69 250 LYS B O 1
ATOM 5248 N N . MET B 1 251 ? 4.582 33.656 17.812 1 98.12 251 MET B N 1
ATOM 5249 C CA . MET B 1 251 ? 5.988 33.25 17.875 1 98.12 251 MET B CA 1
ATOM 5250 C C . MET B 1 251 ? 6.758 33.812 16.688 1 98.12 251 MET B C 1
ATOM 5252 O O . MET B 1 251 ? 7.875 34.312 16.828 1 98.12 251 MET B O 1
ATOM 5256 N N . ALA B 1 252 ? 6.238 33.75 15.477 1 98.19 252 ALA B N 1
ATOM 5257 C CA . ALA B 1 252 ? 6.898 34.219 14.266 1 98.19 252 ALA B CA 1
ATOM 5258 C C . ALA B 1 252 ? 7.09 35.75 14.312 1 98.19 252 ALA B C 1
ATOM 5260 O O . ALA B 1 252 ? 8.07 36.281 13.789 1 98.19 252 ALA B O 1
ATOM 5261 N N . ALA B 1 253 ? 6.203 36.469 14.977 1 97.88 253 ALA B N 1
ATOM 5262 C CA . ALA B 1 253 ? 6.242 37.906 15 1 97.88 253 ALA B CA 1
ATOM 5263 C C . ALA B 1 253 ? 7.195 38.438 16.078 1 97.88 253 ALA B C 1
ATOM 5265 O O . ALA B 1 253 ? 7.887 39.438 15.883 1 97.88 253 ALA B O 1
ATOM 5266 N N . TYR B 1 254 ? 7.285 37.688 17.234 1 97.19 254 TYR B N 1
ATOM 5267 C CA . TYR B 1 254 ? 7.867 38.344 18.391 1 97.19 254 TYR B CA 1
ATOM 5268 C C . TYR B 1 254 ? 9.047 37.562 18.938 1 97.19 254 TYR B C 1
ATOM 5270 O O . TYR B 1 254 ? 9.906 38.125 19.625 1 97.19 254 TYR B O 1
ATOM 5278 N N . SER B 1 255 ? 9.039 36.25 18.75 1 97.5 255 SER B N 1
ATOM 5279 C CA . SER B 1 255 ? 10.094 35.469 19.359 1 97.5 255 SER B CA 1
ATOM 5280 C C . SER B 1 255 ? 11.461 35.812 18.766 1 97.5 255 SER B C 1
ATOM 5282 O O . SER B 1 255 ? 11.586 36 17.547 1 97.5 255 SER B O 1
ATOM 5284 N N . GLN B 1 256 ? 12.453 35.875 19.578 1 95.69 256 GLN B N 1
ATOM 5285 C CA . GLN B 1 256 ? 13.82 36.094 19.125 1 95.69 256 GLN B CA 1
ATOM 5286 C C . GLN B 1 256 ? 14.508 34.781 18.797 1 95.69 256 GLN B C 1
ATOM 5288 O O . GLN B 1 256 ? 15.531 34.75 18.109 1 95.69 256 GLN B O 1
ATOM 5293 N N . VAL B 1 257 ? 13.891 33.719 19.203 1 95.81 257 VAL B N 1
ATOM 5294 C CA . VAL B 1 257 ? 14.445 32.375 19.031 1 95.81 257 VAL B CA 1
ATOM 5295 C C . VAL B 1 257 ? 13.859 31.734 17.781 1 95.81 257 VAL B C 1
ATOM 5297 O O . VAL B 1 257 ? 14.594 31.156 16.969 1 95.81 257 VAL B O 1
ATOM 5300 N N . ILE B 1 258 ? 12.633 31.906 17.594 1 97.81 258 ILE B N 1
ATOM 5301 C CA . ILE B 1 258 ? 11.922 31.219 16.531 1 97.81 258 ILE B CA 1
ATOM 5302 C C . ILE B 1 258 ? 11.922 32.094 15.273 1 97.81 258 ILE B C 1
ATOM 5304 O O . ILE B 1 258 ? 11.234 33.125 15.227 1 97.81 258 ILE B O 1
ATOM 5308 N N . LYS B 1 259 ? 12.711 31.703 14.344 1 96.56 259 LYS B N 1
ATOM 5309 C CA . LYS B 1 259 ? 12.766 32.312 13.023 1 96.56 259 LYS B CA 1
ATOM 5310 C C . LYS B 1 259 ? 12.477 31.266 11.93 1 96.56 259 LYS B C 1
ATOM 5312 O O . LYS B 1 259 ? 13.391 30.844 11.219 1 96.56 259 LYS B O 1
ATOM 5317 N N . PRO B 1 260 ? 11.195 30.922 11.773 1 98.06 260 PRO B N 1
ATOM 5318 C CA . PRO B 1 260 ? 10.891 29.859 10.812 1 98.06 260 PRO B CA 1
ATOM 5319 C C . PRO B 1 260 ? 11.172 30.266 9.375 1 98.06 260 PRO B C 1
ATOM 5321 O O . PRO B 1 260 ? 11.031 31.453 9.023 1 98.06 260 PRO B O 1
ATOM 5324 N N . ARG B 1 261 ? 11.539 29.297 8.578 1 97.56 261 ARG B N 1
ATOM 5325 C CA . ARG B 1 261 ? 11.75 29.531 7.152 1 97.56 261 ARG B CA 1
ATOM 5326 C C . ARG B 1 261 ? 10.445 29.859 6.449 1 97.56 261 ARG B C 1
ATOM 5328 O O . ARG B 1 261 ? 10.43 30.625 5.477 1 97.56 261 ARG B O 1
ATOM 5335 N N . CYS B 1 262 ? 9.383 29.297 6.895 1 98.5 262 CYS B N 1
ATOM 5336 C CA . CYS B 1 262 ? 8.023 29.594 6.457 1 98.5 262 CYS B CA 1
ATOM 5337 C C . CYS B 1 262 ? 7.004 29.125 7.48 1 98.5 262 CYS B C 1
ATOM 5339 O O . CYS B 1 262 ? 7.359 28.438 8.445 1 98.5 262 CYS B O 1
ATOM 5341 N N . ALA B 1 263 ? 5.715 29.531 7.293 1 98.81 263 ALA B N 1
ATOM 5342 C CA . ALA B 1 263 ? 4.652 29.156 8.219 1 98.81 263 ALA B CA 1
ATOM 5343 C C . ALA B 1 263 ? 3.348 28.891 7.48 1 98.81 263 ALA B C 1
ATOM 5345 O O . ALA B 1 263 ? 3.041 29.547 6.488 1 98.81 263 ALA B O 1
ATOM 5346 N N . VAL B 1 264 ? 2.668 27.844 7.93 1 98.88 264 VAL B N 1
ATOM 5347 C CA . VAL B 1 264 ? 1.337 27.5 7.438 1 98.88 264 VAL B CA 1
ATOM 5348 C C . VAL B 1 264 ? 0.327 27.594 8.578 1 98.88 264 VAL B C 1
ATOM 5350 O O . VAL B 1 264 ? 0.502 26.953 9.625 1 98.88 264 VAL B O 1
ATOM 5353 N N . CYS B 1 265 ? -0.709 28.344 8.422 1 98.81 265 CYS B N 1
ATOM 5354 C CA . CYS B 1 265 ? -1.731 28.5 9.453 1 98.81 265 CYS B CA 1
ATOM 5355 C C . CYS B 1 265 ? -3.113 28.172 8.898 1 98.81 265 CYS B C 1
ATOM 5357 O O . CYS B 1 265 ? -3.547 28.75 7.902 1 98.81 265 CYS B O 1
ATOM 5359 N N . LEU B 1 266 ? -3.77 27.219 9.547 1 98.62 266 LEU B N 1
ATOM 5360 C CA . LEU B 1 266 ? -5.102 26.766 9.172 1 98.62 266 LEU B CA 1
ATOM 5361 C C . LEU B 1 266 ? -6.152 27.281 10.141 1 98.62 266 LEU B C 1
ATOM 5363 O O . LEU B 1 266 ? -6.031 27.094 11.352 1 98.62 266 LEU B O 1
ATOM 5367 N N . SER B 1 267 ? -7.16 27.953 9.633 1 98.25 267 SER B N 1
ATOM 5368 C CA . SER B 1 267 ? -8.352 28.328 10.391 1 98.25 267 SER B CA 1
ATOM 5369 C C . SER B 1 267 ? -7.98 29.109 11.648 1 98.25 267 SER B C 1
ATOM 5371 O O . SER B 1 267 ? -8.492 28.812 12.734 1 98.25 267 SER B O 1
ATOM 5373 N N . GLY B 1 268 ? -7.062 30.016 11.508 1 96.25 268 GLY B N 1
ATOM 5374 C CA . GLY B 1 268 ? -6.566 30.734 12.664 1 96.25 268 GLY B CA 1
ATOM 5375 C C . GLY B 1 268 ? -6.973 32.188 12.672 1 96.25 268 GLY B C 1
ATOM 5376 O O . GLY B 1 268 ? -7.543 32.688 11.695 1 96.25 268 GLY B O 1
ATOM 5377 N N . THR B 1 269 ? -6.762 32.844 13.812 1 96.06 269 THR B N 1
ATOM 5378 C CA . THR B 1 269 ? -6.926 34.281 13.984 1 96.06 269 THR B CA 1
ATOM 5379 C C . THR B 1 269 ? -5.73 34.875 14.711 1 96.06 269 THR B C 1
ATOM 5381 O O . THR B 1 269 ? -5.094 34.219 15.531 1 96.06 269 THR B O 1
ATOM 5384 N N . HIS B 1 270 ? -5.414 36.062 14.352 1 97.25 270 HIS B N 1
ATOM 5385 C CA . HIS B 1 270 ? -4.312 36.812 14.984 1 97.25 270 HIS B CA 1
ATOM 5386 C C . HIS B 1 270 ? -4.805 37.625 16.156 1 97.25 270 HIS B C 1
ATOM 5388 O O . HIS B 1 270 ? -4.004 38.281 16.844 1 97.25 270 HIS B O 1
ATOM 5394 N N . VAL B 1 271 ? -6.109 37.531 16.438 1 95.88 271 VAL B N 1
ATOM 5395 C CA . VAL B 1 271 ? -6.688 38.281 17.547 1 95.88 271 VAL B CA 1
ATOM 5396 C C . VAL B 1 271 ? -6.332 37.594 18.859 1 95.88 271 VAL B C 1
ATOM 5398 O O . VAL B 1 271 ? -6.836 36.5 19.156 1 95.88 271 VAL B O 1
ATOM 5401 N N . GLN B 1 272 ? -5.527 38.219 19.625 1 94.75 272 GLN B N 1
ATOM 5402 C CA . GLN B 1 272 ? -5.059 37.781 20.938 1 94.75 272 GLN B CA 1
ATOM 5403 C C . GLN B 1 272 ? -4.289 38.875 21.641 1 94.75 272 GLN B C 1
ATOM 5405 O O . GLN B 1 272 ? -3.729 39.781 21 1 94.75 272 GLN B O 1
ATOM 5410 N N . PRO B 1 273 ? -4.25 38.844 22.969 1 94.31 273 PRO B N 1
ATOM 5411 C CA . PRO B 1 273 ? -3.436 39.844 23.656 1 94.31 273 PRO B CA 1
ATOM 5412 C C . PRO B 1 273 ? -1.952 39.719 23.312 1 94.31 273 PRO B C 1
ATOM 5414 O O . PRO B 1 273 ? -1.376 38.625 23.375 1 94.31 273 PRO B O 1
ATOM 5417 N N . VAL B 1 274 ? -1.355 40.812 22.984 1 94.31 274 VAL B N 1
ATOM 5418 C CA . VAL B 1 274 ? 0.041 40.844 22.562 1 94.31 274 VAL B CA 1
ATOM 5419 C C . VAL B 1 274 ? 0.943 40.5 23.734 1 94.31 274 VAL B C 1
ATOM 5421 O O . VAL B 1 274 ? 1.936 39.781 23.594 1 94.31 274 VAL B O 1
ATOM 5424 N N . ASN B 1 275 ? 0.636 41.062 24.984 1 90.19 275 ASN B N 1
ATOM 5425 C CA . ASN B 1 275 ? 1.47 40.875 26.172 1 90.19 275 ASN B CA 1
ATOM 5426 C C . ASN B 1 275 ? 1.078 39.594 26.922 1 90.19 275 ASN B C 1
ATOM 5428 O O . ASN B 1 275 ? 1.613 39.312 28 1 90.19 275 ASN B O 1
ATOM 5432 N N . GLY B 1 276 ? 0.375 38.719 26.406 1 90.12 276 GLY B N 1
ATOM 5433 C CA . GLY B 1 276 ? -0.028 37.469 27.031 1 90.12 276 GLY B CA 1
ATOM 5434 C C . GLY B 1 276 ? 0.263 36.25 26.156 1 90.12 276 GLY B C 1
ATOM 5435 O O . GLY B 1 276 ? 0.86 36.375 25.094 1 90.12 276 GLY B O 1
ATOM 5436 N N . PHE B 1 277 ? -0.006 35.156 26.766 1 90.88 277 PHE B N 1
ATOM 5437 C CA . PHE B 1 277 ? 0.13 33.906 26.031 1 90.88 277 PHE B CA 1
ATOM 5438 C C . PHE B 1 277 ? -1.132 33.062 26.172 1 90.88 277 PHE B C 1
ATOM 5440 O O . PHE B 1 277 ? -2.242 33.562 25.969 1 90.88 277 PHE B O 1
ATOM 5447 N N . MET B 1 278 ? -1.111 31.828 26.453 1 84.44 278 MET B N 1
ATOM 5448 C CA . MET B 1 278 ? -2.252 30.922 26.391 1 84.44 278 MET B CA 1
ATOM 5449 C C . MET B 1 278 ? -3.271 31.25 27.469 1 84.44 278 MET B C 1
ATOM 5451 O O . MET B 1 278 ? -4.469 31.344 27.188 1 84.44 278 MET B O 1
ATOM 5455 N N . GLU B 1 279 ? -2.814 31.438 28.656 1 83.44 279 GLU B N 1
ATOM 5456 C CA . GLU B 1 279 ? -3.713 31.703 29.766 1 83.44 279 GLU B CA 1
ATOM 5457 C C . GLU B 1 279 ? -4.484 33 29.562 1 83.44 279 GLU B C 1
ATOM 5459 O O . GLU B 1 279 ? -5.688 33.062 29.812 1 83.44 279 GLU B O 1
ATOM 5464 N N . GLU B 1 280 ? -3.799 33.969 29.141 1 86.75 280 GLU B N 1
ATOM 5465 C CA . GLU B 1 280 ? -4.426 35.281 28.906 1 86.75 280 GLU B CA 1
ATOM 5466 C C . GLU B 1 280 ? -5.422 35.219 27.75 1 86.75 280 GLU B C 1
ATOM 5468 O O . GLU B 1 280 ? -6.477 35.844 27.797 1 86.75 280 GLU B O 1
ATOM 5473 N N . LEU B 1 281 ? -5.051 34.531 26.75 1 85.88 281 LEU B N 1
ATOM 5474 C CA . LEU B 1 281 ? -5.941 34.344 25.594 1 85.88 281 LEU B CA 1
ATOM 5475 C C . LEU B 1 281 ? -7.234 33.656 26 1 85.88 281 LEU B C 1
ATOM 5477 O O . LEU B 1 281 ? -8.328 34.094 25.641 1 85.88 281 LEU B O 1
ATOM 5481 N N . ILE B 1 282 ? -7.129 32.625 26.734 1 83.81 282 ILE B N 1
ATOM 5482 C CA . ILE B 1 282 ? -8.289 31.875 27.188 1 83.81 282 ILE B CA 1
ATOM 5483 C C . ILE B 1 282 ? -9.172 32.75 28.062 1 83.81 282 ILE B C 1
ATOM 5485 O O . ILE B 1 282 ? -10.398 32.719 27.953 1 83.81 282 ILE B O 1
ATOM 5489 N N . ASP B 1 283 ? -8.508 33.562 28.875 1 84.81 283 ASP B N 1
ATOM 5490 C CA . ASP B 1 283 ? -9.234 34.469 29.75 1 84.81 283 ASP B CA 1
ATOM 5491 C C . ASP B 1 283 ? -10.016 35.5 28.938 1 84.81 283 ASP B C 1
ATOM 5493 O O . ASP B 1 283 ? -11.164 35.812 29.266 1 84.81 283 ASP B O 1
ATOM 5497 N N . VAL B 1 284 ? -9.406 35.969 28 1 84.62 284 VAL B N 1
ATOM 5498 C CA . VAL B 1 284 ? -10.047 36.969 27.141 1 84.62 284 VAL B CA 1
ATOM 5499 C C . VAL B 1 284 ? -11.242 36.344 26.422 1 84.62 284 VAL B C 1
ATOM 5501 O O . VAL B 1 284 ? -12.305 36.969 26.312 1 84.62 284 VAL B O 1
ATOM 5504 N N . LEU B 1 285 ? -11.102 35.188 25.938 1 85.69 285 LEU B N 1
ATOM 5505 C CA . LEU B 1 285 ? -12.18 34.5 25.234 1 85.69 285 LEU B CA 1
ATOM 5506 C C . LEU B 1 285 ? -13.336 34.188 26.188 1 85.69 285 LEU B C 1
ATOM 5508 O O . LEU B 1 285 ? -14.508 34.312 25.797 1 85.69 285 LEU B O 1
ATOM 5512 N N . ARG B 1 286 ? -12.992 33.875 27.406 1 84.31 286 ARG B N 1
ATOM 5513 C CA . ARG B 1 286 ? -14.016 33.594 28.406 1 84.31 286 ARG B CA 1
ATOM 5514 C C . ARG B 1 286 ? -14.836 34.844 28.703 1 84.31 286 ARG B C 1
ATOM 5516 O O . ARG B 1 286 ? -16.047 34.75 28.938 1 84.31 286 ARG B O 1
ATOM 5523 N N . LYS B 1 287 ? -14.148 35.906 28.734 1 87.19 287 LYS B N 1
ATOM 5524 C CA . LYS B 1 287 ? -14.82 37.156 29.031 1 87.19 287 LYS B CA 1
ATOM 5525 C C . LYS B 1 287 ? -15.797 37.531 27.922 1 87.19 287 LYS B C 1
ATOM 5527 O O . LYS B 1 287 ? -16.734 38.312 28.156 1 87.19 287 LYS B O 1
ATOM 5532 N N . GLN B 1 288 ? -15.578 36.969 26.797 1 89.88 288 GLN B N 1
ATOM 5533 C CA . GLN B 1 288 ? -16.422 37.312 25.641 1 89.88 288 GLN B CA 1
ATOM 5534 C C . GLN B 1 288 ? -17.453 36.188 25.391 1 89.88 288 GLN B C 1
ATOM 5536 O O . GLN B 1 288 ? -18.062 36.156 24.328 1 89.88 288 GLN B O 1
ATOM 5541 N N . GLU B 1 289 ? -17.688 35.344 26.312 1 87.44 289 GLU B N 1
ATOM 5542 C CA . GLU B 1 289 ? -18.531 34.156 26.156 1 87.44 289 GLU B CA 1
ATOM 5543 C C . GLU B 1 289 ? -19.969 34.531 25.812 1 87.44 289 GLU B C 1
ATOM 5545 O O . GLU B 1 289 ? -20.688 33.781 25.172 1 87.44 289 GLU B O 1
ATOM 5550 N N . ASN B 1 290 ? -20.359 35.75 26.188 1 90.94 290 ASN B N 1
ATOM 5551 C CA . ASN B 1 290 ? -21.703 36.219 25.922 1 90.94 290 ASN B CA 1
ATOM 5552 C C . ASN B 1 290 ? -21.953 36.406 24.438 1 90.94 290 ASN B C 1
ATOM 5554 O O . ASN B 1 290 ? -23.094 36.531 24 1 90.94 290 ASN B O 1
ATOM 5558 N N . LYS B 1 291 ? -20.922 36.375 23.656 1 93 291 LYS B N 1
ATOM 5559 C CA . LYS B 1 291 ? -21.031 36.594 22.219 1 93 291 LYS B CA 1
ATOM 5560 C C . LYS B 1 291 ? -21.281 35.281 21.469 1 93 291 LYS B C 1
ATOM 5562 O O . LYS B 1 291 ? -21.562 35.281 20.281 1 93 291 LYS B O 1
ATOM 5567 N N . CYS B 1 292 ? -21.234 34.219 22.188 1 92.69 292 CYS B N 1
ATOM 5568 C CA . CYS B 1 292 ? -21.469 32.938 21.578 1 92.69 292 CYS B CA 1
ATOM 5569 C C . CYS B 1 292 ? -22.922 32.781 21.156 1 92.69 292 CYS B C 1
ATOM 5571 O O . CYS B 1 292 ? -23.828 33.25 21.859 1 92.69 292 CYS B O 1
ATOM 5573 N N . ARG B 1 293 ? -23.094 32.156 20.047 1 95.44 293 ARG B N 1
ATOM 5574 C CA . ARG B 1 293 ? -24.438 31.844 19.562 1 95.44 293 ARG B CA 1
ATOM 5575 C C . ARG B 1 293 ? -24.688 30.344 19.5 1 95.44 293 ARG B C 1
ATOM 5577 O O . ARG B 1 293 ? -23.734 29.562 19.594 1 95.44 293 ARG B O 1
ATOM 5584 N N . PHE B 1 294 ? -25.938 30.031 19.375 1 95.44 294 PHE B N 1
ATOM 5585 C CA . PHE B 1 294 ? -26.344 28.641 19.219 1 95.44 294 PHE B CA 1
ATOM 5586 C C . PHE B 1 294 ? -27.172 28.453 17.953 1 95.44 294 PHE B C 1
ATOM 5588 O O . PHE B 1 294 ? -27.984 29.312 17.609 1 95.44 294 PHE B O 1
ATOM 5595 N N . SER B 1 295 ? -26.938 27.406 17.281 1 95.62 295 SER B N 1
ATOM 5596 C CA . SER B 1 295 ? -27.75 27.062 16.125 1 95.62 295 SER B CA 1
ATOM 5597 C C . SER B 1 295 ? -29.125 26.547 16.547 1 95.62 295 SER B C 1
ATOM 5599 O O . SER B 1 295 ? -29.406 26.406 17.734 1 95.62 295 SER B O 1
ATOM 5601 N N . GLU B 1 296 ? -30 26.312 15.539 1 95.06 296 GLU B N 1
ATOM 5602 C CA . GLU B 1 296 ? -31.312 25.734 15.805 1 95.06 296 GLU B CA 1
ATOM 5603 C C . GLU B 1 296 ? -31.188 24.359 16.438 1 95.06 296 GLU B C 1
ATOM 5605 O O . GLU B 1 296 ? -32.062 23.938 17.203 1 95.06 296 GLU B O 1
ATOM 5610 N N . GLU B 1 297 ? -30.141 23.672 16.219 1 94.44 297 GLU B N 1
ATOM 5611 C CA . GLU B 1 297 ? -29.906 22.344 16.75 1 94.44 297 GLU B CA 1
ATOM 5612 C C . GLU B 1 297 ? -29.125 22.391 18.062 1 94.44 297 GLU B C 1
ATOM 5614 O O . GLU B 1 297 ? -28.594 21.375 18.516 1 94.44 297 GLU B O 1
ATOM 5619 N N . ASN B 1 298 ? -28.953 23.625 18.594 1 94.31 298 ASN B N 1
ATOM 5620 C CA . ASN B 1 298 ? -28.281 23.859 19.859 1 94.31 298 ASN B CA 1
ATOM 5621 C C . ASN B 1 298 ? -26.781 23.594 19.766 1 94.31 298 ASN B C 1
ATOM 5623 O O . ASN B 1 298 ? -26.188 23.078 20.719 1 94.31 298 ASN B O 1
ATOM 5627 N N . GLU B 1 299 ? -26.234 23.766 18.609 1 96.62 299 GLU B N 1
ATOM 5628 C CA . GLU B 1 299 ? -24.781 23.734 18.422 1 96.62 299 GLU B CA 1
ATOM 5629 C C . GLU B 1 299 ? -24.156 25.094 18.703 1 96.62 299 GLU B C 1
ATOM 5631 O O . GLU B 1 299 ? -24.672 26.125 18.266 1 96.62 299 GLU B O 1
ATOM 5636 N N . VAL B 1 300 ? -23.047 25.109 19.406 1 95.5 300 VAL B N 1
ATOM 5637 C CA . VAL B 1 300 ? -22.422 26.359 19.797 1 95.5 300 VAL B CA 1
ATOM 5638 C C . VAL B 1 300 ? -21.656 26.953 18.609 1 95.5 300 VAL B C 1
ATOM 5640 O O . VAL B 1 300 ? -20.922 26.234 17.922 1 95.5 300 VAL B O 1
ATOM 5643 N N . ILE B 1 301 ? -21.812 28.141 18.344 1 96.81 301 ILE B N 1
ATOM 5644 C CA . ILE B 1 301 ? -21.094 28.922 17.328 1 96.81 301 ILE B CA 1
ATOM 5645 C C . ILE B 1 301 ? -20.188 29.938 18.016 1 96.81 301 ILE B C 1
ATOM 5647 O O . ILE B 1 301 ? -20.656 30.875 18.656 1 96.81 301 ILE B O 1
ATOM 5651 N N . TRP B 1 302 ? -18.859 29.875 17.828 1 94.06 302 TRP B N 1
ATOM 5652 C CA . TRP B 1 302 ? -17.891 30.672 18.562 1 94.06 302 TRP B CA 1
ATOM 5653 C C . TRP B 1 302 ? -17.375 31.828 17.688 1 94.06 302 TRP B C 1
ATOM 5655 O O . TRP B 1 302 ? -16.641 32.688 18.172 1 94.06 302 TRP B O 1
ATOM 5665 N N . ARG B 1 303 ? -17.734 31.828 16.484 1 94.38 303 ARG B N 1
ATOM 5666 C CA . ARG B 1 303 ? -17.156 32.719 15.469 1 94.38 303 ARG B CA 1
ATOM 5667 C C . ARG B 1 303 ? -17.219 34.156 15.906 1 94.38 303 ARG B C 1
ATOM 5669 O O . ARG B 1 303 ? -16.328 34.969 15.609 1 94.38 303 ARG B O 1
ATOM 5676 N N . ASP B 1 304 ? -18.125 34.594 16.734 1 94.12 304 ASP B N 1
ATOM 5677 C CA . ASP B 1 304 ? -18.375 36 17.078 1 94.12 304 ASP B CA 1
ATOM 5678 C C . ASP B 1 304 ? -17.562 36.406 18.297 1 94.12 304 ASP B C 1
ATOM 5680 O O . ASP B 1 304 ? -17.516 37.594 18.656 1 94.12 304 ASP B O 1
ATOM 5684 N N . LEU B 1 305 ? -16.891 35.531 18.906 1 92.19 305 LEU B N 1
ATOM 5685 C CA . LEU B 1 305 ? -16.141 35.812 20.125 1 92.19 305 LEU B CA 1
ATOM 5686 C C . LEU B 1 305 ? -15.086 36.875 19.891 1 92.19 305 LEU B C 1
ATOM 5688 O O . LEU B 1 305 ? -14.766 37.656 20.797 1 92.19 305 LEU B O 1
ATOM 5692 N N . VAL B 1 306 ? -14.555 36.875 18.688 1 92.19 306 VAL B N 1
ATOM 5693 C CA . VAL B 1 306 ? -13.445 37.812 18.453 1 92.19 306 VAL B CA 1
ATOM 5694 C C . VAL B 1 306 ? -13.82 38.812 17.375 1 92.19 306 VAL B C 1
ATOM 5696 O O . VAL B 1 306 ? -12.953 39.469 16.797 1 92.19 306 VAL B O 1
ATOM 5699 N N . LEU B 1 307 ? -15.031 38.844 17.031 1 93.06 307 LEU B N 1
ATOM 5700 C CA . LEU B 1 307 ? -15.531 39.875 16.109 1 93.06 307 LEU B CA 1
ATOM 5701 C C . LEU B 1 307 ? -16.156 41.031 16.859 1 93.06 307 LEU B C 1
ATOM 5703 O O . LEU B 1 307 ? -16.734 40.844 17.938 1 93.06 307 LEU B O 1
ATOM 5707 N N . PRO B 1 308 ? -16.203 42.188 16.25 1 94.94 308 PRO B N 1
ATOM 5708 C CA . PRO B 1 308 ? -15.391 42.562 15.102 1 94.94 308 PRO B CA 1
ATOM 5709 C C . PRO B 1 308 ? -13.891 42.5 15.383 1 94.94 308 PRO B C 1
ATOM 5711 O O . PRO B 1 308 ? -13.477 42.594 16.547 1 94.94 308 PRO B O 1
ATOM 5714 N N . ILE B 1 309 ? -13.109 42.375 14.367 1 96.38 309 ILE B N 1
ATOM 5715 C CA . ILE B 1 309 ? -11.664 42.406 14.555 1 96.38 309 ILE B CA 1
ATOM 5716 C C . ILE B 1 309 ? -11.25 43.688 15.242 1 96.38 309 ILE B C 1
ATOM 5718 O O . ILE B 1 309 ? -11.547 44.781 14.75 1 96.38 309 ILE B O 1
ATOM 5722 N N . PRO B 1 310 ? -10.531 43.594 16.328 1 94.69 310 PRO B N 1
ATOM 5723 C CA . PRO B 1 310 ? -10.188 44.812 17.078 1 94.69 310 PRO B CA 1
ATOM 5724 C C . PRO B 1 310 ? -9.242 45.719 16.297 1 94.69 310 PRO B C 1
ATOM 5726 O O . PRO B 1 310 ? -8.383 45.25 15.555 1 94.69 310 PRO B O 1
ATOM 5729 N N . THR B 1 311 ? -9.352 47.031 16.609 1 94.5 311 THR B N 1
ATOM 5730 C CA . THR B 1 311 ? -8.438 48 16.047 1 94.5 311 THR B CA 1
ATOM 5731 C C . THR B 1 311 ? -7.266 48.281 16.984 1 94.5 311 THR B C 1
ATOM 5733 O O . THR B 1 311 ? -6.219 48.75 16.562 1 94.5 311 THR B O 1
ATOM 5736 N N . ASP B 1 312 ? -7.488 47.938 18.266 1 94.56 312 ASP B N 1
ATOM 5737 C CA . ASP B 1 312 ? -6.449 48.094 19.281 1 94.56 312 ASP B CA 1
ATOM 5738 C C . ASP B 1 312 ? -5.262 47.188 19.016 1 94.56 312 ASP B C 1
ATOM 5740 O O . ASP B 1 312 ? -5.395 45.969 19.078 1 94.56 312 ASP B O 1
ATOM 5744 N N . PRO B 1 313 ? -4.094 47.719 18.766 1 94.5 313 PRO B N 1
ATOM 5745 C CA . PRO B 1 313 ? -2.92 46.906 18.453 1 94.5 313 PRO B CA 1
ATOM 5746 C C . PRO B 1 313 ? -2.51 46 19.609 1 94.5 313 PRO B C 1
ATOM 5748 O O . PRO B 1 313 ? -1.747 45.062 19.406 1 94.5 313 PRO B O 1
ATOM 5751 N N . LYS B 1 314 ? -3.027 46.25 20.766 1 94.88 314 LYS B N 1
ATOM 5752 C CA . LYS B 1 314 ? -2.682 45.406 21.922 1 94.88 314 LYS B CA 1
ATOM 5753 C C . LYS B 1 314 ? -3.484 44.125 21.938 1 94.88 314 LYS B C 1
ATOM 5755 O O . LYS B 1 314 ? -3.156 43.188 22.672 1 94.88 314 LYS B O 1
ATOM 5760 N N . LEU B 1 315 ? -4.469 44.031 21.016 1 94.44 315 LEU B N 1
ATOM 5761 C CA . LEU B 1 315 ? -5.398 42.906 21.078 1 94.44 315 LEU B CA 1
ATOM 5762 C C . LEU B 1 315 ? -5.254 42.031 19.844 1 94.44 315 LEU B C 1
ATOM 5764 O O . LEU B 1 315 ? -6.051 41.094 19.641 1 94.44 315 LEU B O 1
ATOM 5768 N N . LYS B 1 316 ? -4.266 42.25 19.047 1 96.38 316 LYS B N 1
ATOM 5769 C CA . LYS B 1 316 ? -3.986 41.344 17.938 1 96.38 316 LYS B CA 1
ATOM 5770 C C . LYS B 1 316 ? -2.498 41.344 17.609 1 96.38 316 LYS B C 1
ATOM 5772 O O . LYS B 1 316 ? -1.807 42.344 17.781 1 96.38 316 LYS B O 1
ATOM 5777 N N . VAL B 1 317 ? -1.99 40.25 17.188 1 97.62 317 VAL B N 1
ATOM 5778 C CA . VAL B 1 317 ? -0.591 40.062 16.812 1 97.62 317 VAL B CA 1
ATOM 5779 C C . VAL B 1 317 ? -0.257 41 15.648 1 97.62 317 VAL B C 1
ATOM 5781 O O . VAL B 1 317 ? -1.035 41.125 14.703 1 97.62 317 VAL B O 1
ATOM 5784 N N . ASP B 1 318 ? 0.875 41.719 15.75 1 98.25 318 ASP B N 1
ATOM 5785 C CA . ASP B 1 318 ? 1.365 42.531 14.633 1 98.25 318 ASP B CA 1
ATOM 5786 C C . ASP B 1 318 ? 1.998 41.625 13.562 1 98.25 318 ASP B C 1
ATOM 5788 O O . ASP B 1 318 ? 3.225 41.562 13.461 1 98.25 318 ASP B O 1
ATOM 5792 N N . VAL B 1 319 ? 1.175 41.125 12.695 1 98.25 319 VAL B N 1
ATOM 5793 C CA . VAL B 1 319 ? 1.634 40.156 11.695 1 98.25 319 VAL B CA 1
ATOM 5794 C C . VAL B 1 319 ? 2.525 40.844 10.672 1 98.25 319 VAL B C 1
ATOM 5796 O O . VAL B 1 319 ? 3.234 40.188 9.906 1 98.25 319 VAL B O 1
ATOM 5799 N N . GLY B 1 320 ? 2.514 42.125 10.625 1 97.81 320 GLY B N 1
ATOM 5800 C CA . GLY B 1 320 ? 3.455 42.875 9.805 1 97.81 320 GLY B CA 1
ATOM 5801 C C . GLY B 1 320 ? 4.902 42.594 10.172 1 97.81 320 GLY B C 1
ATOM 5802 O O . GLY B 1 320 ? 5.809 42.844 9.367 1 97.81 320 GLY B O 1
ATOM 5803 N N . ARG B 1 321 ? 5.133 42.125 11.336 1 97.75 321 ARG B N 1
ATOM 5804 C CA . ARG B 1 321 ? 6.48 41.844 11.82 1 97.75 321 ARG B CA 1
ATOM 5805 C C . ARG B 1 321 ? 7 40.5 11.289 1 97.75 321 ARG B C 1
ATOM 5807 O O . ARG B 1 321 ? 8.195 40.219 11.375 1 97.75 321 ARG B O 1
ATOM 5814 N N . ILE B 1 322 ? 6.129 39.719 10.75 1 98.06 322 ILE B N 1
ATOM 5815 C CA . ILE B 1 322 ? 6.535 38.406 10.242 1 98.06 322 ILE B CA 1
ATOM 5816 C C . ILE B 1 322 ? 7.387 38.594 8.984 1 98.06 322 ILE B C 1
ATOM 5818 O O . ILE B 1 322 ? 7 39.312 8.062 1 98.06 322 ILE B O 1
ATOM 5822 N N . ARG B 1 323 ? 8.523 37.875 8.945 1 95.88 323 ARG B N 1
ATOM 5823 C CA . ARG B 1 323 ? 9.5 38.094 7.883 1 95.88 323 ARG B CA 1
ATOM 5824 C C . ARG B 1 323 ? 9.664 36.844 7.012 1 95.88 323 ARG B C 1
ATOM 5826 O O . ARG B 1 323 ? 10.531 36.812 6.137 1 95.88 323 ARG B O 1
ATOM 5833 N N . CYS B 1 324 ? 8.945 35.844 7.23 1 97.5 324 CYS B N 1
ATOM 5834 C CA . CYS B 1 324 ? 9 34.625 6.43 1 97.5 324 CYS B CA 1
ATOM 5835 C C . CYS B 1 324 ? 7.711 34.438 5.633 1 97.5 324 CYS B C 1
ATOM 5837 O O . CYS B 1 324 ? 6.68 35.031 5.969 1 97.5 324 CYS B O 1
ATOM 5839 N N . PRO B 1 325 ? 7.777 33.656 4.5 1 98.44 325 PRO B N 1
ATOM 5840 C CA . PRO B 1 325 ? 6.551 33.344 3.766 1 98.44 325 PRO B CA 1
ATOM 5841 C C . PRO B 1 325 ? 5.477 32.719 4.656 1 98.44 325 PRO B C 1
ATOM 5843 O O . PRO B 1 325 ? 5.781 31.859 5.488 1 98.44 325 PRO B O 1
ATOM 5846 N N . LEU B 1 326 ? 4.246 33.219 4.523 1 98.81 326 LEU B N 1
ATOM 5847 C CA . LEU B 1 326 ? 3.105 32.812 5.328 1 98.81 326 LEU B CA 1
ATOM 5848 C C . LEU B 1 326 ? 1.959 32.344 4.438 1 98.81 326 LEU B C 1
ATOM 5850 O O . LEU B 1 326 ? 1.529 33.062 3.537 1 98.81 326 LEU B O 1
ATOM 5854 N N . LEU B 1 327 ? 1.534 31.094 4.641 1 98.88 327 LEU B N 1
ATOM 5855 C CA . LEU B 1 327 ? 0.359 30.547 3.961 1 98.88 327 LEU B CA 1
ATOM 5856 C C . LEU B 1 327 ? -0.83 30.484 4.914 1 98.88 327 LEU B C 1
ATOM 5858 O O . LEU B 1 327 ? -0.761 29.812 5.945 1 98.88 327 LEU B O 1
ATOM 5862 N N . LEU B 1 328 ? -1.896 31.188 4.578 1 98.88 328 LEU B N 1
ATOM 5863 C CA . LEU B 1 328 ? -3.152 31.109 5.316 1 98.88 328 LEU B CA 1
ATOM 5864 C C . LEU B 1 328 ? -4.172 30.25 4.57 1 98.88 328 LEU B C 1
ATOM 5866 O O . LEU B 1 328 ? -4.426 30.484 3.385 1 98.88 328 LEU B O 1
ATOM 5870 N N . VAL B 1 329 ? -4.699 29.234 5.23 1 98.88 329 VAL B N 1
ATOM 5871 C CA . VAL B 1 329 ? -5.781 28.422 4.699 1 98.88 329 VAL B CA 1
ATOM 5872 C C . VAL B 1 329 ? -7.059 28.672 5.5 1 98.88 329 VAL B C 1
ATOM 5874 O O . VAL B 1 329 ? -7.121 28.359 6.691 1 98.88 329 VAL B O 1
ATOM 5877 N N . VAL B 1 330 ? -8.094 29.188 4.844 1 98.69 330 VAL B N 1
ATOM 5878 C CA . VAL B 1 330 ? -9.273 29.578 5.609 1 98.69 330 VAL B CA 1
ATOM 5879 C C . VAL B 1 330 ? -10.531 29.094 4.914 1 98.69 330 VAL B C 1
ATOM 5881 O O . VAL B 1 330 ? -10.609 29.078 3.684 1 98.69 330 VAL B O 1
ATOM 5884 N N . GLY B 1 331 ? -11.453 28.578 5.719 1 98.69 331 GLY B N 1
ATOM 5885 C CA . GLY B 1 331 ? -12.805 28.297 5.262 1 98.69 331 GLY B CA 1
ATOM 5886 C C . GLY B 1 331 ? -13.75 29.469 5.438 1 98.69 331 GLY B C 1
ATOM 5887 O O . GLY B 1 331 ? -13.789 30.078 6.504 1 98.69 331 GLY B O 1
ATOM 5888 N N . GLU B 1 332 ? -14.547 29.75 4.473 1 98.62 332 GLU B N 1
ATOM 5889 C CA . GLU B 1 332 ? -15.414 30.922 4.512 1 98.62 332 GLU B CA 1
ATOM 5890 C C . GLU B 1 332 ? -16.672 30.656 5.34 1 98.62 332 GLU B C 1
ATOM 5892 O O . GLU B 1 332 ? -17.391 31.578 5.715 1 98.62 332 GLU B O 1
ATOM 5897 N N . ASP B 1 333 ? -16.875 29.391 5.59 1 98.5 333 ASP B N 1
ATOM 5898 C CA . ASP B 1 333 ? -18 29.016 6.453 1 98.5 333 ASP B CA 1
ATOM 5899 C C . ASP B 1 333 ? -17.5 28.5 7.801 1 98.5 333 ASP B C 1
ATOM 5901 O O . ASP B 1 333 ? -18.094 27.578 8.375 1 98.5 333 ASP B O 1
ATOM 5905 N N . ASP B 1 334 ? -16.422 28.938 8.227 1 98.5 334 ASP B N 1
ATOM 5906 C CA . ASP B 1 334 ? -15.906 28.625 9.562 1 98.5 334 ASP B CA 1
ATOM 5907 C C . ASP B 1 334 ? -16.797 29.219 10.648 1 98.5 334 ASP B C 1
ATOM 5909 O O . ASP B 1 334 ? -16.891 30.453 10.781 1 98.5 334 ASP B O 1
ATOM 5913 N N . GLN B 1 335 ? -17.375 28.344 11.438 1 97.88 335 GLN B N 1
ATOM 5914 C CA . GLN B 1 335 ? -18.297 28.797 12.469 1 97.88 335 GLN B CA 1
ATOM 5915 C C . GLN B 1 335 ? -17.625 28.797 13.844 1 97.88 335 GLN B C 1
ATOM 5917 O O . GLN B 1 335 ? -18.266 29.109 14.852 1 97.88 335 GLN B O 1
ATOM 5922 N N . SER B 1 336 ? -16.406 28.438 13.852 1 95.69 336 SER B N 1
ATOM 5923 C CA . SER B 1 336 ? -15.633 28.453 15.094 1 95.69 336 SER B CA 1
ATOM 5924 C C . SER B 1 336 ? -14.836 29.75 15.234 1 95.69 336 SER B C 1
ATOM 5926 O O . SER B 1 336 ? -14.859 30.375 16.281 1 95.69 336 SER B O 1
ATOM 5928 N N . TRP B 1 337 ? -14.078 30.109 14.195 1 95.12 337 TRP B N 1
ATOM 5929 C CA . TRP B 1 337 ? -13.305 31.344 14.133 1 95.12 337 TRP B CA 1
ATOM 5930 C C . TRP B 1 337 ? -13.688 32.156 12.898 1 95.12 337 TRP B C 1
ATOM 5932 O O . TRP B 1 337 ? -14.086 31.609 11.875 1 95.12 337 TRP B O 1
ATOM 5942 N N . PRO B 1 338 ? -13.602 33.469 13.07 1 96.94 338 PRO B N 1
ATOM 5943 C CA . PRO B 1 338 ? -13.711 34.281 11.859 1 96.94 338 PRO B CA 1
ATOM 5944 C C . PRO B 1 338 ? -12.438 34.281 11.023 1 96.94 338 PRO B C 1
ATOM 5946 O O . PRO B 1 338 ? -11.836 35.344 10.797 1 96.94 338 PRO B O 1
ATOM 5949 N N . ALA B 1 339 ? -12.102 33.125 10.516 1 97.56 339 ALA B N 1
ATOM 5950 C CA . ALA B 1 339 ? -10.82 32.906 9.859 1 97.56 339 ALA B CA 1
ATOM 5951 C C . ALA B 1 339 ? -10.688 33.781 8.609 1 97.56 339 ALA B C 1
ATOM 5953 O O . ALA B 1 339 ? -9.617 34.312 8.344 1 97.56 339 ALA B O 1
ATOM 5954 N N . HIS B 1 340 ? -11.758 33.875 7.809 1 97.94 340 HIS B N 1
ATOM 5955 C CA . HIS B 1 340 ? -11.711 34.656 6.598 1 97.94 340 HIS B CA 1
ATOM 5956 C C . HIS B 1 340 ? -11.516 36.156 6.922 1 97.94 340 HIS B C 1
ATOM 5958 O O . HIS B 1 340 ? -10.664 36.812 6.328 1 97.94 340 HIS B O 1
ATOM 5964 N N . GLU B 1 341 ? -12.234 36.719 7.84 1 97.88 341 GLU B N 1
ATOM 5965 C CA . GLU B 1 341 ? -12.102 38.094 8.258 1 97.88 341 GLU B CA 1
ATOM 5966 C C . GLU B 1 341 ? -10.719 38.375 8.836 1 97.88 341 GLU B C 1
ATOM 5968 O O . GLU B 1 341 ? -10.133 39.438 8.578 1 97.88 341 GLU B O 1
ATOM 5973 N N . SER B 1 342 ? -10.281 37.438 9.602 1 98.25 342 SER B N 1
ATOM 5974 C CA . SER B 1 342 ? -8.938 37.562 10.156 1 98.25 342 SER B CA 1
ATOM 5975 C C . SER B 1 342 ? -7.891 37.625 9.055 1 98.25 342 SER B C 1
ATOM 5977 O O . SER B 1 342 ? -6.977 38.469 9.102 1 98.25 342 SER B O 1
ATOM 5979 N N . ALA B 1 343 ? -8.016 36.75 8.055 1 98.62 343 ALA B N 1
ATOM 5980 C CA . ALA B 1 343 ? -7.07 36.719 6.941 1 98.62 343 ALA B CA 1
ATOM 5981 C C . ALA B 1 343 ? -7.059 38.062 6.188 1 98.62 343 ALA B C 1
ATOM 5983 O O . ALA B 1 343 ? -5.996 38.531 5.777 1 98.62 343 ALA B O 1
ATOM 5984 N N . MET B 1 344 ? -8.203 38.625 6.02 1 98.19 344 MET B N 1
ATOM 5985 C CA . MET B 1 344 ? -8.289 39.906 5.316 1 98.19 344 MET B CA 1
ATOM 5986 C C . MET B 1 344 ? -7.605 41.031 6.117 1 98.19 344 MET B C 1
ATOM 5988 O O . MET B 1 344 ? -6.918 41.875 5.547 1 98.19 344 MET B O 1
ATOM 5992 N N . ASP B 1 345 ? -7.859 41 7.395 1 98.38 345 ASP B N 1
ATOM 5993 C CA . ASP B 1 345 ? -7.195 41.969 8.242 1 98.38 345 ASP B CA 1
ATOM 5994 C C . ASP B 1 345 ? -5.68 41.781 8.211 1 98.38 345 ASP B C 1
ATOM 5996 O O . ASP B 1 345 ? -4.93 42.781 8.133 1 98.38 345 ASP B O 1
ATOM 6000 N N . MET B 1 346 ? -5.223 40.562 8.25 1 98.56 346 MET B N 1
ATOM 6001 C CA . MET B 1 346 ? -3.797 40.25 8.18 1 98.56 346 MET B CA 1
ATOM 6002 C C . MET B 1 346 ? -3.203 40.719 6.855 1 98.56 346 MET B C 1
ATOM 6004 O O . MET B 1 346 ? -2.082 41.219 6.82 1 98.56 346 MET B O 1
ATOM 6008 N N . LYS B 1 347 ? -3.936 40.5 5.809 1 98.62 347 LYS B N 1
ATOM 6009 C CA . LYS B 1 347 ? -3.5 40.969 4.496 1 98.62 347 LYS B CA 1
ATOM 6010 C C . LYS B 1 347 ? -3.236 42.469 4.508 1 98.62 347 LYS B C 1
ATOM 6012 O O . LYS B 1 347 ? -2.203 42.906 4.02 1 98.62 347 LYS B O 1
ATOM 6017 N N . GLU B 1 348 ? -4.109 43.219 5.098 1 98.12 348 GLU B N 1
ATOM 6018 C CA . GLU B 1 348 ? -3.959 44.688 5.188 1 98.12 348 GLU B CA 1
ATOM 6019 C C . GLU B 1 348 ? -2.752 45.062 6.043 1 98.12 348 GLU B C 1
ATOM 6021 O O . GLU B 1 348 ? -1.993 45.969 5.688 1 98.12 348 GLU B O 1
ATOM 6026 N N . MET B 1 349 ? -2.631 44.375 7.145 1 98.06 349 MET B N 1
ATOM 6027 C CA . MET B 1 349 ? -1.525 44.656 8.055 1 98.06 349 MET B CA 1
ATOM 6028 C C . MET B 1 349 ? -0.183 44.406 7.379 1 98.06 349 MET B C 1
ATOM 6030 O O . MET B 1 349 ? 0.742 45.219 7.496 1 98.06 349 MET B O 1
ATOM 6034 N N . MET B 1 350 ? -0.101 43.312 6.668 1 98.12 350 MET B N 1
ATOM 6035 C CA . MET B 1 350 ? 1.15 42.938 6.008 1 98.12 350 MET B CA 1
ATOM 6036 C C . MET B 1 350 ? 1.426 43.875 4.824 1 98.12 350 MET B C 1
ATOM 6038 O O . MET B 1 350 ? 2.58 44.188 4.539 1 98.12 350 MET B O 1
ATOM 6042 N N . GLU B 1 351 ? 0.389 44.344 4.152 1 98 351 GLU B N 1
ATOM 6043 C CA . GLU B 1 351 ? 0.538 45.312 3.086 1 98 351 GLU B CA 1
ATOM 6044 C C . GLU B 1 351 ? 1.11 46.625 3.619 1 98 351 GLU B C 1
ATOM 6046 O O . GLU B 1 351 ? 2.041 47.188 3.037 1 98 351 GLU B O 1
ATOM 6051 N N . ARG B 1 352 ? 0.633 47.094 4.695 1 97.69 352 ARG B N 1
ATOM 6052 C CA . ARG B 1 352 ? 1.097 48.344 5.312 1 97.69 352 ARG B CA 1
ATOM 6053 C C . ARG B 1 352 ? 2.559 48.219 5.727 1 97.69 352 ARG B C 1
ATOM 6055 O O . ARG B 1 352 ? 3.303 49.219 5.672 1 97.69 352 ARG B O 1
ATOM 6062 N N . ALA B 1 353 ? 2.92 47.031 6.055 1 97.81 353 ALA B N 1
ATOM 6063 C CA . ALA B 1 353 ? 4.289 46.781 6.508 1 97.81 353 ALA B CA 1
ATOM 6064 C C . ALA B 1 353 ? 5.227 46.562 5.328 1 97.81 353 ALA B C 1
ATOM 6066 O O . ALA B 1 353 ? 6.438 46.438 5.512 1 97.81 353 ALA B O 1
ATOM 6067 N N . GLY B 1 354 ? 4.707 46.406 4.09 1 97.56 354 GLY B N 1
ATOM 6068 C CA . GLY B 1 354 ? 5.508 46.156 2.9 1 97.56 354 GLY B CA 1
ATOM 6069 C C . GLY B 1 354 ? 5.836 44.688 2.697 1 97.56 354 GLY B C 1
ATOM 6070 O O . GLY B 1 354 ? 6.793 44.375 1.998 1 97.56 354 GLY B O 1
ATOM 6071 N N . ASN B 1 355 ? 5.051 43.781 3.328 1 97.19 355 ASN B N 1
ATOM 6072 C CA . ASN B 1 355 ? 5.359 42.375 3.305 1 97.19 355 ASN B CA 1
ATOM 6073 C C . ASN B 1 355 ? 4.293 41.562 2.555 1 97.19 355 ASN B C 1
ATOM 6075 O O . ASN B 1 355 ? 4.121 40.375 2.789 1 97.19 355 ASN B O 1
ATOM 6079 N N . SER B 1 356 ? 3.557 42.25 1.628 1 96.69 356 SER B N 1
ATOM 6080 C CA . SER B 1 356 ? 2.48 41.562 0.896 1 96.69 356 SER B CA 1
ATOM 6081 C C . SER B 1 356 ? 3.004 40.375 0.094 1 96.69 356 SER B C 1
ATOM 6083 O O . SER B 1 356 ? 2.291 39.406 -0.097 1 96.69 356 SER B O 1
ATOM 6085 N N . HIS B 1 357 ? 4.258 40.469 -0.327 1 96.88 357 HIS B N 1
ATOM 6086 C CA . HIS B 1 357 ? 4.855 39.438 -1.167 1 96.88 357 HIS B CA 1
ATOM 6087 C C . HIS B 1 357 ? 5.074 38.156 -0.381 1 96.88 357 HIS B C 1
ATOM 6089 O O . HIS B 1 357 ? 5.27 37.094 -0.971 1 96.88 357 HIS B O 1
ATOM 6095 N N . LEU B 1 358 ? 4.969 38.188 0.925 1 97.94 358 LEU B N 1
ATOM 6096 C CA . LEU B 1 358 ? 5.211 37.031 1.775 1 97.94 358 LEU B CA 1
ATOM 6097 C C . LEU B 1 358 ? 3.918 36.25 2.039 1 97.94 358 LEU B C 1
ATOM 6099 O O . LEU B 1 358 ? 3.949 35.125 2.527 1 97.94 358 LEU B O 1
ATOM 6103 N N . LEU B 1 359 ? 2.793 36.844 1.673 1 98.62 359 LEU B N 1
ATOM 6104 C CA . LEU B 1 359 ? 1.519 36.281 2.113 1 98.62 359 LEU B CA 1
ATOM 6105 C C . LEU B 1 359 ? 0.812 35.562 0.966 1 98.62 359 LEU B C 1
ATOM 6107 O O . LEU B 1 359 ? 0.676 36.125 -0.126 1 98.62 359 LEU B O 1
ATOM 6111 N N . THR B 1 360 ? 0.469 34.344 1.141 1 98.62 360 THR B N 1
ATOM 6112 C CA . THR B 1 360 ? -0.453 33.594 0.29 1 98.62 360 THR B CA 1
ATOM 6113 C C . THR B 1 360 ? -1.709 33.219 1.064 1 98.62 360 THR B C 1
ATOM 6115 O O . THR B 1 360 ? -1.622 32.719 2.188 1 98.62 360 THR B O 1
ATOM 6118 N N . ILE B 1 361 ? -2.893 33.469 0.516 1 98.69 361 ILE B N 1
ATOM 6119 C CA . ILE B 1 361 ? -4.156 33.125 1.16 1 98.69 361 ILE B CA 1
ATOM 6120 C C . ILE B 1 361 ? -4.93 32.156 0.28 1 98.69 361 ILE B C 1
ATOM 6122 O O . ILE B 1 361 ? -5.199 32.438 -0.89 1 98.69 361 ILE B O 1
ATOM 6126 N N . LEU B 1 362 ? -5.195 30.984 0.804 1 98.88 362 LEU B N 1
ATOM 6127 C CA . LEU B 1 362 ? -6.16 30.062 0.217 1 98.88 362 LEU B CA 1
ATOM 6128 C C . LEU B 1 362 ? -7.508 30.172 0.917 1 98.88 362 LEU B C 1
ATOM 6130 O O . LEU B 1 362 ? -7.652 29.75 2.068 1 98.88 362 LEU B O 1
ATOM 6134 N N . SER B 1 363 ? -8.477 30.75 0.303 1 98.75 363 SER B N 1
ATOM 6135 C CA . SER B 1 363 ? -9.82 30.922 0.839 1 98.75 363 SER B CA 1
ATOM 6136 C C . SER B 1 363 ? -10.82 30.031 0.123 1 98.75 363 SER B C 1
ATOM 6138 O O . SER B 1 363 ? -10.922 30.062 -1.105 1 98.75 363 SER B O 1
ATOM 6140 N N . TYR B 1 364 ? -11.609 29.25 0.879 1 98.81 364 TYR B N 1
ATOM 6141 C CA . TYR B 1 364 ? -12.469 28.25 0.275 1 98.81 364 TYR B CA 1
ATOM 6142 C C . TYR B 1 364 ? -13.93 28.484 0.654 1 98.81 364 TYR B C 1
ATOM 6144 O O . TYR B 1 364 ? -14.297 28.359 1.824 1 98.81 364 TYR B O 1
ATOM 6152 N N . PRO B 1 365 ? -14.781 28.734 -0.315 1 98.62 365 PRO B N 1
ATOM 6153 C CA . PRO B 1 365 ? -16.219 28.875 -0.038 1 98.62 365 PRO B CA 1
ATOM 6154 C C . PRO B 1 365 ? -16.828 27.594 0.512 1 98.62 365 PRO B C 1
ATOM 6156 O O . PRO B 1 365 ? -16.438 26.484 0.124 1 98.62 365 PRO B O 1
ATOM 6159 N N . ASN B 1 366 ? -17.828 27.75 1.412 1 98.56 366 ASN B N 1
ATOM 6160 C CA . ASN B 1 366 ? -18.625 26.656 1.971 1 98.56 366 ASN B CA 1
ATOM 6161 C C . ASN B 1 366 ? -17.734 25.656 2.699 1 98.56 366 ASN B C 1
ATOM 6163 O O . ASN B 1 366 ? -18.094 24.469 2.791 1 98.56 366 ASN B O 1
ATOM 6167 N N . THR B 1 367 ? -16.625 26.062 3.131 1 98.75 367 THR B N 1
ATOM 6168 C CA . THR B 1 367 ? -15.688 25.25 3.896 1 98.75 367 THR B CA 1
ATOM 6169 C C . THR B 1 367 ? -15.656 25.688 5.359 1 98.75 367 THR B C 1
ATOM 6171 O O . THR B 1 367 ? -15.672 26.891 5.652 1 98.75 367 THR B O 1
ATOM 6174 N N . GLY B 1 368 ? -15.633 24.719 6.234 1 98.62 368 GLY B N 1
ATOM 6175 C CA . GLY B 1 368 ? -15.695 25 7.66 1 98.62 368 GLY B CA 1
ATOM 6176 C C . GLY B 1 368 ? -14.336 25.062 8.32 1 98.62 368 GLY B C 1
ATOM 6177 O O . GLY B 1 368 ? -13.344 25.422 7.676 1 98.62 368 GLY B O 1
ATOM 6178 N N . HIS B 1 369 ? -14.297 24.875 9.617 1 98.12 369 HIS B N 1
ATOM 6179 C CA . HIS B 1 369 ? -13.156 25.125 10.492 1 98.12 369 HIS B CA 1
ATOM 6180 C C . HIS B 1 369 ? -12.148 23.984 10.422 1 98.12 369 HIS B C 1
ATOM 6182 O O . HIS B 1 369 ? -10.938 24.203 10.484 1 98.12 369 HIS B O 1
ATOM 6188 N N . LEU B 1 370 ? -12.656 22.734 10.266 1 96.88 370 LEU B N 1
ATOM 6189 C CA . LEU B 1 370 ? -11.836 21.547 10.438 1 96.88 370 LEU B CA 1
ATOM 6190 C C . LEU B 1 370 ? -11.234 21.094 9.109 1 96.88 370 LEU B C 1
ATOM 6192 O O . LEU B 1 370 ? -11.602 20.031 8.586 1 96.88 370 LEU B O 1
ATOM 6196 N N . ILE B 1 371 ? -10.273 21.812 8.664 1 97.12 371 ILE B N 1
ATOM 6197 C CA . ILE B 1 371 ? -9.594 21.438 7.422 1 97.12 371 ILE B CA 1
ATOM 6198 C C . ILE B 1 371 ? -8.516 20.406 7.719 1 97.12 371 ILE B C 1
ATOM 6200 O O . ILE B 1 371 ? -7.418 20.75 8.164 1 97.12 371 ILE B O 1
ATOM 6204 N N . GLU B 1 372 ? -8.844 19.172 7.445 1 95.62 372 GLU B N 1
ATOM 6205 C CA . GLU B 1 372 ? -8.016 18 7.723 1 95.62 372 GLU B CA 1
ATOM 6206 C C . GLU B 1 372 ? -7.301 17.516 6.465 1 95.62 372 GLU B C 1
ATOM 6208 O O . GLU B 1 372 ? -7.492 18.078 5.383 1 95.62 372 GLU B O 1
ATOM 6213 N N . PRO B 1 373 ? -6.363 16.484 6.641 1 96.44 373 PRO B N 1
ATOM 6214 C CA . PRO B 1 373 ? -5.801 15.867 5.438 1 96.44 373 PRO B CA 1
ATOM 6215 C C . PRO B 1 373 ? -6.875 15.32 4.496 1 96.44 373 PRO B C 1
ATOM 6217 O O . PRO B 1 373 ? -8.016 15.094 4.918 1 96.44 373 PRO B O 1
ATOM 6220 N N . PRO B 1 374 ? -6.469 15.102 3.293 1 97.62 374 PRO B N 1
ATOM 6221 C CA . PRO B 1 374 ? -7.441 14.711 2.268 1 97.62 374 PRO B CA 1
ATOM 6222 C C . PRO B 1 374 ? -8.227 13.461 2.645 1 97.62 374 PRO B C 1
ATOM 6224 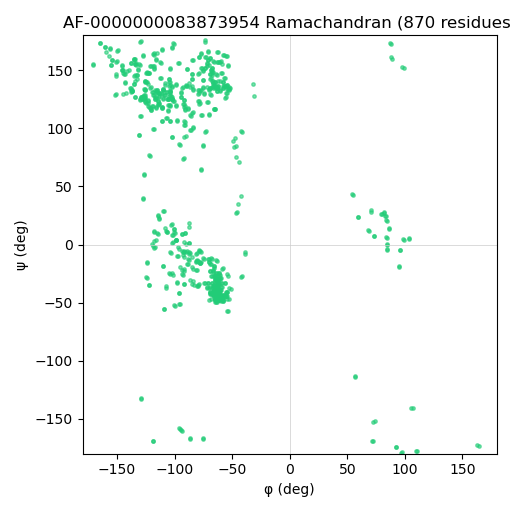O O . PRO B 1 374 ? -7.699 12.57 3.316 1 97.62 374 PRO B O 1
ATOM 6227 N N . TYR B 1 375 ? -9.523 13.492 2.254 1 98 375 TYR B N 1
ATOM 6228 C CA . TYR B 1 375 ? -10.43 12.344 2.262 1 98 375 TYR B CA 1
ATOM 6229 C C . TYR B 1 375 ? -10.844 11.992 3.686 1 98 375 TYR B C 1
ATOM 6231 O O . TYR B 1 375 ? -11.414 10.922 3.922 1 98 375 TYR B O 1
ATOM 6239 N N . THR B 1 376 ? -10.453 12.852 4.66 1 97.31 376 THR B N 1
ATOM 6240 C CA . THR B 1 376 ? -11.031 12.758 5.996 1 97.31 376 THR B CA 1
ATOM 6241 C C . THR B 1 376 ? -12.523 13.07 5.969 1 97.31 376 THR B C 1
ATOM 6243 O O . THR B 1 376 ? -12.953 14.016 5.305 1 97.31 376 THR B O 1
ATOM 6246 N N . PRO B 1 377 ? -13.289 12.297 6.656 1 97.75 377 PRO B N 1
ATOM 6247 C CA . PRO B 1 377 ? -14.727 12.57 6.672 1 97.75 377 PRO B CA 1
ATOM 6248 C C . PRO B 1 377 ? -15.055 13.977 7.18 1 97.75 377 PRO B C 1
ATOM 6250 O O . PRO B 1 377 ? -14.461 14.438 8.156 1 97.75 377 PRO B O 1
ATOM 6253 N N . HIS B 1 378 ? -15.961 14.602 6.496 1 96.81 378 HIS B N 1
ATOM 6254 C CA . HIS B 1 378 ? -16.406 15.93 6.902 1 96.81 378 HIS B CA 1
ATOM 6255 C C . HIS B 1 378 ? -17.203 15.867 8.211 1 96.81 378 HIS B C 1
ATOM 6257 O O . HIS B 1 378 ? -18.109 15.047 8.352 1 96.81 378 HIS B O 1
ATOM 6263 N N . THR B 1 379 ? -16.844 16.672 9.133 1 96.44 379 THR B N 1
ATOM 6264 C CA . THR B 1 379 ? -17.531 16.828 10.406 1 96.44 379 THR B CA 1
ATOM 6265 C C . THR B 1 379 ? -18.062 18.25 10.57 1 96.44 379 THR B C 1
ATOM 6267 O O . THR B 1 379 ? -17.312 19.141 10.992 1 96.44 379 THR B O 1
ATOM 6270 N N . ARG B 1 380 ? -19.297 18.391 10.297 1 97.06 380 ARG B N 1
ATOM 6271 C CA . ARG B 1 380 ? -19.891 19.734 10.391 1 97.06 380 ARG B CA 1
ATOM 6272 C C . ARG B 1 380 ? -20.031 20.172 11.844 1 97.06 380 ARG B C 1
ATOM 6274 O O . ARG B 1 380 ? -19.875 21.359 12.156 1 97.06 380 ARG B O 1
ATOM 6281 N N . ALA B 1 381 ? -20.375 19.234 12.711 1 97.38 381 ALA B N 1
ATOM 6282 C CA . ALA B 1 381 ? -20.516 19.469 14.148 1 97.38 381 ALA B CA 1
ATOM 6283 C C . ALA B 1 381 ? -20.062 18.234 14.938 1 97.38 381 ALA B C 1
ATOM 6285 O O . ALA B 1 381 ? -20.172 17.109 14.461 1 97.38 381 ALA B O 1
ATOM 6286 N N . SER B 1 382 ? -19.578 18.469 16.094 1 96.75 382 SER B N 1
ATOM 6287 C CA . SER B 1 382 ? -19.172 17.359 16.953 1 96.75 382 SER B CA 1
ATOM 6288 C C . SER B 1 382 ? -19.109 17.781 18.422 1 96.75 382 SER B C 1
ATOM 6290 O O . SER B 1 382 ? -19.141 18.969 18.719 1 96.75 382 SER B O 1
ATOM 6292 N N . ARG B 1 383 ? -19.047 16.766 19.266 1 94.31 383 ARG B N 1
ATOM 6293 C CA . ARG B 1 383 ? -18.781 17.016 20.672 1 94.31 383 ARG B CA 1
ATOM 6294 C C . ARG B 1 383 ? -17.375 17.562 20.891 1 94.31 383 ARG B C 1
ATOM 6296 O O . ARG B 1 383 ? -16.438 17.125 20.234 1 94.31 383 ARG B O 1
ATOM 6303 N N . PHE B 1 384 ? -17.344 18.562 21.688 1 90.75 384 PHE B N 1
ATOM 6304 C CA . PHE B 1 384 ? -16.062 19.234 21.938 1 90.75 384 PHE B CA 1
ATOM 6305 C C . PHE B 1 384 ? -15.953 19.672 23.391 1 90.75 384 PHE B C 1
ATOM 6307 O O . PHE B 1 384 ? -16.922 20.156 23.969 1 90.75 384 PHE B O 1
ATOM 6314 N N . ARG B 1 385 ? -14.875 19.344 23.969 1 82 385 ARG B N 1
ATOM 6315 C CA . ARG B 1 385 ? -14.531 19.844 25.281 1 82 385 ARG B CA 1
ATOM 6316 C C . ARG B 1 385 ? -13.211 20.609 25.25 1 82 385 ARG B C 1
ATOM 6318 O O . ARG B 1 385 ? -12.156 20.031 24.984 1 82 385 ARG B O 1
ATOM 6325 N N . GLY B 1 386 ? -13.312 21.859 25.531 1 76.94 386 GLY B N 1
ATOM 6326 C CA . GLY B 1 386 ? -12.102 22.672 25.594 1 76.94 386 GLY B CA 1
ATOM 6327 C C . GLY B 1 386 ? -11.25 22.375 26.812 1 76.94 386 GLY B C 1
ATOM 6328 O O . GLY B 1 386 ? -11.727 21.797 27.797 1 76.94 386 GLY B O 1
ATOM 6329 N N . VAL B 1 387 ? -10.016 22.609 26.812 1 70.88 387 VAL B N 1
ATOM 6330 C CA . VAL B 1 387 ? -9.047 22.266 27.844 1 70.88 387 VAL B CA 1
ATOM 6331 C C . VAL B 1 387 ? -9.523 22.797 29.203 1 70.88 387 VAL B C 1
ATOM 6333 O O . VAL B 1 387 ? -9.336 22.141 30.234 1 70.88 387 VAL B O 1
ATOM 6336 N N . LYS B 1 388 ? -10.109 23.891 29.281 1 68.5 388 LYS B N 1
ATOM 6337 C CA . LYS B 1 388 ? -10.547 24.406 30.578 1 68.5 388 LYS B CA 1
ATOM 6338 C C . LYS B 1 388 ? -12.062 24.344 30.703 1 68.5 388 LYS B C 1
ATOM 6340 O O . LYS B 1 388 ? -12.641 24.938 31.625 1 68.5 388 LYS B O 1
ATOM 6345 N N . GLY B 1 389 ? -12.516 23.609 29.797 1 67.69 389 GLY B N 1
ATOM 6346 C CA . GLY B 1 389 ? -13.961 23.5 29.844 1 67.69 389 GLY B CA 1
ATOM 6347 C C . GLY B 1 389 ? -14.453 22.344 30.703 1 67.69 389 GLY B C 1
ATOM 6348 O O . GLY B 1 389 ? -13.836 21.281 30.719 1 67.69 389 GLY B O 1
ATOM 6349 N N . SER B 1 390 ? -15.445 22.625 31.453 1 69.94 390 SER B N 1
ATOM 63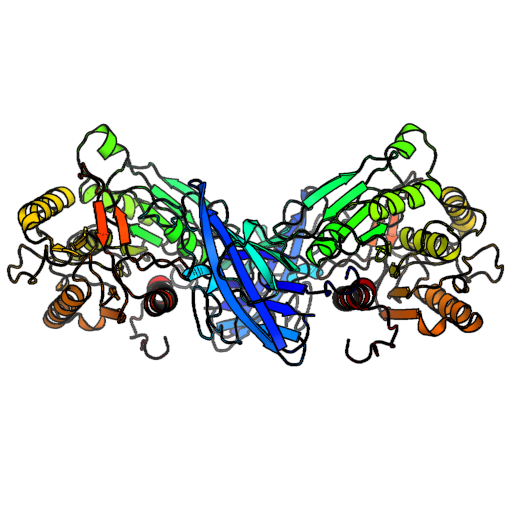50 C CA . SER B 1 390 ? -16 21.594 32.312 1 69.94 390 SER B CA 1
ATOM 6351 C C . SER B 1 390 ? -17.078 20.781 31.609 1 69.94 390 SER B C 1
ATOM 6353 O O . SER B 1 390 ? -17.406 19.672 32.031 1 69.94 390 SER B O 1
ATOM 6355 N N . GLN B 1 391 ? -17.531 21.344 30.562 1 80.12 391 GLN B N 1
ATOM 6356 C CA . GLN B 1 391 ? -18.656 20.672 29.922 1 80.12 391 GLN B CA 1
ATOM 6357 C C . GLN B 1 391 ? -18.375 20.359 28.453 1 80.12 391 GLN B C 1
ATOM 6359 O O . GLN B 1 391 ? -17.688 21.141 27.781 1 80.12 391 GLN B O 1
ATOM 6364 N N . THR B 1 392 ? -18.828 19.188 28.094 1 87.56 392 THR B N 1
ATOM 6365 C CA . THR B 1 392 ? -18.812 18.844 26.672 1 87.56 392 THR B CA 1
ATOM 6366 C C . THR B 1 392 ? -19.984 19.5 25.953 1 87.56 392 THR B C 1
ATOM 6368 O O . THR B 1 392 ? -21.125 19.438 26.422 1 87.56 392 THR B O 1
ATOM 6371 N N . LEU B 1 393 ? -19.672 20.25 24.969 1 90.62 393 LEU B N 1
ATOM 6372 C CA . LEU B 1 393 ? -20.688 20.922 24.172 1 90.62 393 LEU B CA 1
ATOM 6373 C C . LEU B 1 393 ? -20.656 20.406 22.734 1 90.62 393 LEU B C 1
ATOM 6375 O O . LEU B 1 393 ? -19.688 19.781 22.297 1 90.62 393 LEU B O 1
ATOM 6379 N N . MET B 1 394 ? -21.781 20.641 22.078 1 95.75 394 MET B N 1
ATOM 6380 C CA . MET B 1 394 ? -21.828 20.391 20.641 1 95.75 394 MET B CA 1
ATOM 6381 C C . MET B 1 394 ? -21.344 21.625 19.875 1 95.75 394 MET B C 1
ATOM 6383 O O . MET B 1 394 ? -22.016 22.656 19.859 1 95.75 394 MET B O 1
ATOM 6387 N N . ALA B 1 395 ? -20.219 21.516 19.25 1 96.06 395 ALA B N 1
ATOM 6388 C CA . ALA B 1 395 ? -19.641 22.625 18.516 1 96.06 395 ALA B CA 1
ATOM 6389 C C . ALA B 1 395 ? -20.031 22.578 17.047 1 96.06 395 ALA B C 1
ATOM 6391 O O . ALA B 1 395 ? -20 21.516 16.422 1 96.06 395 ALA B O 1
ATOM 6392 N N . LEU B 1 396 ? -20.422 23.688 16.516 1 97.81 396 LEU B N 1
ATOM 6393 C CA . LEU B 1 396 ? -20.609 23.828 15.078 1 97.81 396 LEU B CA 1
ATOM 6394 C C . LEU B 1 396 ? -19.328 24.312 14.398 1 97.81 396 LEU B C 1
ATOM 6396 O O . LEU B 1 396 ? -18.891 25.438 14.625 1 97.81 396 LEU B O 1
ATOM 6400 N N . TRP B 1 397 ? -18.766 23.469 13.539 1 97.62 397 TRP B N 1
ATOM 6401 C CA . TRP B 1 397 ? -17.531 23.797 12.852 1 97.62 397 TRP B CA 1
ATOM 6402 C C . TRP B 1 397 ? -17.812 24.469 11.508 1 97.62 397 TRP B C 1
ATOM 6404 O O . TRP B 1 397 ? -17.047 25.328 11.07 1 97.62 397 TRP B O 1
ATOM 6414 N N . GLY B 1 398 ? -18.891 24.062 10.875 1 98.19 398 GLY B N 1
ATOM 6415 C CA . GLY B 1 398 ? -19.297 24.609 9.594 1 98.19 398 GLY B CA 1
ATOM 6416 C C . GLY B 1 398 ? -18.844 23.781 8.406 1 98.19 398 GLY B C 1
ATOM 6417 O O . GLY B 1 398 ? -18.359 22.656 8.586 1 98.19 398 GLY B O 1
ATOM 6418 N N . GLY B 1 399 ? -19.219 24.312 7.16 1 98.38 399 GLY B N 1
ATOM 6419 C CA . GLY B 1 399 ? -18.828 23.672 5.91 1 98.38 399 GLY B CA 1
ATOM 6420 C C . GLY B 1 399 ? -19.938 22.812 5.32 1 98.38 399 GLY B C 1
ATOM 6421 O O . GLY B 1 399 ? -20.781 22.297 6.047 1 98.38 399 GLY B O 1
ATOM 6422 N N . GLU B 1 400 ? -19.875 22.719 4.062 1 98.19 400 GLU B N 1
ATOM 6423 C CA . GLU B 1 400 ? -20.656 21.766 3.295 1 98.19 400 GLU B CA 1
ATOM 6424 C C . GLU B 1 400 ? -19.812 20.594 2.812 1 98.19 400 GLU B C 1
ATOM 6426 O O . GLU B 1 400 ? -18.688 20.781 2.342 1 98.19 400 GLU B O 1
ATOM 6431 N N . MET B 1 401 ? -20.344 19.469 2.867 1 97.81 401 MET B N 1
ATOM 6432 C CA . MET B 1 401 ? -19.562 18.234 2.777 1 97.81 401 MET B CA 1
ATOM 6433 C C . MET B 1 401 ? -18.703 18.219 1.52 1 97.81 401 MET B C 1
ATOM 6435 O O . MET B 1 401 ? -17.469 18.109 1.602 1 97.81 401 MET B O 1
ATOM 6439 N N . VAL B 1 402 ? -19.281 18.359 0.326 1 97.81 402 VAL B N 1
ATOM 6440 C CA . VAL B 1 402 ? -18.562 18.234 -0.933 1 97.81 402 VAL B CA 1
ATOM 6441 C C . VAL B 1 402 ? -17.531 19.359 -1.048 1 97.81 402 VAL B C 1
ATOM 6443 O O . VAL B 1 402 ? -16.359 19.109 -1.341 1 97.81 402 VAL B O 1
ATOM 6446 N N . ALA B 1 403 ? -17.938 20.609 -0.766 1 98.19 403 ALA B N 1
ATOM 6447 C CA . ALA B 1 403 ? -17.047 21.75 -0.864 1 98.19 403 ALA B CA 1
ATOM 6448 C C . ALA B 1 403 ? -15.898 21.641 0.129 1 98.19 403 ALA B C 1
ATOM 6450 O O . ALA B 1 403 ? -14.75 21.938 -0.209 1 98.19 403 ALA B O 1
ATOM 6451 N N . HIS B 1 404 ? -16.25 21.266 1.309 1 98.5 404 HIS B N 1
ATOM 6452 C CA . HIS B 1 404 ? -15.242 21.109 2.342 1 98.5 404 HIS B CA 1
ATOM 6453 C C . HIS B 1 404 ? -14.219 20.047 1.954 1 98.5 404 HIS B C 1
ATOM 6455 O O . HIS B 1 404 ? -13.016 20.234 2.129 1 98.5 404 HIS B O 1
ATOM 6461 N N . SER B 1 405 ? -14.742 18.922 1.432 1 98.19 405 SER B N 1
ATOM 6462 C CA . SER B 1 405 ? -13.852 17.828 1.051 1 98.19 405 SER B CA 1
ATOM 6463 C C . SER B 1 405 ? -12.922 18.25 -0.085 1 98.19 405 SER B C 1
ATOM 6465 O O . SER B 1 405 ? -11.742 17.891 -0.083 1 98.19 405 SER B O 1
ATOM 6467 N N . ARG B 1 406 ? -13.406 18.969 -0.994 1 97.94 406 ARG B N 1
ATOM 6468 C CA . ARG B 1 406 ? -12.578 19.469 -2.092 1 97.94 406 ARG B CA 1
ATOM 6469 C C . ARG B 1 406 ? -11.531 20.453 -1.588 1 97.94 406 ARG B C 1
ATOM 6471 O O . ARG B 1 406 ? -10.406 20.469 -2.076 1 97.94 406 ARG B O 1
ATOM 6478 N N . ALA B 1 407 ? -11.938 21.234 -0.635 1 98.75 407 ALA B N 1
ATOM 6479 C CA . ALA B 1 407 ? -11 22.188 -0.033 1 98.75 407 ALA B CA 1
ATOM 6480 C C . ALA B 1 407 ? -9.859 21.453 0.666 1 98.75 407 ALA B C 1
ATOM 6482 O O . ALA B 1 407 ? -8.695 21.859 0.548 1 98.75 407 ALA B O 1
ATOM 6483 N N . GLN B 1 408 ? -10.219 20.406 1.355 1 98.5 408 GLN B N 1
ATOM 6484 C CA . GLN B 1 408 ? -9.203 19.609 2.043 1 98.5 408 GLN B CA 1
ATOM 6485 C C . GLN B 1 408 ? -8.164 19.078 1.061 1 98.5 408 GLN B C 1
ATOM 6487 O O . GLN B 1 408 ? -6.961 19.156 1.312 1 98.5 408 GLN B O 1
ATOM 6492 N N . GLU B 1 409 ? -8.609 18.531 0.029 1 98.19 409 GLU B N 1
ATOM 6493 C CA . GLU B 1 409 ? -7.723 17.953 -0.979 1 98.19 409 GLU B CA 1
ATOM 6494 C C . GLU B 1 409 ? -6.848 19.031 -1.617 1 98.19 409 GLU B C 1
ATOM 6496 O O . GLU B 1 409 ? -5.633 18.859 -1.729 1 98.19 409 GLU B O 1
ATOM 6501 N N . ASP B 1 410 ? -7.434 20.109 -2.041 1 98.62 410 ASP B N 1
ATOM 6502 C CA . ASP B 1 410 ? -6.715 21.203 -2.707 1 98.62 410 ASP B CA 1
ATOM 6503 C C . ASP B 1 410 ? -5.715 21.859 -1.762 1 98.62 410 ASP B C 1
ATOM 6505 O O . ASP B 1 410 ? -4.559 22.078 -2.131 1 98.62 410 ASP B O 1
ATOM 6509 N N . ALA B 1 411 ? -6.152 22.156 -0.576 1 98.81 411 ALA B N 1
ATOM 6510 C CA . ALA B 1 411 ? -5.305 22.828 0.405 1 98.81 411 ALA B CA 1
ATOM 6511 C C . ALA B 1 411 ? -4.074 21.984 0.729 1 98.81 411 ALA B C 1
ATOM 6513 O O . ALA B 1 411 ? -2.957 22.516 0.795 1 98.81 411 ALA B O 1
ATOM 6514 N N . TRP B 1 412 ? -4.297 20.719 0.916 1 98.75 412 TRP B N 1
ATOM 6515 C CA . TRP B 1 412 ? -3.18 19.844 1.263 1 98.75 412 TRP B CA 1
ATOM 6516 C C . TRP B 1 412 ? -2.135 19.828 0.151 1 98.75 412 TRP B C 1
ATOM 6518 O O . TRP B 1 412 ? -0.937 19.953 0.416 1 98.75 412 TRP B O 1
ATOM 6528 N N . ARG B 1 413 ? -2.635 19.672 -1.052 1 98.06 413 ARG B N 1
ATOM 6529 C CA . ARG B 1 413 ? -1.723 19.703 -2.189 1 98.06 413 ARG B CA 1
ATOM 6530 C C . ARG B 1 413 ? -0.917 21 -2.201 1 98.06 413 ARG B C 1
ATOM 6532 O O . ARG B 1 413 ? 0.304 20.984 -2.363 1 98.06 413 ARG B O 1
ATOM 6539 N N . LYS B 1 414 ? -1.507 22.109 -1.98 1 98.69 414 LYS B N 1
ATOM 6540 C CA . LYS B 1 414 ? -0.862 23.422 -2.043 1 98.69 414 LYS B CA 1
ATOM 6541 C C . LYS B 1 414 ? 0.04 23.641 -0.832 1 98.69 414 LYS B C 1
ATOM 6543 O O . LYS B 1 414 ? 1.075 24.297 -0.938 1 98.69 414 LYS B O 1
ATOM 6548 N N . ILE B 1 415 ? -0.325 23.109 0.307 1 98.81 415 ILE B N 1
ATOM 6549 C CA . ILE B 1 415 ? 0.524 23.172 1.492 1 98.81 415 ILE B CA 1
ATOM 6550 C C . ILE B 1 415 ? 1.839 22.438 1.221 1 98.81 415 ILE B C 1
ATOM 6552 O O . ILE B 1 415 ? 2.918 22.969 1.498 1 98.81 415 ILE B O 1
ATOM 6556 N N . LEU B 1 416 ? 1.729 21.219 0.657 1 97.62 416 LEU B N 1
ATOM 6557 C CA . LEU B 1 416 ? 2.934 20.453 0.371 1 97.62 416 LEU B CA 1
ATOM 6558 C C . LEU B 1 416 ? 3.824 21.172 -0.629 1 97.62 416 LEU B C 1
ATOM 6560 O O . LEU B 1 416 ? 5.047 21.203 -0.473 1 97.62 416 LEU B O 1
ATOM 6564 N N . VAL B 1 417 ? 3.238 21.734 -1.656 1 96.19 417 VAL B N 1
ATOM 6565 C CA . VAL B 1 417 ? 3.996 22.5 -2.646 1 96.19 417 VAL B CA 1
ATOM 6566 C C . VAL B 1 417 ? 4.672 23.688 -1.978 1 96.19 417 VAL B C 1
ATOM 6568 O O . VAL B 1 417 ? 5.855 23.953 -2.209 1 96.19 417 VAL B O 1
ATOM 6571 N N . PHE B 1 418 ? 3.941 24.422 -1.152 1 98.19 418 PHE B N 1
ATOM 6572 C CA . PHE B 1 418 ? 4.445 25.578 -0.437 1 98.19 418 PHE B CA 1
ATOM 6573 C C . PHE B 1 418 ? 5.637 25.219 0.435 1 98.19 418 PHE B C 1
ATOM 6575 O O . PHE B 1 418 ? 6.664 25.891 0.421 1 98.19 418 PHE B O 1
ATOM 6582 N N . LEU B 1 419 ? 5.512 24.125 1.198 1 97.44 419 LEU B N 1
ATOM 6583 C CA . LEU B 1 419 ? 6.59 23.672 2.072 1 97.44 419 LEU B CA 1
ATOM 6584 C C . LEU B 1 419 ? 7.816 23.266 1.259 1 97.44 419 LEU B C 1
ATOM 6586 O O . LEU B 1 419 ? 8.945 23.625 1.616 1 97.44 419 LEU B O 1
ATOM 6590 N N . ARG B 1 420 ? 7.551 22.578 0.202 1 92.25 420 ARG B N 1
ATOM 6591 C CA . ARG B 1 420 ? 8.656 22.141 -0.645 1 92.25 420 ARG B CA 1
ATOM 6592 C C . ARG B 1 420 ? 9.414 23.328 -1.222 1 92.25 420 ARG B C 1
ATOM 6594 O O . ARG B 1 420 ? 10.648 23.359 -1.227 1 92.25 420 ARG B O 1
ATOM 6601 N N . GLU B 1 421 ? 8.688 24.281 -1.706 1 92.81 421 GLU B N 1
ATOM 6602 C CA . GLU B 1 421 ? 9.289 25.469 -2.318 1 92.81 421 GLU B CA 1
ATOM 6603 C C . GLU B 1 421 ? 10.125 26.25 -1.31 1 92.81 421 GLU B C 1
ATOM 6605 O O . GLU B 1 421 ? 11.203 26.75 -1.641 1 92.81 421 GLU B O 1
ATOM 6610 N N . ASN B 1 422 ? 9.672 26.312 -0.112 1 95.25 422 ASN B N 1
ATOM 6611 C CA . ASN B 1 422 ? 10.32 27.188 0.862 1 95.25 422 ASN B CA 1
ATOM 6612 C C . ASN B 1 422 ? 11.375 26.438 1.67 1 95.25 422 ASN B C 1
ATOM 6614 O O . ASN B 1 422 ? 12.344 27.031 2.139 1 95.25 422 ASN B O 1
ATOM 6618 N N . LEU B 1 423 ? 11.219 25.141 1.78 1 93.19 423 LEU B N 1
ATOM 6619 C CA . LEU B 1 423 ? 12.125 24.391 2.641 1 93.19 423 LEU B CA 1
ATOM 6620 C C . LEU B 1 423 ? 13.242 23.75 1.822 1 93.19 423 LEU B C 1
ATOM 6622 O O . LEU B 1 423 ? 14.336 23.516 2.334 1 93.19 423 LEU B O 1
ATOM 6626 N N . TYR B 1 424 ? 12.969 23.344 0.602 1 81.5 424 TYR B N 1
ATOM 6627 C CA . TYR B 1 424 ? 13.961 22.688 -0.244 1 81.5 424 TYR B CA 1
ATOM 6628 C C . TYR B 1 424 ? 14.531 23.672 -1.27 1 81.5 424 TYR B C 1
ATOM 6630 O O . TYR B 1 424 ? 15.586 23.422 -1.848 1 81.5 424 TYR B O 1
ATOM 6638 N N . GLY B 1 425 ? 13.758 24.719 -1.64 1 72.38 425 GLY B N 1
ATOM 6639 C CA . GLY B 1 425 ? 14.219 25.672 -2.641 1 72.38 425 GLY B CA 1
ATOM 6640 C C . GLY B 1 425 ? 15.391 26.516 -2.17 1 72.38 425 GLY B C 1
ATOM 6641 O O . GLY B 1 425 ? 15.617 26.641 -0.966 1 72.38 425 GLY B O 1
ATOM 6642 N N . GLY B 1 426 ? 16.391 26.688 -3.004 1 58.84 426 GLY B N 1
ATOM 6643 C CA . GLY B 1 426 ? 17.547 27.516 -2.746 1 58.84 426 GLY B CA 1
ATOM 6644 C C . GLY B 1 426 ? 17.188 28.938 -2.361 1 58.84 426 GLY B C 1
ATOM 6645 O O . GLY B 1 426 ? 16.031 29.328 -2.428 1 58.84 426 GLY B O 1
ATOM 6646 N N . SER B 1 427 ? 17.953 29.75 -1.613 1 44.88 427 SER B N 1
ATOM 6647 C CA . SER B 1 427 ? 17.844 31.109 -1.091 1 44.88 427 SER B CA 1
ATOM 6648 C C . SER B 1 427 ? 17.25 32.062 -2.127 1 44.88 427 SER B C 1
ATOM 6650 O O . SER B 1 427 ? 17.078 33.25 -1.86 1 44.88 427 SER B O 1
ATOM 6652 N N . ASN B 1 428 ? 17.375 31.859 -3.498 1 37.22 428 ASN B N 1
ATOM 6653 C CA . ASN B 1 428 ? 16.906 33 -4.242 1 37.22 428 ASN B CA 1
ATOM 6654 C C . ASN B 1 428 ? 15.383 33.094 -4.223 1 37.22 428 ASN B C 1
ATOM 6656 O O . ASN B 1 428 ? 14.695 32.25 -4.758 1 37.22 428 ASN B O 1
ATOM 6660 N N . PRO B 1 429 ? 14.867 33.906 -3.32 1 37.09 429 PRO B N 1
ATOM 6661 C CA . PRO B 1 429 ? 13.43 34.156 -3.143 1 37.09 429 PRO B CA 1
ATOM 6662 C C . PRO B 1 429 ? 12.711 34.406 -4.465 1 37.09 429 PRO B C 1
ATOM 6664 O O . PRO B 1 429 ? 11.844 35.281 -4.535 1 37.09 429 PRO B O 1
ATOM 6667 N N . GLY B 1 430 ? 13.086 33.906 -5.672 1 33.91 430 GLY B N 1
ATOM 6668 C CA . GLY B 1 430 ? 12.195 34.406 -6.707 1 33.91 430 GLY B CA 1
ATOM 6669 C C . GLY B 1 430 ? 10.75 33.969 -6.516 1 33.91 430 GLY B C 1
ATOM 6670 O O . GLY B 1 430 ? 10.484 33 -5.797 1 33.91 430 GLY B O 1
ATOM 6671 N N . PRO B 1 431 ? 9.742 34.938 -6.719 1 29.02 431 PRO B N 1
ATOM 6672 C CA . PRO B 1 431 ? 8.312 34.656 -6.551 1 29.02 431 PRO B CA 1
ATOM 6673 C C . PRO B 1 431 ? 7.867 33.375 -7.254 1 29.02 431 PRO B C 1
ATOM 6675 O O . PRO B 1 431 ? 8.164 33.188 -8.438 1 29.02 431 PRO B O 1
ATOM 6678 N N . ALA B 1 432 ? 7.84 32.281 -6.738 1 38.53 432 ALA B N 1
ATOM 6679 C CA . ALA B 1 432 ? 7.133 31.141 -7.34 1 38.53 432 ALA B CA 1
ATOM 6680 C C . ALA B 1 432 ? 5.719 31.531 -7.754 1 38.53 432 ALA B C 1
ATOM 6682 O O . ALA B 1 432 ? 4.91 31.953 -6.918 1 38.53 432 ALA B O 1
ATOM 6683 N N . SER B 1 433 ? 5.469 32.156 -8.977 1 29.77 433 SER B N 1
ATOM 6684 C CA . SER B 1 433 ? 4.105 32.438 -9.422 1 29.77 433 SER B CA 1
ATOM 6685 C C . SER B 1 433 ? 3.174 31.25 -9.117 1 29.77 433 SER B C 1
ATOM 6687 O O . SER B 1 433 ? 3.449 30.125 -9.508 1 29.77 433 SER B O 1
ATOM 6689 N N . LEU B 1 434 ? 2.428 31.234 -8.047 1 33.34 434 LEU B N 1
ATOM 6690 C CA . LEU B 1 434 ? 1.321 30.406 -7.578 1 33.34 434 LEU B CA 1
ATOM 6691 C C . LEU B 1 434 ? 0.389 30.047 -8.727 1 33.34 434 LEU B C 1
ATOM 6693 O O . LEU B 1 434 ? -0.646 29.406 -8.516 1 33.34 434 LEU B O 1
ATOM 6697 N N . SER B 1 435 ? 0.564 30.578 -9.891 1 30.78 435 SER B N 1
ATOM 6698 C CA . SER B 1 435 ? -0.459 30.391 -10.914 1 30.78 435 SER B CA 1
ATOM 6699 C C . SER B 1 435 ? -0.677 28.906 -11.211 1 30.78 435 SER B C 1
ATOM 6701 O O . SER B 1 435 ? -1.735 28.531 -11.711 1 30.78 435 SER B O 1
ATOM 6703 N N . ASN B 1 436 ? 0.457 28.109 -11.336 1 28.64 436 ASN B N 1
ATOM 6704 C CA . ASN B 1 436 ? 0.159 26.766 -11.805 1 28.64 436 ASN B CA 1
ATOM 6705 C C . ASN B 1 436 ? -0.089 25.797 -10.641 1 28.64 436 ASN B C 1
ATOM 6707 O O . ASN B 1 436 ? 0.095 24.594 -10.781 1 28.64 436 ASN B O 1
ATOM 6711 N N . LEU B 1 437 ? -0.213 26.219 -9.453 1 26.7 437 LEU B N 1
ATOM 6712 C CA . LEU B 1 437 ? -0.699 25.328 -8.398 1 26.7 437 LEU B CA 1
ATOM 6713 C C . LEU B 1 437 ? -2.199 25.094 -8.539 1 26.7 437 LEU B C 1
ATOM 6715 O O . LEU B 1 437 ? -2.953 26.031 -8.836 1 26.7 437 LEU B O 1
#

Nearest PDB structures (foldseek):
  3k2i-assembly1_A  TM=9.018E-01  e=4.247E-45  Homo sapiens
  3hlk-assembly2_B  TM=8.916E-01  e=7.905E-44  Homo sapiens
  3hlk-assembly1_A  TM=8.870E-01  e=1.054E-41  Homo sapiens
  4ke6-assembly4_D  TM=5.913E-01  e=6.102E-06  Bacillus sp. H-257
  5nfq-assembly1_A  TM=5.223E-01  e=1.457E-06  metagenome

InterPro domains:
  IPR006862 Acyl-CoA thioester hydrolase/bile acid-CoA amino acid N-acetyltransferase [PF04775] (20-151)
  IPR014940 BAAT/Acyl-CoA thioester hydrolase C-terminal [PF08840] (213-424)
  IPR016662 Acyl-CoA thioesterase, long chain [PIRSF016521] (10-426)
  IPR029058 Alpha/Beta hydrolase fold [G3DSA:3.40.50.1820] (141-423)
  IPR029058 Alpha/Beta hydrolase fold [SSF53474] (70-425)
  IPR042490 Acyl-CoA thioester hydrolase/BAAT, N-terminal [G3DSA:2.60.40.2240] (2-140)

Organism: Monopterus albus (NCBI:txid43700)

Secondary structure (DSSP, 8-state):
--S-S---EEEEESSEEETTS--EEEEESPPTT-EEEEEEEEE-TTS-EEEEEEEEE--TTS-EETTTSPB-SBS--BS-TTHHHHT-EEPTTPPSS-------TTSPEEEEEEEEES---S-GGGS--SEEEEEEEESS-TTPEEEEE-GGG--EEEEE-SSS--EEEEEEE--TT-S---HHHHHHHHTT-EEEEE--SS-HHHHHHS----HHHHHHHHHHHHH-TTEEEEEEEEEEETHHHHHHHHHHHH-SS---SEEEEES---BS-TT--HHHHHHHHHHTGGG-EE-TT--EE-GGGGPSPP--GGGB--GGG--S-EEEEEETT-SSS-HHHHHHHHHHHHHHTT-GGGEEEEEETT--S--PSTTPPP-SEEEE--TT-SS-EEEE----HHHHHHHHHHHHHHHHHHHHHHHTS-S------GGG-/--S-S---EEEEESSEEETTS--EEEEESPPTT-EEEEEEEEE-TTS-EEEEEEEEE--TTS-EETTTSPB-SBS--BS-TTHHHHT-EEPTTPPSS-------TTSPEEEEEEEEES---S-GGGS--SEEEEEEEESS-TTPEEEEE-GGG--EEEEE-SSS-PEEEEEEE--TT-S---HHHHHHHHTT-EEEEE--SS-HHHHHHSPPP-HHHHHHHHHHHHH-TTEEEEEEEEEEETHHHHHHHHHHHH-SS---SEEEEES---BS-TT--HHHHHHHHHHTGGG-EE-TT--EE-GGGGPSPP--GGGB--GGG--S-EEEEEETT-SSS-HHHHHHHHHHHHHHTT-GGGEEEEEETT--S--PSTTPPP-SEEEE--TT-SS-EEEE----HHHHHHHHHHHHHHHHHHHHHHHTS-S------GGG-

Solvent-accessible surface area (backbone atoms only — not comparable to full-atom values): 44302 Å² total; per-residue (Å²): 123,83,82,64,73,56,53,41,41,62,48,56,48,60,37,39,40,45,51,74,52,81,47,40,44,37,38,35,52,43,59,58,61,38,47,25,19,43,34,27,39,33,65,48,93,88,71,49,53,30,33,17,34,31,23,40,59,22,36,88,80,4,32,41,44,42,53,72,43,52,26,80,28,72,60,47,65,41,64,41,52,55,44,54,44,26,36,33,35,70,40,92,88,55,74,82,42,64,74,94,72,76,75,64,49,91,49,59,52,56,35,40,40,33,33,31,80,33,78,69,88,68,64,64,88,81,48,80,54,64,28,30,41,32,32,36,31,23,37,47,47,60,58,46,43,82,42,80,38,53,71,95,67,41,39,33,37,36,19,37,33,36,54,78,57,63,24,33,32,30,44,37,30,55,43,63,63,42,48,76,65,42,41,67,27,30,37,40,7,54,70,53,32,20,15,33,18,42,18,72,68,55,18,62,58,23,69,73,69,70,47,76,61,56,70,63,58,56,46,48,55,51,46,52,49,41,65,33,86,48,27,38,54,81,22,26,31,36,37,13,27,33,54,17,14,32,50,48,50,44,39,48,38,64,42,90,77,46,74,45,44,28,37,39,29,34,29,27,45,53,71,33,50,56,95,45,55,62,68,51,38,54,50,54,54,56,73,30,52,84,48,46,43,63,48,98,86,63,25,39,30,41,27,44,48,64,52,72,76,74,83,55,70,60,44,23,49,62,60,41,55,40,85,38,43,35,39,39,41,24,18,66,31,23,28,44,40,49,15,46,62,34,50,54,51,48,50,52,43,16,43,76,57,71,42,49,90,34,57,45,77,48,77,33,68,47,10,18,43,80,76,48,63,30,54,49,50,60,56,42,45,26,58,43,48,46,74,88,46,91,56,77,40,42,34,30,25,32,42,38,62,71,48,28,46,52,44,16,41,52,49,47,55,52,50,52,52,51,49,45,54,58,48,50,43,70,88,73,74,67,79,74,74,69,76,85,109,122,84,82,64,72,56,56,39,41,62,48,55,49,60,39,38,39,46,50,76,52,82,47,42,45,37,39,34,52,42,58,56,61,39,46,26,18,43,36,28,39,33,67,48,94,87,70,48,53,30,33,16,33,32,23,39,60,22,38,89,82,4,33,40,42,42,54,70,44,52,26,79,28,72,60,47,65,42,64,41,52,56,43,53,44,25,37,32,36,71,40,91,89,55,75,84,40,64,74,93,74,76,73,64,49,90,49,59,50,59,35,40,39,32,34,32,81,35,76,70,90,67,65,65,89,79,47,81,54,63,31,29,41,33,32,38,32,22,38,46,45,60,59,48,42,81,41,81,37,52,71,96,66,40,40,32,36,37,19,37,34,36,53,78,56,63,23,34,30,30,44,38,29,56,43,62,63,42,49,78,66,43,41,68,28,31,38,41,7,54,71,55,32,20,16,34,19,42,19,72,68,55,19,63,58,24,68,73,69,71,47,77,61,56,70,64,58,56,45,48,55,53,46,52,50,41,67,33,86,48,28,38,55,82,24,25,32,37,37,12,28,33,55,18,14,33,50,48,51,46,38,48,39,64,42,91,78,45,75,46,44,28,38,39,29,33,31,27,45,52,71,33,49,56,95,46,55,61,69,50,38,52,51,53,51,56,73,29,52,85,47,46,44,64,46,96,84,62,24,39,29,41,27,45,48,64,51,73,77,75,83,55,71,60,45,24,49,64,59,39,54,40,85,38,42,36,40,40,41,24,18,65,31,23,27,44,40,50,14,47,63,35,50,53,51,48,50,51,43,14,43,77,59,71,41,49,91,35,58,44,78,49,76,33,69,46,10,19,42,80,77,49,64,30,54,49,48,59,57,42,44,25,58,42,49,46,76,87,46,90,55,76,40,43,35,30,23,32,42,38,61,70,48,27,45,51,44,16,42,53,49,46,56,50,49,54,51,51,49,46,53,59,48,51,43,71,86,72,76,68,81,74,76,67,77,84,108

pLDDT: mean 93.23, std 12.41, range [26.23, 98.94]

Radius of gyration: 31.4 Å; Cα contacts (8 Å, |Δi|>4): 2126; chains: 2; bounding box: 63×95×69 Å

Foldseek 3Di:
DVVPLWPKDWDKPPLEEAQLDFIKIKIAGAAAQFKKKKKKWFQAPVGFIKMWIFIDTQHNRRMDILQPGFTPDTLDTGRDRLCRQQSIDTDPPDDPFDFHADDDQVFWGKMKIFMATDDDHDDVVVDDTSDIDIGTHHLADPQWDWAADCPPNWGKIKIAAHDQALFAEEEEAEAQQFDQGCSNQRNVNPLGYIYMGGGQADRPVCVVPVDGDFLVNVLVVLVCQLPDPSHPNQQYEYEYAALGLLSNLLCLQDPPRDPHLEYEYALYAQFAANPDDDVRRVVLLVVQVVQWDADPVRAIFSACSCPPPDPPPRGGRQSLSRDHAYEYEYEPFFRNHNSVNRLVVSCVSVVVSVNNLRYHYHYFYQAWRDQDAASGHDDQWRWGAGSPRPDTGIHGGTGDSVRRNVSSSVVVVVVSVVSCCRRVNDPPPDRPPPVVD/DVVPLWPKDWDKPPLEEAQLDFIKIKIARAAAQFKKKKKKWFQAPVGFIKMWIFIDTQHNRRMDILQPGWTPDTLDTGRDRLCRQQSIDTDPPDDPFDFHADDDQVFWGKMKIFMATDDDHDDVVVDDTSDIDIGTHGLADPQWDWAADCPPNWGKIKIAAHDQALFAEEEEAEAQQFDFGCSNQRNVNPLGYIYMGGGQADGPVCVVPVDGDDLVNVLVVLVCQLPDPSHPNQQYEYEYAALGLCSRLLCLQDPPRDPHLEYEYALYAQFAANPDDDVRRVVLLVVQVVQWDADPVRAIFSACSCPPPDPPPRGGRQSLRRDHAYEYEYEPFFRNHNRVNRLVVSCVSVVVSVNNLRYHYHYFYQAWRDQDAASGHDDQWRWGAGSPRPDTGIHGGTGDSVRNNVSSSVVVVVVSVVSCCRRVNDPPPDRPPPVVD